Protein AF-0000000067823977 (afdb_homodimer)

Solvent-accessible surface area (backbone atoms only — not comparable to full-atom values): 58104 Å² total; per-residue (Å²): 131,86,83,73,78,83,74,84,74,82,76,80,78,78,82,76,78,82,78,83,83,75,82,80,75,73,74,72,75,69,72,67,70,70,71,77,67,74,50,29,44,55,32,56,70,69,72,44,92,57,57,87,51,89,63,20,63,68,28,59,75,68,70,44,77,54,40,73,72,69,72,74,70,63,76,56,87,61,59,71,43,66,59,50,39,41,38,42,47,35,57,74,48,42,62,67,69,59,66,79,36,41,65,58,30,48,50,54,70,66,39,81,62,43,66,58,50,32,56,55,41,29,65,45,45,32,59,72,60,36,75,35,52,67,58,51,38,50,47,32,57,48,33,70,71,59,70,54,84,43,67,47,48,35,21,43,51,27,22,55,46,21,44,51,46,30,50,50,41,52,39,32,72,73,72,53,65,63,66,86,60,50,66,59,52,46,48,52,48,32,34,49,46,46,24,50,43,54,30,49,58,69,66,42,81,67,71,73,69,54,26,66,26,25,49,24,40,16,48,20,24,30,15,54,27,44,35,48,58,52,37,82,50,88,55,56,72,67,37,53,57,23,46,52,46,13,50,49,28,49,51,53,20,77,75,26,89,60,59,84,49,89,57,52,43,45,44,50,53,23,51,46,42,43,54,54,45,36,38,70,42,45,68,56,70,74,46,24,52,65,71,70,70,76,84,56,84,80,39,88,54,77,54,89,63,81,82,73,50,65,69,58,49,51,47,42,55,45,51,49,54,38,50,76,70,46,49,64,82,45,31,75,65,48,68,50,76,83,62,66,74,90,54,76,48,87,70,75,82,59,59,58,64,52,49,54,54,52,43,50,50,53,51,56,66,54,57,76,72,81,60,50,71,51,56,47,25,47,53,51,40,52,50,45,52,53,50,48,55,47,37,68,62,49,38,25,52,44,54,58,65,58,45,32,52,51,44,49,49,46,47,50,53,39,39,56,27,47,68,67,21,67,81,34,79,54,43,59,51,44,39,41,75,58,43,40,62,67,50,54,52,31,52,56,45,47,36,34,57,48,47,73,68,53,75,54,77,86,49,46,66,55,52,50,54,34,49,53,58,47,52,65,65,31,58,97,43,63,56,50,58,52,40,59,70,33,71,69,45,29,55,50,41,56,72,74,28,47,80,64,44,58,62,60,62,72,70,56,75,82,76,76,77,78,133,141,73,95,72,88,88,79,89,69,86,73,77,81,70,82,69,79,82,71,87,79,76,82,89,72,76,72,74,76,70,78,68,71,73,72,76,67,74,50,30,44,56,31,55,72,69,74,45,92,56,54,89,50,90,62,20,63,67,26,58,76,68,72,44,77,53,39,71,73,64,70,74,71,60,75,57,88,57,61,69,44,66,62,49,40,40,36,43,46,34,55,74,49,40,59,66,68,57,65,79,37,42,66,56,31,50,50,54,72,67,39,81,61,43,67,57,52,32,56,52,42,29,65,46,44,33,59,74,60,33,74,35,54,68,59,51,39,51,47,33,56,47,34,68,71,56,70,52,83,42,67,46,48,36,22,43,51,26,22,55,47,22,44,51,46,29,50,51,39,52,39,33,71,73,72,51,66,65,66,87,59,51,65,60,51,47,49,52,47,32,35,49,46,45,23,51,44,53,32,49,57,70,67,42,78,68,61,77,66,52,26,66,26,24,49,24,40,15,48,20,24,31,14,53,27,45,35,46,60,52,38,82,49,92,60,54,68,66,37,53,57,25,45,52,45,14,51,49,28,48,50,52,19,76,74,27,92,59,60,85,50,88,58,53,40,44,44,49,53,23,50,48,41,43,51,54,45,35,38,71,43,46,70,56,70,73,48,22,50,66,70,70,71,76,83,54,84,79,38,89,54,77,54,90,61,83,80,76,49,66,69,59,52,51,49,43,54,44,51,48,54,39,50,75,70,43,49,66,82,46,32,75,66,50,68,50,75,84,62,66,72,91,58,76,48,86,71,73,83,59,57,57,63,51,48,54,53,53,43,50,50,53,50,54,65,53,56,76,70,79,56,52,72,50,56,46,24,46,52,50,38,50,48,44,52,53,49,48,56,46,38,68,64,49,41,26,52,44,53,58,67,58,46,32,51,51,43,51,48,45,46,50,52,39,39,55,27,48,66,66,21,68,81,33,79,52,42,61,51,43,39,42,74,58,42,39,62,68,50,55,53,31,51,55,43,46,34,34,56,47,47,73,69,52,76,55,77,85,49,46,64,55,51,51,54,34,49,55,56,48,52,66,64,30,57,96,43,68,57,50,59,52,40,58,70,34,73,70,44,31,54,50,41,57,72,74,28,49,80,64,44,57,62,60,61,72,70,54,76,83,76,76,75,78,133

Organism: Candidozyma auris (NCBI:txid498019)

pLDDT: mean 75.91, std 22.55, range [13.71, 98.38]

InterPro domains:
  IPR001138 Zn(2)Cys(6) fungal-type DNA-binding domain [PF00172] (38-74)
  IPR001138 Zn(2)Cys(6) fungal-type DNA-binding domain [PS00463] (39-66)
  IPR001138 Zn(2)Cys(6) fungal-type DNA-binding domain [PS50048] (39-68)
  IPR001138 Zn(2)Cys(6) fungal-type DNA-binding domain [SM00066] (34-77)
  IPR001138 Zn(2)Cys(6) fungal-type DNA-binding domain [cd00067] (35-67)
  IPR036864 Zn(2)-C6 fungal-type DNA-binding domain superfamily [G3DSA:4.10.240.10] (37-111)
  IPR036864 Zn(2)-C6 fungal-type DNA-binding domain superfamily [SSF57701] (30-77)
  IPR050987 ABC-transporter-regulating transcription factor-like [PTHR46910] (29-218)

Structure (mmCIF, N/CA/C/O backbone):
data_AF-0000000067823977-model_v1
#
loop_
_entity.id
_entity.type
_entity.pdbx_description
1 polymer 'Zn(2)-C6 fungal-type domain-containing protein'
#
loop_
_atom_site.group_PDB
_atom_site.id
_atom_site.type_symbol
_atom_site.label_atom_id
_atom_site.label_alt_id
_atom_site.label_comp_id
_atom_site.label_asym_id
_atom_site.label_entity_id
_atom_site.label_seq_id
_atom_site.pdbx_PDB_ins_code
_atom_site.Cartn_x
_atom_site.Cartn_y
_atom_site.Cartn_z
_atom_site.occupancy
_atom_site.B_iso_or_equiv
_atom_site.auth_seq_id
_atom_site.auth_comp_id
_atom_site.auth_asym_id
_atom_site.auth_atom_id
_atom_site.pdbx_PDB_model_num
ATOM 1 N N . MET A 1 1 ? -1.57 49.156 31.938 1 17.53 1 MET A N 1
ATOM 2 C CA . MET A 1 1 ? -0.456 49.969 32.438 1 17.53 1 MET A CA 1
ATOM 3 C C . MET A 1 1 ? 0.875 49.281 32.188 1 17.53 1 MET A C 1
ATOM 5 O O . MET A 1 1 ? 0.902 48.094 31.781 1 17.53 1 MET A O 1
ATOM 9 N N . SER A 1 2 ? 1.788 49.281 33.188 1 18.98 2 SER A N 1
ATOM 10 C CA . SER A 1 2 ? 3.223 49.5 33.312 1 18.98 2 SER A CA 1
ATOM 11 C C . SER A 1 2 ? 4.004 48.188 33.219 1 18.98 2 SER A C 1
ATOM 13 O O . SER A 1 2 ? 3.996 47.375 34.125 1 18.98 2 SER A O 1
ATOM 15 N N . ALA A 1 3 ? 3.92 47.5 32.062 1 20.34 3 ALA A N 1
ATOM 16 C CA . ALA A 1 3 ? 4.219 46.219 31.484 1 20.34 3 ALA A CA 1
ATOM 17 C C . ALA A 1 3 ? 5.723 45.938 31.484 1 20.34 3 ALA A C 1
ATOM 19 O O . ALA A 1 3 ? 6.414 46.25 30.516 1 20.34 3 ALA A O 1
ATOM 20 N N . ASN A 1 4 ? 6.324 46.312 32.75 1 18.69 4 ASN A N 1
ATOM 21 C CA . ASN A 1 4 ? 7.688 46.719 33.094 1 18.69 4 ASN A CA 1
ATOM 22 C C . ASN A 1 4 ? 8.656 45.531 32.969 1 18.69 4 ASN A C 1
ATOM 24 O O . ASN A 1 4 ? 8.555 44.562 33.75 1 18.69 4 ASN A O 1
ATOM 28 N N . LEU A 1 5 ? 9.164 45.188 31.828 1 19.73 5 LEU A N 1
ATOM 29 C CA . LEU A 1 5 ? 9.992 44.062 31.344 1 19.73 5 LEU A CA 1
ATOM 30 C C . LEU A 1 5 ? 11.391 44.156 31.953 1 19.73 5 LEU A C 1
ATOM 32 O O . LEU A 1 5 ? 12.133 45.094 31.703 1 19.73 5 LEU A O 1
ATOM 36 N N . TYR A 1 6 ? 11.539 43.75 33.281 1 18.38 6 TYR A N 1
ATOM 37 C CA . TYR A 1 6 ? 12.656 44 34.188 1 18.38 6 TYR A CA 1
ATOM 38 C C . TYR A 1 6 ? 13.953 43.438 33.625 1 18.38 6 TYR A C 1
ATOM 40 O O . TYR A 1 6 ? 14.039 42.219 33.344 1 18.38 6 TYR A O 1
ATOM 48 N N . PHE A 1 7 ? 14.836 44.219 32.844 1 20.09 7 PHE A N 1
ATOM 49 C CA . PHE A 1 7 ? 16.062 44.156 32.062 1 20.09 7 PHE A CA 1
ATOM 50 C C . PHE A 1 7 ? 17.266 43.844 32.938 1 20.09 7 PHE A C 1
ATOM 52 O O . PHE A 1 7 ? 17.906 44.719 33.469 1 20.09 7 PHE A O 1
ATOM 59 N N . ALA A 1 8 ? 17.281 42.75 33.844 1 18.91 8 ALA A N 1
ATOM 60 C CA . ALA A 1 8 ? 18.234 42.812 34.938 1 18.91 8 ALA A CA 1
ATOM 61 C C . ALA A 1 8 ? 19.672 42.812 34.406 1 18.91 8 ALA A C 1
ATOM 63 O O . ALA A 1 8 ? 20.031 41.938 33.625 1 18.91 8 ALA A O 1
ATOM 64 N N . TYR A 1 9 ? 20.438 43.969 34.344 1 19.2 9 TYR A N 1
ATOM 65 C CA . TYR A 1 9 ? 21.734 44.469 33.906 1 19.2 9 TYR A CA 1
ATOM 66 C C . TYR A 1 9 ? 22.875 43.875 34.688 1 19.2 9 TYR A C 1
ATOM 68 O O . TYR A 1 9 ? 23.156 44.312 35.812 1 19.2 9 TYR A O 1
ATOM 76 N N . SER A 1 10 ? 22.953 42.5 35.062 1 19.61 10 SER A N 1
ATOM 77 C CA . SER A 1 10 ? 23.938 42.219 36.125 1 19.61 10 SER A CA 1
ATOM 78 C C . SER A 1 10 ? 25.328 42.688 35.688 1 19.61 10 SER A C 1
ATOM 80 O O . SER A 1 10 ? 25.781 42.406 34.594 1 19.61 10 SER A O 1
ATOM 82 N N . ILE A 1 11 ? 25.906 43.719 36.344 1 20.39 11 ILE A N 1
ATOM 83 C CA . ILE A 1 11 ? 27.062 44.594 36.312 1 20.39 11 ILE A CA 1
ATOM 84 C C . ILE A 1 11 ? 28.328 43.812 36.625 1 20.39 11 ILE A C 1
ATOM 86 O O . ILE A 1 11 ? 28.5 43.344 37.75 1 20.39 11 ILE A O 1
ATOM 90 N N . LYS A 1 12 ? 28.703 42.781 35.781 1 21.67 12 LYS A N 1
ATOM 91 C CA . LYS A 1 12 ? 29.953 42.094 36.094 1 21.67 12 LYS A CA 1
ATOM 92 C C . LYS A 1 12 ? 31.078 43.094 36.375 1 21.67 12 LYS A C 1
ATOM 94 O O . LYS A 1 12 ? 31.344 43.969 35.562 1 21.67 12 LYS A O 1
ATOM 99 N N . LYS A 1 13 ? 31.453 43.281 37.594 1 21.27 13 LYS A N 1
ATOM 100 C CA . LYS A 1 13 ? 32.438 44.156 38.25 1 21.27 13 LYS A CA 1
ATOM 101 C C . LYS A 1 13 ? 33.812 43.969 37.594 1 21.27 13 LYS A C 1
ATOM 103 O O . LYS A 1 13 ? 34.219 42.844 37.281 1 21.27 13 LYS A O 1
ATOM 108 N N . GLU A 1 14 ? 34.438 45.062 37.094 1 20.98 14 GLU A N 1
ATOM 109 C CA . GLU A 1 14 ? 35.625 45.531 36.375 1 20.98 14 GLU A CA 1
ATOM 110 C C . GLU A 1 14 ? 36.906 45.219 37.188 1 20.98 14 GLU A C 1
ATOM 112 O O . GLU A 1 14 ? 37.156 45.844 38.219 1 20.98 14 GLU A O 1
ATOM 117 N N . TYR A 1 15 ? 37.219 43.906 37.594 1 21.16 15 TYR A N 1
ATOM 118 C CA . TYR A 1 15 ? 38.375 43.781 38.469 1 21.16 15 TYR A CA 1
ATOM 119 C C . TYR A 1 15 ? 39.625 44.375 37.781 1 21.16 15 TYR A C 1
ATOM 121 O O . TYR A 1 15 ? 39.969 44 36.688 1 21.16 15 TYR A O 1
ATOM 129 N N . SER A 1 16 ? 40.062 45.625 38.188 1 20.98 16 SER A N 1
ATOM 130 C CA . SER A 1 16 ? 41.031 46.656 37.719 1 20.98 16 SER A CA 1
ATOM 131 C C . SER A 1 16 ? 42.469 46.188 37.969 1 20.98 16 SER A C 1
ATOM 133 O O . SER A 1 16 ? 43.094 46.594 38.938 1 20.98 16 SER A O 1
ATOM 135 N N . SER A 1 17 ? 42.781 44.844 37.969 1 23.3 17 SER A N 1
ATOM 136 C CA . SER A 1 17 ? 44.094 44.688 38.594 1 23.3 17 SER A CA 1
ATOM 137 C C . SER A 1 17 ? 45.156 45.5 37.906 1 23.3 17 SER A C 1
ATOM 139 O O . SER A 1 17 ? 45.125 45.625 36.656 1 23.3 17 SER A O 1
ATOM 141 N N . PRO A 1 18 ? 46.094 46.219 38.625 1 23 18 PRO A N 1
ATOM 142 C CA . PRO A 1 18 ? 47.094 47.25 38.375 1 23 18 PRO A CA 1
ATOM 143 C C . PRO A 1 18 ? 48.219 46.812 37.438 1 23 18 PRO A C 1
ATOM 145 O O . PRO A 1 18 ? 48.594 45.625 37.469 1 23 18 PRO A O 1
ATOM 148 N N . VAL A 1 19 ? 48.469 47.5 36.281 1 24.81 19 VAL A N 1
ATOM 149 C CA . VAL A 1 19 ? 49.25 47.5 35.062 1 24.81 19 VAL A CA 1
ATOM 150 C C . VAL A 1 19 ? 50.719 47.719 35.375 1 24.81 19 VAL A C 1
ATOM 152 O O . VAL A 1 19 ? 51.156 48.844 35.719 1 24.81 19 VAL A O 1
ATOM 155 N N . THR A 1 20 ? 51.375 46.906 36.281 1 23.89 20 THR A N 1
ATOM 156 C CA . THR A 1 20 ? 52.719 47.406 36.625 1 23.89 20 THR A CA 1
ATOM 157 C C . THR A 1 20 ? 53.562 47.594 35.344 1 23.89 20 THR A C 1
ATOM 159 O O . THR A 1 20 ? 53.5 46.781 34.438 1 23.89 20 THR A O 1
ATOM 162 N N . PRO A 1 21 ? 54.344 48.75 35.094 1 23.7 21 PRO A N 1
ATOM 163 C CA . PRO A 1 21 ? 54.875 49.562 34 1 23.7 21 PRO A CA 1
ATOM 164 C C . PRO A 1 21 ? 56.031 48.875 33.25 1 23.7 21 PRO A C 1
ATOM 166 O O . PRO A 1 21 ? 56.219 49.094 32.062 1 23.7 21 PRO A O 1
ATOM 169 N N . ASN A 1 22 ? 57 48.219 34 1 21.36 22 ASN A N 1
ATOM 170 C CA . ASN A 1 22 ? 58.375 48.594 33.781 1 21.36 22 ASN A CA 1
ATOM 171 C C . ASN A 1 22 ? 58.906 48 32.469 1 21.36 22 ASN A C 1
ATOM 173 O O . ASN A 1 22 ? 59.719 48.656 31.781 1 21.36 22 ASN A O 1
ATOM 177 N N . GLY A 1 23 ? 59.156 46.656 32.469 1 23.05 23 GLY A N 1
ATOM 178 C CA . GLY A 1 23 ? 60.406 46.156 31.922 1 23.05 23 GLY A CA 1
ATOM 179 C C . GLY A 1 23 ? 60.531 46.375 30.438 1 23.05 23 GLY A C 1
ATOM 180 O O . GLY A 1 23 ? 59.562 46.656 29.75 1 23.05 23 GLY A O 1
ATOM 181 N N . ASP A 1 24 ? 61.844 46.375 29.828 1 24.89 24 ASP A N 1
ATOM 182 C CA . ASP A 1 24 ? 62.688 46.781 28.719 1 24.89 24 ASP A CA 1
ATOM 183 C C . ASP A 1 24 ? 62.312 46.062 27.438 1 24.89 24 ASP A C 1
ATOM 185 O O . ASP A 1 24 ? 63.094 46 26.484 1 24.89 24 ASP A O 1
ATOM 189 N N . ALA A 1 25 ? 61.281 45.344 27.469 1 24.45 25 ALA A N 1
ATOM 190 C CA . ALA A 1 25 ? 61.094 44.281 26.484 1 24.45 25 ALA A CA 1
ATOM 191 C C . ALA A 1 25 ? 61.156 44.844 25.062 1 24.45 25 ALA A C 1
ATOM 193 O O . ALA A 1 25 ? 60.312 45.656 24.672 1 24.45 25 ALA A O 1
ATOM 194 N N . ALA A 1 26 ? 62.406 44.875 24.531 1 26.03 26 ALA A N 1
ATOM 195 C CA . ALA A 1 26 ? 62.781 45.344 23.203 1 26.03 26 ALA A CA 1
ATOM 196 C C . ALA A 1 26 ? 61.75 44.969 22.156 1 26.03 26 ALA A C 1
ATOM 198 O O . ALA A 1 26 ? 61.25 43.844 22.156 1 26.03 26 ALA A O 1
ATOM 199 N N . ASP A 1 27 ? 61 45.875 21.625 1 25.14 27 ASP A N 1
ATOM 200 C CA . ASP A 1 27 ? 59.938 46.031 20.625 1 25.14 27 ASP A CA 1
ATOM 201 C C . ASP A 1 27 ? 60.312 45.281 19.344 1 25.14 27 ASP A C 1
ATOM 203 O O . ASP A 1 27 ? 61.031 45.812 18.5 1 25.14 27 ASP A O 1
ATOM 207 N N . GLU A 1 28 ? 61.062 44.156 19.484 1 26.28 28 GLU A N 1
ATOM 208 C CA . GLU A 1 28 ? 61.5 43.656 18.188 1 26.28 28 GLU A CA 1
ATOM 209 C C . GLU A 1 28 ? 60.406 43.875 17.125 1 26.28 28 GLU A C 1
ATOM 211 O O . GLU A 1 28 ? 59.25 43.5 17.344 1 26.28 28 GLU A O 1
ATOM 216 N N . ALA A 1 29 ? 60.656 44.844 16.234 1 27.02 29 ALA A N 1
ATOM 217 C CA . ALA A 1 29 ? 59.906 45.406 15.109 1 27.02 29 ALA A CA 1
ATOM 218 C C . ALA A 1 29 ? 59.25 44.281 14.281 1 27.02 29 ALA A C 1
ATOM 220 O O . ALA A 1 29 ? 59.938 43.438 13.711 1 27.02 29 ALA A O 1
ATOM 221 N N . ARG A 1 30 ? 58.219 43.719 14.727 1 28.11 30 ARG A N 1
ATOM 222 C CA . ARG A 1 30 ? 57.438 42.75 13.977 1 28.11 30 ARG A CA 1
ATOM 223 C C . ARG A 1 30 ? 57.344 43.125 12.5 1 28.11 30 ARG A C 1
ATOM 225 O O . ARG A 1 30 ? 56.781 44.188 12.164 1 28.11 30 ARG A O 1
ATOM 232 N N . LYS A 1 31 ? 58.406 42.844 11.75 1 31.42 31 LYS A N 1
ATOM 233 C CA . LYS A 1 31 ? 58.469 43.094 10.312 1 31.42 31 LYS A CA 1
ATOM 234 C C . LYS A 1 31 ? 57.062 43.125 9.711 1 31.42 31 LYS A C 1
ATOM 236 O O . LYS A 1 31 ? 56.312 42.125 9.844 1 31.42 31 LYS A O 1
ATOM 241 N N . GLU A 1 32 ? 56.438 44.312 9.75 1 31.3 32 GLU A N 1
ATOM 242 C CA . GLU A 1 32 ? 55.156 44.5 9.102 1 31.3 32 GLU A CA 1
ATOM 243 C C . GLU A 1 32 ? 55 43.656 7.855 1 31.3 32 GLU A C 1
ATOM 245 O O . GLU A 1 32 ? 55.844 43.688 6.969 1 31.3 32 GLU A O 1
ATOM 250 N N . ARG A 1 33 ? 54.719 42.531 8.016 1 35.09 33 ARG A N 1
ATOM 251 C CA . ARG A 1 33 ? 54.531 41.719 6.82 1 35.09 33 ARG A CA 1
ATOM 252 C C . ARG A 1 33 ? 54.094 42.562 5.641 1 35.09 33 ARG A C 1
ATOM 254 O O . ARG A 1 33 ? 53.156 43.375 5.766 1 35.09 33 ARG A O 1
ATOM 261 N N . LYS A 1 34 ? 55.031 43.062 4.809 1 36.47 34 LYS A N 1
ATOM 262 C CA . LYS A 1 34 ? 54.781 43.844 3.609 1 36.47 34 LYS A CA 1
ATOM 263 C C . LYS A 1 34 ? 53.406 43.531 3.033 1 36.47 34 LYS A C 1
ATOM 265 O O . LYS A 1 34 ? 53.031 42.375 2.889 1 36.47 34 LYS A O 1
ATOM 270 N N . LYS A 1 35 ? 52.5 44.344 3.264 1 39.84 35 LYS A N 1
ATOM 271 C CA . LYS A 1 35 ? 51.188 44.281 2.629 1 39.84 35 LYS A CA 1
ATOM 272 C C . LYS A 1 35 ? 51.281 43.75 1.206 1 39.84 35 LYS A C 1
ATOM 274 O O . LYS A 1 35 ? 52.031 44.25 0.389 1 39.84 35 LYS A O 1
ATOM 279 N N . PHE A 1 36 ? 51.406 42.531 1.059 1 45 36 PHE A N 1
ATOM 280 C CA . PHE A 1 36 ? 51.406 41.969 -0.29 1 45 36 PHE A CA 1
ATOM 281 C C . PHE A 1 36 ? 50.531 42.812 -1.223 1 45 36 PHE A C 1
ATOM 283 O O . PHE A 1 36 ? 49.344 43.062 -0.95 1 45 36 PHE A O 1
ATOM 290 N N . ILE A 1 37 ? 50.969 43.875 -1.735 1 55.38 37 ILE A N 1
ATOM 291 C CA . ILE A 1 37 ? 50.281 44.75 -2.697 1 55.38 37 ILE A CA 1
ATOM 292 C C . ILE A 1 37 ? 49.656 43.906 -3.803 1 55.38 37 ILE A C 1
ATOM 294 O O . ILE A 1 37 ? 50.344 43.062 -4.406 1 55.38 37 ILE A O 1
ATOM 298 N N . ARG A 1 38 ? 48.531 43.875 -3.912 1 63.91 38 ARG A N 1
ATOM 299 C CA . ARG A 1 38 ? 47.719 43.219 -4.938 1 63.91 38 ARG A CA 1
ATOM 300 C C . ARG A 1 38 ? 48.188 43.594 -6.336 1 63.91 38 ARG A C 1
ATOM 302 O O . ARG A 1 38 ? 48.438 44.781 -6.602 1 63.91 38 ARG A O 1
ATOM 309 N N . ALA A 1 39 ? 48.562 42.719 -7.027 1 73.62 39 ALA A N 1
ATOM 310 C CA . ALA A 1 39 ? 48.906 43 -8.422 1 73.62 39 ALA A CA 1
ATOM 311 C C . ALA A 1 39 ? 47.781 43.75 -9.125 1 73.62 39 ALA A C 1
ATOM 313 O O . ALA A 1 39 ? 46.625 43.562 -8.797 1 73.62 39 ALA A O 1
ATOM 314 N N . CYS A 1 40 ? 47.969 44.625 -9.836 1 74.06 40 CYS A N 1
ATOM 315 C CA . CYS A 1 40 ? 46.969 45.281 -10.641 1 74.06 40 CYS A CA 1
ATOM 316 C C . CYS A 1 40 ? 46.25 44.312 -11.57 1 74.06 40 CYS A C 1
ATOM 318 O O . CYS A 1 40 ? 46.781 43.219 -11.812 1 74.06 40 CYS A O 1
ATOM 320 N N . ASP A 1 41 ? 45.156 44.469 -12.117 1 74.25 41 ASP A N 1
ATOM 321 C CA . ASP A 1 41 ? 44.375 43.594 -12.961 1 74.25 41 ASP A CA 1
ATOM 322 C C . ASP A 1 41 ? 45.156 43.156 -14.195 1 74.25 41 ASP A C 1
ATOM 324 O O . ASP A 1 41 ? 45.156 41.969 -14.57 1 74.25 41 ASP A O 1
ATOM 328 N N . ALA A 1 42 ? 45.906 44.062 -14.75 1 75.56 42 ALA A N 1
ATOM 329 C CA . ALA A 1 42 ? 46.656 43.781 -15.969 1 75.56 42 ALA A CA 1
ATOM 330 C C . ALA A 1 42 ? 47.844 42.844 -15.68 1 75.56 42 ALA A C 1
ATOM 332 O O . ALA A 1 42 ? 48.062 41.875 -16.406 1 75.56 42 ALA A O 1
ATOM 333 N N . CYS A 1 43 ? 48.469 43.094 -14.688 1 76 43 CYS A N 1
ATOM 334 C CA . CYS A 1 43 ? 49.625 42.25 -14.352 1 76 43 CYS A CA 1
ATOM 335 C C . CYS A 1 43 ? 49.188 40.875 -13.852 1 76 43 CYS A C 1
ATOM 337 O O . CYS A 1 43 ? 49.844 39.875 -14.148 1 76 43 CYS A O 1
ATOM 339 N N . SER A 1 44 ? 48.094 40.906 -13.133 1 74.19 44 SER A N 1
ATOM 340 C CA . SER A 1 44 ? 47.5 39.656 -12.656 1 74.19 44 SER A CA 1
ATOM 341 C C . SER A 1 44 ? 47.062 38.75 -13.82 1 74.19 44 SER A C 1
ATOM 343 O O . SER A 1 44 ? 47.312 37.562 -13.797 1 74.19 44 SER A O 1
ATOM 345 N N . ILE A 1 45 ? 46.625 39.344 -14.875 1 73.5 45 ILE A N 1
ATOM 346 C CA . ILE A 1 45 ? 46.188 38.594 -16.047 1 73.5 45 ILE A CA 1
ATOM 347 C C . ILE A 1 45 ? 47.375 38.094 -16.844 1 73.5 45 ILE A C 1
ATOM 349 O O . ILE A 1 45 ? 47.406 36.969 -17.312 1 73.5 45 ILE A O 1
ATOM 353 N N . ARG A 1 46 ? 48.344 38.781 -16.875 1 70.19 46 ARG A N 1
ATOM 354 C CA . ARG A 1 46 ? 49.531 38.469 -17.672 1 70.19 46 ARG A CA 1
ATOM 355 C C . ARG A 1 46 ? 50.531 37.625 -16.891 1 70.19 46 ARG A C 1
ATOM 357 O O . ARG A 1 46 ? 51.5 37.125 -17.453 1 70.19 46 ARG A O 1
ATOM 364 N N . LYS A 1 47 ? 50.25 37.406 -15.555 1 71.06 47 LYS A N 1
ATOM 365 C CA . LYS A 1 47 ? 51.094 36.625 -14.641 1 71.06 47 LYS A CA 1
ATOM 366 C C . LYS A 1 47 ? 52.531 37.125 -14.641 1 71.06 47 LYS A C 1
ATOM 368 O O . LYS A 1 47 ? 53.469 36.344 -14.617 1 71.06 47 LYS A O 1
ATOM 373 N N . THR A 1 48 ? 52.594 38.469 -14.672 1 74.88 48 THR A N 1
ATOM 374 C CA . THR A 1 48 ? 53.906 39.094 -14.57 1 74.88 48 THR A CA 1
ATOM 375 C C . THR A 1 48 ? 54.094 39.719 -13.195 1 74.88 48 THR A C 1
ATOM 377 O O . THR A 1 48 ? 53.125 40.094 -12.539 1 74.88 48 THR A O 1
ATOM 380 N N . LYS A 1 49 ? 55.219 39.719 -12.758 1 77.81 49 LYS A N 1
ATOM 381 C CA . LYS A 1 49 ? 55.531 40.312 -11.461 1 77.81 49 LYS A CA 1
ATOM 382 C C . LYS A 1 49 ? 55.156 41.812 -11.453 1 77.81 49 LYS A C 1
ATOM 384 O O . LYS A 1 49 ? 55.719 42.594 -12.227 1 77.81 49 LYS A O 1
ATOM 389 N N . CYS A 1 50 ? 54.094 42.125 -10.648 1 74.38 50 CYS A N 1
ATOM 390 C CA . CYS A 1 50 ? 53.625 43.5 -10.555 1 74.38 50 CYS A CA 1
ATOM 391 C C . CYS A 1 50 ? 54.406 44.281 -9.539 1 74.38 50 CYS A C 1
ATOM 393 O O . CYS A 1 50 ? 54.781 43.75 -8.484 1 74.38 50 CYS A O 1
ATOM 395 N N . ASP A 1 51 ? 54.781 45.406 -9.727 1 76.81 51 ASP A N 1
ATOM 396 C CA . ASP A 1 51 ? 55.531 46.25 -8.781 1 76.81 51 ASP A CA 1
ATOM 397 C C . ASP A 1 51 ? 54.594 47.094 -7.93 1 76.81 51 ASP A C 1
ATOM 399 O O . ASP A 1 51 ? 53.406 47.188 -8.227 1 76.81 51 ASP A O 1
ATOM 403 N N . GLU A 1 52 ? 54.844 47.594 -6.875 1 73.06 52 GLU A N 1
ATOM 404 C CA . GLU A 1 52 ? 54.062 48.281 -5.852 1 73.06 52 GLU A CA 1
ATOM 405 C C . GLU A 1 52 ? 53.656 49.688 -6.32 1 73.06 52 GLU A C 1
ATOM 407 O O . GLU A 1 52 ? 52.719 50.281 -5.754 1 73.06 52 GLU A O 1
ATOM 412 N N . SER A 1 53 ? 54.125 50.188 -7.363 1 76.44 53 SER A N 1
ATOM 413 C CA . SER A 1 53 ? 53.781 51.531 -7.836 1 76.44 53 SER A CA 1
ATOM 414 C C . SER A 1 53 ? 52.469 51.531 -8.625 1 76.44 53 SER A C 1
ATOM 416 O O . SER A 1 53 ? 52.156 50.531 -9.281 1 76.44 53 SER A O 1
ATOM 418 N N . ARG A 1 54 ? 51.438 52.406 -8.414 1 74.75 54 ARG A N 1
ATOM 419 C CA . ARG A 1 54 ? 50.219 52.562 -9.18 1 74.75 54 ARG A CA 1
ATOM 420 C C . ARG A 1 54 ? 50.188 53.906 -9.898 1 74.75 54 ARG A C 1
ATOM 422 O O . ARG A 1 54 ? 50.219 54.969 -9.266 1 74.75 54 ARG A O 1
ATOM 429 N N . PRO A 1 55 ? 50.281 53.75 -11.258 1 75.88 55 PRO A N 1
ATOM 430 C CA . PRO A 1 55 ? 50.281 52.594 -12.141 1 75.88 55 PRO A CA 1
ATOM 431 C C . PRO A 1 55 ? 51.594 51.812 -12.07 1 75.88 55 PRO A C 1
ATOM 433 O O . PRO A 1 55 ? 52.656 52.375 -11.883 1 75.88 55 PRO A O 1
ATOM 436 N N . CYS A 1 56 ? 51.406 50.469 -12.156 1 77.12 56 CYS A N 1
ATOM 437 C CA . CYS A 1 56 ? 52.625 49.656 -12 1 77.12 56 CYS A CA 1
ATOM 438 C C . CYS A 1 56 ? 53.531 49.812 -13.211 1 77.12 56 CYS A C 1
ATOM 440 O O . CYS A 1 56 ? 53.094 50.188 -14.289 1 77.12 56 CYS A O 1
ATOM 442 N N . ARG A 1 57 ? 54.75 49.656 -13.086 1 81.44 57 ARG A N 1
ATOM 443 C CA . ARG A 1 57 ? 55.75 49.844 -14.133 1 81.44 57 ARG A CA 1
ATOM 444 C C . ARG A 1 57 ? 55.406 49.062 -15.391 1 81.44 57 ARG A C 1
ATOM 446 O O . ARG A 1 57 ? 55.562 49.562 -16.516 1 81.44 57 ARG A O 1
ATOM 453 N N . ASN A 1 58 ? 54.969 47.844 -15.258 1 77.62 58 ASN A N 1
ATOM 454 C CA . ASN A 1 58 ? 54.594 47 -16.391 1 77.62 58 ASN A CA 1
ATOM 455 C C . ASN A 1 58 ? 53.438 47.594 -17.188 1 77.62 58 ASN A C 1
ATOM 457 O O . ASN A 1 58 ? 53.469 47.594 -18.422 1 77.62 58 ASN A O 1
ATOM 461 N N . CYS A 1 59 ? 52.438 48 -16.531 1 76.5 59 CYS A N 1
ATOM 462 C CA . CYS A 1 59 ? 51.312 48.625 -17.188 1 76.5 59 CYS A CA 1
ATOM 463 C C . CYS A 1 59 ? 51.719 49.938 -17.859 1 76.5 59 CYS A C 1
ATOM 465 O O . CYS A 1 59 ? 51.281 50.219 -19 1 76.5 59 CYS A O 1
ATOM 467 N N . TYR A 1 60 ? 52.5 50.719 -17.234 1 81.25 60 TYR A N 1
ATOM 468 C CA . TYR A 1 60 ? 52.969 51.969 -17.781 1 81.25 60 TYR A CA 1
ATOM 469 C C . TYR A 1 60 ? 53.75 51.75 -19.062 1 81.25 60 TYR A C 1
ATOM 471 O O . TYR A 1 60 ? 53.531 52.406 -20.062 1 81.25 60 TYR A O 1
ATOM 479 N N . ASN A 1 61 ? 54.688 50.75 -18.953 1 78.5 61 ASN A N 1
ATOM 480 C CA . ASN A 1 61 ? 55.562 50.531 -20.094 1 78.5 61 ASN A CA 1
ATOM 481 C C . ASN A 1 61 ? 54.812 49.969 -21.281 1 78.5 61 ASN A C 1
ATOM 483 O O . ASN A 1 61 ? 55.188 50.219 -22.438 1 78.5 61 ASN A O 1
ATOM 487 N N . ASN A 1 62 ? 53.781 49.281 -21.047 1 75.81 62 ASN A N 1
ATOM 488 C CA . ASN A 1 62 ? 53.031 48.625 -22.125 1 75.81 62 ASN A CA 1
ATOM 489 C C . ASN A 1 62 ? 51.781 49.406 -22.5 1 75.81 62 ASN A C 1
ATOM 491 O O . ASN A 1 62 ? 50.969 48.938 -23.297 1 75.81 62 ASN A O 1
ATOM 495 N N . GLY A 1 63 ? 51.562 50.5 -21.844 1 75.75 63 GLY A N 1
ATOM 496 C CA . GLY A 1 63 ? 50.438 51.375 -22.141 1 75.75 63 GLY A CA 1
ATOM 497 C C . GLY A 1 63 ? 49.094 50.812 -21.703 1 75.75 63 GLY A C 1
ATOM 498 O O . GLY A 1 63 ? 48.062 51.031 -22.359 1 75.75 63 GLY A O 1
ATOM 499 N N . LEU A 1 64 ? 49.156 49.969 -20.766 1 74.5 64 LEU A N 1
ATOM 500 C CA . LEU A 1 64 ? 47.938 49.375 -20.266 1 74.5 64 LEU A CA 1
ATOM 501 C C . LEU A 1 64 ? 47.375 50.156 -19.094 1 74.5 64 LEU A C 1
ATOM 503 O O . LEU A 1 64 ? 48.125 50.844 -18.375 1 74.5 64 LEU A O 1
ATOM 507 N N . GLU A 1 65 ? 46.062 50.156 -18.875 1 78.06 65 GLU A N 1
ATOM 508 C CA . GLU A 1 65 ? 45.469 50.781 -17.703 1 78.06 65 GLU A CA 1
ATOM 509 C C . GLU A 1 65 ? 45.719 49.938 -16.438 1 78.06 65 GLU A C 1
ATOM 511 O O . GLU A 1 65 ? 45.344 48.781 -16.391 1 78.06 65 GLU A O 1
ATOM 516 N N . CYS A 1 66 ? 46.375 50.406 -15.5 1 73.25 66 CYS A N 1
ATOM 517 C CA . CYS A 1 66 ? 46.719 49.719 -14.25 1 73.25 66 CYS A CA 1
ATOM 518 C C . CYS A 1 66 ? 45.562 49.812 -13.242 1 73.25 66 CYS A C 1
ATOM 520 O O . CYS A 1 66 ? 45.375 50.844 -12.602 1 73.25 66 CYS A O 1
ATOM 522 N N . THR A 1 67 ? 44.594 48.969 -13.359 1 77.25 67 THR A N 1
ATOM 523 C CA . THR A 1 67 ? 43.438 48.969 -12.477 1 77.25 67 THR A CA 1
ATOM 524 C C . THR A 1 67 ? 43.5 47.812 -11.477 1 77.25 67 THR A C 1
ATOM 526 O O . THR A 1 67 ? 44.25 46.844 -11.695 1 77.25 67 THR A O 1
ATOM 529 N N . GLU A 1 68 ? 43.031 47.906 -10.328 1 65.44 68 GLU A N 1
ATOM 530 C CA . GLU A 1 68 ? 42.906 46.906 -9.289 1 65.44 68 GLU A CA 1
ATOM 531 C C . GLU A 1 68 ? 41.438 46.625 -8.969 1 65.44 68 GLU A C 1
ATOM 533 O O . GLU A 1 68 ? 41 46.781 -7.82 1 65.44 68 GLU A O 1
ATOM 538 N N . LEU A 1 69 ? 40.656 46.594 -9.906 1 67.44 69 LEU A N 1
ATOM 539 C CA . LEU A 1 69 ? 39.219 46.469 -9.758 1 67.44 69 LEU A CA 1
ATOM 540 C C . LEU A 1 69 ? 38.781 45.031 -9.609 1 67.44 69 LEU A C 1
ATOM 542 O O . LEU A 1 69 ? 37.656 44.75 -9.203 1 67.44 69 LEU A O 1
ATOM 546 N N . ARG A 1 70 ? 39.562 44.156 -10.109 1 56.28 70 ARG A N 1
ATOM 547 C CA . ARG A 1 70 ? 39.188 42.75 -10.055 1 56.28 70 ARG A CA 1
ATOM 548 C C . ARG A 1 70 ? 38.969 42.281 -8.617 1 56.28 70 ARG A C 1
ATOM 550 O O . ARG A 1 70 ? 39.75 42.594 -7.727 1 56.28 70 ARG A O 1
ATOM 557 N N . GLU A 1 71 ? 37.75 42 -8.203 1 52.78 71 GLU A N 1
ATOM 558 C CA . GLU A 1 71 ? 37.406 41.469 -6.879 1 52.78 71 GLU A CA 1
ATOM 559 C C . GLU A 1 71 ? 38.281 40.281 -6.508 1 52.78 71 GLU A C 1
ATOM 561 O O . GLU A 1 71 ? 38.594 39.438 -7.359 1 52.78 71 GLU A O 1
ATOM 566 N N . ARG A 1 72 ? 38.906 40.406 -5.523 1 45.5 72 ARG A N 1
ATOM 567 C CA . ARG A 1 72 ? 39.688 39.281 -5.012 1 45.5 72 ARG A CA 1
ATOM 568 C C . ARG A 1 72 ? 38.875 38 -4.965 1 45.5 72 ARG A C 1
ATOM 570 O O . ARG A 1 72 ? 37.75 38 -4.422 1 45.5 72 ARG A O 1
ATOM 577 N N . LYS A 1 73 ? 39.125 37.125 -5.883 1 39.19 73 LYS A N 1
ATOM 578 C CA . LYS A 1 73 ? 38.531 35.812 -5.602 1 39.19 73 LYS A CA 1
ATOM 579 C C . LYS A 1 73 ? 38.969 35.281 -4.23 1 39.19 73 LYS A C 1
ATOM 581 O O . LYS A 1 73 ? 40.156 35.344 -3.896 1 39.19 73 LYS A O 1
ATOM 586 N N . LYS A 1 74 ? 38.188 35.5 -3.146 1 38.16 74 LYS A N 1
ATOM 587 C CA . LYS A 1 74 ? 38.5 34.844 -1.881 1 38.16 74 LYS A CA 1
ATOM 588 C C . LYS A 1 74 ? 39.281 33.562 -2.109 1 38.16 74 LYS A C 1
ATOM 590 O O . LYS A 1 74 ? 38.906 32.75 -2.984 1 38.16 74 LYS A O 1
ATOM 595 N N . MET A 1 75 ? 40.438 33.594 -1.924 1 31.94 75 MET A N 1
ATOM 596 C CA . MET A 1 75 ? 41.312 32.438 -2.191 1 31.94 75 MET A CA 1
ATOM 597 C C . MET A 1 75 ? 40.719 31.172 -1.603 1 31.94 75 MET A C 1
ATOM 599 O O . MET A 1 75 ? 41.125 30.062 -1.943 1 31.94 75 MET A O 1
ATOM 603 N N . GLY A 1 76 ? 40.406 31.281 -0.275 1 32.31 76 GLY A N 1
ATOM 604 C CA . GLY A 1 76 ? 40.031 29.984 0.286 1 32.31 76 GLY A CA 1
ATOM 605 C C . GLY A 1 76 ? 38.844 29.375 -0.414 1 32.31 76 GLY A C 1
ATOM 606 O O . GLY A 1 76 ? 38.156 30.031 -1.193 1 32.31 76 GLY A O 1
ATOM 607 N N . PRO A 1 77 ? 38.719 27.891 -0.521 1 31.69 77 PRO A N 1
ATOM 608 C CA . PRO A 1 77 ? 37.594 27.609 -1.409 1 31.69 77 PRO A CA 1
ATOM 609 C C . PRO A 1 77 ? 36.375 28.469 -1.102 1 31.69 77 PRO A C 1
ATOM 611 O O . PRO A 1 77 ? 35.844 28.422 0.01 1 31.69 77 PRO A O 1
ATOM 614 N N . LYS A 1 78 ? 36.375 29.75 -1.282 1 32.59 78 LYS A N 1
ATOM 615 C CA . LYS A 1 78 ? 35.312 30.656 -0.825 1 32.59 78 LYS A CA 1
ATOM 616 C C . LYS A 1 78 ? 33.938 29.969 -0.859 1 32.59 78 LYS A C 1
ATOM 618 O O . LYS A 1 78 ? 33.219 30 0.13 1 32.59 78 LYS A O 1
ATOM 623 N N . LYS A 1 79 ? 33.219 30.5 -1.94 1 32.91 79 LYS A N 1
ATOM 624 C CA . LYS A 1 79 ? 31.953 29.875 -2.283 1 32.91 79 LYS A CA 1
ATOM 625 C C . LYS A 1 79 ? 32.156 28.469 -2.824 1 32.91 79 LYS A C 1
ATOM 627 O O . LYS A 1 79 ? 33.156 28.188 -3.479 1 32.91 79 LYS A O 1
ATOM 632 N N . LEU A 1 80 ? 31.625 27.438 -2.246 1 31.97 80 LEU A N 1
ATOM 633 C CA . LEU A 1 80 ? 31.891 26.188 -2.959 1 31.97 80 LEU A CA 1
ATOM 634 C C . LEU A 1 80 ? 32.031 26.438 -4.457 1 31.97 80 LEU A C 1
ATOM 636 O O . LEU A 1 80 ? 31.156 27.062 -5.066 1 31.97 80 LEU A O 1
ATOM 640 N N . ARG A 1 81 ? 33.125 26.672 -4.969 1 34.5 81 ARG A N 1
ATOM 641 C CA . ARG A 1 81 ? 33.375 26.969 -6.375 1 34.5 81 ARG A CA 1
ATOM 642 C C . ARG A 1 81 ? 32.281 26.406 -7.262 1 34.5 81 ARG A C 1
ATOM 644 O O . ARG A 1 81 ? 31.828 25.281 -7.047 1 34.5 81 ARG A O 1
ATOM 651 N N . LYS A 1 82 ? 31.75 27.188 -8.18 1 37 82 LYS A N 1
ATOM 652 C CA . LYS A 1 82 ? 30.719 26.688 -9.094 1 37 82 LYS A CA 1
ATOM 653 C C . LYS A 1 82 ? 31.062 25.297 -9.609 1 37 82 LYS A C 1
ATOM 655 O O . LYS A 1 82 ? 30.188 24.438 -9.742 1 37 82 LYS A O 1
ATOM 660 N N . ARG A 1 83 ? 32.344 25.016 -9.789 1 34.06 83 ARG A N 1
ATOM 661 C CA . ARG A 1 83 ? 32.781 23.703 -10.227 1 34.06 83 ARG A CA 1
ATOM 662 C C . ARG A 1 83 ? 32.688 22.688 -9.102 1 34.06 83 ARG A C 1
ATOM 664 O O . ARG A 1 83 ? 32.281 21.531 -9.328 1 34.06 83 ARG A O 1
ATOM 671 N N . THR A 1 84 ? 33.062 23.078 -7.918 1 33.97 84 THR A N 1
ATOM 672 C CA . THR A 1 84 ? 32.844 22.156 -6.805 1 33.97 84 THR A CA 1
ATOM 673 C C . THR A 1 84 ? 31.344 22.094 -6.441 1 33.97 84 THR A C 1
ATOM 675 O O . THR A 1 84 ? 30.812 21.031 -6.164 1 33.97 84 THR A O 1
ATOM 678 N N . LEU A 1 85 ? 30.672 23.281 -6.367 1 35.34 85 LEU A N 1
ATOM 679 C CA . LEU A 1 85 ? 29.219 23.219 -6.309 1 35.34 85 LEU A CA 1
ATOM 680 C C . LEU A 1 85 ? 28.656 22.594 -7.57 1 35.34 85 LEU A C 1
ATOM 682 O O . LEU A 1 85 ? 27.719 21.781 -7.5 1 35.34 85 LEU A O 1
ATOM 686 N N . ASP A 1 86 ? 29.141 22.938 -8.781 1 38.31 86 ASP A N 1
ATOM 687 C CA . ASP A 1 86 ? 28.844 22.203 -10 1 38.31 86 ASP A CA 1
ATOM 688 C C . ASP A 1 86 ? 29.375 20.766 -9.922 1 38.31 86 ASP A C 1
ATOM 690 O O . ASP A 1 86 ? 28.719 19.828 -10.367 1 38.31 86 ASP A O 1
ATOM 694 N N . THR A 1 87 ? 30.547 20.531 -9.398 1 34.81 87 THR A N 1
ATOM 695 C CA . THR A 1 87 ? 31.062 19.188 -9.164 1 34.81 87 THR A CA 1
ATOM 696 C C . THR A 1 87 ? 30.312 18.516 -8.016 1 34.81 87 THR A C 1
ATOM 698 O O . THR A 1 87 ? 30.016 17.312 -8.078 1 34.81 87 THR A O 1
ATOM 701 N N . ILE A 1 88 ? 30.078 19.219 -6.926 1 33.81 88 ILE A N 1
ATOM 702 C CA . ILE A 1 88 ? 29.188 18.688 -5.902 1 33.81 88 ILE A CA 1
ATOM 703 C C . ILE A 1 88 ? 27.766 18.594 -6.453 1 33.81 88 ILE A C 1
ATOM 705 O O . ILE A 1 88 ? 27.078 17.594 -6.258 1 33.81 88 ILE A O 1
ATOM 709 N N . ASN A 1 89 ? 27.219 19.672 -6.992 1 37.31 89 ASN A N 1
ATOM 710 C CA . ASN A 1 89 ? 25.984 19.547 -7.777 1 37.31 89 ASN A CA 1
ATOM 711 C C . ASN A 1 89 ? 26.156 18.562 -8.93 1 37.31 89 ASN A C 1
ATOM 713 O O . ASN A 1 89 ? 25.219 17.844 -9.273 1 37.31 89 ASN A O 1
ATOM 717 N N . ALA A 1 90 ? 27.219 18.641 -9.695 1 35.22 90 ALA A N 1
ATOM 718 C CA . ALA A 1 90 ? 27.594 17.641 -10.695 1 35.22 90 ALA A CA 1
ATOM 719 C C . ALA A 1 90 ? 27.922 16.312 -10.031 1 35.22 90 ALA A C 1
ATOM 721 O O . ALA A 1 90 ? 27.609 15.242 -10.578 1 35.22 90 ALA A O 1
ATOM 722 N N . LEU A 1 91 ? 28.719 16.188 -9.055 1 33.97 91 LEU A N 1
ATOM 723 C CA . LEU A 1 91 ? 28.922 14.969 -8.289 1 33.97 91 LEU A CA 1
ATOM 724 C C . LEU A 1 91 ? 27.625 14.562 -7.586 1 33.97 91 LEU A C 1
ATOM 726 O O . LEU A 1 91 ? 27.328 13.367 -7.469 1 33.97 91 LEU A O 1
ATOM 730 N N . GLY A 1 92 ? 26.859 15.406 -6.797 1 35.38 92 GLY A N 1
ATOM 731 C CA . GLY A 1 92 ? 25.531 15.148 -6.289 1 35.38 92 GLY A CA 1
ATOM 732 C C . GLY A 1 92 ? 24.5 14.914 -7.387 1 35.38 92 GLY A C 1
ATOM 733 O O . GLY A 1 92 ? 23.484 14.258 -7.164 1 35.38 92 GLY A O 1
ATOM 734 N N . LYS A 1 93 ? 24.484 15.836 -8.391 1 36.25 93 LYS A N 1
ATOM 735 C CA . LYS A 1 93 ? 23.953 15.531 -9.711 1 36.25 93 LYS A CA 1
ATOM 736 C C . LYS A 1 93 ? 24.844 14.523 -10.438 1 36.25 93 LYS A C 1
ATOM 738 O O . LYS A 1 93 ? 24.797 14.414 -11.664 1 36.25 93 LYS A O 1
ATOM 743 N N . THR A 1 94 ? 26.047 14.32 -10.289 1 36.03 94 THR A N 1
ATOM 744 C CA . THR A 1 94 ? 26.609 13.227 -11.07 1 36.03 94 THR A CA 1
ATOM 745 C C . THR A 1 94 ? 25.547 12.188 -11.406 1 36.03 94 THR A C 1
ATOM 747 O O . THR A 1 94 ? 25.172 11.383 -10.555 1 36.03 94 THR A O 1
ATOM 750 N N . ARG A 1 95 ? 24.719 12.695 -12.031 1 37.09 95 ARG A N 1
ATOM 751 C CA . ARG A 1 95 ? 23.922 11.75 -12.812 1 37.09 95 ARG A CA 1
ATOM 752 C C . ARG A 1 95 ? 24.75 10.516 -13.18 1 37.09 95 ARG A C 1
ATOM 754 O O . ARG A 1 95 ? 25.719 10.617 -13.922 1 37.09 95 ARG A O 1
ATOM 761 N N . ARG A 1 96 ? 25.078 9.781 -12.273 1 40.84 96 ARG A N 1
ATOM 762 C CA . ARG A 1 96 ? 25.641 8.523 -12.742 1 40.84 96 ARG A CA 1
ATOM 763 C C . ARG A 1 96 ? 25.281 8.273 -14.203 1 40.84 96 ARG A C 1
ATOM 765 O O . ARG A 1 96 ? 24.109 8.32 -14.586 1 40.84 96 ARG A O 1
ATOM 772 N N . LEU A 1 97 ? 26.047 8.617 -15.148 1 46.28 97 LEU A N 1
ATOM 773 C CA . LEU A 1 97 ? 25.844 8.156 -16.516 1 46.28 97 LEU A CA 1
ATOM 774 C C . LEU A 1 97 ? 25.078 6.836 -16.531 1 46.28 97 LEU A C 1
ATOM 776 O O . LEU A 1 97 ? 25.422 5.91 -15.781 1 46.28 97 LEU A O 1
ATOM 780 N N . ALA A 1 98 ? 23.891 6.977 -16.938 1 59.12 98 ALA A N 1
ATOM 781 C CA . ALA A 1 98 ? 23.156 5.734 -17.156 1 59.12 98 ALA A CA 1
ATOM 782 C C . ALA A 1 98 ? 24.078 4.629 -17.641 1 59.12 98 ALA A C 1
ATOM 784 O O . ALA A 1 98 ? 24.922 4.855 -18.516 1 59.12 98 ALA A O 1
ATOM 785 N N . PRO A 1 99 ? 24.297 3.641 -16.781 1 65.38 99 PRO A N 1
ATOM 786 C CA . PRO A 1 99 ? 25.125 2.533 -17.25 1 65.38 99 PRO A CA 1
ATOM 787 C C . PRO A 1 99 ? 24.812 2.102 -18.672 1 65.38 99 PRO A C 1
ATOM 789 O O . PRO A 1 99 ? 23.672 2.293 -19.141 1 65.38 99 PRO A O 1
ATOM 792 N N . ASP A 1 100 ? 25.781 1.853 -19.422 1 76.06 100 ASP A N 1
ATOM 793 C CA . ASP A 1 100 ? 25.609 1.253 -20.734 1 76.06 100 ASP A CA 1
ATOM 794 C C . ASP A 1 100 ? 24.906 -0.099 -20.641 1 76.06 100 ASP A C 1
ATOM 796 O O . ASP A 1 100 ? 25.469 -1.064 -20.125 1 76.06 100 ASP A O 1
ATOM 800 N N . LEU A 1 101 ? 23.688 -0.049 -21.031 1 86.06 101 LEU A N 1
ATOM 801 C CA . LEU A 1 101 ? 22.891 -1.275 -20.953 1 86.06 101 LEU A CA 1
ATOM 802 C C . LEU A 1 101 ? 22.922 -2.033 -22.281 1 86.06 101 LEU A C 1
ATOM 804 O O . LEU A 1 101 ? 22.172 -2.992 -22.469 1 86.06 101 LEU A O 1
ATOM 808 N N . THR A 1 102 ? 23.875 -1.677 -23.203 1 85.75 102 THR A N 1
ATOM 809 C CA . THR A 1 102 ? 24.016 -2.342 -24.484 1 85.75 102 THR A CA 1
ATOM 810 C C . THR A 1 102 ? 24.344 -3.818 -24.312 1 85.75 102 THR A C 1
ATOM 812 O O . THR A 1 102 ? 23.797 -4.676 -25 1 85.75 102 THR A O 1
ATOM 815 N N . PRO A 1 103 ? 25.219 -4.125 -23.344 1 85.38 103 PRO A N 1
ATOM 816 C CA . PRO A 1 103 ? 25.5 -5.547 -23.141 1 85.38 103 PRO A CA 1
ATOM 817 C C . PRO A 1 103 ? 24.266 -6.348 -22.734 1 85.38 103 PRO A C 1
ATOM 819 O O . PRO A 1 103 ? 24.125 -7.508 -23.125 1 85.38 103 PRO A O 1
ATOM 822 N N . VAL A 1 104 ? 23.438 -5.781 -21.969 1 89.69 104 VAL A N 1
ATOM 823 C CA . VAL A 1 104 ? 22.203 -6.434 -21.547 1 89.69 104 VAL A CA 1
ATOM 824 C C . VAL A 1 104 ? 21.312 -6.68 -22.766 1 89.69 104 VAL A C 1
ATOM 826 O O . VAL A 1 104 ? 20.75 -7.77 -22.938 1 89.69 104 VAL A O 1
ATOM 829 N N . ALA A 1 105 ? 21.219 -5.668 -23.625 1 89.69 105 ALA A N 1
ATOM 830 C CA . ALA A 1 105 ? 20.438 -5.789 -24.844 1 89.69 105 ALA A CA 1
ATOM 831 C C . ALA A 1 105 ? 20.984 -6.883 -25.75 1 89.69 105 ALA A C 1
ATOM 833 O O . ALA A 1 105 ? 20.234 -7.629 -26.375 1 89.69 105 ALA A O 1
ATOM 834 N N . ASP A 1 106 ? 22.234 -7.012 -25.797 1 87.81 106 ASP A N 1
ATOM 835 C CA . ASP A 1 106 ? 22.891 -8.008 -26.625 1 87.81 106 ASP A CA 1
ATOM 836 C C . ASP A 1 106 ? 22.625 -9.422 -26.109 1 87.81 106 ASP A C 1
ATOM 838 O O . ASP A 1 106 ? 22.359 -10.336 -26.891 1 87.81 106 ASP A O 1
ATOM 842 N N . VAL A 1 107 ? 22.734 -9.5 -24.859 1 88.12 107 VAL A N 1
ATOM 843 C CA . VAL A 1 107 ? 22.469 -10.805 -24.25 1 88.12 107 VAL A CA 1
ATOM 844 C C . VAL A 1 107 ? 21.031 -11.227 -24.531 1 88.12 107 VAL A C 1
ATOM 846 O O . VAL A 1 107 ? 20.781 -12.367 -24.922 1 88.12 107 VAL A O 1
ATOM 849 N N . LEU A 1 108 ? 20.094 -10.367 -24.391 1 90.62 108 LEU A N 1
ATOM 850 C CA . LEU A 1 108 ? 18.688 -10.664 -24.578 1 90.62 108 LEU A CA 1
ATOM 851 C C . LEU A 1 108 ? 18.391 -10.953 -26.047 1 90.62 108 LEU A C 1
ATOM 853 O O . LEU A 1 108 ? 17.562 -11.82 -26.359 1 90.62 108 LEU A O 1
ATOM 857 N N . SER A 1 109 ? 19.125 -10.281 -26.938 1 87.88 109 SER A N 1
ATOM 858 C CA . SER A 1 109 ? 18.906 -10.461 -28.375 1 87.88 109 SER A CA 1
ATOM 859 C C . SER A 1 109 ? 19.469 -11.781 -28.859 1 87.88 109 SER A C 1
ATOM 861 O O . SER A 1 109 ? 18.969 -12.367 -29.828 1 87.88 109 SER A O 1
ATOM 863 N N . THR A 1 110 ? 20.469 -12.281 -28.188 1 86.25 110 THR A N 1
ATOM 864 C CA . THR A 1 110 ? 21.172 -13.469 -28.672 1 86.25 110 THR A CA 1
ATOM 865 C C . THR A 1 110 ? 20.672 -14.719 -27.953 1 86.25 110 THR A C 1
ATOM 867 O O . THR A 1 110 ? 20.969 -15.844 -28.375 1 86.25 110 THR A O 1
ATOM 870 N N . THR A 1 111 ? 20.078 -14.445 -26.875 1 84.81 111 THR A N 1
ATOM 871 C CA . THR A 1 111 ? 19.578 -15.602 -26.141 1 84.81 111 THR A CA 1
ATOM 872 C C . THR A 1 111 ? 18.406 -16.25 -26.844 1 84.81 111 THR A C 1
ATOM 874 O O . THR A 1 111 ? 17.406 -15.594 -27.141 1 84.81 111 THR A O 1
ATOM 877 N N . PRO A 1 112 ? 18.656 -17.531 -27.078 1 81 112 PRO A N 1
ATOM 878 C CA . PRO A 1 112 ? 17.531 -18.234 -27.688 1 81 112 PRO A CA 1
ATOM 879 C C . PRO A 1 112 ? 16.297 -18.266 -26.797 1 81 112 PRO A C 1
ATOM 881 O O . PRO A 1 112 ? 16.406 -18.25 -25.578 1 81 112 PRO A O 1
ATOM 884 N N . PHE A 1 113 ? 15.133 -18.203 -27.312 1 80.06 113 PHE A N 1
ATOM 885 C CA . PHE A 1 113 ? 13.844 -18.375 -26.656 1 80.06 113 PHE A CA 1
ATOM 886 C C . PHE A 1 113 ? 13.484 -17.156 -25.828 1 80.06 113 PHE A C 1
ATOM 888 O O . PHE A 1 113 ? 12.586 -17.203 -24.984 1 80.06 113 PHE A O 1
ATOM 895 N N . CYS A 1 114 ? 14.234 -16.062 -25.938 1 87.38 114 CYS A N 1
ATOM 896 C CA . CYS A 1 114 ? 13.93 -14.859 -25.188 1 87.38 114 CYS A CA 1
ATOM 897 C C . CYS A 1 114 ? 12.5 -14.406 -25.438 1 87.38 114 CYS A C 1
ATOM 899 O O . CYS A 1 114 ? 11.805 -14.008 -24.5 1 87.38 114 CYS A O 1
ATOM 901 N N . GLU A 1 115 ? 12.062 -14.484 -26.609 1 83.88 115 GLU A N 1
ATOM 902 C CA . GLU A 1 115 ? 10.703 -14.086 -26.953 1 83.88 115 GLU A CA 1
ATOM 903 C C . GLU A 1 115 ? 9.672 -14.992 -26.281 1 83.88 115 GLU A C 1
ATOM 905 O O . GLU A 1 115 ? 8.625 -14.523 -25.844 1 83.88 115 GLU A O 1
ATOM 910 N N . THR A 1 116 ? 10.039 -16.234 -26.266 1 81.19 116 THR A N 1
ATOM 911 C CA . THR A 1 116 ? 9.148 -17.203 -25.641 1 81.19 116 THR A CA 1
ATOM 912 C C . THR A 1 116 ? 9.047 -16.953 -24.141 1 81.19 116 THR A C 1
ATOM 914 O O . THR A 1 116 ? 7.957 -17.016 -23.562 1 81.19 116 THR A O 1
ATOM 917 N N . VAL A 1 117 ? 10.156 -16.625 -23.562 1 87.94 117 VAL A N 1
ATOM 918 C CA . VAL A 1 117 ? 10.18 -16.328 -22.125 1 87.94 117 VAL A CA 1
ATOM 919 C C . VAL A 1 117 ? 9.406 -15.047 -21.859 1 87.94 117 VAL A C 1
ATOM 921 O O . VAL A 1 117 ? 8.664 -14.961 -20.875 1 87.94 117 VAL A O 1
ATOM 924 N N . ALA A 1 118 ? 9.555 -14.102 -22.703 1 89.31 118 ALA A N 1
ATOM 925 C CA . ALA A 1 118 ? 8.836 -12.836 -22.562 1 89.31 118 ALA A CA 1
ATOM 926 C C . ALA A 1 118 ? 7.328 -13.062 -22.562 1 89.31 118 ALA A C 1
ATOM 928 O O . ALA A 1 118 ? 6.598 -12.445 -21.781 1 89.31 118 ALA A O 1
ATOM 929 N N . ARG A 1 119 ? 6.867 -13.938 -23.344 1 83.38 119 ARG A N 1
ATOM 930 C CA . ARG A 1 119 ? 5.445 -14.234 -23.438 1 83.38 119 ARG A CA 1
ATOM 931 C C . ARG A 1 119 ? 4.949 -14.945 -22.188 1 83.38 119 ARG A C 1
ATOM 933 O O . ARG A 1 119 ? 3.824 -14.711 -21.734 1 83.38 119 ARG A O 1
ATOM 940 N N . ALA A 1 120 ? 5.816 -15.781 -21.656 1 86.56 120 ALA A N 1
ATOM 941 C CA . ALA A 1 120 ? 5.445 -16.547 -20.469 1 86.56 120 ALA A CA 1
ATOM 942 C C . ALA A 1 120 ? 5.383 -15.633 -19.234 1 86.56 120 ALA A C 1
ATOM 944 O O . ALA A 1 120 ? 4.734 -15.969 -18.25 1 86.56 120 ALA A O 1
ATOM 945 N N . LEU A 1 121 ? 6.012 -14.453 -19.328 1 91.12 121 LEU A N 1
ATOM 946 C CA . LEU A 1 121 ? 6.109 -13.562 -18.172 1 91.12 121 LEU A CA 1
ATOM 947 C C . LEU A 1 121 ? 4.992 -12.523 -18.203 1 91.12 121 LEU A C 1
ATOM 949 O O . LEU A 1 121 ? 4.961 -11.617 -17.359 1 91.12 121 LEU A O 1
ATOM 953 N N . VAL A 1 122 ? 4.016 -12.656 -19 1 88.38 122 VAL A N 1
ATOM 954 C CA . VAL A 1 122 ? 2.951 -11.672 -19.203 1 88.38 122 VAL A CA 1
ATOM 955 C C . VAL A 1 122 ? 2.209 -11.445 -17.891 1 88.38 122 VAL A C 1
ATOM 957 O O . VAL A 1 122 ? 1.794 -10.32 -17.594 1 88.38 122 VAL A O 1
ATOM 960 N N . PRO A 1 123 ? 2.078 -12.445 -17.016 1 89 123 PRO A N 1
ATOM 961 C CA . PRO A 1 123 ? 1.391 -12.18 -15.75 1 89 123 PRO A CA 1
ATOM 962 C C . PRO A 1 123 ? 2.189 -11.266 -14.82 1 89 123 PRO A C 1
ATOM 964 O O . PRO A 1 123 ? 1.693 -10.867 -13.766 1 89 123 PRO A O 1
ATOM 967 N N . LEU A 1 124 ? 3.445 -10.945 -15.18 1 93.69 124 LEU A N 1
ATOM 968 C CA . LEU A 1 124 ? 4.293 -10.086 -14.359 1 93.69 124 LEU A CA 1
ATOM 969 C C . LEU A 1 124 ? 4.645 -8.805 -15.109 1 93.69 124 LEU A C 1
ATOM 971 O O . LEU A 1 124 ? 5.562 -8.078 -14.711 1 93.69 124 LEU A O 1
ATOM 975 N N . THR A 1 125 ? 4.031 -8.578 -16.188 1 93.94 125 THR A N 1
ATOM 976 C CA . THR A 1 125 ? 4.145 -7.367 -17 1 93.94 125 THR A CA 1
ATOM 977 C C . THR A 1 125 ? 2.867 -7.133 -17.812 1 93.94 125 THR A C 1
ATOM 979 O O . THR A 1 125 ? 1.802 -7.645 -17.453 1 93.94 125 THR A O 1
ATOM 982 N N . VAL A 1 126 ? 2.869 -6.305 -18.797 1 90 126 VAL A N 1
ATOM 983 C CA . VAL A 1 126 ? 1.711 -6.09 -19.656 1 90 126 VAL A CA 1
ATOM 984 C C . VAL A 1 126 ? 1.965 -6.707 -21.031 1 90 126 VAL A C 1
ATOM 986 O O . VAL A 1 126 ? 3.098 -6.711 -21.516 1 90 126 VAL A O 1
ATOM 989 N N . PRO A 1 127 ? 0.938 -7.25 -21.609 1 85.38 127 PRO A N 1
ATOM 990 C CA . PRO A 1 127 ? 1.079 -7.914 -22.922 1 85.38 127 PRO A CA 1
ATOM 991 C C . PRO A 1 127 ? 1.749 -7.027 -23.953 1 85.38 127 PRO A C 1
ATOM 993 O O . PRO A 1 127 ? 2.568 -7.504 -24.75 1 85.38 127 PRO A O 1
ATOM 996 N N . SER A 1 128 ? 1.478 -5.77 -23.953 1 83.94 128 SER A N 1
ATOM 997 C CA . SER A 1 128 ? 2.043 -4.871 -24.953 1 83.94 128 SER A CA 1
ATOM 998 C C . SER A 1 128 ? 3.561 -4.789 -24.828 1 83.94 128 SER A C 1
ATOM 1000 O O . SER A 1 128 ? 4.27 -4.691 -25.828 1 83.94 128 SER A O 1
ATOM 1002 N N . LEU A 1 129 ? 4.043 -4.816 -23.641 1 86.31 129 LEU A N 1
ATOM 1003 C CA . LEU A 1 129 ? 5.484 -4.77 -23.422 1 86.31 129 LEU A CA 1
ATOM 1004 C C . LEU A 1 129 ? 6.125 -6.121 -23.719 1 86.31 129 LEU A C 1
ATOM 1006 O O . LEU A 1 129 ? 7.238 -6.184 -24.25 1 86.31 129 LEU A O 1
ATOM 1010 N N . SER A 1 130 ? 5.48 -7.148 -23.312 1 84.88 130 SER A N 1
ATOM 1011 C CA . SER A 1 130 ? 5.992 -8.5 -23.531 1 84.88 130 SER A CA 1
ATOM 1012 C C . SER A 1 130 ? 6.098 -8.82 -25.016 1 84.88 130 SER A C 1
ATOM 1014 O O . SER A 1 130 ? 7.02 -9.523 -25.438 1 84.88 130 SER A O 1
ATOM 1016 N N . LEU A 1 131 ? 5.184 -8.305 -25.812 1 78.69 131 LEU A N 1
ATOM 1017 C CA . LEU A 1 131 ? 5.109 -8.641 -27.219 1 78.69 131 LEU A CA 1
ATOM 1018 C C . LEU A 1 131 ? 5.988 -7.711 -28.047 1 78.69 131 LEU A C 1
ATOM 1020 O O . LEU A 1 131 ? 6.242 -7.973 -29.234 1 78.69 131 LEU A O 1
ATOM 1024 N N . CYS A 1 132 ? 6.496 -6.672 -27.344 1 81.62 132 CYS A N 1
ATOM 1025 C CA . CYS A 1 132 ? 7.324 -5.727 -28.094 1 81.62 132 CYS A CA 1
ATOM 1026 C C . CYS A 1 132 ? 8.766 -5.766 -27.594 1 81.62 132 CYS A C 1
ATOM 1028 O O . CYS A 1 132 ? 9.336 -4.727 -27.266 1 81.62 132 CYS A O 1
ATOM 1030 N N . LEU A 1 133 ? 9.375 -6.879 -27.75 1 85.38 133 LEU A N 1
ATOM 1031 C CA . LEU A 1 133 ? 10.742 -7.066 -27.266 1 85.38 133 LEU A CA 1
ATOM 1032 C C . LEU A 1 133 ? 11.727 -6.211 -28.047 1 85.38 133 LEU A C 1
ATOM 1034 O O . LEU A 1 133 ? 12.617 -5.594 -27.469 1 85.38 133 LEU A O 1
ATOM 1038 N N . PRO A 1 134 ? 11.469 -5.988 -29.375 1 84.75 134 PRO A N 1
ATOM 1039 C CA . PRO A 1 134 ? 12.422 -5.168 -30.125 1 84.75 134 PRO A CA 1
ATOM 1040 C C . PRO A 1 134 ? 12.469 -3.721 -29.656 1 84.75 134 PRO A C 1
ATOM 1042 O O . PRO A 1 134 ? 13.539 -3.111 -29.625 1 84.75 134 PRO A O 1
ATOM 1045 N N . GLU A 1 135 ? 11.398 -3.275 -29.234 1 83.5 135 GLU A N 1
ATOM 1046 C CA . GLU A 1 135 ? 11.352 -1.9 -28.75 1 83.5 135 GLU A CA 1
ATOM 1047 C C . GLU A 1 135 ? 12.133 -1.751 -27.453 1 83.5 135 GLU A C 1
ATOM 1049 O O . GLU A 1 135 ? 12.812 -0.747 -27.234 1 83.5 135 GLU A O 1
ATOM 1054 N N . ILE A 1 136 ? 12.016 -2.689 -26.672 1 84.75 136 ILE A N 1
ATOM 1055 C CA . ILE A 1 136 ? 12.742 -2.684 -25.406 1 84.75 136 ILE A CA 1
ATOM 1056 C C . ILE A 1 136 ? 14.242 -2.744 -25.672 1 84.75 136 ILE A C 1
ATOM 1058 O O . ILE A 1 136 ? 15.016 -2.016 -25.047 1 84.75 136 ILE A O 1
ATOM 1062 N N . LEU A 1 137 ? 14.602 -3.623 -26.609 1 88.69 137 LEU A N 1
ATOM 1063 C CA . LEU A 1 137 ? 16.016 -3.793 -26.938 1 88.69 137 LEU A CA 1
ATOM 1064 C C . LEU A 1 137 ? 16.578 -2.516 -27.547 1 88.69 137 LEU A C 1
ATOM 1066 O O . LEU A 1 137 ? 17.688 -2.107 -27.203 1 88.69 137 LEU A O 1
ATOM 1070 N N . ASN A 1 138 ? 15.75 -1.926 -28.312 1 88.12 138 ASN A N 1
ATOM 1071 C CA . ASN A 1 138 ? 16.172 -0.656 -28.891 1 88.12 138 ASN A CA 1
ATOM 1072 C C . ASN A 1 138 ? 16.328 0.427 -27.828 1 88.12 138 ASN A C 1
ATOM 1074 O O . ASN A 1 138 ? 17.266 1.219 -27.875 1 88.12 138 ASN A O 1
ATOM 1078 N N . TYR A 1 139 ? 15.438 0.401 -26.922 1 87.5 139 TYR A N 1
ATOM 1079 C CA . TYR A 1 139 ? 15.484 1.382 -25.844 1 87.5 139 TYR A CA 1
ATOM 1080 C C . TYR A 1 139 ? 16.734 1.2 -25 1 87.5 139 TYR A C 1
ATOM 1082 O O . TYR A 1 139 ? 17.406 2.176 -24.656 1 87.5 139 TYR A O 1
ATOM 1090 N N . LEU A 1 140 ? 17.062 -0.02 -24.688 1 87.06 140 LEU A N 1
ATOM 1091 C CA . LEU A 1 140 ? 18.219 -0.324 -23.844 1 87.06 140 LEU A CA 1
ATOM 1092 C C . LEU A 1 140 ? 19.516 0.006 -24.562 1 87.06 140 LEU A C 1
ATOM 1094 O O . LEU A 1 140 ? 20.484 0.445 -23.938 1 87.06 140 LEU A O 1
ATOM 1098 N N . LYS A 1 141 ? 19.484 -0.138 -25.812 1 86.44 141 LYS A N 1
ATOM 1099 C CA . LYS A 1 141 ? 20.688 0.158 -26.609 1 86.44 141 LYS A CA 1
ATOM 1100 C C . LYS A 1 141 ? 20.938 1.66 -26.672 1 86.44 141 LYS A C 1
ATOM 1102 O O . LYS A 1 141 ? 22.094 2.09 -26.781 1 86.44 141 LYS A O 1
ATOM 1107 N N . ASN A 1 142 ? 19.844 2.445 -26.516 1 80.88 142 ASN A N 1
ATOM 1108 C CA . ASN A 1 142 ? 19.969 3.895 -26.594 1 80.88 142 ASN A CA 1
ATOM 1109 C C . ASN A 1 142 ? 19.891 4.547 -25.219 1 80.88 142 ASN A C 1
ATOM 1111 O O . ASN A 1 142 ? 19.469 5.703 -25.094 1 80.88 142 ASN A O 1
ATOM 1115 N N . SER A 1 143 ? 20.141 3.852 -24.203 1 71.06 143 SER A N 1
ATOM 1116 C CA . SER A 1 143 ? 19.969 4.305 -22.828 1 71.06 143 SER A CA 1
ATOM 1117 C C . SER A 1 143 ? 20.844 5.512 -22.531 1 71.06 143 SER A C 1
ATOM 1119 O O . SER A 1 143 ? 20.469 6.387 -21.75 1 71.06 143 SER A O 1
ATOM 1121 N N . ASN A 1 144 ? 21.984 5.465 -23.078 1 61.81 144 ASN A N 1
ATOM 1122 C CA . ASN A 1 144 ? 22.922 6.547 -22.828 1 61.81 144 ASN A CA 1
ATOM 1123 C C . ASN A 1 144 ? 22.359 7.895 -23.281 1 61.81 144 ASN A C 1
ATOM 1125 O O . ASN A 1 144 ? 22.78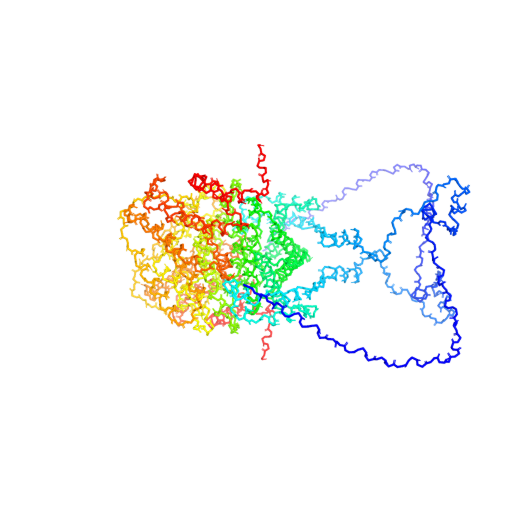1 8.938 -22.781 1 61.81 144 ASN A O 1
ATOM 1129 N N . SER A 1 145 ? 21.484 7.82 -24.156 1 58.41 145 SER A N 1
ATOM 1130 C CA . SER A 1 145 ? 20.938 9.047 -24.719 1 58.41 145 SER A CA 1
ATOM 1131 C C . SER A 1 145 ? 19.734 9.539 -23.922 1 58.41 145 SER A C 1
ATOM 1133 O O . SER A 1 145 ? 19.281 10.664 -24.109 1 58.41 145 SER A O 1
ATOM 1135 N N . HIS A 1 146 ? 19.266 8.68 -23 1 61.53 146 HIS A N 1
ATOM 1136 C CA . HIS A 1 146 ? 18.062 9.062 -22.297 1 61.53 146 HIS A CA 1
ATOM 1137 C C . HIS A 1 146 ? 18.375 10 -21.125 1 61.53 146 HIS A C 1
ATOM 1139 O O . HIS A 1 146 ? 19.156 9.641 -20.234 1 61.53 146 HIS A O 1
ATOM 1145 N N . ASN A 1 147 ? 18.766 11.219 -21.328 1 55.53 147 ASN A N 1
ATOM 1146 C CA . ASN A 1 147 ? 18.875 12.188 -20.25 1 55.53 147 ASN A CA 1
ATOM 1147 C C . ASN A 1 147 ? 17.547 12.352 -19.5 1 55.53 147 ASN A C 1
ATOM 1149 O O . ASN A 1 147 ? 16.656 13.078 -19.969 1 55.53 147 ASN A O 1
ATOM 1153 N N . ALA A 1 148 ? 17.234 11.477 -18.672 1 61.06 148 ALA A N 1
ATOM 1154 C CA . ALA A 1 148 ? 15.906 11.57 -18.047 1 61.06 148 ALA A CA 1
ATOM 1155 C C . ALA A 1 148 ? 15.766 12.859 -17.234 1 61.06 148 ALA A C 1
ATOM 1157 O O . ALA A 1 148 ? 16.109 12.898 -16.062 1 61.06 148 ALA A O 1
ATOM 1158 N N . ASN A 1 149 ? 15.508 13.953 -17.938 1 68 149 ASN A N 1
ATOM 1159 C CA . ASN A 1 149 ? 15.406 15.289 -17.344 1 68 149 ASN A CA 1
ATOM 1160 C C . ASN A 1 149 ? 14.086 15.477 -16.609 1 68 149 ASN A C 1
ATOM 1162 O O . ASN A 1 149 ? 13.891 16.484 -15.93 1 68 149 ASN A O 1
ATOM 1166 N N . ASN A 1 150 ? 13.273 14.531 -16.781 1 84.06 150 ASN A N 1
ATOM 1167 C CA . ASN A 1 150 ? 12.008 14.688 -16.078 1 84.06 150 ASN A CA 1
ATOM 1168 C C . ASN A 1 150 ? 11.562 13.375 -15.43 1 84.06 150 ASN A C 1
ATOM 1170 O O . ASN A 1 150 ? 12.172 12.328 -15.664 1 84.06 150 ASN A O 1
ATOM 1174 N N . LEU A 1 151 ? 10.648 13.438 -14.625 1 87.56 151 LEU A N 1
ATOM 1175 C CA . LEU A 1 151 ? 10.195 12.297 -13.852 1 87.56 151 LEU A CA 1
ATOM 1176 C C . LEU A 1 151 ? 9.648 11.203 -14.758 1 87.56 151 LEU A C 1
ATOM 1178 O O . LEU A 1 151 ? 9.836 10.008 -14.492 1 87.56 151 LEU A O 1
ATOM 1182 N N . GLU A 1 152 ? 8.984 11.586 -15.844 1 89.31 152 GLU A N 1
ATOM 1183 C CA . GLU A 1 152 ? 8.422 10.609 -16.766 1 89.31 152 GLU A CA 1
ATOM 1184 C C . GLU A 1 152 ? 9.523 9.797 -17.453 1 89.31 152 GLU A C 1
ATOM 1186 O O . GLU A 1 152 ? 9.43 8.57 -17.547 1 89.31 152 GLU A O 1
ATOM 1191 N N . GLY A 1 153 ? 10.477 10.523 -17.922 1 88.81 153 GLY A N 1
ATOM 1192 C CA . GLY A 1 153 ? 11.617 9.852 -18.531 1 88.81 153 GLY A CA 1
ATOM 1193 C C . GLY A 1 153 ? 12.344 8.93 -17.562 1 88.81 153 GLY A C 1
ATOM 1194 O O . GLY A 1 153 ? 12.734 7.82 -17.938 1 88.81 153 GLY A O 1
ATOM 1195 N N . MET A 1 154 ? 12.562 9.328 -16.328 1 91.31 154 MET A N 1
ATOM 1196 C CA . MET A 1 154 ? 13.188 8.5 -15.305 1 91.31 154 MET A CA 1
ATOM 1197 C C . MET A 1 154 ? 12.367 7.242 -15.039 1 91.31 154 MET A C 1
ATOM 1199 O O . MET A 1 154 ? 12.922 6.145 -14.945 1 91.31 154 MET A O 1
ATOM 1203 N N . ALA A 1 155 ? 11.047 7.492 -14.938 1 93.94 155 ALA A N 1
ATOM 1204 C CA . ALA A 1 155 ? 10.148 6.367 -14.695 1 93.94 155 ALA A CA 1
ATOM 1205 C C . ALA A 1 155 ? 10.227 5.352 -15.828 1 93.94 155 ALA A C 1
ATOM 1207 O O . ALA A 1 155 ? 10.25 4.141 -15.586 1 93.94 155 ALA A O 1
ATOM 1208 N N . LYS A 1 156 ? 10.227 5.809 -17.047 1 92.62 156 LYS A N 1
ATOM 1209 C CA . LYS A 1 156 ? 10.32 4.934 -18.203 1 92.62 156 LYS A CA 1
ATOM 1210 C C . LYS A 1 156 ? 11.625 4.137 -18.188 1 92.62 156 LYS A C 1
ATOM 1212 O O . LYS A 1 156 ? 11.633 2.943 -18.5 1 92.62 156 LYS A O 1
ATOM 1217 N N . ASP A 1 157 ? 12.695 4.75 -17.828 1 92.12 157 ASP A N 1
ATOM 1218 C CA . ASP A 1 157 ? 13.992 4.082 -17.734 1 92.12 157 ASP A CA 1
ATOM 1219 C C . ASP A 1 157 ? 13.938 2.934 -16.719 1 92.12 157 ASP A C 1
ATOM 1221 O O . ASP A 1 157 ? 14.414 1.832 -17 1 92.12 157 ASP A O 1
ATOM 1225 N N . VAL A 1 158 ? 13.383 3.242 -15.57 1 95.31 158 VAL A N 1
ATOM 1226 C CA . VAL A 1 158 ? 13.297 2.213 -14.539 1 95.31 158 VAL A CA 1
ATOM 1227 C C . VAL A 1 158 ? 12.422 1.059 -15.031 1 95.31 158 VAL A C 1
ATOM 1229 O O . VAL A 1 1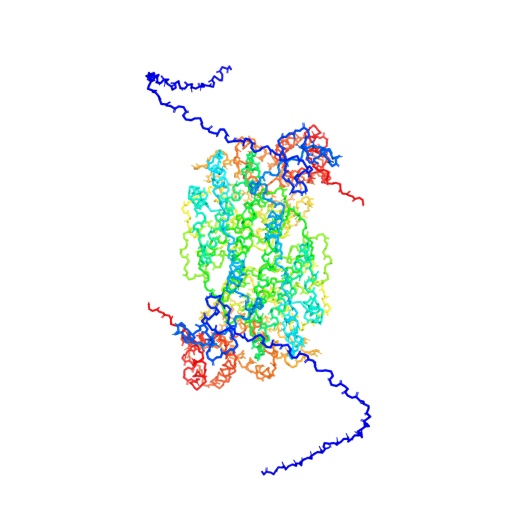58 ? 12.758 -0.11 -14.828 1 95.31 158 VAL A O 1
ATOM 1232 N N . ALA A 1 159 ? 11.32 1.359 -15.703 1 95.62 159 ALA A N 1
ATOM 1233 C CA . ALA A 1 159 ? 10.383 0.343 -16.172 1 95.62 159 ALA A CA 1
ATOM 1234 C C . ALA A 1 159 ? 11.039 -0.57 -17.203 1 95.62 159 ALA A C 1
ATOM 1236 O O . ALA A 1 159 ? 10.938 -1.795 -17.109 1 95.62 159 ALA A O 1
ATOM 1237 N N . MET A 1 160 ? 11.766 0.021 -18.141 1 94 160 MET A N 1
ATOM 1238 C CA . MET A 1 160 ? 12.398 -0.764 -19.203 1 94 160 MET A CA 1
ATOM 1239 C C . MET A 1 160 ? 13.555 -1.592 -18.641 1 94 160 MET A C 1
ATOM 1241 O O . MET A 1 160 ? 13.719 -2.76 -19 1 94 160 MET A O 1
ATOM 1245 N N . ALA A 1 161 ? 14.32 -1.022 -17.781 1 93.88 161 ALA A N 1
ATOM 1246 C CA . ALA A 1 161 ? 15.453 -1.737 -17.188 1 93.88 161 ALA A CA 1
ATOM 1247 C C . ALA A 1 161 ? 14.969 -2.875 -16.297 1 93.88 161 ALA A C 1
ATOM 1249 O O . ALA A 1 161 ? 15.555 -3.959 -16.281 1 93.88 161 ALA A O 1
ATOM 1250 N N . SER A 1 162 ? 13.961 -2.582 -15.484 1 96.25 162 SER A N 1
ATOM 1251 C CA . SER A 1 162 ? 13.445 -3.625 -14.602 1 96.25 162 SER A CA 1
ATOM 1252 C C . SER A 1 162 ? 12.828 -4.766 -15.406 1 96.25 162 SER A C 1
ATOM 1254 O O . SER A 1 162 ? 12.883 -5.926 -14.992 1 96.25 162 SER A O 1
ATOM 1256 N N . TRP A 1 163 ? 12.227 -4.453 -16.547 1 95.81 163 TRP A N 1
ATOM 1257 C CA . TRP A 1 163 ? 11.727 -5.504 -17.438 1 95.81 163 TRP A CA 1
ATOM 1258 C C . TRP A 1 163 ? 12.867 -6.387 -17.938 1 95.81 163 TRP A C 1
ATOM 1260 O O . TRP A 1 163 ? 12.758 -7.613 -17.922 1 95.81 163 TRP A O 1
ATOM 1270 N N . ALA A 1 164 ? 13.883 -5.789 -18.359 1 94 164 ALA A N 1
ATOM 1271 C CA . ALA A 1 164 ? 15.062 -6.531 -18.797 1 94 164 ALA A CA 1
ATOM 1272 C C . ALA A 1 164 ? 15.609 -7.398 -17.672 1 94 164 ALA A C 1
ATOM 1274 O O . ALA A 1 164 ? 16.016 -8.539 -17.891 1 94 164 ALA A O 1
ATOM 1275 N N . LEU A 1 165 ? 15.656 -6.828 -16.484 1 94.25 165 LEU A N 1
ATOM 1276 C CA . LEU A 1 165 ? 16.141 -7.566 -15.328 1 94.25 165 LEU A CA 1
ATOM 1277 C C . LEU A 1 165 ? 15.289 -8.805 -15.078 1 94.25 165 LEU A C 1
ATOM 1279 O O . LEU A 1 165 ? 15.828 -9.898 -14.852 1 94.25 165 LEU A O 1
ATOM 1283 N N . LEU A 1 166 ? 13.984 -8.695 -15.117 1 94.38 166 LEU A N 1
ATOM 1284 C CA . LEU A 1 166 ? 13.062 -9.805 -14.922 1 94.38 166 LEU A CA 1
ATOM 1285 C C . LEU A 1 166 ? 13.273 -10.875 -15.992 1 94.38 166 LEU A C 1
ATOM 1287 O O . LEU A 1 166 ? 13.312 -12.07 -15.688 1 94.38 166 LEU A O 1
ATOM 1291 N N . LEU A 1 167 ? 13.469 -10.445 -17.234 1 92.81 167 LEU A N 1
ATOM 1292 C CA . LEU A 1 167 ? 13.719 -11.367 -18.344 1 92.81 167 LEU A CA 1
ATOM 1293 C C . LEU A 1 167 ? 14.992 -12.164 -18.109 1 92.81 167 LEU A C 1
ATOM 1295 O O . LEU A 1 167 ? 15 -13.391 -18.266 1 92.81 167 LEU A O 1
ATOM 1299 N N . LEU A 1 168 ? 16 -11.484 -17.75 1 91.44 168 LEU A N 1
ATOM 1300 C CA . LEU A 1 168 ? 17.281 -12.141 -17.516 1 91.44 168 LEU A CA 1
ATOM 1301 C C . LEU A 1 168 ? 17.172 -13.141 -16.359 1 91.44 168 LEU A C 1
ATOM 1303 O O . LEU A 1 168 ? 17.75 -14.234 -16.422 1 91.44 168 LEU A O 1
ATOM 1307 N N . ALA A 1 169 ? 16.5 -12.711 -15.32 1 90 169 ALA A N 1
ATOM 1308 C CA . ALA A 1 169 ? 16.312 -13.602 -14.18 1 90 169 ALA A CA 1
ATOM 1309 C C . ALA A 1 169 ? 15.555 -14.867 -14.586 1 90 169 ALA A C 1
ATOM 1311 O O . ALA A 1 169 ? 15.93 -15.977 -14.188 1 90 169 ALA A O 1
ATOM 1312 N N . ALA A 1 170 ? 14.531 -14.742 -15.391 1 89.19 170 ALA A N 1
ATOM 1313 C CA . ALA A 1 170 ? 13.734 -15.875 -15.844 1 89.19 170 ALA A CA 1
ATOM 1314 C C . ALA A 1 170 ? 14.547 -16.781 -16.766 1 89.19 170 ALA A C 1
ATOM 1316 O O . ALA A 1 170 ? 14.445 -18 -16.688 1 89.19 170 ALA A O 1
ATOM 1317 N N . LEU A 1 171 ? 15.367 -16.172 -17.641 1 88.12 171 LEU A N 1
ATOM 1318 C CA . LEU A 1 171 ? 16.219 -16.938 -18.562 1 88.12 171 LEU A CA 1
ATOM 1319 C C . LEU A 1 171 ? 17.281 -17.719 -17.797 1 88.12 171 LEU A C 1
ATOM 1321 O O . LEU A 1 171 ? 17.578 -18.859 -18.156 1 88.12 171 LEU A O 1
ATOM 1325 N N . SER A 1 172 ? 17.781 -17.109 -16.781 1 83.06 172 SER A N 1
ATOM 1326 C CA . SER A 1 172 ? 18.766 -17.781 -15.945 1 83.06 172 SER A CA 1
ATOM 1327 C C . SER A 1 172 ? 18.172 -19 -15.242 1 83.06 172 SER A C 1
ATOM 1329 O O . SER A 1 172 ? 18.828 -20.031 -15.117 1 83.06 172 SER A O 1
ATOM 1331 N N . ALA A 1 173 ? 17 -18.906 -14.836 1 75.19 173 ALA A N 1
ATOM 1332 C CA . ALA A 1 173 ? 16.312 -19.984 -14.125 1 75.19 173 ALA A CA 1
ATOM 1333 C C . ALA A 1 173 ? 16.031 -21.156 -15.055 1 75.19 173 ALA A C 1
ATOM 1335 O O . ALA A 1 173 ? 15.883 -22.297 -14.602 1 75.19 173 ALA A O 1
ATOM 1336 N N . LYS A 1 174 ? 16 -20.891 -16.328 1 70.62 174 LYS A N 1
ATOM 1337 C CA . LYS A 1 174 ? 15.703 -21.922 -17.312 1 70.62 174 LYS A CA 1
ATOM 1338 C C . LYS A 1 174 ? 16.969 -22.672 -17.734 1 70.62 174 LYS A C 1
ATOM 1340 O O . LYS A 1 174 ? 16.906 -23.656 -18.469 1 70.62 174 LYS A O 1
ATOM 1345 N N . GLY A 1 175 ? 18.078 -22.203 -17.172 1 68.44 175 GLY A N 1
ATOM 1346 C CA . GLY A 1 175 ? 19.297 -22.938 -17.453 1 68.44 175 GLY A CA 1
ATOM 1347 C C . GLY A 1 175 ? 20.172 -22.25 -18.5 1 68.44 175 GLY A C 1
ATOM 1348 O O . GLY A 1 175 ? 21.062 -22.875 -19.078 1 68.44 175 GLY A O 1
ATOM 1349 N N . ASN A 1 176 ? 19.734 -20.969 -18.891 1 66.81 176 ASN A N 1
ATOM 1350 C CA . ASN A 1 176 ? 20.578 -20.172 -19.781 1 66.81 176 ASN A CA 1
ATOM 1351 C C . ASN A 1 176 ? 21.188 -18.984 -19.047 1 66.81 176 ASN A C 1
ATOM 1353 O O . ASN A 1 176 ? 20.766 -17.844 -19.234 1 66.81 176 ASN A O 1
ATOM 1357 N N . PRO A 1 177 ? 22.203 -19.312 -18.312 1 73.25 177 PRO A N 1
ATOM 1358 C CA . PRO A 1 177 ? 22.719 -18.219 -17.484 1 73.25 177 PRO A CA 1
ATOM 1359 C C . PRO A 1 177 ? 23.453 -17.156 -18.312 1 73.25 177 PRO A C 1
ATOM 1361 O O . PRO A 1 177 ? 24.25 -17.484 -19.188 1 73.25 177 PRO A O 1
ATOM 1364 N N . PRO A 1 178 ? 22.922 -15.938 -18.109 1 74.62 178 PRO A N 1
ATOM 1365 C CA . PRO A 1 178 ? 23.672 -14.852 -18.75 1 74.62 178 PRO A CA 1
ATOM 1366 C C . PRO A 1 178 ? 25.125 -14.766 -18.281 1 74.62 178 PRO A C 1
ATOM 1368 O O . PRO A 1 178 ? 25.5 -15.461 -17.328 1 74.62 178 PRO A O 1
ATOM 1371 N N . PRO A 1 179 ? 25.844 -13.969 -19.141 1 74.06 179 PRO A N 1
ATOM 1372 C CA . PRO A 1 179 ? 27.219 -13.789 -18.672 1 74.06 179 PRO A CA 1
ATOM 1373 C C . PRO A 1 179 ? 27.297 -13.398 -17.203 1 74.06 179 PRO A C 1
ATOM 1375 O O . PRO A 1 179 ? 26.359 -12.82 -16.656 1 74.06 179 PRO A O 1
ATOM 1378 N N . LYS A 1 180 ? 28.406 -13.633 -16.719 1 72.81 180 LYS A N 1
ATOM 1379 C CA . LYS A 1 180 ? 28.609 -13.477 -15.273 1 72.81 180 LYS A CA 1
ATOM 1380 C C . LYS A 1 180 ? 28.359 -12.031 -14.836 1 72.81 180 LYS A C 1
ATOM 1382 O O . LYS A 1 180 ? 28.797 -11.094 -15.5 1 72.81 180 LYS A O 1
ATOM 1387 N N . ASN A 1 181 ? 27.609 -11.773 -13.891 1 81.94 181 ASN A N 1
ATOM 1388 C CA . ASN A 1 181 ? 27.391 -10.539 -13.141 1 81.94 181 ASN A CA 1
ATOM 1389 C C . ASN A 1 181 ? 26.406 -9.617 -13.852 1 81.94 181 ASN A C 1
ATOM 1391 O O . ASN A 1 181 ? 26.172 -8.492 -13.406 1 81.94 181 ASN A O 1
ATOM 1395 N N . THR A 1 182 ? 25.953 -10.086 -15.086 1 86.62 182 THR A N 1
ATOM 1396 C CA . THR A 1 182 ? 25.031 -9.242 -15.836 1 86.62 182 THR A CA 1
ATOM 1397 C C . THR A 1 182 ? 23.781 -8.945 -15.016 1 86.62 182 THR A C 1
ATOM 1399 O O . THR A 1 182 ? 23.328 -7.801 -14.953 1 86.62 182 THR A O 1
ATOM 1402 N N . ILE A 1 183 ? 23.297 -9.961 -14.383 1 89.62 183 ILE A N 1
ATOM 1403 C CA . ILE A 1 183 ? 22.078 -9.805 -13.594 1 89.62 183 ILE A CA 1
ATOM 1404 C C . ILE A 1 183 ? 22.359 -8.898 -12.391 1 89.62 183 ILE A C 1
ATOM 1406 O O . ILE A 1 183 ? 21.578 -7.992 -12.094 1 89.62 183 ILE A O 1
ATOM 1410 N N . THR A 1 184 ? 23.469 -9.086 -11.711 1 87.12 184 THR A N 1
ATOM 1411 C CA . THR A 1 184 ? 23.797 -8.305 -10.523 1 87.12 184 THR A CA 1
ATOM 1412 C C . THR A 1 184 ? 24.016 -6.84 -10.891 1 87.12 184 THR A C 1
ATOM 1414 O O . THR A 1 184 ? 23.547 -5.945 -10.18 1 87.12 184 THR A O 1
ATOM 1417 N N . GLU A 1 185 ? 24.688 -6.656 -11.961 1 88.12 185 GLU A N 1
ATOM 1418 C CA . GLU A 1 185 ? 24.953 -5.289 -12.406 1 88.12 185 GLU A CA 1
ATOM 1419 C C . GLU A 1 185 ? 23.656 -4.582 -12.797 1 88.12 185 GLU A C 1
ATOM 1421 O O . GLU A 1 185 ? 23.453 -3.412 -12.461 1 88.12 185 GLU A O 1
ATOM 1426 N N . LEU A 1 186 ? 22.844 -5.262 -13.539 1 92.88 186 LEU A N 1
ATOM 1427 C CA . LEU A 1 186 ? 21.578 -4.66 -13.945 1 92.88 186 LEU A CA 1
ATOM 1428 C C . LEU A 1 186 ? 20.672 -4.422 -12.742 1 92.88 186 LEU A C 1
ATOM 1430 O O . LEU A 1 186 ? 19.953 -3.426 -12.688 1 92.88 186 LEU A O 1
ATOM 1434 N N . ALA A 1 187 ? 20.688 -5.344 -11.773 1 92.94 187 ALA A N 1
ATOM 1435 C CA . ALA A 1 187 ? 19.922 -5.148 -10.547 1 92.94 187 ALA A CA 1
ATOM 1436 C C . ALA A 1 187 ? 20.391 -3.896 -9.805 1 92.94 187 ALA A C 1
ATOM 1438 O O . ALA A 1 187 ? 19.562 -3.125 -9.305 1 92.94 187 ALA A O 1
ATOM 1439 N N . GLU A 1 188 ? 21.656 -3.686 -9.719 1 91.12 188 GLU A N 1
ATOM 1440 C CA . GLU A 1 188 ? 22.203 -2.49 -9.094 1 91.12 188 GLU A CA 1
ATOM 1441 C C . GLU A 1 188 ? 21.75 -1.227 -9.82 1 91.12 188 GLU A C 1
ATOM 1443 O O . GLU A 1 188 ? 21.375 -0.238 -9.18 1 91.12 188 GLU A O 1
ATOM 1448 N N . TYR A 1 189 ? 21.75 -1.323 -11.086 1 91.19 189 TYR A N 1
ATOM 1449 C CA . TYR A 1 189 ? 21.312 -0.173 -11.867 1 91.19 189 TYR A CA 1
ATOM 1450 C C . TYR A 1 189 ? 19.828 0.118 -11.617 1 91.19 189 TYR A C 1
ATOM 1452 O O . TYR A 1 189 ? 19.453 1.271 -11.398 1 91.19 189 TYR A O 1
ATOM 1460 N N . VAL A 1 190 ? 19 -0.889 -11.734 1 95.31 190 VAL A N 1
ATOM 1461 C CA . VAL A 1 190 ? 17.547 -0.726 -11.578 1 95.31 190 VAL A CA 1
ATOM 1462 C C . VAL A 1 190 ? 17.25 -0.11 -10.211 1 95.31 190 VAL A C 1
ATOM 1464 O O . VAL A 1 190 ? 16.469 0.83 -10.109 1 95.31 190 VAL A O 1
ATOM 1467 N N . THR A 1 191 ? 17.891 -0.59 -9.156 1 94.12 191 THR A N 1
ATOM 1468 C CA . THR A 1 191 ? 17.641 -0.099 -7.809 1 94.12 191 THR A CA 1
ATOM 1469 C C . THR A 1 191 ? 18.109 1.346 -7.66 1 94.12 191 THR A C 1
ATOM 1471 O O . THR A 1 191 ? 17.453 2.148 -6.988 1 94.12 191 THR A O 1
ATOM 1474 N N . GLN A 1 192 ? 19.172 1.656 -8.266 1 90.62 192 GLN A N 1
ATOM 1475 C CA . GLN A 1 192 ? 19.672 3.025 -8.203 1 90.62 192 GLN A CA 1
ATOM 1476 C C . GLN A 1 192 ? 18.75 3.98 -8.961 1 90.62 192 GLN A C 1
ATOM 1478 O O . GLN A 1 192 ? 18.469 5.082 -8.492 1 90.62 192 GLN A O 1
ATOM 1483 N N . ALA A 1 193 ? 18.375 3.562 -10.133 1 92.31 193 ALA A N 1
ATOM 1484 C CA . ALA A 1 193 ? 17.469 4.387 -10.922 1 92.31 193 ALA A CA 1
ATOM 1485 C C . ALA A 1 193 ? 16.141 4.586 -10.195 1 92.31 193 ALA A C 1
ATOM 1487 O O . ALA A 1 193 ? 15.57 5.68 -10.219 1 92.31 193 ALA A O 1
ATOM 1488 N N . HIS A 1 194 ? 15.656 3.525 -9.617 1 95.19 194 HIS A N 1
ATOM 1489 C CA . HIS A 1 194 ? 14.438 3.598 -8.82 1 95.19 194 HIS A CA 1
ATOM 1490 C C . HIS A 1 194 ? 14.594 4.566 -7.652 1 95.19 194 HIS A C 1
ATOM 1492 O O . HIS A 1 194 ? 13.695 5.355 -7.371 1 95.19 194 HIS A O 1
ATOM 1498 N N . ALA A 1 195 ? 15.742 4.477 -7.012 1 91.62 195 ALA A N 1
ATOM 1499 C CA . ALA A 1 195 ? 16.047 5.355 -5.887 1 91.62 195 ALA A CA 1
ATOM 1500 C C . ALA A 1 195 ? 16.109 6.812 -6.332 1 91.62 195 ALA A C 1
ATOM 1502 O O . ALA A 1 195 ? 15.594 7.699 -5.648 1 91.62 195 ALA A O 1
ATOM 1503 N N . ASP A 1 196 ? 16.688 7.031 -7.414 1 89.31 196 ASP A N 1
ATOM 1504 C CA . ASP A 1 196 ? 16.797 8.383 -7.945 1 89.31 196 ASP A CA 1
ATOM 1505 C C . ASP A 1 196 ? 15.422 8.961 -8.266 1 89.31 196 ASP A C 1
ATOM 1507 O O . ASP A 1 196 ? 15.148 10.125 -7.977 1 89.31 196 ASP A O 1
ATOM 1511 N N . PHE A 1 197 ? 14.641 8.188 -8.883 1 92.38 197 PHE A N 1
ATOM 1512 C CA . PHE A 1 197 ? 13.281 8.625 -9.172 1 92.38 197 PHE A CA 1
ATOM 1513 C C . PHE A 1 197 ? 12.539 8.984 -7.895 1 92.38 197 PHE A C 1
ATOM 1515 O O . PHE A 1 197 ? 11.883 10.023 -7.824 1 92.38 197 PHE A O 1
ATOM 1522 N N . SER A 1 198 ? 12.578 8.086 -6.887 1 90.69 198 SER A N 1
ATOM 1523 C CA . SER A 1 198 ? 11.867 8.297 -5.625 1 90.69 198 SER A CA 1
ATOM 1524 C C . SER A 1 198 ? 12.328 9.586 -4.945 1 90.69 198 SER A C 1
ATOM 1526 O O . SER A 1 198 ? 11.508 10.336 -4.414 1 90.69 198 SER A O 1
ATOM 1528 N N . SER A 1 199 ? 13.609 9.797 -5.004 1 89.31 199 SER A N 1
ATOM 1529 C CA . SER A 1 199 ? 14.164 11 -4.395 1 89.31 199 SER A CA 1
ATOM 1530 C C . SER A 1 199 ? 13.672 12.258 -5.102 1 89.31 199 SER A C 1
ATOM 1532 O O . SER A 1 199 ? 13.188 13.188 -4.461 1 89.31 199 SER A O 1
ATOM 1534 N N . GLN A 1 200 ? 13.711 12.234 -6.402 1 88.25 200 GLN A N 1
ATOM 1535 C CA . GLN A 1 200 ? 13.281 13.398 -7.172 1 88.25 200 GLN A CA 1
ATOM 1536 C C . GLN A 1 200 ? 11.781 13.625 -7.039 1 88.25 200 GLN A C 1
ATOM 1538 O O . GLN A 1 200 ? 11.328 14.773 -6.98 1 88.25 200 GLN A O 1
ATOM 1543 N N . SER A 1 201 ? 11.078 12.57 -7.062 1 88.5 201 SER A N 1
ATOM 1544 C CA . SER A 1 201 ? 9.625 12.672 -6.914 1 88.5 201 SER A CA 1
ATOM 1545 C C . SER A 1 201 ? 9.25 13.273 -5.562 1 88.5 201 SER A C 1
ATOM 1547 O O . SER A 1 201 ? 8.305 14.055 -5.469 1 88.5 201 SER A O 1
ATOM 1549 N N . PHE A 1 202 ? 9.961 12.961 -4.469 1 89.12 202 PHE A N 1
ATOM 1550 C CA . PHE A 1 202 ? 9.688 13.453 -3.125 1 89.12 202 PHE A CA 1
ATOM 1551 C C . PHE A 1 202 ? 10.008 14.945 -3.023 1 89.12 202 PHE A C 1
ATOM 1553 O O . PHE A 1 202 ? 9.289 15.695 -2.361 1 89.12 202 PHE A O 1
ATOM 1560 N N . LEU A 1 203 ? 11.07 15.273 -3.744 1 85.94 203 LEU A N 1
ATOM 1561 C CA . LEU A 1 203 ? 11.555 16.641 -3.629 1 85.94 203 LEU A CA 1
ATOM 1562 C C . LEU A 1 203 ? 10.797 17.578 -4.57 1 85.94 203 LEU A C 1
ATOM 1564 O O . LEU A 1 203 ? 10.773 18.781 -4.371 1 85.94 203 LEU A O 1
ATOM 1568 N N . SER A 1 204 ? 10.281 16.844 -5.578 1 77.88 204 SER A N 1
ATOM 1569 C CA . SER A 1 204 ? 9.617 17.672 -6.586 1 77.88 204 SER A CA 1
ATOM 1570 C C . SER A 1 204 ? 8.359 18.328 -6.023 1 77.88 204 SER A C 1
ATOM 1572 O O . SER A 1 204 ? 7.594 17.688 -5.293 1 77.88 204 SER A O 1
ATOM 1574 N N . LEU A 1 205 ? 8.406 19.578 -5.969 1 60.16 205 LEU A N 1
ATOM 1575 C CA . LEU A 1 205 ? 7.336 20.391 -5.414 1 60.16 205 LEU A CA 1
ATOM 1576 C C . LEU A 1 205 ? 6.172 20.5 -6.395 1 60.16 205 LEU A C 1
ATOM 1578 O O . LEU A 1 205 ? 5.152 21.125 -6.086 1 60.16 205 LEU A O 1
ATOM 1582 N N . LYS A 1 206 ? 6.496 19.719 -7.648 1 58.94 206 LYS A N 1
ATOM 1583 C CA . LYS A 1 206 ? 5.359 19.859 -8.555 1 58.94 206 LYS A CA 1
ATOM 1584 C C . LYS A 1 206 ? 4.23 18.906 -8.164 1 58.94 206 LYS A C 1
ATOM 1586 O O . LYS A 1 206 ? 4.48 17.766 -7.785 1 58.94 206 LYS A O 1
ATOM 1591 N N . GLU A 1 207 ? 3.043 19.531 -7.996 1 57.22 207 GLU A N 1
ATOM 1592 C CA . GLU A 1 207 ? 1.806 18.875 -7.562 1 57.22 207 GLU A CA 1
ATOM 1593 C C . GLU A 1 207 ? 1.426 17.734 -8.484 1 57.22 207 GLU A C 1
ATOM 1595 O O . GLU A 1 207 ? 0.844 16.734 -8.047 1 57.22 207 GLU A O 1
ATOM 1600 N N . THR A 1 208 ? 1.814 17.891 -9.805 1 63.47 208 THR A N 1
ATOM 1601 C CA . THR A 1 208 ? 1.106 16.938 -10.641 1 63.47 208 THR A CA 1
ATOM 1602 C C . THR A 1 208 ? 2.09 16 -11.352 1 63.47 208 THR A C 1
ATOM 1604 O O . THR A 1 208 ? 3.074 16.469 -11.938 1 63.47 208 THR A O 1
ATOM 1607 N N . THR A 1 209 ? 2.193 14.914 -10.961 1 79 209 THR A N 1
ATOM 1608 C CA . THR A 1 209 ? 2.867 13.844 -11.68 1 79 209 THR A CA 1
ATOM 1609 C C . THR A 1 209 ? 1.969 13.281 -12.781 1 79 209 THR A C 1
ATOM 1611 O O . THR A 1 209 ? 0.778 13.055 -12.562 1 79 209 THR A O 1
ATOM 1614 N N . THR A 1 210 ? 2.5 13.172 -13.969 1 82.75 210 THR A N 1
ATOM 1615 C CA . THR A 1 210 ? 1.716 12.719 -15.117 1 82.75 210 THR A CA 1
ATOM 1616 C C . THR A 1 210 ? 1.247 11.281 -14.914 1 82.75 210 THR A C 1
ATOM 1618 O O . THR A 1 210 ? 1.871 10.516 -14.18 1 82.75 210 THR A O 1
ATOM 1621 N N . SER A 1 211 ? 0.168 10.969 -15.609 1 87.31 211 SER A N 1
ATOM 1622 C CA . SER A 1 211 ? -0.34 9.602 -15.594 1 87.31 211 SER A CA 1
ATOM 1623 C C . SER A 1 211 ? 0.678 8.633 -16.188 1 87.31 211 SER A C 1
ATOM 1625 O O . SER A 1 211 ? 0.789 7.488 -15.727 1 87.31 211 SER A O 1
ATOM 1627 N N . ALA A 1 212 ? 1.422 9.109 -17.172 1 89.5 212 ALA A N 1
ATOM 1628 C CA . ALA A 1 212 ? 2.447 8.273 -17.781 1 89.5 212 ALA A CA 1
ATOM 1629 C C . ALA A 1 212 ? 3.531 7.902 -16.781 1 89.5 212 ALA A C 1
ATOM 1631 O O . ALA A 1 212 ? 4.035 6.777 -16.781 1 89.5 212 ALA A O 1
ATOM 1632 N N . THR A 1 213 ? 3.932 8.852 -15.953 1 90.94 213 THR A N 1
ATOM 1633 C CA . THR A 1 213 ? 4.926 8.594 -14.914 1 90.94 213 THR A CA 1
ATOM 1634 C C . THR A 1 213 ? 4.457 7.48 -13.984 1 90.94 213 THR A C 1
ATOM 1636 O O . THR A 1 213 ? 5.207 6.539 -13.711 1 90.94 213 THR A O 1
ATOM 1639 N N . HIS A 1 214 ? 3.199 7.605 -13.562 1 92.31 214 HIS A N 1
ATOM 1640 C CA . HIS A 1 214 ? 2.652 6.59 -12.672 1 92.31 214 HIS A CA 1
ATOM 1641 C C . HIS A 1 214 ? 2.514 5.25 -13.383 1 92.31 214 HIS A C 1
ATOM 1643 O O . HIS A 1 214 ? 2.709 4.195 -12.766 1 92.31 214 HIS A O 1
ATOM 1649 N N . TYR A 1 215 ? 2.188 5.242 -14.641 1 93.19 215 TYR A N 1
ATOM 1650 C CA . TYR A 1 215 ? 2.078 4.016 -15.422 1 93.19 215 TYR A CA 1
ATOM 1651 C C . TYR A 1 215 ? 3.406 3.268 -15.453 1 93.19 215 TYR A C 1
ATOM 1653 O O . TYR A 1 215 ? 3.465 2.076 -15.141 1 93.19 215 TYR A O 1
ATOM 1661 N N . TYR A 1 216 ? 4.453 3.973 -15.773 1 94.5 216 TYR A N 1
ATOM 1662 C CA . TYR A 1 216 ? 5.77 3.354 -15.891 1 94.5 216 TYR A CA 1
ATOM 1663 C C . TYR A 1 216 ? 6.277 2.887 -14.531 1 94.5 216 TYR A C 1
ATOM 1665 O O . TYR A 1 216 ? 6.906 1.831 -14.422 1 94.5 216 TYR A O 1
ATOM 1673 N N . MET A 1 217 ? 6.008 3.662 -13.516 1 96.38 217 MET A N 1
ATOM 1674 C CA . MET A 1 217 ? 6.465 3.242 -12.195 1 96.38 217 MET A CA 1
ATOM 1675 C C . MET A 1 217 ? 5.68 2.031 -11.703 1 96.38 217 MET A C 1
ATOM 1677 O O . MET A 1 217 ? 6.223 1.171 -11.008 1 96.38 217 MET A O 1
ATOM 1681 N N . SER A 1 218 ? 4.383 1.98 -12.055 1 96.5 218 SER A N 1
ATOM 1682 C CA . SER A 1 218 ? 3.609 0.785 -11.734 1 96.5 218 SER A CA 1
ATOM 1683 C C . SER A 1 218 ? 4.223 -0.455 -12.383 1 96.5 218 SER A C 1
ATOM 1685 O O . SER A 1 218 ? 4.383 -1.485 -11.719 1 96.5 218 SER A O 1
ATOM 1687 N N . LEU A 1 219 ? 4.621 -0.302 -13.586 1 96.75 219 LEU A N 1
ATOM 1688 C CA . LEU A 1 219 ? 5.262 -1.4 -14.297 1 96.75 219 LEU A CA 1
ATOM 1689 C C . LEU A 1 219 ? 6.594 -1.766 -13.648 1 96.75 219 LEU A C 1
ATOM 1691 O O . LEU A 1 219 ? 6.887 -2.945 -13.445 1 96.75 219 LEU A O 1
ATOM 1695 N N . ALA A 1 220 ? 7.355 -0.762 -13.352 1 97.69 220 ALA A N 1
ATOM 1696 C CA . ALA A 1 220 ? 8.656 -0.997 -12.742 1 97.69 220 ALA A CA 1
ATOM 1697 C C . ALA A 1 220 ? 8.516 -1.778 -11.438 1 97.69 220 ALA A C 1
ATOM 1699 O O . ALA A 1 220 ? 9.219 -2.768 -11.219 1 97.69 220 ALA A O 1
ATOM 1700 N N . GLU A 1 221 ? 7.594 -1.309 -10.578 1 97.69 221 GLU A N 1
ATOM 1701 C CA . GLU A 1 221 ? 7.344 -1.986 -9.312 1 97.69 221 GLU A CA 1
ATOM 1702 C C . GLU A 1 221 ? 6.891 -3.426 -9.531 1 97.69 221 GLU A C 1
ATOM 1704 O O . GLU A 1 221 ? 7.32 -4.336 -8.812 1 97.69 221 GLU A O 1
ATOM 1709 N N . LEU A 1 222 ? 6.074 -3.645 -10.477 1 97.44 222 LEU A N 1
ATOM 1710 C CA . LEU A 1 222 ? 5.578 -4.977 -10.797 1 97.44 222 LEU A CA 1
ATOM 1711 C C . LEU A 1 222 ? 6.715 -5.883 -11.258 1 97.44 222 LEU A C 1
ATOM 1713 O O . LEU A 1 222 ? 6.793 -7.047 -10.859 1 97.44 222 LEU A O 1
ATOM 1717 N N . HIS A 1 223 ? 7.57 -5.34 -12.148 1 97.06 223 HIS A N 1
ATOM 1718 C CA . HIS A 1 223 ? 8.727 -6.102 -12.609 1 97.06 223 HIS A CA 1
ATOM 1719 C C . HIS A 1 223 ? 9.648 -6.469 -11.453 1 97.06 223 HIS A C 1
ATOM 1721 O O . HIS A 1 223 ? 10.148 -7.594 -11.391 1 97.06 223 HIS A O 1
ATOM 1727 N N . MET A 1 224 ? 9.844 -5.531 -10.562 1 95.06 224 MET A N 1
ATOM 1728 C CA . MET A 1 224 ? 10.695 -5.789 -9.406 1 95.06 224 MET A CA 1
ATOM 1729 C C . MET A 1 224 ? 10.055 -6.824 -8.484 1 95.06 224 MET A C 1
ATOM 1731 O O . MET A 1 224 ? 10.75 -7.664 -7.906 1 95.06 224 MET A O 1
ATOM 1735 N N . TYR A 1 225 ? 8.742 -6.773 -8.359 1 95.19 225 TYR A N 1
ATOM 1736 C CA . TYR A 1 225 ? 8.008 -7.828 -7.668 1 95.19 225 TYR A CA 1
ATOM 1737 C C . TYR A 1 225 ? 8.281 -9.188 -8.297 1 95.19 225 TYR A C 1
ATOM 1739 O O . TYR A 1 225 ? 8.578 -10.156 -7.594 1 95.19 225 TYR A O 1
ATOM 1747 N N . GLY A 1 226 ? 8.219 -9.266 -9.656 1 93.44 226 GLY A N 1
ATOM 1748 C CA . GLY A 1 226 ? 8.414 -10.508 -10.383 1 93.44 226 GLY A CA 1
ATOM 1749 C C . GLY A 1 226 ? 9.836 -11.031 -10.305 1 93.44 226 GLY A C 1
ATOM 1750 O O . GLY A 1 226 ? 10.062 -12.242 -10.344 1 93.44 226 GLY A O 1
ATOM 1751 N N . TYR A 1 227 ? 10.758 -10.102 -10.258 1 92.75 227 TYR A N 1
ATOM 1752 C CA . TYR A 1 227 ? 12.164 -10.477 -10.156 1 92.75 227 TYR A CA 1
ATOM 1753 C C . TYR A 1 227 ? 12.398 -11.398 -8.969 1 92.75 227 TYR A C 1
ATOM 1755 O O . TYR A 1 227 ? 13.164 -12.359 -9.07 1 92.75 227 TYR A O 1
ATOM 1763 N N . PHE A 1 228 ? 11.719 -11.18 -7.824 1 87.44 228 PHE A N 1
ATOM 1764 C CA . PHE A 1 228 ? 11.922 -11.961 -6.605 1 87.44 228 PHE A CA 1
ATOM 1765 C C . PHE A 1 228 ? 11.367 -13.367 -6.766 1 87.44 228 PHE A C 1
ATOM 1767 O O . PHE A 1 228 ? 11.742 -14.281 -6.023 1 87.44 228 PHE A O 1
ATOM 1774 N N . ALA A 1 229 ? 10.461 -13.508 -7.676 1 82.81 229 ALA A N 1
ATOM 1775 C CA . ALA A 1 229 ? 9.914 -14.844 -7.93 1 82.81 229 ALA A CA 1
ATOM 1776 C C . ALA A 1 229 ? 10.969 -15.766 -8.516 1 82.81 229 ALA A C 1
ATOM 1778 O O . ALA A 1 229 ? 10.867 -16.984 -8.406 1 82.81 229 ALA A O 1
ATOM 1779 N N . PHE A 1 230 ? 11.906 -15.18 -9.117 1 84.75 230 PHE A N 1
ATOM 1780 C CA . PHE A 1 230 ? 12.906 -15.992 -9.797 1 84.75 230 PHE A CA 1
ATOM 1781 C C . PHE A 1 230 ? 14.227 -15.977 -9.031 1 84.75 230 PHE A C 1
ATOM 1783 O O . PHE A 1 230 ? 15.156 -16.703 -9.375 1 84.75 230 PHE A O 1
ATOM 1790 N N . LYS A 1 231 ? 14.188 -15.086 -8.125 1 76.19 231 LYS A N 1
ATOM 1791 C CA . LYS A 1 231 ? 15.391 -15.102 -7.297 1 76.19 231 LYS A CA 1
ATOM 1792 C C . LYS A 1 231 ? 15.281 -16.141 -6.188 1 76.19 231 LYS A C 1
ATOM 1794 O O . LYS A 1 231 ? 14.18 -16.469 -5.746 1 76.19 231 LYS A O 1
ATOM 1799 N N . SER A 1 232 ? 16.172 -16.953 -6.086 1 58.06 232 SER A N 1
ATOM 1800 C CA . SER A 1 232 ? 16.328 -18.219 -5.383 1 58.06 232 SER A CA 1
ATOM 1801 C C . SER A 1 232 ? 15.766 -18.141 -3.969 1 58.06 232 SER A C 1
ATOM 1803 O O . SER A 1 232 ? 15.875 -19.109 -3.199 1 58.06 232 SER A O 1
ATOM 1805 N N . HIS A 1 233 ? 15.164 -16.953 -3.582 1 56.34 233 HIS A N 1
ATOM 1806 C CA . HIS A 1 233 ? 14.734 -17.078 -2.193 1 56.34 233 HIS A CA 1
ATOM 1807 C C . HIS A 1 233 ? 13.219 -17.234 -2.1 1 56.34 233 HIS A C 1
ATOM 1809 O O . HIS A 1 233 ? 12.469 -16.578 -2.822 1 56.34 233 HIS A O 1
ATOM 1815 N N . ALA A 1 234 ? 12.812 -18.484 -1.688 1 53.81 234 ALA A N 1
ATOM 1816 C CA . ALA A 1 234 ? 11.43 -18.922 -1.571 1 53.81 234 ALA A CA 1
ATOM 1817 C C . ALA A 1 234 ? 10.578 -17.875 -0.848 1 53.81 234 ALA A C 1
ATOM 1819 O O . ALA A 1 234 ? 9.359 -17.828 -1.036 1 53.81 234 ALA A O 1
ATOM 1820 N N . PHE A 1 235 ? 11.312 -16.906 -0.076 1 61.78 235 PHE A N 1
ATOM 1821 C CA . PHE A 1 235 ? 10.508 -16.188 0.909 1 61.78 235 PHE A CA 1
ATOM 1822 C C . PHE A 1 235 ? 10.859 -14.711 0.918 1 61.78 235 PHE A C 1
ATOM 1824 O O . PHE A 1 235 ? 11.758 -14.281 1.641 1 61.78 235 PHE A O 1
ATOM 1831 N N . CYS A 1 236 ? 10.531 -14.141 -0.137 1 66.88 236 CYS A N 1
ATOM 1832 C CA . CYS A 1 236 ? 10.859 -12.727 0.004 1 66.88 236 CYS A CA 1
ATOM 1833 C C . CYS A 1 236 ? 9.617 -11.898 0.291 1 66.88 236 CYS A C 1
ATOM 1835 O O . CYS A 1 236 ? 8.898 -11.508 -0.632 1 66.88 236 CYS A O 1
ATOM 1837 N N . ILE A 1 237 ? 9.445 -11.617 1.647 1 74.5 237 ILE A N 1
ATOM 1838 C CA . ILE A 1 237 ? 8.234 -10.93 2.09 1 74.5 237 ILE A CA 1
ATOM 1839 C C . ILE A 1 237 ? 8.266 -9.477 1.625 1 74.5 237 ILE A C 1
ATOM 1841 O O . ILE A 1 237 ? 7.227 -8.828 1.515 1 74.5 237 ILE A O 1
ATOM 1845 N N . ARG A 1 238 ? 9.453 -9.008 1.256 1 79.44 238 ARG A N 1
ATOM 1846 C CA . ARG A 1 238 ? 9.578 -7.609 0.875 1 79.44 238 ARG A CA 1
ATOM 1847 C C . ARG A 1 238 ? 8.984 -7.363 -0.508 1 79.44 238 ARG A C 1
ATOM 1849 O O . ARG A 1 238 ? 8.75 -6.215 -0.895 1 79.44 238 ARG A O 1
ATOM 1856 N N . GLN A 1 239 ? 8.75 -8.531 -1.201 1 88.38 239 GLN A N 1
ATOM 1857 C CA . GLN A 1 239 ? 8.125 -8.367 -2.508 1 88.38 239 GLN A CA 1
ATOM 1858 C C . GLN A 1 239 ? 6.754 -7.711 -2.383 1 88.38 239 GLN A C 1
ATOM 1860 O O . GLN A 1 239 ? 6.254 -7.121 -3.342 1 88.38 239 GLN A O 1
ATOM 1865 N N . LEU A 1 240 ? 6.156 -7.809 -1.144 1 91.38 240 LEU A N 1
ATOM 1866 C CA . LEU A 1 240 ? 4.867 -7.18 -0.894 1 91.38 240 LEU A CA 1
ATOM 1867 C C . LEU A 1 240 ? 4.945 -5.672 -1.104 1 91.38 240 LEU A C 1
ATOM 1869 O O . LEU A 1 240 ? 3.994 -5.055 -1.589 1 91.38 240 LEU A O 1
ATOM 1873 N N . LEU A 1 241 ? 6.137 -5.059 -0.754 1 92.88 241 LEU A N 1
ATOM 1874 C CA . LEU A 1 241 ? 6.332 -3.625 -0.922 1 92.88 241 LEU A CA 1
ATOM 1875 C C . LEU A 1 241 ? 6.211 -3.229 -2.391 1 92.88 241 LEU A C 1
ATOM 1877 O O . LEU A 1 241 ? 5.59 -2.213 -2.715 1 92.88 241 LEU A O 1
ATOM 1881 N N . HIS A 1 242 ? 6.715 -4.07 -3.248 1 95 242 HIS A N 1
ATOM 1882 C CA . HIS A 1 242 ? 6.699 -3.768 -4.676 1 95 242 HIS A CA 1
ATOM 1883 C C . HIS A 1 242 ? 5.316 -4 -5.273 1 95 242 HIS A C 1
ATOM 1885 O O . HIS A 1 242 ? 4.859 -3.223 -6.113 1 95 242 HIS A O 1
ATOM 1891 N N . LEU A 1 243 ? 4.699 -5.062 -4.867 1 95.31 243 LEU A N 1
ATOM 1892 C CA . LEU A 1 243 ? 3.352 -5.316 -5.371 1 95.31 243 LEU A CA 1
ATOM 1893 C C . LEU A 1 243 ? 2.406 -4.184 -4.984 1 95.31 243 LEU A C 1
ATOM 1895 O O . LEU A 1 243 ? 1.682 -3.658 -5.836 1 95.31 243 LEU A O 1
ATOM 1899 N N . ARG A 1 244 ? 2.389 -3.771 -3.752 1 94.75 244 ARG A N 1
ATOM 1900 C CA . ARG A 1 244 ? 1.522 -2.691 -3.293 1 94.75 244 ARG A CA 1
ATOM 1901 C C . ARG A 1 244 ? 1.933 -1.359 -3.912 1 94.75 244 ARG A C 1
ATOM 1903 O O . ARG A 1 244 ? 1.083 -0.51 -4.188 1 94.75 244 ARG A O 1
ATOM 1910 N N . GLY A 1 245 ? 3.285 -1.206 -4.082 1 95.81 245 GLY A N 1
ATOM 1911 C CA . GLY A 1 245 ? 3.738 -0.033 -4.812 1 95.81 245 GLY A CA 1
ATOM 1912 C C . GLY A 1 245 ? 3.178 0.048 -6.219 1 95.81 245 GLY A C 1
ATOM 1913 O O . GLY A 1 245 ? 2.734 1.111 -6.656 1 95.81 245 GLY A O 1
ATOM 1914 N N . ALA A 1 246 ? 3.176 -1.07 -6.926 1 96.38 246 ALA A N 1
ATOM 1915 C CA . ALA A 1 246 ? 2.639 -1.123 -8.281 1 96.38 246 ALA A CA 1
ATOM 1916 C C . ALA A 1 246 ? 1.159 -0.748 -8.305 1 96.38 246 ALA A C 1
ATOM 1918 O O . ALA A 1 246 ? 0.729 0.062 -9.125 1 96.38 246 ALA A O 1
ATOM 1919 N N . ILE A 1 247 ? 0.442 -1.275 -7.398 1 93.88 247 ILE A N 1
ATOM 1920 C CA . ILE A 1 247 ? -0.995 -1.036 -7.32 1 93.88 247 ILE A CA 1
ATOM 1921 C C . ILE A 1 247 ? -1.258 0.426 -6.973 1 93.88 247 ILE A C 1
ATOM 1923 O O . ILE A 1 247 ? -2.154 1.056 -7.539 1 93.88 247 ILE A O 1
ATOM 1927 N N . THR A 1 248 ? -0.495 0.974 -6.02 1 93.44 248 THR A N 1
ATOM 1928 C CA . THR A 1 248 ? -0.68 2.361 -5.609 1 93.44 248 THR A CA 1
ATOM 1929 C C . THR A 1 248 ? -0.446 3.309 -6.781 1 93.44 248 THR A C 1
ATOM 1931 O O . THR A 1 248 ? -1.243 4.219 -7.023 1 93.44 248 THR A O 1
ATOM 1934 N N . HIS A 1 249 ? 0.664 3.129 -7.535 1 93.38 249 HIS A N 1
ATOM 1935 C CA . HIS A 1 249 ? 0.913 3.969 -8.703 1 93.38 249 HIS A CA 1
ATOM 1936 C C . HIS A 1 249 ? -0.226 3.865 -9.711 1 93.38 249 HIS A C 1
ATOM 1938 O O . HIS A 1 249 ? -0.614 4.863 -10.32 1 93.38 249 HIS A O 1
ATOM 1944 N N . TYR A 1 250 ? -0.751 2.676 -9.93 1 91.94 250 TYR A N 1
ATOM 1945 C CA . TYR A 1 250 ? -1.884 2.486 -10.828 1 91.94 250 TYR A CA 1
ATOM 1946 C C . TYR A 1 250 ? -3.086 3.307 -10.367 1 91.94 250 TYR A C 1
ATOM 1948 O O . TYR A 1 250 ? -3.734 3.973 -11.18 1 91.94 250 TYR A O 1
ATOM 1956 N N . GLN A 1 251 ? -3.357 3.24 -9.102 1 87.62 251 GLN A N 1
ATOM 1957 C CA . GLN A 1 251 ? -4.516 3.947 -8.57 1 87.62 251 GLN A CA 1
ATOM 1958 C C . GLN A 1 251 ? -4.32 5.457 -8.641 1 87.62 251 GLN A C 1
ATOM 1960 O O . GLN A 1 251 ? -5.293 6.215 -8.695 1 87.62 251 GLN A O 1
ATOM 1965 N N . LEU A 1 252 ? -3.1 5.879 -8.648 1 87.12 252 LEU A N 1
ATOM 1966 C CA . LEU A 1 252 ? -2.799 7.305 -8.719 1 87.12 252 LEU A CA 1
ATOM 1967 C C . LEU A 1 252 ? -2.998 7.832 -10.133 1 87.12 252 LEU A C 1
ATOM 1969 O O . LEU A 1 252 ? -3.064 9.047 -10.344 1 87.12 252 LEU A O 1
ATOM 1973 N N . ILE A 1 253 ? -3.078 6.902 -11.148 1 84.94 253 ILE A N 1
ATOM 1974 C CA . ILE A 1 253 ? -3.35 7.328 -12.516 1 84.94 253 ILE A CA 1
ATOM 1975 C C . ILE A 1 253 ? -4.754 7.922 -12.602 1 84.94 253 ILE A C 1
ATOM 1977 O O . ILE A 1 253 ? -4.965 8.93 -13.281 1 84.94 253 ILE A O 1
ATOM 1981 N N . SER A 1 254 ? -5.816 7.227 -12.062 1 65.62 254 SER A N 1
ATOM 1982 C CA . SER A 1 254 ? -7.227 7.598 -12.148 1 65.62 254 SER A CA 1
ATOM 1983 C C . SER A 1 254 ? -7.469 8.984 -11.57 1 65.62 254 SER A C 1
ATOM 1985 O O . SER A 1 254 ? -8.438 9.656 -11.938 1 65.62 254 SER A O 1
ATOM 1987 N N . ALA A 1 255 ? -6.535 9.32 -10.742 1 61.22 255 ALA A N 1
ATOM 1988 C CA . ALA A 1 255 ? -6.715 10.617 -10.102 1 61.22 255 ALA A CA 1
ATOM 1989 C C . ALA A 1 255 ? -6.137 11.742 -10.961 1 61.22 255 ALA A C 1
ATOM 1991 O O . ALA A 1 255 ? -6.352 12.922 -10.688 1 61.22 255 ALA A O 1
ATOM 1992 N N . SER A 1 256 ? -5.41 11.164 -12.078 1 57.88 256 SER A N 1
ATOM 1993 C CA . SER A 1 256 ? -4.742 12.164 -12.906 1 57.88 256 SER A CA 1
ATOM 1994 C C . SER A 1 256 ? -5.633 12.609 -14.055 1 57.88 256 SER A C 1
ATOM 1996 O O . SER A 1 256 ? -6.543 11.891 -14.461 1 57.88 256 SER A O 1
ATOM 1998 N N . SER A 1 257 ? -5.656 13.789 -14.359 1 55 257 SER A N 1
ATOM 1999 C CA . SER A 1 257 ? -6.48 14.438 -15.367 1 55 257 SER A CA 1
ATOM 2000 C C . SER A 1 257 ? -6.223 13.844 -16.75 1 55 257 SER A C 1
ATOM 2002 O O . SER A 1 257 ? -7.078 13.938 -17.641 1 55 257 SER A O 1
ATOM 2004 N N . ASP A 1 258 ? -5.012 13.234 -17 1 58.44 258 ASP A N 1
ATOM 2005 C CA . ASP A 1 258 ? -4.652 12.789 -18.344 1 58.44 258 ASP A CA 1
ATOM 2006 C C . ASP A 1 258 ? -4.785 11.273 -18.484 1 58.44 258 ASP A C 1
ATOM 2008 O O . ASP A 1 258 ? -3.789 10.57 -18.688 1 58.44 258 ASP A O 1
ATOM 2012 N N . SER A 1 259 ? -5.949 10.773 -18.172 1 59.47 259 SER A N 1
ATOM 2013 C CA . SER A 1 259 ? -6.051 9.336 -17.922 1 59.47 259 SER A CA 1
ATOM 2014 C C . SER A 1 259 ? -6.008 8.555 -19.234 1 59.47 259 SER A C 1
ATOM 2016 O O . SER A 1 259 ? -6.051 7.32 -19.219 1 59.47 259 SER A O 1
ATOM 2018 N N . ASP A 1 260 ? -5.77 9.195 -20.312 1 60 260 ASP A N 1
ATOM 2019 C CA . ASP A 1 260 ? -5.84 8.344 -21.5 1 60 260 ASP A CA 1
ATOM 2020 C C . ASP A 1 260 ? -4.496 7.672 -21.766 1 60 260 ASP A C 1
ATOM 2022 O O . ASP A 1 260 ? -3.664 8.211 -22.5 1 60 260 ASP A O 1
ATOM 2026 N N . ILE A 1 261 ? -4.145 6.773 -20.984 1 68.75 261 ILE A N 1
ATOM 2027 C CA . ILE A 1 261 ? -2.912 6.016 -21.172 1 68.75 261 ILE A CA 1
ATOM 2028 C C . ILE A 1 261 ? -3.225 4.684 -21.844 1 68.75 261 ILE A C 1
ATOM 2030 O O . ILE A 1 261 ? -4.074 3.926 -21.375 1 68.75 261 ILE A O 1
ATOM 2034 N N . THR A 1 262 ? -2.607 4.602 -22.922 1 72.69 262 THR A N 1
ATOM 2035 C CA . THR A 1 262 ? -2.695 3.32 -23.609 1 72.69 262 THR A CA 1
ATOM 2036 C C . THR A 1 262 ? -2.148 2.195 -22.734 1 72.69 262 THR A C 1
ATOM 2038 O O . THR A 1 262 ? -1.123 2.361 -22.062 1 72.69 262 THR A O 1
ATOM 2041 N N . GLY A 1 263 ? -2.881 1.155 -22.453 1 79.44 263 GLY A N 1
ATOM 2042 C CA . GLY A 1 263 ? -2.395 -0.009 -21.734 1 79.44 263 GLY A CA 1
ATOM 2043 C C . GLY A 1 263 ? -2.91 -0.086 -20.297 1 79.44 263 GLY A C 1
ATOM 2044 O O . GLY A 1 263 ? -2.58 -1.018 -19.562 1 79.44 263 GLY A O 1
ATOM 2045 N N . LEU A 1 264 ? -3.686 0.909 -19.938 1 84.25 264 LEU A N 1
ATOM 2046 C CA . LEU A 1 264 ? -4.188 0.946 -18.562 1 84.25 264 LEU A CA 1
ATOM 2047 C C . LEU A 1 264 ? -5.023 -0.292 -18.266 1 84.25 264 LEU A C 1
ATOM 2049 O O . LEU A 1 264 ? -4.934 -0.851 -17.172 1 84.25 264 LEU A O 1
ATOM 2053 N N . SER A 1 265 ? -5.754 -0.685 -19.234 1 82.56 265 SER A N 1
ATOM 2054 C CA . SER A 1 265 ? -6.586 -1.869 -19.031 1 82.56 265 SER A CA 1
ATOM 2055 C C . SER A 1 265 ? -5.73 -3.121 -18.859 1 82.56 265 SER A C 1
ATOM 2057 O O . SER A 1 265 ? -6.055 -3.988 -18.047 1 82.56 265 SER A O 1
ATOM 2059 N N . GLU A 1 266 ? -4.641 -3.203 -19.625 1 86.38 266 GLU A N 1
ATOM 2060 C CA . GLU A 1 266 ? -3.717 -4.324 -19.484 1 86.38 266 GLU A CA 1
ATOM 2061 C C . GLU A 1 266 ? -3.074 -4.336 -18.094 1 86.38 266 GLU A C 1
ATOM 2063 O O . GLU A 1 266 ? -2.949 -5.395 -17.469 1 86.38 266 GLU A O 1
ATOM 2068 N N . LEU A 1 267 ? -2.723 -3.166 -17.766 1 90.44 267 LEU A N 1
ATOM 2069 C CA . LEU A 1 267 ? -2.066 -3.049 -16.469 1 90.44 267 LEU A CA 1
ATOM 2070 C C . LEU A 1 267 ? -3.014 -3.445 -15.336 1 90.44 267 LEU A C 1
ATOM 2072 O O . LEU A 1 267 ? -2.617 -4.145 -14.406 1 90.44 267 LEU A O 1
ATOM 2076 N N . ARG A 1 268 ? -4.262 -3.018 -15.391 1 87.81 268 ARG A N 1
ATOM 2077 C CA . ARG A 1 268 ? -5.246 -3.381 -14.383 1 87.81 268 ARG A CA 1
ATOM 2078 C C . ARG A 1 268 ? -5.422 -4.895 -14.305 1 87.81 268 ARG A C 1
ATOM 2080 O O . ARG A 1 268 ? -5.453 -5.469 -13.211 1 87.81 268 ARG A O 1
ATOM 2087 N N . LEU A 1 269 ? -5.516 -5.465 -15.469 1 88.88 269 LEU A N 1
ATOM 2088 C CA . LEU A 1 269 ? -5.703 -6.91 -15.539 1 88.88 269 LEU A CA 1
ATOM 2089 C C . LEU A 1 269 ? -4.539 -7.645 -14.883 1 88.88 269 LEU A C 1
ATOM 2091 O O . LEU A 1 269 ? -4.75 -8.578 -14.102 1 88.88 269 LEU A O 1
ATOM 2095 N N . THR A 1 270 ? -3.391 -7.242 -15.211 1 92.44 270 THR A N 1
ATOM 2096 C CA . THR A 1 270 ? -2.193 -7.891 -14.688 1 92.44 270 THR A CA 1
ATOM 2097 C C . THR A 1 270 ? -2.09 -7.691 -13.18 1 92.44 270 THR A C 1
ATOM 2099 O O . THR A 1 270 ? -1.814 -8.641 -12.438 1 92.44 270 THR A O 1
ATOM 2102 N N . LEU A 1 271 ? -2.312 -6.457 -12.727 1 93.38 271 LEU A N 1
ATOM 2103 C CA . LEU A 1 271 ? -2.197 -6.164 -11.297 1 93.38 271 LEU A CA 1
ATOM 2104 C C . LEU A 1 271 ? -3.273 -6.898 -10.508 1 93.38 271 LEU A C 1
ATOM 2106 O O . LEU A 1 271 ? -3.01 -7.398 -9.406 1 93.38 271 LEU A O 1
ATOM 2110 N N . TYR A 1 272 ? -4.441 -6.934 -11.055 1 92 272 TYR A N 1
ATOM 2111 C CA . TYR A 1 272 ? -5.523 -7.684 -10.422 1 92 272 TYR A CA 1
ATOM 2112 C C . TYR A 1 272 ? -5.141 -9.148 -10.25 1 92 272 TYR A C 1
ATOM 2114 O O . TYR A 1 272 ? -5.301 -9.711 -9.164 1 92 272 TYR A O 1
ATOM 2122 N N . THR A 1 273 ? -4.648 -9.711 -11.266 1 92.25 273 THR A N 1
ATOM 2123 C CA . THR A 1 273 ? -4.277 -11.117 -11.258 1 92.25 273 THR A CA 1
ATOM 2124 C C . THR A 1 273 ? -3.107 -11.367 -10.305 1 92.25 273 THR A C 1
ATOM 2126 O O . THR A 1 273 ? -3.098 -12.352 -9.57 1 92.25 273 THR A O 1
ATOM 2129 N N . ALA A 1 274 ? -2.154 -10.508 -10.328 1 93.5 274 ALA A N 1
ATOM 2130 C CA . ALA A 1 274 ? -0.989 -10.648 -9.453 1 93.5 274 ALA A CA 1
ATOM 2131 C C . ALA A 1 274 ? -1.39 -10.578 -7.984 1 93.5 274 ALA A C 1
ATOM 2133 O O . ALA A 1 274 ? -0.95 -11.398 -7.176 1 93.5 274 ALA A O 1
ATOM 2134 N N . GLU A 1 275 ? -2.232 -9.617 -7.66 1 94.19 275 GLU A N 1
ATOM 2135 C CA . GLU A 1 275 ? -2.646 -9.43 -6.273 1 94.19 275 GLU A CA 1
ATOM 2136 C C . GLU A 1 275 ? -3.461 -10.625 -5.777 1 94.19 275 GLU A C 1
ATOM 2138 O O . GLU A 1 275 ? -3.232 -11.125 -4.672 1 94.19 275 GLU A O 1
ATOM 2143 N N . ARG A 1 276 ? -4.426 -11.078 -6.602 1 94.06 276 ARG A N 1
ATOM 2144 C CA . ARG A 1 276 ? -5.27 -12.195 -6.191 1 94.06 276 ARG A CA 1
ATOM 2145 C C . ARG A 1 276 ? -4.465 -13.492 -6.102 1 94.06 276 ARG A C 1
ATOM 2147 O O . ARG A 1 276 ? -4.688 -14.305 -5.203 1 94.06 276 ARG A O 1
ATOM 2154 N N . SER A 1 277 ? -3.572 -13.641 -7.055 1 94.06 277 SER A N 1
ATOM 2155 C CA . SER A 1 277 ? -2.699 -14.812 -7.016 1 94.06 277 SER A CA 1
ATOM 2156 C C . SER A 1 277 ? -1.842 -14.82 -5.754 1 94.06 277 SER A C 1
ATOM 2158 O O . SER A 1 277 ? -1.707 -15.852 -5.098 1 94.06 277 SER A O 1
ATOM 2160 N N . ALA A 1 278 ? -1.263 -13.734 -5.418 1 92.69 278 ALA A N 1
ATOM 2161 C CA . ALA A 1 278 ? -0.448 -13.633 -4.207 1 92.69 278 ALA A CA 1
ATOM 2162 C C . ALA A 1 278 ? -1.277 -13.93 -2.961 1 92.69 278 ALA A C 1
ATOM 2164 O O . ALA A 1 278 ? -0.802 -14.594 -2.035 1 92.69 278 ALA A O 1
ATOM 2165 N N . CYS A 1 279 ? -2.467 -13.438 -2.93 1 92.75 279 CYS A N 1
ATOM 2166 C CA . CYS A 1 279 ? -3.361 -13.664 -1.801 1 92.75 279 CYS A CA 1
ATOM 2167 C C . CYS A 1 279 ? -3.633 -15.156 -1.612 1 92.75 279 CYS A C 1
ATOM 2169 O O . CYS A 1 279 ? -3.668 -15.648 -0.483 1 92.75 279 CYS A O 1
ATOM 2171 N N . LEU A 1 280 ? -3.709 -15.875 -2.693 1 94 280 LEU A N 1
ATOM 2172 C CA . LEU A 1 280 ? -4.082 -17.281 -2.635 1 94 280 LEU A CA 1
ATOM 2173 C C . LEU A 1 280 ? -2.854 -18.156 -2.422 1 94 280 LEU A C 1
ATOM 2175 O O . LEU A 1 280 ? -2.92 -19.156 -1.705 1 94 280 LEU A O 1
ATOM 2179 N N . PHE A 1 281 ? -1.749 -17.75 -3.061 1 93.06 281 PHE A N 1
ATOM 2180 C CA . PHE A 1 281 ? -0.7 -18.75 -3.219 1 93.06 281 PHE A CA 1
ATOM 2181 C C . PHE A 1 281 ? 0.562 -18.344 -2.473 1 93.06 281 PHE A C 1
ATOM 2183 O O . PHE A 1 281 ? 1.477 -19.141 -2.291 1 93.06 281 PHE A O 1
ATOM 2190 N N . ALA A 1 282 ? 0.665 -17.109 -2.059 1 88.31 282 ALA A N 1
ATOM 2191 C CA . ALA A 1 282 ? 1.867 -16.734 -1.324 1 88.31 282 ALA A CA 1
ATOM 2192 C C . ALA A 1 282 ? 2.027 -17.562 -0.055 1 88.31 282 ALA A C 1
ATOM 2194 O O . ALA A 1 282 ? 1.037 -17.953 0.569 1 88.31 282 ALA A O 1
ATOM 2195 N N . ILE A 1 283 ? 3.195 -17.766 0.308 1 83.94 283 ILE A N 1
ATOM 2196 C CA . ILE A 1 283 ? 3.506 -18.578 1.474 1 83.94 283 ILE A CA 1
ATOM 2197 C C . ILE A 1 283 ? 3.256 -17.781 2.75 1 83.94 283 ILE A C 1
ATOM 2199 O O . ILE A 1 283 ? 2.678 -18.297 3.709 1 83.94 283 ILE A O 1
ATOM 2203 N N . ASP A 1 284 ? 3.596 -16.594 2.686 1 81.75 284 ASP A N 1
ATOM 2204 C CA . ASP A 1 284 ? 3.514 -15.766 3.879 1 81.75 284 ASP A CA 1
ATOM 2205 C C . ASP A 1 284 ? 2.111 -15.18 4.047 1 81.75 284 ASP A C 1
ATOM 2207 O O . ASP A 1 284 ? 1.506 -14.719 3.078 1 81.75 284 ASP A O 1
ATOM 2211 N N . GLU A 1 285 ? 1.645 -15.086 5.219 1 83.12 285 GLU A N 1
ATOM 2212 C CA . GLU A 1 285 ? 0.286 -14.664 5.543 1 83.12 285 GLU A CA 1
ATOM 2213 C C . GLU A 1 285 ? 0.103 -13.164 5.305 1 83.12 285 GLU A C 1
ATOM 2215 O O . GLU A 1 285 ? -1.026 -12.688 5.191 1 83.12 285 GLU A O 1
ATOM 2220 N N . VAL A 1 286 ? 1.185 -12.492 5.23 1 83.69 286 VAL A N 1
ATOM 2221 C CA . VAL A 1 286 ? 1.105 -11.039 5.098 1 83.69 286 VAL A CA 1
ATOM 2222 C C . VAL A 1 286 ? 0.441 -10.68 3.771 1 83.69 286 VAL A C 1
ATOM 2224 O O . VAL A 1 286 ? -0.115 -9.586 3.625 1 83.69 286 VAL A O 1
ATOM 2227 N N . PHE A 1 287 ? 0.427 -11.633 2.771 1 88.25 287 PHE A N 1
ATOM 2228 C CA . PHE A 1 287 ? -0.179 -11.383 1.468 1 88.25 287 PHE A CA 1
ATOM 2229 C C . PHE A 1 287 ? -1.688 -11.594 1.524 1 88.25 287 PHE A C 1
ATOM 2231 O O . PHE A 1 287 ? -2.4 -11.258 0.575 1 88.25 287 PHE A O 1
ATOM 2238 N N . ARG A 1 288 ? -2.24 -12.164 2.568 1 84.81 288 ARG A N 1
ATOM 2239 C CA . ARG A 1 288 ? -3.662 -12.477 2.693 1 84.81 288 ARG A CA 1
ATOM 2240 C C . ARG A 1 288 ? -4.441 -11.273 3.213 1 84.81 288 ARG A C 1
ATOM 2242 O O . ARG A 1 288 ? -5.605 -11.398 3.598 1 84.81 288 ARG A O 1
ATOM 2249 N N . GLY A 1 289 ? -3.945 -10.109 3.018 1 72.94 289 GLY A N 1
ATOM 2250 C CA . GLY A 1 289 ? -4.625 -8.898 3.447 1 72.94 289 GLY A CA 1
ATOM 2251 C C . GLY A 1 289 ? -5.691 -8.438 2.473 1 72.94 289 GLY A C 1
ATOM 2252 O O . GLY A 1 289 ? -6.051 -9.164 1.546 1 72.94 289 GLY A O 1
ATOM 2253 N N . ASN A 1 290 ? -6.324 -7.336 2.742 1 75.62 290 ASN A N 1
ATOM 2254 C CA . ASN A 1 290 ? -7.363 -6.754 1.897 1 75.62 290 ASN A CA 1
ATOM 2255 C C . ASN A 1 290 ? -6.82 -6.391 0.517 1 75.62 290 ASN A C 1
ATOM 2257 O O . ASN A 1 290 ? -5.707 -5.871 0.398 1 75.62 290 ASN A O 1
ATOM 2261 N N . CYS A 1 291 ? -7.566 -6.863 -0.444 1 82 291 CYS A N 1
ATOM 2262 C CA . CYS A 1 291 ? -7.207 -6.562 -1.825 1 82 291 CYS A CA 1
ATOM 2263 C C . CYS A 1 291 ? -7.492 -5.102 -2.158 1 82 291 CYS A C 1
ATOM 2265 O O . CYS A 1 291 ? -8.539 -4.57 -1.786 1 82 291 CYS A O 1
ATOM 2267 N N . LEU A 1 292 ? -6.543 -4.516 -2.773 1 85.69 292 LEU A N 1
ATOM 2268 C CA . LEU A 1 292 ? -6.605 -3.076 -3.004 1 85.69 292 LEU A CA 1
ATOM 2269 C C . LEU A 1 292 ? -7.27 -2.77 -4.344 1 85.69 292 LEU A C 1
ATOM 2271 O O . LEU A 1 292 ? -7.887 -1.713 -4.508 1 85.69 292 LEU A O 1
ATOM 2275 N N . ILE A 1 293 ? -7.148 -3.717 -5.34 1 84 293 ILE A N 1
ATOM 2276 C CA . ILE A 1 293 ? -7.734 -3.461 -6.648 1 84 293 ILE A CA 1
ATOM 2277 C C . ILE A 1 293 ? -9.195 -3.896 -6.652 1 84 293 ILE A C 1
ATOM 2279 O O . ILE A 1 293 ? -9.516 -5.035 -6.309 1 84 293 ILE A O 1
ATOM 2283 N N . PHE A 1 294 ? -10.047 -3 -6.953 1 70.81 294 PHE A N 1
ATOM 2284 C CA . PHE A 1 294 ? -11.477 -3.281 -6.949 1 70.81 294 PHE A CA 1
ATOM 2285 C C . PHE A 1 294 ? -11.883 -4.035 -8.211 1 70.81 294 PHE A C 1
ATOM 2287 O O . PHE A 1 294 ? -11.305 -3.826 -9.273 1 70.81 294 PHE A O 1
ATOM 2294 N N . SER A 1 295 ? -12.695 -5.152 -8.211 1 59.84 295 SER A N 1
ATOM 2295 C CA . SER A 1 295 ? -13.156 -5.934 -9.344 1 59.84 295 SER A CA 1
ATOM 2296 C C . SER A 1 295 ? -14.43 -5.344 -9.945 1 59.84 295 SER A C 1
ATOM 2298 O O . SER A 1 295 ? -14.82 -5.691 -11.062 1 59.84 295 SER A O 1
ATOM 2300 N N . GLY A 1 296 ? -15.133 -4.352 -9.266 1 52.75 296 GLY A N 1
ATOM 2301 C CA . GLY A 1 296 ? -16.484 -4.055 -9.695 1 52.75 296 GLY A CA 1
ATOM 2302 C C . GLY A 1 296 ? -16.547 -3.195 -10.945 1 52.75 296 GLY A C 1
ATOM 2303 O O . GLY A 1 296 ? -15.516 -2.727 -11.43 1 52.75 296 GLY A O 1
ATOM 2304 N N . PRO A 1 297 ? -17.594 -3.453 -11.773 1 45.47 297 PRO A N 1
ATOM 2305 C CA . PRO A 1 297 ? -17.875 -2.707 -13 1 45.47 297 PRO A CA 1
ATOM 2306 C C . PRO A 1 297 ? -17.438 -1.246 -12.914 1 45.47 297 PRO A C 1
ATOM 2308 O O . PRO A 1 297 ? -17.25 -0.596 -13.945 1 45.47 297 PRO A O 1
ATOM 2311 N N . SER A 1 298 ? -17.578 -0.793 -11.836 1 44.34 298 SER A N 1
ATOM 2312 C CA . SER A 1 298 ? -17.359 0.641 -11.672 1 44.34 298 SER A CA 1
ATOM 2313 C C . SER A 1 298 ? -15.898 1.004 -11.859 1 44.34 298 SER A C 1
ATOM 2315 O O . SER A 1 298 ? -15.508 2.162 -11.68 1 44.34 298 SER A O 1
ATOM 2317 N N . SER A 1 299 ? -15.172 -0.096 -12.031 1 49.62 299 SER A N 1
ATOM 2318 C CA . SER A 1 299 ? -13.805 0.38 -12.242 1 49.62 299 SER A CA 1
ATOM 2319 C C . SER A 1 299 ? -13.648 1.009 -13.617 1 49.62 299 SER A C 1
ATOM 2321 O O . SER A 1 299 ? -14.078 0.438 -14.625 1 49.62 299 SER A O 1
ATOM 2323 N N . SER A 1 300 ? -13.625 2.186 -13.672 1 48.41 300 SER A N 1
ATOM 2324 C CA . SER A 1 300 ? -13.5 2.943 -14.914 1 48.41 300 SER A CA 1
ATOM 2325 C C . SER A 1 300 ? -12.625 2.209 -15.922 1 48.41 300 SER A C 1
ATOM 2327 O O . SER A 1 300 ? -12.609 2.559 -17.109 1 48.41 300 SER A O 1
ATOM 2329 N N . PHE A 1 301 ? -11.961 1.221 -15.5 1 50.28 301 PHE A N 1
ATOM 2330 C CA . PHE A 1 301 ? -10.945 0.767 -16.453 1 50.28 301 PHE A CA 1
ATOM 2331 C C . PHE A 1 301 ? -11.32 -0.594 -17.031 1 50.28 301 PHE A C 1
ATOM 2333 O O . PHE A 1 301 ? -10.461 -1.295 -17.578 1 50.28 301 PHE A O 1
ATOM 2340 N N . TYR A 1 302 ? -12.547 -1.11 -16.844 1 48.44 302 TYR A N 1
ATOM 2341 C CA . TYR A 1 302 ? -12.875 -2.441 -17.344 1 48.44 302 TYR A CA 1
ATOM 2342 C C . TYR A 1 302 ? -13.164 -2.406 -18.844 1 48.44 302 TYR A C 1
ATOM 2344 O O . TYR A 1 302 ? -14.266 -2.061 -19.25 1 48.44 302 TYR A O 1
ATOM 2352 N N . ALA A 1 303 ? -12.219 -1.907 -19.578 1 46.81 303 ALA A N 1
ATOM 2353 C CA . ALA A 1 303 ? -12.508 -2.035 -21 1 46.81 303 ALA A CA 1
ATOM 2354 C C . ALA A 1 303 ? -12.031 -3.383 -21.531 1 46.81 303 ALA A C 1
ATOM 2356 O O . ALA A 1 303 ? -11.094 -3.975 -21 1 46.81 303 ALA A O 1
ATOM 2357 N N . ASP A 1 304 ? -12.898 -4.039 -22.312 1 47.31 304 ASP A N 1
ATOM 2358 C CA . ASP A 1 304 ? -12.617 -5.219 -23.125 1 47.31 304 ASP A CA 1
ATOM 2359 C C . ASP A 1 304 ? -11.273 -5.09 -23.828 1 47.31 304 ASP A C 1
ATOM 2361 O O . ASP A 1 304 ? -11.055 -4.145 -24.594 1 47.31 304 ASP A O 1
ATOM 2365 N N . PHE A 1 305 ? -10.25 -5.555 -23.266 1 50.47 305 PHE A N 1
ATOM 2366 C CA . PHE A 1 305 ? -8.906 -5.488 -23.828 1 50.47 305 PHE A CA 1
ATOM 2367 C C . PHE A 1 305 ? -8.797 -6.355 -25.078 1 50.47 305 PHE A C 1
ATOM 2369 O O . PHE A 1 305 ? -9.281 -7.488 -25.094 1 50.47 305 PHE A O 1
ATOM 2376 N N . PRO A 1 306 ? -8.352 -5.781 -26.062 1 50.59 306 PRO A N 1
ATOM 2377 C CA . PRO A 1 306 ? -8.148 -6.594 -27.266 1 50.59 306 PRO A CA 1
ATOM 2378 C C . PRO A 1 306 ? -7.156 -7.73 -27.047 1 50.59 306 PRO A C 1
ATOM 2380 O O . PRO A 1 306 ? -7.281 -8.789 -27.672 1 50.59 306 PRO A O 1
ATOM 2383 N N . VAL A 1 307 ? -5.996 -7.418 -26.5 1 52.97 307 VAL A N 1
ATOM 2384 C CA . VAL A 1 307 ? -4.977 -8.461 -26.484 1 52.97 307 VAL A CA 1
ATOM 2385 C C . VAL A 1 307 ? -5.27 -9.461 -25.375 1 52.97 307 VAL A C 1
ATOM 2387 O O . VAL A 1 307 ? -5.23 -9.109 -24.188 1 52.97 307 VAL A O 1
ATOM 2390 N N . LYS A 1 308 ? -5.906 -10.523 -25.703 1 61.38 308 LYS A N 1
ATOM 2391 C CA . LYS A 1 308 ? -6.301 -11.57 -24.766 1 61.38 308 LYS A CA 1
ATOM 2392 C C . LYS A 1 308 ? -5.176 -12.586 -24.562 1 61.38 308 LYS A C 1
ATOM 2394 O O . LYS A 1 308 ? -4.613 -13.094 -25.531 1 61.38 308 LYS A O 1
ATOM 2399 N N . THR A 1 309 ? -4.352 -12.352 -23.5 1 70.25 309 THR A N 1
ATOM 2400 C CA . THR A 1 309 ? -3.533 -13.477 -23.047 1 70.25 309 THR A CA 1
ATOM 2401 C C . THR A 1 309 ? -4.379 -14.484 -22.281 1 70.25 309 THR A C 1
ATOM 2403 O O . THR A 1 309 ? -4.902 -14.188 -21.203 1 70.25 309 THR A O 1
ATOM 2406 N N . LEU A 1 310 ? -4.469 -15.57 -22.859 1 75.5 310 LEU A N 1
ATOM 2407 C CA . LEU A 1 310 ? -5.445 -16.562 -22.438 1 75.5 310 LEU A CA 1
ATOM 2408 C C . LEU A 1 310 ? -5.246 -16.922 -20.969 1 75.5 310 LEU A C 1
ATOM 2410 O O . LEU A 1 310 ? -6.223 -17.062 -20.219 1 75.5 310 LEU A O 1
ATOM 2414 N N . ILE A 1 311 ? -3.961 -16.953 -20.547 1 82.88 311 ILE A N 1
ATOM 2415 C CA . ILE A 1 311 ? -3.713 -17.344 -19.156 1 82.88 311 ILE A CA 1
ATOM 2416 C C . ILE A 1 311 ? -4.215 -16.25 -18.219 1 82.88 311 ILE A C 1
ATOM 2418 O O . ILE A 1 311 ? -4.902 -16.531 -17.234 1 82.88 311 ILE A O 1
ATOM 2422 N N . LEU A 1 312 ? -3.941 -15.008 -18.578 1 84.69 312 LEU A N 1
ATOM 2423 C CA . LEU A 1 312 ? -4.355 -13.883 -17.75 1 84.69 312 LEU A CA 1
ATOM 2424 C C . LEU A 1 312 ? -5.875 -13.75 -17.734 1 84.69 312 LEU A C 1
ATOM 2426 O O . LEU A 1 312 ? -6.465 -13.461 -16.688 1 84.69 312 LEU A O 1
ATOM 2430 N N . ASP A 1 313 ? -6.418 -13.992 -18.859 1 84.06 313 ASP A N 1
ATOM 2431 C CA . ASP A 1 313 ? -7.871 -13.883 -18.969 1 84.06 313 ASP A CA 1
ATOM 2432 C C . ASP A 1 313 ? -8.57 -14.969 -18.156 1 84.06 313 ASP A C 1
ATOM 2434 O O . ASP A 1 313 ? -9.57 -14.711 -17.484 1 84.06 313 ASP A O 1
ATOM 2438 N N . CYS A 1 314 ? -8.039 -16.141 -18.266 1 87.19 314 CYS A N 1
ATOM 2439 C CA . CYS A 1 314 ? -8.609 -17.25 -17.516 1 87.19 314 CYS A CA 1
ATOM 2440 C C . CYS A 1 314 ? -8.5 -16.984 -16.016 1 87.19 314 CYS A C 1
ATOM 2442 O O . CYS A 1 314 ? -9.469 -17.172 -15.273 1 87.19 314 CYS A O 1
ATOM 2444 N N . CYS A 1 315 ? -7.359 -16.5 -15.609 1 89.5 315 CYS A N 1
ATOM 2445 C CA . CYS A 1 315 ? -7.145 -16.188 -14.203 1 89.5 315 CYS A CA 1
ATOM 2446 C C . CYS A 1 315 ? -8.102 -15.102 -13.727 1 89.5 315 CYS A C 1
ATOM 2448 O O . CYS A 1 315 ? -8.727 -15.242 -12.672 1 89.5 315 CYS A O 1
ATOM 2450 N N . HIS A 1 316 ? -8.172 -14.133 -14.531 1 88.81 316 HIS A N 1
ATOM 2451 C CA . HIS A 1 316 ? -9.047 -13.016 -14.188 1 88.81 316 HIS A CA 1
ATOM 2452 C C . HIS A 1 316 ? -10.477 -13.484 -13.969 1 88.81 316 HIS A C 1
ATOM 2454 O O . HIS A 1 316 ? -11.109 -13.133 -12.969 1 88.81 316 HIS A O 1
ATOM 2460 N N . ASP A 1 317 ? -10.953 -14.273 -14.875 1 89.62 317 ASP A N 1
ATOM 2461 C CA . ASP A 1 317 ? -12.344 -14.711 -14.805 1 89.62 317 ASP A CA 1
ATOM 2462 C C . ASP A 1 317 ? -12.57 -15.641 -13.617 1 89.62 317 ASP A C 1
ATOM 2464 O O . ASP A 1 317 ? -13.602 -15.562 -12.945 1 89.62 317 ASP A O 1
ATOM 2468 N N . ILE A 1 318 ? -11.625 -16.516 -13.398 1 93.31 318 ILE A N 1
ATOM 2469 C CA . ILE A 1 318 ? -11.734 -17.422 -12.258 1 93.31 318 ILE A CA 1
ATOM 2470 C C . ILE A 1 318 ? -11.727 -16.609 -10.961 1 93.31 318 ILE A C 1
ATOM 2472 O O . ILE A 1 318 ? -12.547 -16.859 -10.07 1 93.31 318 ILE A O 1
ATOM 2476 N N . PHE A 1 319 ? -10.852 -15.633 -10.852 1 93.31 319 PHE A N 1
ATOM 2477 C CA . PHE A 1 319 ? -10.742 -14.836 -9.641 1 93.31 319 PHE A CA 1
ATOM 2478 C C . PHE A 1 319 ? -11.984 -13.969 -9.445 1 93.31 319 PHE A C 1
ATOM 2480 O O . PHE A 1 319 ? -12.391 -13.719 -8.312 1 93.31 319 PHE A O 1
ATOM 2487 N N . ASN A 1 320 ? -12.578 -13.586 -10.516 1 90.75 320 ASN A N 1
ATOM 2488 C CA . ASN A 1 320 ? -13.828 -12.852 -10.414 1 90.75 320 ASN A CA 1
ATOM 2489 C C . ASN A 1 320 ? -14.93 -13.695 -9.781 1 90.75 320 ASN A C 1
ATOM 2491 O O . ASN A 1 320 ? -15.758 -13.188 -9.023 1 90.75 320 ASN A O 1
ATOM 2495 N N . VAL A 1 321 ? -14.969 -14.945 -10.133 1 93.94 321 VAL A N 1
ATOM 2496 C CA . VAL A 1 321 ? -15.93 -15.875 -9.547 1 93.94 321 VAL A CA 1
ATOM 2497 C C . VAL A 1 321 ? -15.672 -16 -8.047 1 93.94 321 VAL A C 1
ATOM 2499 O O . VAL A 1 321 ? -16.609 -16 -7.25 1 93.94 321 VAL A O 1
ATOM 2502 N N . LEU A 1 322 ? -14.414 -16.109 -7.672 1 95.06 322 LEU A N 1
ATOM 2503 C CA . LEU A 1 322 ? -14.062 -16.188 -6.262 1 95.06 322 LEU A CA 1
ATOM 2504 C C . LEU A 1 322 ? -14.492 -14.93 -5.52 1 95.06 322 LEU A C 1
ATOM 2506 O O . LEU A 1 322 ? -14.984 -15 -4.391 1 95.06 322 LEU A O 1
ATOM 2510 N N . GLU A 1 323 ? -14.258 -13.844 -6.145 1 90.88 323 GLU A N 1
ATOM 2511 C CA . GLU A 1 323 ? -14.633 -12.562 -5.547 1 90.88 323 GLU A CA 1
ATOM 2512 C C . GLU A 1 323 ? -16.141 -12.469 -5.328 1 90.88 323 GLU A C 1
ATOM 2514 O O . GLU A 1 323 ? -16.594 -12.055 -4.258 1 90.88 323 GLU A O 1
ATOM 2519 N N . ALA A 1 324 ? -16.875 -12.82 -6.32 1 89.88 324 ALA A N 1
ATOM 2520 C CA . ALA A 1 324 ? -18.328 -12.781 -6.25 1 89.88 324 ALA A CA 1
ATOM 2521 C C . ALA A 1 324 ? -18.844 -13.719 -5.16 1 89.88 324 ALA A C 1
ATOM 2523 O O . ALA A 1 324 ? -19.891 -13.453 -4.551 1 89.88 324 ALA A O 1
ATOM 2524 N N . SER A 1 325 ? -18.109 -14.758 -4.922 1 93.25 325 SER A N 1
ATOM 2525 C CA . SER A 1 325 ? -18.516 -15.75 -3.932 1 93.25 325 SER A CA 1
ATOM 2526 C C . SER A 1 325 ? -18.031 -15.375 -2.537 1 93.25 325 SER A C 1
ATOM 2528 O O . SER A 1 325 ? -18.297 -16.094 -1.568 1 93.25 325 SER A O 1
ATOM 2530 N N . GLY A 1 326 ? -17.203 -14.305 -2.389 1 88.88 326 GLY A N 1
ATOM 2531 C CA . GLY A 1 326 ? -16.75 -13.805 -1.1 1 88.88 326 GLY A CA 1
ATOM 2532 C C . GLY A 1 326 ? -15.508 -14.492 -0.579 1 88.88 326 GLY A C 1
ATOM 2533 O O . GLY A 1 326 ? -15.172 -14.375 0.601 1 88.88 326 GLY A O 1
ATOM 2534 N N . VAL A 1 327 ? -14.828 -15.188 -1.392 1 92.19 327 VAL A N 1
ATOM 2535 C CA . VAL A 1 327 ? -13.656 -15.945 -0.965 1 92.19 327 VAL A CA 1
ATOM 2536 C C . VAL A 1 327 ? -12.57 -14.992 -0.471 1 92.19 327 VAL A C 1
ATOM 2538 O O . VAL A 1 327 ? -11.945 -15.234 0.563 1 92.19 327 VAL A O 1
ATOM 2541 N N . PHE A 1 328 ? -12.391 -13.875 -1.173 1 89.88 328 PHE A N 1
ATOM 2542 C CA . PHE A 1 328 ? -11.312 -12.961 -0.829 1 89.88 328 PHE A CA 1
ATOM 2543 C C . PHE A 1 328 ? -11.656 -12.156 0.417 1 89.88 328 PHE A C 1
ATOM 2545 O O . PHE A 1 328 ? -10.773 -11.617 1.08 1 89.88 328 PHE A O 1
ATOM 2552 N N . MET A 1 329 ? -12.883 -12.062 0.787 1 83.25 329 MET A N 1
ATOM 2553 C CA . MET A 1 329 ? -13.273 -11.445 2.049 1 83.25 329 MET A CA 1
ATOM 2554 C C . MET A 1 329 ? -12.898 -12.328 3.232 1 83.25 329 MET A C 1
ATOM 2556 O O . MET A 1 329 ? -12.812 -11.852 4.367 1 83.25 329 MET A O 1
ATOM 2560 N N . ARG A 1 330 ? -12.625 -13.609 2.949 1 86.19 330 ARG A N 1
ATOM 2561 C CA . ARG A 1 330 ? -12.25 -14.562 3.986 1 86.19 330 ARG A CA 1
ATOM 2562 C C . ARG A 1 330 ? -10.797 -14.992 3.83 1 86.19 330 ARG A C 1
ATOM 2564 O O . ARG A 1 330 ? -10.398 -16.047 4.328 1 86.19 330 ARG A O 1
ATOM 2571 N N . SER A 1 331 ? -10.055 -14.219 3.146 1 85.56 331 SER A N 1
ATOM 2572 C CA . SER A 1 331 ? -8.68 -14.586 2.82 1 85.56 331 SER A CA 1
ATOM 2573 C C . SER A 1 331 ? -7.844 -14.781 4.082 1 85.56 331 SER A C 1
ATOM 2575 O O . SER A 1 331 ? -6.906 -15.578 4.098 1 85.56 331 SER A O 1
ATOM 2577 N N . SER A 1 332 ? -8.156 -14.102 5.18 1 80.94 332 SER A N 1
ATOM 2578 C CA . SER A 1 332 ? -7.41 -14.211 6.426 1 80.94 332 SER A CA 1
ATOM 2579 C C . SER A 1 332 ? -7.59 -15.594 7.051 1 80.94 332 SER A C 1
ATOM 2581 O O . SER A 1 332 ? -6.77 -16.016 7.871 1 80.94 332 SER A O 1
ATOM 2583 N N . SER A 1 333 ? -8.586 -16.281 6.609 1 86.12 333 SER A N 1
ATOM 2584 C CA . SER A 1 333 ? -8.867 -17.594 7.156 1 86.12 333 SER A CA 1
ATOM 2585 C C . SER A 1 333 ? -8.219 -18.703 6.328 1 86.12 333 SER A C 1
ATOM 2587 O O . SER A 1 333 ? -8.266 -19.875 6.691 1 86.12 333 SER A O 1
ATOM 2589 N N . LEU A 1 334 ? -7.59 -18.312 5.246 1 89.62 334 LEU A N 1
ATOM 2590 C CA . LEU A 1 334 ? -6.855 -19.297 4.461 1 89.62 334 LEU A CA 1
ATOM 2591 C C . LEU A 1 334 ? -5.672 -19.844 5.246 1 89.62 334 LEU A C 1
ATOM 2593 O O . LEU A 1 334 ? -4.852 -19.078 5.762 1 89.62 334 LEU A O 1
ATOM 2597 N N . PRO A 1 335 ? -5.621 -21.094 5.328 1 88.94 335 PRO A N 1
ATOM 2598 C CA . PRO A 1 335 ? -4.508 -21.656 6.098 1 88.94 335 PRO A CA 1
ATOM 2599 C C . PRO A 1 335 ? -3.152 -21.422 5.438 1 88.94 335 PRO A C 1
ATOM 2601 O O . PRO A 1 335 ? -3.047 -21.453 4.211 1 88.94 335 PRO A O 1
ATOM 2604 N N . SER A 1 336 ? -2.178 -21.25 6.27 1 85.88 336 SER A N 1
ATOM 2605 C CA . SER A 1 336 ? -0.804 -21.203 5.781 1 85.88 336 SER A CA 1
ATOM 2606 C C . SER A 1 336 ? -0.346 -22.578 5.305 1 85.88 336 SER A C 1
ATOM 2608 O O . SER A 1 336 ? -0.974 -23.594 5.617 1 85.88 336 SER A O 1
ATOM 2610 N N . ILE A 1 337 ? 0.685 -22.516 4.574 1 88.44 337 ILE A N 1
ATOM 2611 C CA . ILE A 1 337 ? 1.186 -23.766 4.02 1 88.44 337 ILE A CA 1
ATOM 2612 C C . ILE A 1 337 ? 1.659 -24.672 5.148 1 88.44 337 ILE A C 1
ATOM 2614 O O . ILE A 1 337 ? 2.266 -24.203 6.117 1 88.44 337 ILE A O 1
ATOM 2618 N N . PHE A 1 338 ? 1.222 -25.906 5.086 1 90.44 338 PHE A N 1
ATOM 2619 C CA . PHE A 1 338 ? 1.672 -27.016 5.922 1 90.44 338 PHE A CA 1
ATOM 2620 C C . PHE A 1 338 ? 1.083 -26.922 7.324 1 90.44 338 PHE A C 1
ATOM 2622 O O . PHE A 1 338 ? 1.646 -27.453 8.281 1 90.44 338 PHE A O 1
ATOM 2629 N N . VAL A 1 339 ? 0.003 -26.125 7.512 1 89.88 339 VAL A N 1
ATOM 2630 C CA . VAL A 1 339 ? -0.559 -25.969 8.852 1 89.88 339 VAL A CA 1
ATOM 2631 C C . VAL A 1 339 ? -2.02 -26.406 8.852 1 89.88 339 VAL A C 1
ATOM 2633 O O . VAL A 1 339 ? -2.631 -26.547 9.914 1 89.88 339 VAL A O 1
ATOM 2636 N N . TRP A 1 340 ? -2.523 -26.734 7.754 1 92.75 340 TRP A N 1
ATOM 2637 C CA . TRP A 1 340 ? -3.945 -27.047 7.656 1 92.75 340 TRP A CA 1
ATOM 2638 C C . TRP A 1 340 ? -4.27 -28.344 8.383 1 92.75 340 TRP A C 1
ATOM 2640 O O . TRP A 1 340 ? -3.518 -29.312 8.297 1 92.75 340 TRP A O 1
ATOM 2650 N N . ARG A 1 341 ? -5.402 -28.25 9.141 1 92 341 ARG A N 1
ATOM 2651 C CA . ARG A 1 341 ? -5.98 -29.422 9.805 1 92 341 ARG A CA 1
ATOM 2652 C C . ARG A 1 341 ? -7.48 -29.516 9.531 1 92 341 ARG A C 1
ATOM 2654 O O . ARG A 1 341 ? -8.18 -28.5 9.547 1 92 341 ARG A O 1
ATOM 2661 N N . TYR A 1 342 ? -7.902 -30.688 9.266 1 92.44 342 TYR A N 1
ATOM 2662 C CA . TYR A 1 342 ? -9.32 -30.859 8.992 1 92.44 342 TYR A CA 1
ATOM 2663 C C . TYR A 1 342 ? -10.156 -30.688 10.25 1 92.44 342 TYR A C 1
ATOM 2665 O O . TYR A 1 342 ? -9.812 -31.219 11.312 1 92.44 342 TYR A O 1
ATOM 2673 N N . SER A 1 343 ? -11.117 -29.844 10.133 1 89.25 343 SER A N 1
ATOM 2674 C CA . SER A 1 343 ? -12.109 -29.672 11.188 1 89.25 343 SER A CA 1
ATOM 2675 C C . SER A 1 343 ? -13.5 -29.438 10.609 1 89.25 343 SER A C 1
ATOM 2677 O O . SER A 1 343 ? -13.688 -28.562 9.766 1 89.25 343 SER A O 1
ATOM 2679 N N . ALA A 1 344 ? -14.438 -30.281 11.031 1 87.69 344 ALA A N 1
ATOM 2680 C CA . ALA A 1 344 ? -15.797 -30.156 10.523 1 87.69 344 ALA A CA 1
ATOM 2681 C C . ALA A 1 344 ? -16.547 -29.031 11.219 1 87.69 344 ALA A C 1
ATOM 2683 O O . ALA A 1 344 ? -16.328 -28.766 12.406 1 87.69 344 ALA A O 1
ATOM 2684 N N . PHE A 1 345 ? -17.25 -28.297 10.32 1 82.19 345 PHE A N 1
ATOM 2685 C CA . PHE A 1 345 ? -18.125 -27.328 10.969 1 82.19 345 PHE A CA 1
ATOM 2686 C C . PHE A 1 345 ? -19.531 -27.406 10.375 1 82.19 345 PHE A C 1
ATOM 2688 O O . PHE A 1 345 ? -19.75 -28.047 9.352 1 82.19 345 PHE A O 1
ATOM 2695 N N . GLU A 1 346 ? -20.531 -26.812 11.078 1 73.69 346 GLU A N 1
ATOM 2696 C CA . GLU A 1 346 ? -21.953 -27.062 10.898 1 73.69 346 GLU A CA 1
ATOM 2697 C C . GLU A 1 346 ? -22.5 -26.328 9.68 1 73.69 346 GLU A C 1
ATOM 2699 O O . GLU A 1 346 ? -23.344 -26.844 8.953 1 73.69 346 GLU A O 1
ATOM 2704 N N . THR A 1 347 ? -22.016 -25.234 9.375 1 80.75 347 THR A N 1
ATOM 2705 C CA . THR A 1 347 ? -22.609 -24.391 8.344 1 80.75 347 THR A CA 1
ATOM 2706 C C . THR A 1 347 ? -22.203 -24.859 6.953 1 80.75 347 THR A C 1
ATOM 2708 O O . THR A 1 347 ? -21.016 -25.062 6.688 1 80.75 347 THR A O 1
ATOM 2711 N N . ARG A 1 348 ? -23.328 -25.203 6.133 1 85.31 348 ARG A N 1
ATOM 2712 C CA . ARG A 1 348 ? -23.094 -25.578 4.742 1 85.31 348 ARG A CA 1
ATOM 2713 C C . ARG A 1 348 ? -23.5 -24.453 3.797 1 85.31 348 ARG A C 1
ATOM 2715 O O . ARG A 1 348 ? -24.688 -24.109 3.701 1 85.31 348 ARG A O 1
ATOM 2722 N N . THR A 1 349 ? -22.547 -23.812 3.129 1 88.5 349 THR A N 1
ATOM 2723 C CA . THR A 1 349 ? -22.812 -22.719 2.199 1 88.5 349 THR A CA 1
ATOM 2724 C C . THR A 1 349 ? -22.875 -23.234 0.764 1 88.5 349 THR A C 1
ATOM 2726 O O . THR A 1 349 ? -23.594 -22.672 -0.07 1 88.5 349 THR A O 1
ATOM 2729 N N . GLY A 1 350 ? -22.141 -24.344 0.481 1 93.19 350 GLY A N 1
ATOM 2730 C CA . GLY A 1 350 ? -22.078 -24.891 -0.868 1 93.19 350 GLY A CA 1
ATOM 2731 C C . GLY A 1 350 ? -21.203 -24.062 -1.798 1 93.19 350 GLY A C 1
ATOM 2732 O O . GLY A 1 350 ? -21.219 -24.25 -3.016 1 93.19 350 GLY A O 1
ATOM 2733 N N . ILE A 1 351 ? -20.484 -23.203 -1.275 1 95.44 351 ILE A N 1
ATOM 2734 C CA . ILE A 1 351 ? -19.688 -22.234 -2.045 1 95.44 351 ILE A CA 1
ATOM 2735 C C . ILE A 1 351 ? -18.625 -22.984 -2.852 1 95.44 351 ILE A C 1
ATOM 2737 O O . ILE A 1 351 ? -18.422 -22.688 -4.031 1 95.44 351 ILE A O 1
ATOM 2741 N N . TYR A 1 352 ? -17.953 -23.984 -2.281 1 96.56 352 TYR A N 1
ATOM 2742 C CA . TYR A 1 352 ? -16.922 -24.734 -2.988 1 96.56 352 TYR A CA 1
ATOM 2743 C C . TYR A 1 352 ? -17.484 -25.406 -4.227 1 96.56 352 TYR A C 1
ATOM 2745 O O . TYR A 1 352 ? -16.922 -25.312 -5.316 1 96.56 352 TYR A O 1
ATOM 2753 N N . GLY A 1 353 ? -18.625 -26.109 -4.055 1 96.44 353 GLY A N 1
ATOM 2754 C CA . GLY A 1 353 ? -19.266 -26.766 -5.184 1 96.44 353 GLY A CA 1
ATOM 2755 C C . GLY A 1 353 ? -19.625 -25.828 -6.309 1 96.44 353 GLY A C 1
ATOM 2756 O O . GLY A 1 353 ? -19.422 -26.125 -7.48 1 96.44 353 GLY A O 1
ATOM 2757 N N . SER A 1 354 ? -20.156 -24.703 -5.941 1 97.31 354 SER A N 1
ATOM 2758 C CA . SER A 1 354 ? -20.547 -23.703 -6.926 1 97.31 354 SER A CA 1
ATOM 2759 C C . SER A 1 354 ? -19.328 -23.172 -7.684 1 97.31 354 SER A C 1
ATOM 2761 O O . SER A 1 354 ? -19.359 -23.047 -8.906 1 97.31 354 SER A O 1
ATOM 2763 N N . ILE A 1 355 ? -18.297 -22.844 -6.961 1 97.62 355 ILE A N 1
ATOM 2764 C CA . ILE A 1 355 ? -17.078 -22.328 -7.574 1 97.62 355 ILE A CA 1
ATOM 2765 C C . ILE A 1 355 ? -16.469 -23.375 -8.492 1 97.62 355 ILE A C 1
ATOM 2767 O O . ILE A 1 355 ? -16.016 -23.062 -9.594 1 97.62 355 ILE A O 1
ATOM 2771 N N . LYS A 1 356 ? -16.438 -24.625 -8.078 1 97.44 356 LYS A N 1
ATOM 2772 C CA . LYS A 1 356 ? -15.883 -25.719 -8.867 1 97.44 356 LYS A CA 1
ATOM 2773 C C . LYS A 1 356 ? -16.578 -25.828 -10.219 1 97.44 356 LYS A C 1
ATOM 2775 O O . LYS A 1 356 ? -15.914 -25.906 -11.258 1 97.44 356 LYS A O 1
ATOM 2780 N N . VAL A 1 357 ? -17.875 -25.734 -10.227 1 97.56 357 VAL A N 1
ATOM 2781 C CA . VAL A 1 357 ? -18.641 -25.844 -11.461 1 97.56 357 VAL A CA 1
ATOM 2782 C C . VAL A 1 357 ? -18.375 -24.641 -12.352 1 97.56 357 VAL A C 1
ATOM 2784 O O . VAL A 1 357 ? -18.047 -24.781 -13.531 1 97.56 357 VAL A O 1
ATOM 2787 N N . LYS A 1 358 ? -18.484 -23.469 -11.805 1 97 358 LYS A N 1
ATOM 2788 C CA . LYS A 1 358 ? -18.328 -22.234 -12.578 1 97 358 LYS A CA 1
ATOM 2789 C C . LYS A 1 358 ? -16.922 -22.109 -13.141 1 97 358 LYS A C 1
ATOM 2791 O O . LYS A 1 358 ? -16.734 -21.672 -14.273 1 97 358 LYS A O 1
ATOM 2796 N N . ALA A 1 359 ? -15.906 -22.453 -12.32 1 95.88 359 ALA A N 1
ATOM 2797 C CA . ALA A 1 359 ? -14.516 -22.359 -12.766 1 95.88 359 ALA A CA 1
ATOM 2798 C C . ALA A 1 359 ? -14.242 -23.312 -13.914 1 95.88 359 ALA A C 1
ATOM 2800 O O . ALA A 1 359 ? -13.539 -22.969 -14.867 1 95.88 359 ALA A O 1
ATOM 2801 N N . HIS A 1 360 ? -14.789 -24.516 -13.859 1 94.56 360 HIS A N 1
ATOM 2802 C CA . HIS A 1 360 ? -14.625 -25.469 -14.945 1 94.56 360 HIS A CA 1
ATOM 2803 C C . HIS A 1 360 ? -15.312 -24.984 -16.219 1 94.56 360 HIS A C 1
ATOM 2805 O O . HIS A 1 360 ? -14.82 -25.219 -17.312 1 94.56 360 HIS A O 1
ATOM 2811 N N . GLU A 1 361 ? -16.406 -24.359 -16.047 1 94 361 GLU A N 1
ATOM 2812 C CA . GLU A 1 361 ? -17.109 -23.812 -17.203 1 94 361 GLU 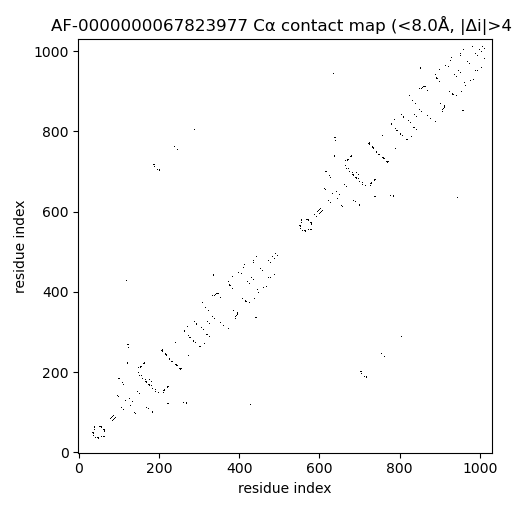A CA 1
ATOM 2813 C C . GLU A 1 361 ? -16.297 -22.734 -17.891 1 94 361 GLU A C 1
ATOM 2815 O O . GLU A 1 361 ? -16.234 -22.672 -19.125 1 94 361 GLU A O 1
ATOM 2820 N N . ILE A 1 362 ? -15.672 -21.906 -17.109 1 90.75 362 ILE A N 1
ATOM 2821 C CA . ILE A 1 362 ? -14.836 -20.828 -17.641 1 90.75 362 ILE A CA 1
ATOM 2822 C C . ILE A 1 362 ? -13.688 -21.422 -18.453 1 90.75 362 ILE A C 1
ATOM 2824 O O . ILE A 1 362 ? -13.422 -20.984 -19.578 1 90.75 362 ILE A O 1
ATOM 2828 N N . VAL A 1 363 ? -12.992 -22.406 -17.891 1 89.06 363 VAL A N 1
ATOM 2829 C CA . VAL A 1 363 ? -11.828 -23 -18.516 1 89.06 363 VAL A CA 1
ATOM 2830 C C . VAL A 1 363 ? -12.25 -23.75 -19.781 1 89.06 363 VAL A C 1
ATOM 2832 O O . VAL A 1 363 ? -11.578 -23.656 -20.812 1 89.06 363 VAL A O 1
ATOM 2835 N N . SER A 1 364 ? -13.391 -24.438 -19.703 1 87.88 364 SER A N 1
ATOM 2836 C CA . SER A 1 364 ? -13.883 -25.172 -20.859 1 87.88 364 SER A CA 1
ATOM 2837 C C . SER A 1 364 ? -14.266 -24.234 -22 1 87.88 364 SER A C 1
ATOM 2839 O O . SER A 1 364 ? -14.023 -24.547 -23.172 1 87.88 364 SER A O 1
ATOM 2841 N N . ALA A 1 365 ? -14.789 -23.172 -21.703 1 83.62 365 ALA A N 1
ATOM 2842 C CA . ALA A 1 365 ? -15.203 -22.203 -22.719 1 83.62 365 ALA A CA 1
ATOM 2843 C C . ALA A 1 365 ? -14 -21.562 -23.391 1 83.62 365 ALA A C 1
ATOM 2845 O O . ALA A 1 365 ? -14.039 -21.266 -24.594 1 83.62 365 ALA A O 1
ATOM 2846 N N . LYS A 1 366 ? -12.969 -21.422 -22.641 1 78.44 366 LYS A N 1
ATOM 2847 C CA . LYS A 1 366 ? -11.797 -20.719 -23.172 1 78.44 366 LYS A CA 1
ATOM 2848 C C . LYS A 1 366 ? -10.875 -21.688 -23.906 1 78.44 366 LYS A C 1
ATOM 2850 O O . LYS A 1 366 ? -10.164 -21.312 -24.844 1 78.44 366 LYS A O 1
ATOM 2855 N N . LEU A 1 367 ? -10.664 -22.953 -23.531 1 74.06 367 LEU A N 1
ATOM 2856 C CA . LEU A 1 367 ? -9.789 -23.969 -24.109 1 74.06 367 LEU A CA 1
ATOM 2857 C C . LEU A 1 367 ? -10.203 -24.281 -25.547 1 74.06 367 LEU A C 1
ATOM 2859 O O . LEU A 1 367 ? -9.367 -24.656 -26.375 1 74.06 367 LEU A O 1
ATOM 2863 N N . ASN A 1 368 ? -11.406 -24.297 -25.906 1 62.72 368 ASN A N 1
ATOM 2864 C CA . ASN A 1 368 ? -11.875 -24.672 -27.234 1 62.72 368 ASN A CA 1
ATOM 2865 C C . ASN A 1 368 ? -11.383 -23.703 -28.312 1 62.72 368 ASN A C 1
ATOM 2867 O O . ASN A 1 368 ? -11.438 -24.016 -29.5 1 62.72 368 ASN A O 1
ATOM 2871 N N . ASN A 1 369 ? -10.742 -22.688 -28.047 1 60.22 369 ASN A N 1
ATOM 2872 C CA . ASN A 1 369 ? -10.586 -21.781 -29.188 1 60.22 369 ASN A CA 1
ATOM 2873 C C . ASN A 1 369 ? -9.117 -21.625 -29.562 1 60.22 369 ASN A C 1
ATOM 2875 O O . ASN A 1 369 ? -8.766 -21.656 -30.75 1 60.22 369 ASN A O 1
ATOM 2879 N N . THR A 1 370 ? -8.062 -21.109 -28.766 1 62.88 370 THR A N 1
ATOM 2880 C CA . THR A 1 370 ? -6.801 -20.609 -29.312 1 62.88 370 THR A CA 1
ATOM 2881 C C . THR A 1 370 ? -5.633 -21 -28.406 1 62.88 370 THR A C 1
ATOM 2883 O O . THR A 1 370 ? -4.488 -20.609 -28.672 1 62.88 370 THR A O 1
ATOM 2886 N N . MET A 1 371 ? -5.742 -22.047 -27.547 1 72.56 371 MET A N 1
ATOM 2887 C CA . MET A 1 371 ? -4.629 -22.234 -26.625 1 72.56 371 MET A CA 1
ATOM 2888 C C . MET A 1 371 ? -3.752 -23.406 -27.078 1 72.56 371 MET A C 1
ATOM 2890 O O . MET A 1 371 ? -4.25 -24.391 -27.625 1 72.56 371 MET A O 1
ATOM 2894 N N . THR A 1 372 ? -2.443 -23.188 -26.953 1 73.38 372 THR A N 1
ATOM 2895 C CA . THR A 1 372 ? -1.519 -24.297 -27.125 1 73.38 372 THR A CA 1
ATOM 2896 C C . THR A 1 372 ? -1.74 -25.359 -26.047 1 73.38 372 THR A C 1
ATOM 2898 O O . THR A 1 372 ? -2.373 -25.094 -25.016 1 73.38 372 THR A O 1
ATOM 2901 N N . ALA A 1 373 ? -1.318 -26.547 -26.375 1 73.06 373 ALA A N 1
ATOM 2902 C CA . ALA A 1 373 ? -1.447 -27.656 -25.422 1 73.06 373 ALA A CA 1
ATOM 2903 C C . ALA A 1 373 ? -0.79 -27.297 -24.094 1 73.06 373 ALA A C 1
ATOM 2905 O O . ALA A 1 373 ? -1.313 -27.641 -23.031 1 73.06 373 ALA A O 1
ATOM 2906 N N . SER A 1 374 ? 0.287 -26.578 -24.188 1 72.88 374 SER A N 1
ATOM 2907 C CA . SER A 1 374 ? 1.017 -26.188 -22.984 1 72.88 374 SER A CA 1
ATOM 2908 C C . SER A 1 374 ? 0.229 -25.188 -22.156 1 72.88 374 SER A C 1
ATOM 2910 O O . SER A 1 374 ? 0.161 -25.297 -20.938 1 72.88 374 SER A O 1
ATOM 2912 N N . GLU A 1 375 ? -0.324 -24.281 -22.859 1 77.56 375 GLU A N 1
ATOM 2913 C CA . GLU A 1 375 ? -1.123 -23.281 -22.172 1 77.56 375 GLU A CA 1
ATOM 2914 C C . GLU A 1 375 ? -2.367 -23.906 -21.531 1 77.56 375 GLU A C 1
ATOM 2916 O O . GLU A 1 375 ? -2.746 -23.531 -20.422 1 77.56 375 GLU A O 1
ATOM 2921 N N . ARG A 1 376 ? -2.877 -24.844 -22.234 1 82.5 376 ARG A N 1
ATOM 2922 C CA . ARG A 1 376 ? -4.062 -25.531 -21.719 1 82.5 376 ARG A CA 1
ATOM 2923 C C . ARG A 1 376 ? -3.732 -26.344 -20.469 1 82.5 376 ARG A C 1
ATOM 2925 O O . ARG A 1 376 ? -4.496 -26.344 -19.5 1 82.5 376 ARG A O 1
ATOM 2932 N N . SER A 1 377 ? -2.613 -27.016 -20.594 1 85.31 377 SER A N 1
ATOM 2933 C CA . SER A 1 377 ? -2.209 -27.828 -19.453 1 85.31 377 SER A CA 1
ATOM 2934 C C . SER A 1 377 ? -1.949 -26.953 -18.219 1 85.31 377 SER A C 1
ATOM 2936 O O . SER A 1 377 ? -2.307 -27.344 -17.109 1 85.31 377 SER A O 1
ATOM 2938 N N . PHE A 1 378 ? -1.389 -25.812 -18.438 1 89.12 378 PHE A N 1
ATOM 2939 C CA . PHE A 1 378 ? -1.085 -24.953 -17.281 1 89.12 378 PHE A CA 1
ATOM 2940 C C . PHE A 1 378 ? -2.363 -24.406 -16.672 1 89.12 378 PHE A C 1
ATOM 2942 O O . PHE A 1 378 ? -2.484 -24.312 -15.445 1 89.12 378 PHE A O 1
ATOM 2949 N N . VAL A 1 379 ? -3.264 -23.953 -17.5 1 89.25 379 VAL A N 1
ATOM 2950 C CA . VAL A 1 379 ? -4.523 -23.406 -17 1 89.25 379 VAL A CA 1
ATOM 2951 C C . VAL A 1 379 ? -5.246 -24.469 -16.156 1 89.25 379 VAL A C 1
ATOM 2953 O O . VAL A 1 379 ? -5.891 -24.141 -15.164 1 89.25 379 VAL A O 1
ATOM 2956 N N . GLN A 1 380 ? -5.07 -25.703 -16.594 1 90.81 380 GLN A N 1
ATOM 2957 C CA . GLN A 1 380 ? -5.664 -26.797 -15.828 1 90.81 380 GLN A CA 1
ATOM 2958 C C . GLN A 1 380 ? -4.996 -26.938 -14.461 1 90.81 380 GLN A C 1
ATOM 2960 O O . GLN A 1 380 ? -5.668 -27.156 -13.461 1 90.81 380 GLN A O 1
ATOM 2965 N N . VAL A 1 381 ? -3.693 -26.812 -14.484 1 94 381 VAL A N 1
ATOM 2966 C CA . VAL A 1 381 ? -2.973 -26.875 -13.219 1 94 381 VAL A CA 1
ATOM 2967 C C . VAL A 1 381 ? -3.406 -25.719 -12.32 1 94 381 VAL A C 1
ATOM 2969 O O . VAL A 1 381 ? -3.693 -25.922 -11.133 1 94 381 VAL A O 1
ATOM 2972 N N . LEU A 1 382 ? -3.441 -24.578 -12.875 1 94.06 382 LEU A N 1
ATOM 2973 C CA . LEU A 1 382 ? -3.826 -23.406 -12.117 1 94.06 382 LEU A CA 1
ATOM 2974 C C . LEU A 1 382 ? -5.223 -23.562 -11.523 1 94.06 382 LEU A C 1
ATOM 2976 O O . LEU A 1 382 ? -5.445 -23.234 -10.359 1 94.06 382 LEU A O 1
ATOM 2980 N N . LEU A 1 383 ? -6.121 -24.047 -12.312 1 95.88 383 LEU A N 1
ATOM 2981 C CA . LEU A 1 383 ? -7.484 -24.266 -11.844 1 95.88 383 LEU A CA 1
ATOM 2982 C C . LEU A 1 383 ? -7.496 -25.219 -10.648 1 95.88 383 LEU A C 1
ATOM 2984 O O . LEU A 1 383 ? -8.195 -24.984 -9.664 1 95.88 383 LEU A O 1
ATOM 2988 N N . LYS A 1 384 ? -6.77 -26.266 -10.719 1 97.25 384 LYS A N 1
ATOM 2989 C CA . LYS A 1 384 ? -6.754 -27.25 -9.641 1 97.25 384 LYS A CA 1
ATOM 2990 C C . LYS A 1 384 ? -6.246 -26.625 -8.344 1 97.25 384 LYS A C 1
ATOM 2992 O O . LYS A 1 384 ? -6.754 -26.938 -7.262 1 97.25 384 LYS A O 1
ATOM 2997 N N . PHE A 1 385 ? -5.332 -25.75 -8.445 1 97.38 385 PHE A N 1
ATOM 2998 C CA . PHE A 1 385 ? -4.762 -25.203 -7.223 1 97.38 385 PHE A CA 1
ATOM 2999 C C . PHE A 1 385 ? -5.625 -24.062 -6.688 1 97.38 385 PHE A C 1
ATOM 3001 O O . PHE A 1 385 ? -5.652 -23.812 -5.484 1 97.38 385 PHE A O 1
ATOM 3008 N N . VAL A 1 386 ? -6.324 -23.375 -7.562 1 97.44 386 VAL A N 1
ATOM 3009 C CA . VAL A 1 386 ? -7.352 -22.469 -7.074 1 97.44 386 VAL A CA 1
ATOM 3010 C C . VAL A 1 386 ? -8.406 -23.25 -6.297 1 97.44 386 VAL A C 1
ATOM 3012 O O . VAL A 1 386 ? -8.766 -22.859 -5.18 1 97.44 386 VAL A O 1
ATOM 3015 N N . LEU A 1 387 ? -8.82 -24.359 -6.867 1 98.06 387 LEU A N 1
ATOM 3016 C CA . LEU A 1 387 ? -9.828 -25.188 -6.215 1 98.06 387 LEU A CA 1
ATOM 3017 C C . LEU A 1 387 ? -9.289 -25.766 -4.914 1 98.06 387 LEU A C 1
ATOM 3019 O O . LEU A 1 387 ? -10.023 -25.891 -3.932 1 98.06 387 LEU A O 1
ATOM 3023 N N . PHE A 1 388 ? -8.055 -26.109 -4.953 1 98.31 388 PHE A N 1
ATOM 3024 C CA . PHE A 1 388 ? -7.418 -26.625 -3.75 1 98.31 388 PHE A CA 1
ATOM 3025 C C . PHE A 1 388 ? -7.504 -25.609 -2.613 1 98.31 388 PHE A C 1
ATOM 3027 O O . PHE A 1 388 ? -7.945 -25.938 -1.512 1 98.31 388 PHE A O 1
ATOM 3034 N N . ARG A 1 389 ? -7.133 -24.391 -2.822 1 96.94 389 ARG A N 1
ATOM 3035 C CA . ARG A 1 389 ? -7.152 -23.359 -1.794 1 96.94 389 ARG A CA 1
ATOM 3036 C C . ARG A 1 389 ? -8.57 -23.078 -1.313 1 96.94 389 ARG A C 1
ATOM 3038 O O . ARG A 1 389 ? -8.805 -22.906 -0.115 1 96.94 389 ARG A O 1
ATOM 3045 N N . VAL A 1 390 ? -9.516 -23.062 -2.234 1 97.12 390 VAL A N 1
ATOM 3046 C CA . VAL A 1 390 ? -10.914 -22.828 -1.881 1 97.12 390 VAL A CA 1
ATOM 3047 C C . VAL A 1 390 ? -11.445 -24 -1.057 1 97.12 390 VAL A C 1
ATOM 3049 O O . VAL A 1 390 ? -12.195 -23.797 -0.101 1 97.12 390 VAL A O 1
ATOM 3052 N N . LEU A 1 391 ? -11.039 -25.188 -1.468 1 97.44 391 LEU A N 1
ATOM 3053 C CA . LEU A 1 391 ? -11.461 -26.375 -0.726 1 97.44 391 LEU A CA 1
ATOM 3054 C C . LEU A 1 391 ? -11 -26.297 0.726 1 97.44 391 LEU A C 1
ATOM 3056 O O . LEU A 1 391 ? -11.758 -26.625 1.641 1 97.44 391 LEU A O 1
ATOM 3060 N N . LEU A 1 392 ? -9.766 -25.891 0.941 1 96.31 392 LEU A N 1
ATOM 3061 C CA . LEU A 1 392 ? -9.242 -25.812 2.301 1 96.31 392 LEU A CA 1
ATOM 3062 C C . LEU A 1 392 ? -10.062 -24.828 3.137 1 96.31 392 LEU A C 1
ATOM 3064 O O . LEU A 1 392 ? -10.234 -25.031 4.344 1 96.31 392 LEU A O 1
ATOM 3068 N N . LEU A 1 393 ? -10.531 -23.797 2.529 1 93.38 393 LEU A N 1
ATOM 3069 C CA . LEU A 1 393 ? -11.32 -22.766 3.221 1 93.38 393 LEU A CA 1
ATOM 3070 C C . LEU A 1 393 ? -12.68 -23.312 3.629 1 93.38 393 LEU A C 1
ATOM 3072 O O . LEU A 1 393 ? -13.227 -22.938 4.668 1 93.38 393 LEU A O 1
ATOM 3076 N N . TYR A 1 394 ? -13.211 -24.266 2.842 1 94.56 394 TYR A N 1
ATOM 3077 C CA . TYR A 1 394 ? -14.578 -24.719 3.064 1 94.56 394 TYR A CA 1
ATOM 3078 C C . TYR A 1 394 ? -14.625 -26.203 3.391 1 94.56 394 TYR A C 1
ATOM 3080 O O . TYR A 1 394 ? -15.695 -26.812 3.406 1 94.56 394 TYR A O 1
ATOM 3088 N N . ALA A 1 395 ? -13.508 -26.797 3.602 1 95.44 395 ALA A N 1
ATOM 3089 C CA . ALA A 1 395 ? -13.391 -28.234 3.818 1 95.44 395 ALA A CA 1
ATOM 3090 C C . ALA A 1 395 ? -14.281 -28.688 4.969 1 95.44 395 ALA A C 1
ATOM 3092 O O . ALA A 1 395 ? -14.812 -29.797 4.949 1 95.44 395 ALA A O 1
ATOM 3093 N N . GLY A 1 396 ? -14.453 -27.812 5.914 1 94.06 396 GLY A N 1
ATOM 3094 C CA . GLY A 1 396 ? -15.219 -28.172 7.098 1 94.06 396 GLY A CA 1
ATOM 3095 C C . GLY A 1 396 ? -16.688 -28.391 6.809 1 94.06 396 GLY A C 1
ATOM 3096 O O . GLY A 1 396 ? -17.406 -28.953 7.637 1 94.06 396 GLY A O 1
ATOM 3097 N N . GLU A 1 397 ? -17.125 -28.047 5.691 1 95.25 397 GLU A N 1
ATOM 3098 C CA . GLU A 1 397 ? -18.516 -28.219 5.312 1 95.25 397 GLU A CA 1
ATOM 3099 C C . GLU A 1 397 ? -18.781 -29.641 4.836 1 95.25 397 GLU A C 1
ATOM 3101 O O . GLU A 1 397 ? -19.938 -30.047 4.703 1 95.25 397 GLU A O 1
ATOM 3106 N N . TYR A 1 398 ? -17.766 -30.406 4.605 1 94.88 398 TYR A N 1
ATOM 3107 C CA . TYR A 1 398 ? -17.875 -31.734 4.02 1 94.88 398 TYR A CA 1
ATOM 3108 C C . TYR A 1 398 ? -17.281 -32.781 4.945 1 94.88 398 TYR A C 1
ATOM 3110 O O . TYR A 1 398 ? -16.562 -32.469 5.895 1 94.88 398 TYR A O 1
ATOM 3118 N N . SER A 1 399 ? -17.703 -34 4.613 1 94.38 399 SER A N 1
ATOM 3119 C CA . SER A 1 399 ? -17.141 -35.094 5.398 1 94.38 399 SER A CA 1
ATOM 3120 C C . SER A 1 399 ? -15.648 -35.25 5.098 1 94.38 399 SER A C 1
ATOM 3122 O O . SER A 1 399 ? -15.18 -34.906 4.02 1 94.38 399 SER A O 1
ATOM 3124 N N . GLN A 1 400 ? -14.977 -35.781 6.023 1 94.94 400 GLN A N 1
ATOM 3125 C CA . GLN A 1 400 ? -13.547 -36.031 5.875 1 94.94 400 GLN A CA 1
ATOM 3126 C C . GLN A 1 400 ? -13.266 -36.906 4.645 1 94.94 400 GLN A C 1
ATOM 3128 O O . GLN A 1 400 ? -12.305 -36.656 3.912 1 94.94 400 GLN A O 1
ATOM 3133 N N . ASP A 1 401 ? -14.07 -37.875 4.441 1 94.75 401 ASP A N 1
ATOM 3134 C CA . ASP A 1 401 ? -13.898 -38.75 3.293 1 94.75 401 ASP A CA 1
ATOM 3135 C C . ASP A 1 401 ? -14.094 -38 1.983 1 94.75 401 ASP A C 1
ATOM 3137 O O . ASP A 1 401 ? -13.352 -38.219 1.02 1 94.75 401 ASP A O 1
ATOM 3141 N N . THR A 1 402 ? -15.062 -37.156 2 1 95.75 402 THR A N 1
ATOM 3142 C CA . THR A 1 402 ? -15.32 -36.375 0.805 1 95.75 402 THR A CA 1
ATOM 3143 C C . THR A 1 402 ? -14.141 -35.438 0.491 1 95.75 402 THR A C 1
ATOM 3145 O O . THR A 1 402 ? -13.742 -35.312 -0.667 1 95.75 402 THR A O 1
ATOM 3148 N N . VAL A 1 403 ? -13.609 -34.844 1.541 1 97.38 403 VAL A N 1
ATOM 3149 C CA . VAL A 1 403 ? -12.477 -33.938 1.373 1 97.38 403 VAL A CA 1
ATOM 3150 C C . VAL A 1 403 ? -11.258 -34.719 0.888 1 97.38 403 VAL A C 1
ATOM 3152 O O . VAL A 1 403 ? -10.562 -34.281 -0.036 1 97.38 403 VAL A O 1
ATOM 3155 N N . SER A 1 404 ? -10.969 -35.906 1.467 1 97.44 404 SER A N 1
ATOM 3156 C CA . SER A 1 404 ? -9.82 -36.719 1.072 1 97.44 404 SER A CA 1
ATOM 3157 C C . SER A 1 404 ? -9.938 -37.156 -0.378 1 97.44 404 SER A C 1
ATOM 3159 O O . SER A 1 404 ? -8.945 -37.188 -1.111 1 97.44 404 SER A O 1
ATOM 3161 N N . ASN A 1 405 ? -11.125 -37.5 -0.769 1 97.38 405 ASN A N 1
ATOM 3162 C CA . ASN A 1 405 ? -11.344 -37.938 -2.148 1 97.38 405 ASN A CA 1
ATOM 3163 C C . ASN A 1 405 ? -11.141 -36.781 -3.127 1 97.38 405 ASN A C 1
ATOM 3165 O O . ASN A 1 405 ? -10.586 -36.969 -4.211 1 97.38 405 ASN A O 1
ATOM 3169 N N . GLU A 1 406 ? -11.664 -35.594 -2.709 1 98 406 GLU A N 1
ATOM 3170 C CA . GLU A 1 406 ? -11.469 -34.406 -3.543 1 98 406 GLU A CA 1
ATOM 3171 C C . GLU A 1 406 ? -9.992 -34.062 -3.686 1 98 406 GLU A C 1
ATOM 3173 O O . GLU A 1 406 ? -9.539 -33.719 -4.77 1 98 406 GLU A O 1
ATOM 3178 N N . LEU A 1 407 ? -9.258 -34.156 -2.605 1 98.38 407 LEU A N 1
ATOM 3179 C CA . LEU A 1 407 ? -7.824 -33.875 -2.631 1 98.38 407 LEU A CA 1
ATOM 3180 C C . LEU A 1 407 ? -7.094 -34.875 -3.523 1 98.38 407 LEU A C 1
ATOM 3182 O O . LEU A 1 407 ? -6.211 -34.5 -4.293 1 98.38 407 LEU A O 1
ATOM 3186 N N . LEU A 1 408 ? -7.445 -36.125 -3.418 1 98.25 408 LEU A N 1
ATOM 3187 C CA . LEU A 1 408 ? -6.828 -37.156 -4.242 1 98.25 408 LEU A CA 1
ATOM 3188 C C . LEU A 1 408 ? -7.141 -36.938 -5.719 1 98.25 408 LEU A C 1
ATOM 3190 O O . LEU A 1 408 ? -6.293 -37.188 -6.582 1 98.25 408 LEU A O 1
ATOM 3194 N N . GLU A 1 409 ? -8.359 -36.531 -5.957 1 98.06 409 GLU A N 1
ATOM 3195 C CA . GLU A 1 409 ? -8.727 -36.219 -7.332 1 98.06 409 GLU A CA 1
ATOM 3196 C C . GLU A 1 409 ? -7.898 -35.062 -7.871 1 98.06 409 GLU A C 1
ATOM 3198 O O . GLU A 1 409 ? -7.461 -35.062 -9.023 1 98.06 409 GLU A O 1
ATOM 3203 N N . LEU A 1 410 ? -7.727 -34 -7.066 1 98.25 410 LEU A N 1
ATOM 3204 C CA . LEU A 1 410 ? -6.887 -32.875 -7.457 1 98.25 410 LEU A CA 1
ATOM 3205 C C . LEU A 1 410 ? -5.461 -33.344 -7.742 1 98.25 410 LEU A C 1
ATOM 3207 O O . LEU A 1 410 ? -4.836 -32.875 -8.703 1 98.25 410 LEU A O 1
ATOM 3211 N N . ILE A 1 411 ? -4.938 -34.25 -6.945 1 98.19 411 ILE A N 1
ATOM 3212 C CA . ILE A 1 411 ? -3.598 -34.812 -7.129 1 98.19 411 ILE A CA 1
ATOM 3213 C C . ILE A 1 411 ? -3.518 -35.562 -8.461 1 98.19 411 ILE A C 1
ATOM 3215 O O . ILE A 1 411 ? -2.588 -35.344 -9.242 1 98.19 411 ILE A O 1
ATOM 3219 N N . THR A 1 412 ? -4.5 -36.344 -8.734 1 97.69 412 THR A N 1
ATOM 3220 C CA . THR A 1 412 ? -4.527 -37.156 -9.945 1 97.69 412 THR A CA 1
ATOM 3221 C C . THR A 1 412 ? -4.582 -36.281 -11.188 1 97.69 412 THR A C 1
ATOM 3223 O O . THR A 1 412 ? -3.824 -36.469 -12.141 1 97.69 412 THR A O 1
ATOM 3226 N N . GLN A 1 413 ? -5.441 -35.312 -11.133 1 96.44 413 GLN A N 1
ATOM 3227 C CA . GLN A 1 413 ? -5.605 -34.438 -12.281 1 96.44 413 GLN A CA 1
ATOM 3228 C C . GLN A 1 413 ? -4.371 -33.562 -12.477 1 96.44 413 GLN A C 1
ATOM 3230 O O . GLN A 1 413 ? -3.986 -33.25 -13.609 1 96.44 413 GLN A O 1
ATOM 3235 N N . THR A 1 414 ? -3.809 -33.062 -11.367 1 96.56 414 THR A N 1
ATOM 3236 C CA . THR A 1 414 ? -2.588 -32.281 -11.461 1 96.56 414 THR A CA 1
ATOM 3237 C C . THR A 1 414 ? -1.452 -33.094 -12.062 1 96.56 414 THR A C 1
ATOM 3239 O O . THR A 1 414 ? -0.685 -32.594 -12.883 1 96.56 414 THR A O 1
ATOM 3242 N N . THR A 1 415 ? -1.354 -34.375 -11.656 1 95.81 415 THR A N 1
ATOM 3243 C CA . THR A 1 415 ? -0.32 -35.25 -12.18 1 95.81 415 THR A CA 1
ATOM 3244 C C . THR A 1 415 ? -0.458 -35.406 -13.688 1 95.81 415 THR A C 1
ATOM 3246 O O . THR A 1 415 ? 0.534 -35.344 -14.422 1 95.81 415 THR A O 1
ATOM 3249 N N . ALA A 1 416 ? -1.657 -35.594 -14.117 1 93.44 416 ALA A N 1
ATOM 3250 C CA . ALA A 1 416 ? -1.917 -35.719 -15.547 1 93.44 416 ALA A CA 1
ATOM 3251 C C . ALA A 1 416 ? -1.524 -34.438 -16.297 1 93.44 416 ALA A C 1
ATOM 3253 O O . ALA A 1 416 ? -0.928 -34.531 -17.375 1 93.44 416 ALA A O 1
ATOM 3254 N N . ALA A 1 417 ? -1.878 -33.312 -15.734 1 91.31 417 ALA A N 1
ATOM 3255 C CA . ALA A 1 417 ? -1.554 -32.031 -16.375 1 91.31 417 ALA A CA 1
ATOM 3256 C C . ALA A 1 417 ? -0.046 -31.812 -16.406 1 91.31 417 ALA A C 1
ATOM 3258 O O . ALA A 1 417 ? 0.491 -31.281 -17.375 1 91.31 417 ALA A O 1
ATOM 3259 N N . LEU A 1 418 ? 0.638 -32.156 -15.32 1 91 418 LEU A N 1
ATOM 3260 C CA . LEU A 1 418 ? 2.088 -32.031 -15.242 1 91 418 LEU A CA 1
ATOM 3261 C C . LEU A 1 418 ? 2.783 -32.906 -16.266 1 91 418 LEU A C 1
ATOM 3263 O O . LEU A 1 418 ? 3.809 -32.5 -16.828 1 91 418 LEU A O 1
ATOM 3267 N N . ALA A 1 419 ? 2.242 -34.062 -16.5 1 89.69 419 ALA A N 1
ATOM 3268 C CA . ALA A 1 419 ? 2.812 -35 -17.469 1 89.69 419 ALA A CA 1
ATOM 3269 C C . ALA A 1 419 ? 2.768 -34.406 -18.891 1 89.69 419 ALA A C 1
ATOM 3271 O O . ALA A 1 419 ? 3.682 -34.625 -19.688 1 89.69 419 ALA A O 1
ATOM 3272 N N . ILE A 1 420 ? 1.76 -33.625 -19.141 1 85.56 420 ILE A N 1
ATOM 3273 C CA . ILE A 1 420 ? 1.604 -33.031 -20.453 1 85.56 420 ILE A CA 1
ATOM 3274 C C . ILE A 1 420 ? 2.527 -31.812 -20.578 1 85.56 420 ILE A C 1
ATOM 3276 O O . ILE A 1 420 ? 3.115 -31.578 -21.641 1 85.56 420 ILE A O 1
ATOM 3280 N N . GLY A 1 421 ? 2.641 -31.094 -19.484 1 83.56 421 GLY A N 1
ATOM 3281 C CA . GLY A 1 421 ? 3.391 -29.844 -19.516 1 83.56 421 GLY A CA 1
ATOM 3282 C C . GLY A 1 421 ? 4.883 -30.047 -19.344 1 83.56 421 GLY A C 1
ATOM 3283 O O . GLY A 1 421 ? 5.672 -29.141 -19.594 1 83.56 421 GLY A O 1
ATOM 3284 N N . LYS A 1 422 ? 5.34 -31.203 -18.969 1 77.44 422 LYS A N 1
ATOM 3285 C CA . LYS A 1 422 ? 6.719 -31.484 -18.594 1 77.44 422 LYS A CA 1
ATOM 3286 C C . LYS A 1 422 ? 7.688 -31.109 -19.703 1 77.44 422 LYS A C 1
ATOM 3288 O O . LYS A 1 422 ? 8.805 -30.656 -19.453 1 77.44 422 LYS A O 1
ATOM 3293 N N . ASP A 1 423 ? 7.25 -31.172 -20.891 1 74.81 423 ASP A N 1
ATOM 3294 C CA . ASP A 1 423 ? 8.164 -30.953 -22 1 74.81 423 ASP A CA 1
ATOM 3295 C C . ASP A 1 423 ? 8.117 -29.5 -22.469 1 74.81 423 ASP A C 1
ATOM 3297 O O . ASP A 1 423 ? 8.898 -29.109 -23.344 1 74.81 423 ASP A O 1
ATOM 3301 N N . ASP A 1 424 ? 7.195 -28.766 -21.875 1 75.31 424 ASP A N 1
ATOM 3302 C CA . ASP A 1 424 ? 7.066 -27.359 -22.266 1 75.31 424 ASP A CA 1
ATOM 3303 C C . ASP A 1 424 ? 7.941 -26.469 -21.391 1 75.31 424 ASP A C 1
ATOM 3305 O O . ASP A 1 424 ? 7.793 -26.453 -20.156 1 75.31 424 ASP A O 1
ATOM 3309 N N . PRO A 1 425 ? 8.805 -25.797 -22.156 1 71.94 425 PRO A N 1
ATOM 3310 C CA . PRO A 1 425 ? 9.688 -24.938 -21.359 1 71.94 425 PRO A CA 1
ATOM 3311 C C . PRO A 1 425 ? 8.938 -23.797 -20.672 1 71.94 425 PRO A C 1
ATOM 3313 O O . PRO A 1 425 ? 9.406 -23.281 -19.656 1 71.94 425 PRO A O 1
ATOM 3316 N N . PHE A 1 426 ? 7.77 -23.484 -21.125 1 78.38 426 PHE A N 1
ATOM 3317 C CA . PHE A 1 426 ? 6.977 -22.391 -20.562 1 78.38 426 PHE A CA 1
ATOM 3318 C C . PHE A 1 426 ? 6.289 -22.844 -19.266 1 78.38 426 PHE A C 1
ATOM 3320 O O . PHE A 1 426 ? 5.957 -22.016 -18.422 1 78.38 426 PHE A O 1
ATOM 3327 N N . PHE A 1 427 ? 6.227 -24.078 -19.234 1 84.06 427 PHE A N 1
ATOM 3328 C CA . PHE A 1 427 ? 5.43 -24.641 -18.141 1 84.06 427 PHE A CA 1
ATOM 3329 C C . PHE A 1 427 ? 6.09 -24.359 -16.797 1 84.06 427 PHE A C 1
ATOM 3331 O O . PHE A 1 427 ? 5.434 -23.906 -15.852 1 84.06 427 PHE A O 1
ATOM 3338 N N . LYS A 1 428 ? 7.398 -24.484 -16.766 1 82.81 428 LYS A N 1
ATOM 3339 C CA . LYS A 1 428 ? 8.141 -24.266 -15.516 1 82.81 428 LYS A CA 1
ATOM 3340 C C . LYS A 1 428 ? 8.141 -22.797 -15.133 1 82.81 428 LYS A C 1
ATOM 3342 O O . LYS A 1 428 ? 8.102 -22.469 -13.945 1 82.81 428 LYS A O 1
ATOM 3347 N N . ILE A 1 429 ? 8.141 -21.953 -16.109 1 86.88 429 ILE A N 1
ATOM 3348 C CA . ILE A 1 429 ? 8.117 -20.516 -15.859 1 86.88 429 ILE A CA 1
ATOM 3349 C C . ILE A 1 429 ? 6.762 -20.109 -15.273 1 86.88 429 ILE A C 1
ATOM 3351 O O . ILE A 1 429 ? 6.699 -19.359 -14.297 1 86.88 429 ILE A O 1
ATOM 3355 N N . HIS A 1 430 ? 5.727 -20.672 -15.852 1 88.69 430 HIS A N 1
ATOM 3356 C CA . HIS A 1 430 ? 4.387 -20.359 -15.367 1 88.69 430 HIS A CA 1
ATOM 3357 C C . HIS A 1 430 ? 4.191 -20.828 -13.93 1 88.69 430 HIS A C 1
ATOM 3359 O O . HIS A 1 430 ? 3.578 -20.141 -13.117 1 88.69 430 HIS A O 1
ATOM 3365 N N . ILE A 1 431 ? 4.738 -21.969 -13.641 1 89.44 431 ILE A N 1
ATOM 3366 C CA . ILE A 1 431 ? 4.629 -22.531 -12.297 1 89.44 431 ILE A CA 1
ATOM 3367 C C . ILE A 1 431 ? 5.312 -21.594 -11.297 1 89.44 431 ILE A C 1
ATOM 3369 O O . ILE A 1 431 ? 4.812 -21.391 -10.188 1 89.44 431 ILE A O 1
ATOM 3373 N N . ARG A 1 432 ? 6.398 -21.016 -11.727 1 86.44 432 ARG A N 1
ATOM 3374 C CA . ARG A 1 432 ? 7.148 -20.109 -10.852 1 86.44 432 ARG A CA 1
ATOM 3375 C C . ARG A 1 432 ? 6.453 -18.766 -10.727 1 86.44 432 ARG A C 1
ATOM 3377 O O . ARG A 1 432 ? 6.418 -18.172 -9.641 1 86.44 432 ARG A O 1
ATOM 3384 N N . VAL A 1 433 ? 5.926 -18.297 -11.789 1 89.5 433 VAL A N 1
ATOM 3385 C CA . VAL A 1 433 ? 5.262 -17 -11.828 1 89.5 433 VAL A CA 1
ATOM 3386 C C . VAL A 1 433 ? 4.098 -17 -10.836 1 89.5 433 VAL A C 1
ATOM 3388 O O . VAL A 1 433 ? 3.867 -15.992 -10.156 1 89.5 433 VAL A O 1
ATOM 3391 N N . PHE A 1 434 ? 3.408 -18.125 -10.688 1 91.25 434 PHE A N 1
ATOM 3392 C CA . PHE A 1 434 ? 2.232 -18.188 -9.82 1 91.25 434 PHE A CA 1
ATOM 3393 C C . PHE A 1 434 ? 2.568 -18.859 -8.5 1 91.25 434 PHE A C 1
ATOM 3395 O O . PHE A 1 434 ? 1.674 -19.141 -7.695 1 91.25 434 PHE A O 1
ATOM 3402 N N . SER A 1 435 ? 3.85 -19.125 -8.242 1 89 435 SER A N 1
ATOM 3403 C CA . SER A 1 435 ? 4.328 -19.703 -6.988 1 89 435 SER A CA 1
ATOM 3404 C C . SER A 1 435 ? 3.545 -20.953 -6.621 1 89 435 SER A C 1
ATOM 3406 O O . SER A 1 435 ? 3.045 -21.078 -5.5 1 89 435 SER A O 1
ATOM 3408 N N . LEU A 1 436 ? 3.537 -21.938 -7.508 1 92.5 436 LEU A N 1
ATOM 3409 C CA . LEU A 1 436 ? 2.652 -23.094 -7.305 1 92.5 436 LEU A CA 1
ATOM 3410 C C . LEU A 1 436 ? 3.404 -24.25 -6.664 1 92.5 436 LEU A C 1
ATOM 3412 O O . LEU A 1 436 ? 2.789 -25.188 -6.152 1 92.5 436 LEU A O 1
ATOM 3416 N N . ILE A 1 437 ? 4.684 -24.25 -6.633 1 90.31 437 ILE A N 1
ATOM 3417 C CA . ILE A 1 437 ? 5.449 -25.391 -6.137 1 90.31 437 ILE A CA 1
ATOM 3418 C C . ILE A 1 437 ? 5.141 -25.609 -4.656 1 90.31 437 ILE A C 1
ATOM 3420 O O . ILE A 1 437 ? 4.801 -26.719 -4.25 1 90.31 437 ILE A O 1
ATOM 3424 N N . PRO A 1 438 ? 5.18 -24.562 -3.848 1 91.31 438 PRO A N 1
ATOM 3425 C CA . PRO A 1 438 ? 4.82 -24.812 -2.447 1 91.31 438 PRO A CA 1
ATOM 3426 C C . PRO A 1 438 ? 3.387 -25.297 -2.279 1 91.31 438 PRO A C 1
ATOM 3428 O O . PRO A 1 438 ? 3.1 -26.078 -1.365 1 91.31 438 PRO A O 1
ATOM 3431 N N . GLN A 1 439 ? 2.586 -24.891 -3.156 1 94.31 439 GLN A N 1
ATOM 3432 C CA . GLN A 1 439 ? 1.195 -25.328 -3.107 1 94.31 439 GLN A CA 1
ATOM 3433 C C . GLN A 1 439 ? 1.075 -26.812 -3.457 1 94.31 439 GLN A C 1
ATOM 3435 O O . GLN A 1 439 ? 0.221 -27.516 -2.914 1 94.31 439 GLN A O 1
ATOM 3440 N N . MET A 1 440 ? 1.863 -27.219 -4.359 1 95.5 440 MET A N 1
ATOM 3441 C CA . MET A 1 440 ? 1.86 -28.625 -4.734 1 95.5 440 MET A CA 1
ATOM 3442 C C . MET A 1 440 ? 2.312 -29.5 -3.566 1 95.5 440 MET A C 1
ATOM 3444 O O . MET A 1 440 ? 1.748 -30.578 -3.33 1 95.5 440 MET A O 1
ATOM 3448 N N . LEU A 1 441 ? 3.273 -29.016 -2.896 1 93.88 441 LEU A N 1
ATOM 3449 C CA . LEU A 1 441 ? 3.713 -29.734 -1.699 1 93.88 441 LEU A CA 1
ATOM 3450 C C . LEU A 1 441 ? 2.617 -29.734 -0.64 1 93.88 441 LEU A C 1
ATOM 3452 O O . LEU A 1 441 ? 2.379 -30.766 0.006 1 93.88 441 LEU A O 1
ATOM 3456 N N . ASP A 1 442 ? 2 -28.625 -0.514 1 95.75 442 ASP A N 1
ATOM 3457 C CA . ASP A 1 442 ? 0.958 -28.5 0.5 1 95.75 442 ASP A CA 1
ATOM 3458 C C . ASP A 1 442 ? -0.243 -29.375 0.173 1 95.75 442 ASP A C 1
ATOM 3460 O O . ASP A 1 442 ? -0.917 -29.875 1.077 1 95.75 442 ASP A O 1
ATOM 3464 N N . LEU A 1 443 ? -0.537 -29.5 -1.107 1 97.75 443 LEU A N 1
ATOM 3465 C CA . LEU A 1 443 ? -1.612 -30.391 -1.531 1 97.75 443 LEU A CA 1
ATOM 3466 C C . LEU A 1 443 ? -1.34 -31.828 -1.086 1 97.75 443 LEU A C 1
ATOM 3468 O O . LEU A 1 443 ? -2.227 -32.5 -0.55 1 97.75 443 LEU A O 1
ATOM 3472 N N . LEU A 1 444 ? -0.151 -32.25 -1.317 1 96.25 444 LEU A N 1
ATOM 3473 C CA . LEU A 1 444 ? 0.243 -33.594 -0.884 1 96.25 444 LEU A CA 1
ATOM 3474 C C . LEU A 1 444 ? 0.139 -33.719 0.632 1 96.25 444 LEU A C 1
ATOM 3476 O O . LEU A 1 444 ? -0.413 -34.719 1.137 1 96.25 444 LEU A O 1
ATOM 3480 N N . ARG A 1 445 ? 0.636 -32.75 1.314 1 96 445 ARG A N 1
ATOM 3481 C CA . ARG A 1 445 ? 0.616 -32.75 2.773 1 96 445 ARG A CA 1
ATOM 3482 C C . ARG A 1 445 ? -0.814 -32.781 3.303 1 96 445 ARG A C 1
ATOM 3484 O O . ARG A 1 445 ? -1.127 -33.5 4.246 1 96 445 ARG A O 1
ATOM 3491 N N . SER A 1 446 ? -1.653 -31.953 2.73 1 97.19 446 SER A N 1
ATOM 3492 C CA . SER A 1 446 ? -3.045 -31.859 3.158 1 97.19 446 SER A CA 1
ATOM 3493 C C . SER A 1 446 ? -3.793 -33.156 2.93 1 97.19 446 SER A C 1
ATOM 3495 O O . SER A 1 446 ? -4.684 -33.531 3.703 1 97.19 446 SER A O 1
ATOM 3497 N N . TYR A 1 447 ? -3.49 -33.844 1.831 1 97.81 447 TYR A N 1
ATOM 3498 C CA . TYR A 1 447 ? -4.098 -35.156 1.613 1 97.81 447 TYR A CA 1
ATOM 3499 C C . TYR A 1 447 ? -3.742 -36.125 2.742 1 97.81 447 TYR A C 1
ATOM 3501 O O . TYR A 1 447 ? -4.617 -36.781 3.297 1 97.81 447 TYR A O 1
ATOM 3509 N N . PHE A 1 448 ? -2.477 -36.188 3.09 1 96.06 448 PHE A N 1
ATOM 3510 C CA . PHE A 1 448 ? -2.045 -37.094 4.16 1 96.06 448 PHE A CA 1
ATOM 3511 C C . PHE A 1 448 ? -2.719 -36.719 5.477 1 96.06 448 PHE A C 1
ATOM 3513 O O . PHE A 1 448 ? -3.109 -37.594 6.25 1 96.06 448 PHE A O 1
ATOM 3520 N N . GLU A 1 449 ? -2.828 -35.375 5.691 1 95 449 GLU A N 1
ATOM 3521 C CA . GLU A 1 449 ? -3.521 -34.938 6.891 1 95 449 GLU A CA 1
ATOM 3522 C C . GLU A 1 449 ? -4.98 -35.375 6.895 1 95 449 GLU A C 1
ATOM 3524 O O . GLU A 1 449 ? -5.52 -35.75 7.941 1 95 449 GLU A O 1
ATOM 3529 N N . SER A 1 450 ? -5.605 -35.375 5.746 1 95.69 450 SER A N 1
ATOM 3530 C CA . SER A 1 450 ? -7.023 -35.719 5.637 1 95.69 450 SER A CA 1
ATOM 3531 C C . SER A 1 450 ? -7.27 -37.188 5.875 1 95.69 450 SER A C 1
ATOM 3533 O O . SER A 1 450 ? -8.383 -37.594 6.211 1 95.69 450 SER A O 1
ATOM 3535 N N . VAL A 1 451 ? -6.262 -38.094 5.742 1 95.5 451 VAL A N 1
ATOM 3536 C CA . VAL A 1 451 ? -6.438 -39.531 5.906 1 95.5 451 VAL A CA 1
ATOM 3537 C C . VAL A 1 451 ? -5.695 -40 7.152 1 95.5 451 VAL A C 1
ATOM 3539 O O . VAL A 1 451 ? -5.383 -41.188 7.281 1 95.5 451 VAL A O 1
ATOM 3542 N N . GLY A 1 452 ? -5.293 -39.094 8.016 1 91.38 452 GLY A N 1
ATOM 3543 C CA . GLY A 1 452 ? -4.621 -39.438 9.258 1 91.38 452 GLY A CA 1
ATOM 3544 C C . GLY A 1 452 ? -3.227 -40 9.047 1 91.38 452 GLY A C 1
ATOM 3545 O O . GLY A 1 452 ? -2.818 -40.938 9.734 1 91.38 452 GLY A O 1
ATOM 3546 N N . ASN A 1 453 ? -2.58 -39.5 7.934 1 87.75 453 ASN A N 1
ATOM 3547 C CA . ASN A 1 453 ? -1.21 -39.844 7.574 1 87.75 453 ASN A CA 1
ATOM 3548 C C . ASN A 1 453 ? -1.098 -41.312 7.168 1 87.75 453 ASN A C 1
ATOM 3550 O O . ASN A 1 453 ? -0.005 -41.875 7.176 1 87.75 453 ASN A O 1
ATOM 3554 N N . ASN A 1 454 ? -2.199 -41.938 6.961 1 87.75 454 ASN A N 1
ATOM 3555 C CA . ASN A 1 454 ? -2.252 -43.312 6.484 1 87.75 454 ASN A CA 1
ATOM 3556 C C . ASN A 1 454 ? -3.064 -43.438 5.199 1 87.75 454 ASN A C 1
ATOM 3558 O O . ASN A 1 454 ? -4.254 -43.75 5.234 1 87.75 454 ASN A O 1
ATOM 3562 N N . ALA A 1 455 ? -2.371 -43.312 4.125 1 91 455 ALA A N 1
ATOM 3563 C CA . ALA A 1 455 ? -3.039 -43.375 2.828 1 91 455 ALA A CA 1
ATOM 3564 C C . ALA A 1 455 ? -3.455 -44.781 2.473 1 91 455 ALA A C 1
ATOM 3566 O O . ALA A 1 455 ? -2.67 -45.75 2.629 1 91 455 ALA A O 1
ATOM 3567 N N . PRO A 1 456 ? -4.625 -44.969 2.031 1 92.88 456 PRO A N 1
ATOM 3568 C CA . PRO A 1 456 ? -5.059 -46.281 1.58 1 92.88 456 PRO A CA 1
ATOM 3569 C C . PRO A 1 456 ? -4.207 -46.812 0.436 1 92.88 456 PRO A C 1
ATOM 3571 O O . PRO A 1 456 ? -3.633 -46.062 -0.334 1 92.88 456 PRO A O 1
ATOM 3574 N N . ALA A 1 457 ? -4.168 -48.125 0.267 1 91.56 457 ALA A N 1
ATOM 3575 C CA . ALA A 1 457 ? -3.318 -48.781 -0.706 1 91.56 457 ALA A CA 1
ATOM 3576 C C . ALA A 1 457 ? -3.674 -48.375 -2.131 1 91.56 457 ALA A C 1
ATOM 3578 O O . ALA A 1 457 ? -2.797 -48.281 -2.99 1 91.56 457 ALA A O 1
ATOM 3579 N N . GLU A 1 458 ? -4.91 -48.094 -2.363 1 91.56 458 GLU A N 1
ATOM 3580 C CA . GLU A 1 458 ? -5.379 -47.75 -3.701 1 91.56 458 GLU A CA 1
ATOM 3581 C C . GLU A 1 458 ? -4.852 -46.375 -4.137 1 91.56 458 GLU A C 1
ATOM 3583 O O . GLU A 1 458 ? -4.746 -46.094 -5.336 1 91.56 458 GLU A O 1
ATOM 3588 N N . ALA A 1 459 ? -4.488 -45.562 -3.184 1 94.81 459 ALA A N 1
ATOM 3589 C CA . ALA A 1 459 ? -4.035 -44.219 -3.48 1 94.81 459 ALA A CA 1
ATOM 3590 C C . ALA A 1 459 ? -2.52 -44.156 -3.66 1 94.81 459 ALA A C 1
ATOM 3592 O O . ALA A 1 459 ? -1.981 -43.188 -4.211 1 94.81 459 ALA A O 1
ATOM 3593 N N . HIS A 1 460 ? -1.804 -45.219 -3.314 1 91.81 460 HIS A N 1
ATOM 3594 C CA . HIS A 1 460 ? -0.347 -45.188 -3.258 1 91.81 460 HIS A CA 1
ATOM 3595 C C . HIS A 1 460 ? 0.258 -44.969 -4.637 1 91.81 460 HIS A C 1
ATOM 3597 O O . HIS A 1 460 ? 1.21 -44.188 -4.781 1 91.81 460 HIS A O 1
ATOM 3603 N N . GLY A 1 461 ? -0.315 -45.656 -5.625 1 92 461 GLY A N 1
ATOM 3604 C CA . GLY A 1 461 ? 0.191 -45.469 -6.977 1 92 461 GLY A CA 1
ATOM 3605 C C . GLY A 1 461 ? 0.1 -44.031 -7.453 1 92 461 GLY A C 1
ATOM 3606 O O . GLY A 1 461 ? 1.05 -43.5 -8.039 1 92 461 GLY A O 1
ATOM 3607 N N . ARG A 1 462 ? -0.973 -43.438 -7.184 1 95.38 462 ARG A N 1
ATOM 3608 C CA . ARG A 1 462 ? -1.216 -42.062 -7.598 1 95.38 462 ARG A CA 1
ATOM 3609 C C . ARG A 1 462 ? -0.312 -41.094 -6.84 1 95.38 462 ARG A C 1
ATOM 3611 O O . ARG A 1 462 ? 0.219 -40.156 -7.426 1 95.38 462 ARG A O 1
ATOM 3618 N N . LEU A 1 463 ? -0.146 -41.344 -5.559 1 95.06 463 LEU A N 1
ATOM 3619 C CA . LEU A 1 463 ? 0.69 -40.469 -4.727 1 95.06 463 LEU A CA 1
ATOM 3620 C C . LEU A 1 463 ? 2.154 -40.594 -5.145 1 95.06 463 LEU A C 1
ATOM 3622 O O . LEU A 1 463 ? 2.875 -39.594 -5.137 1 95.06 463 LEU A O 1
ATOM 3626 N N . LYS A 1 464 ? 2.557 -41.75 -5.523 1 91.56 464 LYS A N 1
ATOM 3627 C CA . LYS A 1 464 ? 3.93 -41.938 -5.977 1 91.56 464 LYS A CA 1
ATOM 3628 C C . LYS A 1 464 ? 4.191 -41.219 -7.281 1 91.56 464 LYS A C 1
ATOM 3630 O O . LYS A 1 464 ? 5.234 -40.562 -7.434 1 91.56 464 LYS A O 1
ATOM 3635 N N . GLU A 1 465 ? 3.236 -41.344 -8.188 1 92.62 465 GLU A N 1
ATOM 3636 C CA . GLU A 1 465 ? 3.375 -40.625 -9.453 1 92.62 465 GLU A CA 1
ATOM 3637 C C . GLU A 1 465 ? 3.443 -39.125 -9.242 1 92.62 465 GLU A C 1
ATOM 3639 O O . GLU A 1 465 ? 4.254 -38.438 -9.867 1 92.62 465 GLU A O 1
ATOM 3644 N N . TYR A 1 466 ? 2.596 -38.625 -8.406 1 94.81 466 TYR A N 1
ATOM 3645 C CA . TYR A 1 466 ? 2.574 -37.219 -8.086 1 94.81 466 TYR A CA 1
ATOM 3646 C C . TYR A 1 466 ? 3.893 -36.781 -7.461 1 94.81 466 TYR A C 1
ATOM 3648 O O . TYR A 1 466 ? 4.441 -35.719 -7.824 1 94.81 466 TYR A O 1
ATOM 3656 N N . THR A 1 467 ? 4.363 -37.531 -6.551 1 91.06 467 THR A N 1
ATOM 3657 C CA . THR A 1 467 ? 5.605 -37.219 -5.855 1 91.06 467 THR A CA 1
ATOM 3658 C C . THR A 1 467 ? 6.773 -37.156 -6.836 1 91.06 467 THR A C 1
ATOM 3660 O O . THR A 1 467 ? 7.633 -36.281 -6.73 1 91.06 467 THR A O 1
ATOM 3663 N N . HIS A 1 468 ? 6.773 -38.031 -7.809 1 88 468 HIS A N 1
ATOM 3664 C CA . HIS A 1 468 ? 7.836 -38.031 -8.805 1 88 468 HIS A CA 1
ATOM 3665 C C . HIS A 1 468 ? 7.797 -36.75 -9.656 1 88 468 HIS A C 1
ATOM 3667 O O . HIS A 1 468 ? 8.836 -36.156 -9.945 1 88 468 HIS A O 1
ATOM 3673 N N . ALA A 1 469 ? 6.602 -36.406 -10.031 1 89.75 469 ALA A N 1
ATOM 3674 C CA . ALA A 1 469 ? 6.441 -35.188 -10.805 1 89.75 469 ALA A CA 1
ATOM 3675 C C . ALA A 1 469 ? 6.863 -33.969 -9.992 1 89.75 469 ALA A C 1
ATOM 3677 O O . ALA A 1 469 ? 7.473 -33.031 -10.523 1 89.75 469 ALA A O 1
ATOM 3678 N N . LEU A 1 470 ? 6.539 -33.969 -8.727 1 89.25 470 LEU A N 1
ATOM 3679 C CA . LEU A 1 470 ? 6.836 -32.844 -7.824 1 89.25 470 LEU A CA 1
ATOM 3680 C C . LEU A 1 470 ? 8.336 -32.719 -7.605 1 89.25 470 LEU A C 1
ATOM 3682 O O . LEU A 1 470 ? 8.867 -31.609 -7.566 1 89.25 470 LEU A O 1
ATOM 3686 N N . LEU A 1 471 ? 8.992 -33.781 -7.465 1 83 471 LEU A N 1
ATOM 3687 C CA . LEU A 1 471 ? 10.43 -33.781 -7.215 1 83 471 LEU A CA 1
ATOM 3688 C C . LEU A 1 471 ? 11.188 -33.188 -8.406 1 83 471 LEU A C 1
ATOM 3690 O O . LEU A 1 471 ? 12.188 -32.469 -8.234 1 83 471 LEU A O 1
ATOM 3694 N N . ALA A 1 472 ? 10.625 -33.469 -9.531 1 81.62 472 ALA A N 1
ATOM 3695 C CA . ALA A 1 472 ? 11.242 -32.938 -10.734 1 81.62 472 ALA A CA 1
ATOM 3696 C C . ALA A 1 472 ? 11.125 -31.406 -10.773 1 81.62 472 ALA A C 1
ATOM 3698 O O . ALA A 1 472 ? 12.016 -30.719 -11.281 1 81.62 472 ALA A O 1
ATOM 3699 N N . LEU A 1 473 ? 10.102 -30.922 -10.148 1 83.62 473 LEU A N 1
ATOM 3700 C CA . LEU A 1 473 ? 9.859 -29.484 -10.141 1 83.62 473 LEU A CA 1
ATOM 3701 C C . LEU A 1 473 ? 10.648 -28.812 -9.023 1 83.62 473 LEU A C 1
ATOM 3703 O O . LEU A 1 473 ? 11.008 -27.641 -9.133 1 83.62 473 LEU A O 1
ATOM 3707 N N . CYS A 1 474 ? 10.844 -29.516 -7.938 1 79.12 474 CYS A N 1
ATOM 3708 C CA . CYS A 1 474 ? 11.523 -28.969 -6.77 1 79.12 474 CYS A CA 1
ATOM 3709 C C . CYS A 1 474 ? 13.031 -28.938 -6.98 1 79.12 474 CYS A C 1
ATOM 3711 O O . CYS A 1 474 ? 13.758 -28.281 -6.23 1 79.12 474 CYS A O 1
ATOM 3713 N N . GLU A 1 475 ? 13.406 -29.531 -8.016 1 71.06 475 GLU A N 1
ATOM 3714 C CA . GLU A 1 475 ? 14.844 -29.578 -8.258 1 71.06 475 GLU A CA 1
ATOM 3715 C C . GLU A 1 475 ? 15.438 -28.188 -8.398 1 71.06 475 GLU A C 1
ATOM 3717 O O . GLU A 1 475 ? 14.898 -27.344 -9.125 1 71.06 475 GLU A O 1
ATOM 3722 N N . HIS A 1 476 ? 16.391 -27.797 -7.684 1 63.91 476 HIS A N 1
ATOM 3723 C CA . HIS A 1 476 ? 17.125 -26.531 -7.695 1 63.91 476 HIS A CA 1
ATOM 3724 C C . HIS A 1 476 ? 16.281 -25.391 -7.145 1 63.91 476 HIS A C 1
ATOM 3726 O O . HIS A 1 476 ? 16.406 -24.25 -7.594 1 63.91 476 HIS A O 1
ATOM 3732 N N . THR A 1 477 ? 15.266 -25.828 -6.426 1 72 477 THR A N 1
ATOM 3733 C CA . THR A 1 477 ? 14.461 -24.828 -5.723 1 72 477 THR A CA 1
ATOM 3734 C C . THR A 1 477 ? 14.586 -25.016 -4.211 1 72 477 THR A C 1
ATOM 3736 O O . THR A 1 477 ? 14.977 -26.078 -3.736 1 72 477 THR A O 1
ATOM 3739 N N . PRO A 1 478 ? 14.383 -23.984 -3.508 1 70.5 478 PRO A N 1
ATOM 3740 C CA . PRO A 1 478 ? 14.484 -24.094 -2.053 1 70.5 478 PRO A CA 1
ATOM 3741 C C . PRO A 1 478 ? 13.32 -24.859 -1.439 1 70.5 478 PRO A C 1
ATOM 3743 O O . PRO A 1 478 ? 13.281 -25.078 -0.225 1 70.5 478 PRO A O 1
ATOM 3746 N N . PHE A 1 479 ? 12.445 -25.406 -2.215 1 76.88 479 PHE A N 1
ATOM 3747 C CA . PHE A 1 479 ? 11.203 -25.953 -1.674 1 76.88 479 PHE A CA 1
ATOM 3748 C C . PHE A 1 479 ? 11.391 -27.406 -1.272 1 76.88 479 PHE A C 1
ATOM 3750 O O . PHE A 1 479 ? 10.594 -27.953 -0.505 1 76.88 479 PHE A O 1
ATOM 3757 N N . GLY A 1 480 ? 12.453 -27.969 -1.816 1 73 480 GLY A N 1
ATOM 3758 C CA . GLY A 1 480 ? 12.789 -29.297 -1.328 1 73 480 GLY A CA 1
ATOM 3759 C C . GLY A 1 480 ? 13.094 -29.328 0.158 1 73 480 GLY A C 1
ATOM 3760 O O . GLY A 1 480 ? 12.656 -30.234 0.87 1 73 480 GLY A O 1
ATOM 3761 N N . ALA A 1 481 ? 13.648 -28.312 0.596 1 74.56 481 ALA A N 1
ATOM 3762 C CA . ALA A 1 481 ? 14 -28.203 2.008 1 74.56 481 ALA A CA 1
ATOM 3763 C C . ALA A 1 481 ? 12.766 -28.016 2.875 1 74.56 481 ALA A C 1
ATOM 3765 O O . ALA A 1 481 ? 12.703 -28.5 4.004 1 74.56 481 ALA A O 1
ATOM 3766 N N . MET A 1 482 ? 11.828 -27.422 2.326 1 78.25 482 MET A N 1
ATOM 3767 C CA . MET A 1 482 ? 10.578 -27.219 3.051 1 78.25 482 MET A CA 1
ATOM 3768 C C . MET A 1 482 ? 9.883 -28.562 3.312 1 78.25 482 MET A C 1
ATOM 3770 O O . MET A 1 482 ? 9.328 -28.766 4.391 1 78.25 482 MET A O 1
ATOM 3774 N N . ALA A 1 483 ? 9.945 -29.344 2.307 1 79.56 483 ALA A N 1
ATOM 3775 C CA . ALA A 1 483 ? 9.328 -30.656 2.432 1 79.56 483 ALA A CA 1
ATOM 3776 C C . ALA A 1 483 ? 10.055 -31.516 3.469 1 79.56 483 ALA A C 1
ATOM 3778 O O . ALA A 1 483 ? 9.422 -32.281 4.195 1 79.56 483 ALA A O 1
ATOM 3779 N N . GLU A 1 484 ? 11.289 -31.266 3.631 1 78.25 484 GLU A N 1
ATOM 3780 C CA . GLU A 1 484 ? 12.094 -32.031 4.586 1 78.25 484 GLU A CA 1
ATOM 3781 C C . GLU A 1 484 ? 11.82 -31.562 6.016 1 78.25 484 GLU A C 1
ATOM 3783 O O . GLU A 1 484 ? 11.961 -32.344 6.957 1 78.25 484 GLU A O 1
ATOM 3788 N N . MET A 1 485 ? 11.438 -30.453 6.109 1 82.38 485 MET A N 1
ATOM 3789 C CA . MET A 1 485 ? 11.219 -29.891 7.441 1 82.38 485 MET A CA 1
ATOM 3790 C C . MET A 1 485 ? 9.844 -30.266 7.973 1 82.38 485 MET A C 1
ATOM 3792 O O . MET A 1 485 ? 9.609 -30.234 9.188 1 82.38 485 MET A O 1
ATOM 3796 N N . ASP A 1 486 ? 9 -30.578 7.043 1 87.62 486 ASP A N 1
ATOM 3797 C CA . ASP A 1 486 ? 7.66 -30.969 7.473 1 87.62 486 ASP A CA 1
ATOM 3798 C C . ASP A 1 486 ? 7.602 -32.438 7.859 1 87.62 486 ASP A C 1
ATOM 3800 O O . ASP A 1 486 ? 8.055 -33.312 7.105 1 87.62 486 ASP A O 1
ATOM 3804 N N . GLU A 1 487 ? 7.047 -32.75 8.992 1 88.69 487 GLU A N 1
ATOM 3805 C CA . GLU A 1 487 ? 7.059 -34.094 9.555 1 88.69 487 GLU A CA 1
ATOM 3806 C C . GLU A 1 487 ? 6.316 -35.062 8.648 1 88.69 487 GLU A C 1
ATOM 3808 O O . GLU A 1 487 ? 6.762 -36.219 8.445 1 88.69 487 GLU A O 1
ATOM 3813 N N . ILE A 1 488 ? 5.258 -34.688 8.078 1 90.69 488 ILE A N 1
ATOM 3814 C CA . ILE A 1 488 ? 4.41 -35.594 7.285 1 90.69 488 ILE A CA 1
ATOM 3815 C C . ILE A 1 488 ? 5.074 -35.844 5.938 1 90.69 488 ILE A C 1
ATOM 3817 O O . ILE A 1 488 ? 5.176 -37 5.516 1 90.69 488 ILE A O 1
ATOM 3821 N N . LEU A 1 489 ? 5.508 -34.844 5.32 1 90.12 489 LEU A N 1
ATOM 3822 C CA . LEU A 1 489 ? 6.133 -35 4.008 1 90.12 489 LEU A CA 1
ATOM 3823 C C . LEU A 1 489 ? 7.48 -35.688 4.121 1 90.12 489 LEU A C 1
ATOM 3825 O O . LEU A 1 489 ? 7.848 -36.5 3.252 1 90.12 489 LEU A O 1
ATOM 3829 N N . CYS A 1 490 ? 8.18 -35.375 5.172 1 86.5 490 CYS A N 1
ATOM 3830 C CA . CYS A 1 490 ? 9.469 -36.031 5.395 1 86.5 490 CYS A CA 1
ATOM 3831 C C . CYS A 1 490 ? 9.305 -37.531 5.5 1 86.5 490 CYS A C 1
ATOM 3833 O O . CYS A 1 490 ? 10.078 -38.281 4.906 1 86.5 490 CYS A O 1
ATOM 3835 N N . HIS A 1 491 ? 8.359 -37.969 6.238 1 87.5 491 HIS A N 1
ATOM 3836 C CA . HIS A 1 491 ? 8.094 -39.406 6.406 1 87.5 491 HIS A CA 1
ATOM 3837 C C . HIS A 1 491 ? 7.77 -40.062 5.074 1 87.5 491 HIS A C 1
ATOM 3839 O O . HIS A 1 491 ? 8.281 -41.125 4.773 1 87.5 491 HIS A O 1
ATOM 3845 N N . TRP A 1 492 ? 7.035 -39.438 4.273 1 89 492 TRP A N 1
ATOM 3846 C CA . TRP A 1 492 ? 6.625 -40 2.986 1 89 492 TRP A CA 1
ATOM 3847 C C . TRP A 1 492 ? 7.797 -40.031 2.01 1 89 492 TRP A C 1
ATOM 3849 O O . TRP A 1 492 ? 8.016 -41.031 1.318 1 89 492 TRP A O 1
ATOM 3859 N N . PHE A 1 493 ? 8.547 -39 1.966 1 83.94 493 PHE A N 1
ATOM 3860 C CA . PHE A 1 493 ? 9.648 -38.906 1.021 1 83.94 493 PHE A CA 1
ATOM 3861 C C . PHE A 1 493 ? 10.766 -39.875 1.391 1 83.94 493 PHE A C 1
ATOM 3863 O O . PHE A 1 493 ? 11.445 -40.406 0.513 1 83.94 493 PHE A O 1
ATOM 3870 N N . THR A 1 494 ? 10.977 -40.062 2.684 1 79.75 494 THR A N 1
ATOM 3871 C CA . THR A 1 494 ? 11.984 -41.031 3.139 1 79.75 494 THR A CA 1
ATOM 3872 C C . THR A 1 494 ? 11.578 -42.438 2.799 1 79.75 494 THR A C 1
ATOM 3874 O O . THR A 1 494 ? 12.422 -43.281 2.441 1 79.75 494 THR A O 1
ATOM 3877 N N . LYS A 1 495 ? 10.438 -42.781 2.994 1 77.81 495 LYS A N 1
ATOM 3878 C CA . LYS A 1 495 ? 9.938 -44.125 2.754 1 77.81 495 LYS A CA 1
ATOM 3879 C C . LYS A 1 495 ? 9.906 -44.438 1.262 1 77.81 495 LYS A C 1
ATOM 3881 O O . LYS A 1 495 ? 10.336 -45.531 0.841 1 77.81 495 LYS A O 1
ATOM 3886 N N . GLU A 1 496 ? 9.289 -43.656 0.585 1 69.25 496 GLU A N 1
ATOM 3887 C CA . GLU A 1 496 ? 8.992 -43.969 -0.806 1 69.25 496 GLU A CA 1
ATOM 3888 C C . GLU A 1 496 ? 10.031 -43.375 -1.749 1 69.25 496 GLU A C 1
ATOM 3890 O O . GLU A 1 496 ? 10.273 -43.906 -2.836 1 69.25 496 GLU A O 1
ATOM 3895 N N . ALA A 1 497 ? 10.633 -42.25 -1.293 1 61 497 ALA A N 1
ATOM 3896 C CA . ALA A 1 497 ? 11.391 -41.5 -2.295 1 61 497 ALA A CA 1
ATOM 3897 C C . ALA A 1 497 ? 12.891 -41.562 -2.004 1 61 497 ALA A C 1
ATOM 3899 O O . ALA A 1 497 ? 13.617 -40.594 -2.23 1 61 497 ALA A O 1
ATOM 3900 N N . ASN A 1 498 ? 13.352 -42.469 -1.24 1 56.78 498 ASN A N 1
ATOM 3901 C CA . ASN A 1 498 ? 14.75 -42.625 -0.843 1 56.78 498 ASN A CA 1
ATOM 3902 C C . ASN A 1 498 ? 15.695 -42.344 -2.006 1 56.78 498 ASN A C 1
ATOM 3904 O O . ASN A 1 498 ? 16.703 -41.656 -1.84 1 56.78 498 ASN A O 1
ATOM 3908 N N . ASP A 1 499 ? 15.539 -43.031 -3.049 1 51.19 499 ASP A N 1
ATOM 3909 C CA . ASP A 1 499 ? 16.422 -42.844 -4.199 1 51.19 499 ASP A CA 1
ATOM 3910 C C . ASP A 1 499 ? 16.281 -41.438 -4.777 1 51.19 499 ASP A C 1
ATOM 3912 O O . ASP A 1 499 ? 17.25 -40.875 -5.27 1 51.19 499 ASP A O 1
ATOM 3916 N N . LEU A 1 500 ? 15.203 -40.906 -4.762 1 51.75 500 LEU A N 1
ATOM 3917 C CA . LEU A 1 500 ? 14.891 -39.656 -5.43 1 51.75 500 LEU A CA 1
ATOM 3918 C C . LEU A 1 500 ? 15.32 -38.469 -4.582 1 51.75 500 LEU A C 1
ATOM 3920 O O . LEU A 1 500 ? 15.766 -37.438 -5.113 1 51.75 500 LEU A O 1
ATOM 3924 N N . TRP A 1 501 ? 15.281 -38.625 -3.244 1 54.41 501 TRP A N 1
ATOM 3925 C CA . TRP A 1 501 ? 15.602 -37.594 -2.27 1 54.41 501 TRP A CA 1
ATOM 3926 C C . TRP A 1 501 ? 17.109 -37.438 -2.113 1 54.41 501 TRP A C 1
ATOM 3928 O O . TRP A 1 501 ? 17.609 -36.312 -1.923 1 54.41 501 TRP A O 1
ATOM 3938 N N . THR A 1 502 ? 17.828 -38.438 -2.148 1 52.91 502 THR A N 1
ATOM 3939 C CA . THR A 1 502 ? 19.281 -38.312 -2.139 1 52.91 502 THR A CA 1
ATOM 3940 C C . THR A 1 502 ? 19.75 -37.344 -3.207 1 52.91 502 THR A C 1
ATOM 3942 O O . THR A 1 502 ? 20.734 -36.625 -3.006 1 52.91 502 THR A O 1
ATOM 3945 N N . ALA A 1 503 ? 19.016 -37.219 -4.129 1 49.38 503 ALA A N 1
ATOM 3946 C CA . ALA A 1 503 ? 19.422 -36.312 -5.203 1 49.38 503 ALA A CA 1
ATOM 3947 C C . ALA A 1 503 ? 19.141 -34.844 -4.828 1 49.38 503 ALA A C 1
ATOM 3949 O O . ALA A 1 503 ? 19.906 -33.969 -5.184 1 49.38 503 ALA A O 1
ATOM 3950 N N . LEU A 1 504 ? 18.125 -34.594 -4.074 1 52.19 504 LEU A N 1
ATOM 3951 C CA . LEU A 1 504 ? 17.766 -33.219 -3.699 1 52.19 504 LEU A CA 1
ATOM 3952 C C . LEU A 1 504 ? 18.688 -32.719 -2.602 1 52.19 504 LEU A C 1
ATOM 3954 O O . LEU A 1 504 ? 19.016 -31.516 -2.582 1 52.19 504 LEU A O 1
ATOM 3958 N N . SER A 1 505 ? 19.078 -33.5 -1.487 1 49.75 505 SER A N 1
ATOM 3959 C CA . SER A 1 505 ? 19.891 -33.125 -0.337 1 49.75 505 SER A CA 1
ATOM 3960 C C . SER A 1 505 ? 21.328 -32.812 -0.75 1 49.75 505 SER A C 1
ATOM 3962 O O . SER A 1 505 ? 22.062 -32.156 -0.021 1 49.75 505 SER A O 1
ATOM 3964 N N . SER A 1 506 ? 21.922 -33.438 -1.636 1 46.12 506 SER A N 1
ATOM 3965 C CA . SER A 1 506 ? 23.328 -33.219 -1.962 1 46.12 506 SER A CA 1
ATOM 3966 C C . SER A 1 506 ? 23.578 -31.797 -2.426 1 46.12 506 SER A C 1
ATOM 3968 O O . SER A 1 506 ? 24.703 -31.297 -2.312 1 46.12 506 SER A O 1
ATOM 3970 N N . GLU A 1 507 ? 22.594 -31.141 -2.98 1 41.25 507 GLU A N 1
ATOM 3971 C CA . GLU A 1 507 ? 22.922 -29.812 -3.475 1 41.25 507 GLU A CA 1
ATOM 3972 C C . GLU A 1 507 ? 22.484 -28.719 -2.49 1 41.25 507 GLU A C 1
ATOM 3974 O O . GLU A 1 507 ? 22.562 -27.531 -2.793 1 41.25 507 GLU A O 1
ATOM 3979 N N . SER A 1 508 ? 21.891 -29.078 -1.279 1 37.91 508 SER A N 1
ATOM 3980 C CA . SER A 1 508 ? 21.594 -27.969 -0.385 1 37.91 508 SER A CA 1
ATOM 3981 C C . SER A 1 508 ? 22.859 -27.406 0.253 1 37.91 508 SER A C 1
ATOM 3983 O O . SER A 1 508 ? 23.594 -28.141 0.911 1 37.91 508 SER A O 1
ATOM 3985 N N . PRO A 1 509 ? 23.375 -26.359 -0.095 1 35 509 PRO A N 1
ATOM 3986 C CA . PRO A 1 509 ? 24.469 -25.812 0.706 1 35 509 PRO A CA 1
ATOM 3987 C C . PRO A 1 509 ? 24.141 -25.734 2.193 1 35 509 PRO A C 1
ATOM 3989 O O . PRO A 1 509 ? 22.969 -25.656 2.564 1 35 509 PRO A O 1
ATOM 3992 N N . GLY A 1 510 ? 25 -26.234 3.172 1 30.08 510 GLY A N 1
ATOM 3993 C CA . GLY A 1 510 ? 25.094 -26.312 4.621 1 30.08 510 GLY A CA 1
ATOM 3994 C C . GLY A 1 510 ? 24.594 -25.062 5.309 1 30.08 510 GLY A C 1
ATOM 3995 O O . GLY A 1 510 ? 25.281 -24.031 5.332 1 30.08 510 GLY A O 1
ATOM 3996 N N . MET A 1 511 ? 23.344 -24.625 5.23 1 30.64 511 MET A N 1
ATOM 3997 C CA . MET A 1 511 ? 22.984 -23.656 6.262 1 30.64 511 MET A CA 1
ATOM 3998 C C . MET A 1 511 ? 23.141 -24.25 7.652 1 30.64 511 MET A C 1
ATOM 4000 O O . MET A 1 511 ? 22.422 -25.188 8.023 1 30.64 511 MET A O 1
ATOM 4004 N N . SER A 1 512 ? 24.422 -24.406 8.234 1 24.94 512 SER A N 1
ATOM 4005 C CA . SER A 1 512 ? 24.641 -24.594 9.664 1 24.94 512 SER A CA 1
ATOM 4006 C C . SER A 1 512 ? 23.75 -23.672 10.484 1 24.94 512 SER A C 1
ATOM 4008 O O . SER A 1 512 ? 23.859 -22.438 10.391 1 24.94 512 SER A O 1
ATOM 4010 N N . LEU A 1 513 ? 22.594 -24 10.805 1 24.56 513 LEU A N 1
ATOM 4011 C CA . LEU A 1 513 ? 21.891 -23.516 11.984 1 24.56 513 LEU A CA 1
ATOM 4012 C C . LEU A 1 513 ? 22.75 -23.672 13.234 1 24.56 513 LEU A C 1
ATOM 4014 O O . LEU A 1 513 ? 23.094 -24.781 13.617 1 24.56 513 LEU A O 1
ATOM 4018 N N . GLY A 1 514 ? 23.891 -22.906 13.445 1 19.45 514 GLY A N 1
ATOM 4019 C CA . GLY A 1 514 ? 24.562 -22.938 14.742 1 19.45 514 GLY A CA 1
ATOM 4020 C C . GLY A 1 514 ? 23.594 -23.031 15.906 1 19.45 514 GLY A C 1
ATOM 4021 O O . GLY A 1 514 ? 22.469 -22.547 15.828 1 19.45 514 GLY A O 1
ATOM 4022 N N . SER A 1 515 ? 23.922 -24.047 16.938 1 20.56 515 SER A N 1
ATOM 4023 C CA . SER A 1 515 ? 23.469 -24.172 18.312 1 20.56 515 SER A CA 1
ATOM 4024 C C . SER A 1 515 ? 23.484 -22.828 19.031 1 20.56 515 SER A C 1
ATOM 4026 O O . SER A 1 515 ? 24.438 -22.047 18.875 1 20.56 515 SER A O 1
ATOM 4028 N N . MET B 1 1 ? 20.688 -54.156 -34.594 1 15.34 1 MET B N 1
ATOM 4029 C CA . MET B 1 1 ? 21.719 -54.188 -35.625 1 15.34 1 MET B CA 1
ATOM 4030 C C . MET B 1 1 ? 22.109 -52.781 -36.062 1 15.34 1 MET B C 1
ATOM 4032 O O . MET B 1 1 ? 21.641 -51.812 -35.5 1 15.34 1 MET B O 1
ATOM 4036 N N . SER B 1 2 ? 21.875 -52.375 -37.406 1 13.71 2 SER B N 1
ATOM 4037 C CA . SER B 1 2 ? 22.781 -52.031 -38.5 1 13.71 2 SER B CA 1
ATOM 4038 C C . SER B 1 2 ? 22.875 -50.531 -38.688 1 13.71 2 SER B C 1
ATOM 4040 O O . SER B 1 2 ? 23.844 -50.031 -39.281 1 13.71 2 SER B O 1
ATOM 4042 N N . ALA B 1 3 ? 21.781 -49.688 -38.75 1 15.34 3 ALA B N 1
ATOM 4043 C CA . ALA B 1 3 ? 21.672 -49.031 -40.062 1 15.34 3 ALA B CA 1
ATOM 4044 C C . ALA B 1 3 ? 22.734 -47.938 -40.188 1 15.34 3 ALA B C 1
ATOM 4046 O O . ALA B 1 3 ? 22.859 -47.062 -39.312 1 15.34 3 ALA B O 1
ATOM 4047 N N . ASN B 1 4 ? 23.703 -47.906 -41.094 1 14.27 4 ASN B N 1
ATOM 4048 C CA . ASN B 1 4 ? 25.062 -47.656 -41.562 1 14.27 4 ASN B CA 1
ATOM 4049 C C . ASN B 1 4 ? 25.219 -46.188 -41.969 1 14.27 4 ASN B C 1
ATOM 4051 O O . ASN B 1 4 ? 26.344 -45.656 -42 1 14.27 4 ASN B O 1
ATOM 4055 N N . LEU B 1 5 ? 24.25 -45.438 -42.688 1 15.63 5 LEU B N 1
ATOM 4056 C CA . LEU B 1 5 ? 24.844 -45 -43.969 1 15.63 5 LEU B CA 1
ATOM 4057 C C . LEU B 1 5 ? 25.891 -43.938 -43.719 1 15.63 5 LEU B C 1
ATOM 4059 O O . LEU B 1 5 ? 25.891 -43.25 -42.688 1 15.63 5 LEU B O 1
ATOM 4063 N N . TYR B 1 6 ? 26.438 -43.062 -44.781 1 15.45 6 TYR B N 1
ATOM 4064 C CA . TYR B 1 6 ? 27.547 -42.844 -45.688 1 15.45 6 TYR B CA 1
ATOM 4065 C C . TYR B 1 6 ? 28.188 -41.5 -45.438 1 15.45 6 TYR B C 1
ATOM 4067 O O . TYR B 1 6 ? 27.562 -40.594 -44.906 1 15.45 6 TYR B O 1
ATOM 4075 N N . PHE B 1 7 ? 29.609 -41.219 -45.719 1 15.59 7 PHE B N 1
ATOM 4076 C CA . PHE B 1 7 ? 30.938 -40.656 -45.5 1 15.59 7 PHE B CA 1
ATOM 4077 C C . PHE B 1 7 ? 31.031 -39.281 -46.156 1 15.59 7 PHE B C 1
ATOM 4079 O O . PHE B 1 7 ? 32.062 -38.625 -46.062 1 15.59 7 PHE B O 1
ATOM 4086 N N . ALA B 1 8 ? 29.953 -38.625 -46.812 1 15.12 8 ALA B N 1
ATOM 4087 C CA . ALA B 1 8 ? 30.516 -38.031 -48.031 1 15.12 8 ALA B CA 1
ATOM 4088 C C . ALA B 1 8 ? 31.406 -36.812 -47.688 1 15.12 8 ALA B C 1
ATOM 4090 O O . ALA B 1 8 ? 31.031 -35.969 -46.875 1 15.12 8 ALA B O 1
ATOM 4091 N N . TYR B 1 9 ? 32.781 -36.781 -48 1 15 9 TYR B N 1
ATOM 4092 C CA . TYR B 1 9 ? 34.125 -36.188 -47.938 1 15 9 TYR B CA 1
ATOM 4093 C C . TYR B 1 9 ? 34.125 -34.812 -48.625 1 15 9 TYR B C 1
ATOM 4095 O O . TYR B 1 9 ? 35.156 -34.125 -48.594 1 15 9 TYR B O 1
ATOM 4103 N N . SER B 1 10 ? 32.969 -34.188 -49.094 1 15.99 10 SER B N 1
ATOM 4104 C CA . SER B 1 10 ? 33.438 -33.531 -50.312 1 15.99 10 SER B CA 1
ATOM 4105 C C . SER B 1 10 ? 34.469 -32.469 -50.031 1 15.99 10 SER B C 1
ATOM 4107 O O . SER B 1 10 ? 34.375 -31.781 -49.031 1 15.99 10 SER B O 1
ATOM 4109 N N . ILE B 1 11 ? 35.625 -32.469 -50.75 1 16.25 11 ILE B N 1
ATOM 4110 C CA . ILE B 1 11 ? 36.969 -31.969 -51 1 16.25 11 ILE B CA 1
ATOM 4111 C C . ILE B 1 11 ? 36.938 -30.469 -51.25 1 16.25 11 ILE B C 1
ATOM 4113 O O . ILE B 1 11 ? 36.062 -29.969 -51.969 1 16.25 11 ILE B O 1
ATOM 4117 N N . LYS B 1 12 ? 37.781 -29.828 -50.656 1 18.45 12 LYS B N 1
ATOM 4118 C CA . LYS B 1 12 ? 38.25 -28.453 -50.531 1 18.45 12 LYS B CA 1
ATOM 4119 C C . LYS B 1 12 ? 38.469 -27.828 -51.906 1 18.45 12 LYS B C 1
ATOM 4121 O O . LYS B 1 12 ? 39.219 -28.359 -52.719 1 18.45 12 LYS B O 1
ATOM 4126 N N . LYS B 1 13 ? 37.438 -27.453 -52.688 1 17.55 13 LYS B N 1
ATOM 4127 C CA . LYS B 1 13 ? 37.844 -26.953 -54 1 17.55 13 LYS B CA 1
ATOM 4128 C C . LYS B 1 13 ? 38.969 -25.922 -53.875 1 17.55 13 LYS B C 1
ATOM 4130 O O . LYS B 1 13 ? 38.812 -24.922 -53.156 1 17.55 13 LYS B O 1
ATOM 4135 N N . GLU B 1 14 ? 40.344 -26.234 -54.188 1 18.23 14 GLU B N 1
ATOM 4136 C CA . GLU B 1 14 ? 41.656 -25.641 -54.188 1 18.23 14 GLU B CA 1
ATOM 4137 C C . GLU B 1 14 ? 41.719 -24.375 -55.031 1 18.23 14 GLU B C 1
ATOM 4139 O O . GLU B 1 14 ? 42.781 -23.766 -55.188 1 18.23 14 GLU B O 1
ATOM 4144 N N . TYR B 1 15 ? 40.625 -23.531 -55.25 1 18.19 15 TYR B N 1
ATOM 4145 C CA . TYR B 1 15 ? 40.781 -22.766 -56.469 1 18.19 15 TYR B CA 1
ATOM 4146 C C . TYR B 1 15 ? 42.031 -21.891 -56.406 1 18.19 15 TYR B C 1
ATOM 4148 O O . TYR B 1 15 ? 42.188 -21.078 -55.469 1 18.19 15 TYR B O 1
ATOM 4156 N N . SER B 1 16 ? 43.188 -22.297 -57.125 1 18.91 16 SER B N 1
ATOM 4157 C CA . SER B 1 16 ? 44.594 -21.953 -57.219 1 18.91 16 SER B CA 1
ATOM 4158 C C . SER B 1 16 ? 44.781 -20.578 -57.844 1 18.91 16 SER B C 1
ATOM 4160 O O . SER B 1 16 ? 45.875 -20.234 -58.281 1 18.91 16 SER B O 1
ATOM 4162 N N . SER B 1 17 ? 43.688 -19.719 -58 1 19.7 17 SER B N 1
ATOM 4163 C CA . SER B 1 17 ? 44 -18.906 -59.188 1 19.7 17 SER B CA 1
ATOM 4164 C C . SER B 1 17 ? 45.344 -18.203 -59.031 1 19.7 17 SER B C 1
ATOM 4166 O O . SER B 1 17 ? 45.75 -17.875 -57.906 1 19.7 17 SER B O 1
ATOM 4168 N N . PRO B 1 18 ? 45.969 -17.984 -60.188 1 19.78 18 PRO B N 1
ATOM 4169 C CA . PRO B 1 18 ? 47.375 -17.672 -60.5 1 19.78 18 PRO B CA 1
ATOM 4170 C C . PRO B 1 18 ? 47.844 -16.375 -59.844 1 19.78 18 PRO B C 1
ATOM 4172 O O . PRO B 1 18 ? 47.031 -15.547 -59.438 1 19.78 18 PRO B O 1
ATOM 4175 N N . VAL B 1 19 ? 49.281 -16.219 -59.656 1 21.5 19 VAL B N 1
ATOM 4176 C CA . VAL B 1 19 ? 50.469 -15.57 -59.125 1 21.5 19 VAL B CA 1
ATOM 4177 C C . VAL B 1 19 ? 50.688 -14.242 -59.844 1 21.5 19 VAL B C 1
ATOM 4179 O O . VAL B 1 19 ? 51.812 -13.742 -59.906 1 21.5 19 VAL B O 1
ATOM 4182 N N . THR B 1 20 ? 49.594 -13.445 -60.312 1 21 20 THR B N 1
ATOM 4183 C CA . THR B 1 20 ? 50.344 -12.602 -61.219 1 21 20 THR B CA 1
ATOM 4184 C C . THR B 1 20 ? 51.438 -11.867 -60.5 1 21 20 THR B C 1
ATOM 4186 O O . THR B 1 20 ? 51.25 -11.398 -59.375 1 21 20 THR B O 1
ATOM 4189 N N . PRO B 1 21 ? 52.812 -11.82 -61.094 1 22.02 21 PRO B N 1
ATOM 4190 C CA . PRO B 1 21 ? 54.188 -11.703 -60.625 1 22.02 21 PRO B CA 1
ATOM 4191 C C . PRO B 1 21 ? 54.469 -10.359 -59.938 1 22.02 21 PRO B C 1
ATOM 4193 O O . PRO B 1 21 ? 55.375 -10.25 -59.125 1 22.02 21 PRO B O 1
ATOM 4196 N N . ASN B 1 22 ? 53.781 -9.258 -60.5 1 20.05 22 ASN B N 1
ATOM 4197 C CA . ASN B 1 22 ? 54.781 -8.297 -60.906 1 20.05 22 ASN B CA 1
ATOM 4198 C C . ASN B 1 22 ? 55.469 -7.652 -59.688 1 20.05 22 ASN B C 1
ATOM 4200 O O . ASN B 1 22 ? 56.688 -7.762 -59.531 1 20.05 22 ASN B O 1
ATOM 4204 N N . GLY B 1 23 ? 55.344 -6.207 -59.562 1 20.97 23 GLY B N 1
ATOM 4205 C CA . GLY B 1 23 ? 56.406 -5.246 -59.438 1 20.97 23 GLY B CA 1
ATOM 4206 C C . GLY B 1 23 ? 56.969 -5.113 -58.031 1 20.97 23 GLY B C 1
ATOM 4207 O O . GLY B 1 23 ? 56.344 -5.586 -57.094 1 20.97 23 GLY B O 1
ATOM 4208 N N . ASP B 1 24 ? 58.062 -4.199 -57.875 1 21.2 24 ASP B N 1
ATOM 4209 C CA . ASP B 1 24 ? 59.281 -4.027 -57.062 1 21.2 24 ASP B CA 1
ATOM 4210 C C . ASP B 1 24 ? 58.938 -3.654 -55.625 1 21.2 24 ASP B C 1
ATOM 4212 O O . ASP B 1 24 ? 58.312 -2.619 -55.375 1 21.2 24 ASP B O 1
ATOM 4216 N N . ALA B 1 25 ? 58.75 -4.539 -54.688 1 24.16 25 ALA B N 1
ATOM 4217 C CA . ALA B 1 25 ? 58.312 -4.746 -53.312 1 24.16 25 ALA B CA 1
ATOM 4218 C C . ALA B 1 25 ? 59.125 -3.885 -52.375 1 24.16 25 ALA B C 1
ATOM 4220 O O . ALA B 1 25 ? 60.188 -4.301 -51.906 1 24.16 25 ALA B O 1
ATOM 4221 N N . ALA B 1 26 ? 59.5 -2.65 -52.75 1 24.19 26 ALA B N 1
ATOM 4222 C CA . ALA B 1 26 ? 60.531 -1.99 -51.938 1 24.19 26 ALA B CA 1
ATOM 4223 C C . ALA B 1 26 ? 60.188 -2.07 -50.438 1 24.19 26 ALA B C 1
ATOM 4225 O O . ALA B 1 26 ? 59.125 -1.6 -50.031 1 24.19 26 ALA B O 1
ATOM 4226 N N . ASP B 1 27 ? 60.531 -3.082 -49.75 1 24.16 27 ASP B N 1
ATOM 4227 C CA . ASP B 1 27 ? 60.375 -3.512 -48.375 1 24.16 27 ASP B CA 1
ATOM 4228 C C . ASP B 1 27 ? 60.688 -2.369 -47.406 1 24.16 27 ASP B C 1
ATOM 4230 O O . ASP B 1 27 ? 61.844 -2.076 -47.125 1 24.16 27 ASP B O 1
ATOM 4234 N N . GLU B 1 28 ? 60.25 -1.15 -47.688 1 24.75 28 GLU B N 1
ATOM 4235 C CA . GLU B 1 28 ? 60.688 -0.099 -46.781 1 24.75 28 GLU B CA 1
ATOM 4236 C C . GLU B 1 28 ? 60.625 -0.578 -45.344 1 24.75 28 GLU B C 1
ATOM 4238 O O . GLU B 1 28 ? 59.594 -1.118 -44.906 1 24.75 28 GLU B O 1
ATOM 4243 N N . ALA B 1 29 ? 61.781 -0.772 -44.719 1 28.72 29 ALA B N 1
ATOM 4244 C CA . ALA B 1 29 ? 62.281 -1.271 -43.438 1 28.72 29 ALA B CA 1
ATOM 4245 C C . ALA B 1 29 ? 61.531 -0.639 -42.25 1 28.72 29 ALA B C 1
ATOM 4247 O O . ALA B 1 29 ? 61.688 0.551 -42 1 28.72 29 ALA B O 1
ATOM 4248 N N . ARG B 1 30 ? 60.312 -0.808 -42.125 1 28.12 30 ARG B N 1
ATOM 4249 C CA . ARG B 1 30 ? 59.531 -0.269 -41 1 28.12 30 ARG B CA 1
ATOM 4250 C C . ARG B 1 30 ? 60.312 -0.327 -39.688 1 28.12 30 ARG B C 1
ATOM 4252 O O . ARG B 1 30 ? 60.75 -1.404 -39.25 1 28.12 30 ARG B O 1
ATOM 4259 N N . LYS B 1 31 ? 61.094 0.725 -39.344 1 32.41 31 LYS B N 1
ATOM 4260 C CA . LYS B 1 31 ? 61.906 0.871 -38.156 1 32.41 31 LYS B CA 1
ATOM 4261 C C . LYS B 1 31 ? 61.219 0.209 -36.969 1 32.41 31 LYS B C 1
ATOM 4263 O O . LYS B 1 31 ? 60.094 0.565 -36.594 1 32.41 31 LYS B O 1
ATOM 4268 N N . GLU B 1 32 ? 61.406 -1.085 -36.781 1 28.45 32 GLU B N 1
ATOM 4269 C CA . GLU B 1 32 ? 60.906 -1.87 -35.656 1 28.45 32 GLU B CA 1
ATOM 4270 C C . GLU B 1 32 ? 60.906 -1.059 -34.344 1 28.45 32 GLU B C 1
ATOM 4272 O O . GLU B 1 32 ? 61.938 -0.499 -33.969 1 28.45 32 GLU B O 1
ATOM 4277 N N . ARG B 1 33 ? 59.906 -0.366 -34.062 1 35.25 33 ARG B N 1
ATOM 4278 C CA . ARG B 1 33 ? 59.844 0.38 -32.812 1 35.25 33 ARG B CA 1
ATOM 4279 C C . ARG B 1 33 ? 60.594 -0.344 -31.703 1 35.25 33 ARG B C 1
ATOM 4281 O O . ARG B 1 33 ? 60.406 -1.552 -31.516 1 35.25 33 ARG B O 1
ATOM 4288 N N . LYS B 1 34 ? 61.781 0.131 -31.453 1 38.94 34 LYS B N 1
ATOM 4289 C CA . LYS B 1 34 ? 62.594 -0.385 -30.375 1 38.94 34 LYS B CA 1
ATOM 4290 C C . LYS B 1 34 ? 61.75 -0.864 -29.203 1 38.94 34 LYS B C 1
ATOM 4292 O O . LYS B 1 34 ? 60.906 -0.128 -28.703 1 38.94 34 LYS B O 1
ATOM 4297 N N . LYS B 1 35 ? 61.469 -2.111 -29.094 1 38.94 35 LYS B N 1
ATOM 4298 C CA . LYS B 1 35 ? 60.812 -2.756 -27.953 1 38.94 35 LYS B CA 1
ATOM 4299 C C . LYS B 1 35 ? 61.25 -2.121 -26.641 1 38.94 35 LYS B C 1
ATOM 4301 O O . LYS B 1 35 ? 62.438 -2.035 -26.344 1 38.94 35 LYS B O 1
ATOM 4306 N N . PHE B 1 36 ? 60.656 -1.038 -26.281 1 44.69 36 PHE B N 1
ATOM 4307 C CA . PHE B 1 36 ? 60.969 -0.489 -24.984 1 44.69 36 PHE B CA 1
ATOM 4308 C C . PHE B 1 36 ? 61.25 -1.604 -23.969 1 44.69 36 PHE B C 1
ATOM 4310 O O . PHE B 1 36 ? 60.406 -2.508 -23.812 1 44.69 36 PHE B O 1
ATOM 4317 N N . ILE B 1 37 ? 62.375 -2.137 -23.922 1 54.53 37 ILE B N 1
ATOM 4318 C CA . ILE B 1 37 ? 62.812 -3.141 -22.953 1 54.53 37 ILE B CA 1
ATOM 4319 C C . ILE B 1 37 ? 62.344 -2.754 -21.547 1 54.53 37 ILE B C 1
ATOM 4321 O O . ILE B 1 37 ? 62.594 -1.635 -21.094 1 54.53 37 ILE B O 1
ATOM 4325 N N . ARG B 1 38 ? 61.5 -3.428 -21.016 1 63.69 38 ARG B N 1
ATOM 4326 C CA . ARG B 1 38 ? 61 -3.303 -19.672 1 63.69 38 ARG B CA 1
ATOM 4327 C C . ARG B 1 38 ? 62.125 -3.258 -18.641 1 63.69 38 ARG B C 1
ATOM 4329 O O . ARG B 1 38 ? 63.094 -4.023 -18.734 1 63.69 38 ARG B O 1
ATOM 4336 N N . ALA B 1 39 ? 62.156 -2.205 -17.984 1 72.88 39 ALA B N 1
ATOM 4337 C CA . ALA B 1 39 ? 63.125 -2.152 -16.891 1 72.88 39 ALA B CA 1
ATOM 4338 C C . ALA B 1 39 ? 63 -3.389 -16 1 72.88 39 ALA B C 1
ATOM 4340 O O . ALA B 1 39 ? 61.906 -3.955 -15.852 1 72.88 39 ALA B O 1
ATOM 4341 N N . CYS B 1 40 ? 63.969 -3.92 -15.641 1 74.19 40 CYS B N 1
ATOM 4342 C CA . CYS B 1 40 ? 63.969 -5.02 -14.68 1 74.19 40 CYS B CA 1
ATOM 4343 C C . CYS B 1 40 ? 63.25 -4.598 -13.391 1 74.19 40 CYS B C 1
ATOM 4345 O O . CYS B 1 40 ? 63.094 -3.406 -13.133 1 74.19 40 CYS B O 1
ATOM 4347 N N . ASP B 1 41 ? 62.75 -5.359 -12.5 1 73.81 41 ASP B N 1
ATOM 4348 C CA . ASP B 1 41 ? 62.031 -5.062 -11.273 1 73.81 41 ASP B CA 1
ATOM 4349 C C . ASP B 1 41 ? 62.844 -4.168 -10.352 1 73.81 41 ASP B C 1
ATOM 4351 O O . ASP B 1 41 ? 62.312 -3.217 -9.766 1 73.81 41 ASP B O 1
ATOM 4355 N N . ALA B 1 42 ? 64.125 -4.395 -10.32 1 74.94 42 ALA B N 1
ATOM 4356 C CA . ALA B 1 42 ? 65 -3.639 -9.43 1 74.94 42 ALA B CA 1
ATOM 4357 C C . ALA B 1 42 ? 65.188 -2.209 -9.93 1 74.94 42 ALA B C 1
ATOM 4359 O O . ALA B 1 42 ? 65.062 -1.256 -9.148 1 74.94 42 ALA B O 1
ATOM 4360 N N . CYS B 1 43 ? 65.312 -2.064 -11.117 1 75.56 43 CYS B N 1
ATOM 4361 C CA . CYS B 1 43 ? 65.562 -0.73 -11.672 1 75.56 43 CYS B CA 1
ATOM 4362 C C . CYS B 1 43 ? 64.25 0.049 -11.719 1 75.56 43 CYS B C 1
ATOM 4364 O O . CYS B 1 43 ? 64.25 1.257 -11.477 1 75.56 43 CYS B O 1
ATOM 4366 N N . SER B 1 44 ? 63.156 -0.679 -11.961 1 73.69 44 SER B N 1
ATOM 4367 C CA . SER B 1 44 ? 61.844 -0.076 -11.953 1 73.69 44 SER B CA 1
ATOM 4368 C C . SER B 1 44 ? 61.469 0.441 -10.562 1 73.69 44 SER B C 1
ATOM 4370 O O . SER B 1 44 ? 60.938 1.538 -10.422 1 73.69 44 SER B O 1
ATOM 4372 N N . ILE B 1 45 ? 61.875 -0.212 -9.547 1 72.81 45 ILE B N 1
ATOM 4373 C CA . ILE B 1 45 ? 61.594 0.176 -8.172 1 72.81 45 ILE B CA 1
ATOM 4374 C C . ILE B 1 45 ? 62.5 1.351 -7.773 1 72.81 45 ILE B C 1
ATOM 4376 O O . ILE B 1 45 ? 62.031 2.289 -7.113 1 72.81 45 ILE B O 1
ATOM 4380 N N . ARG B 1 46 ? 63.594 1.439 -8.227 1 68.81 46 ARG B N 1
ATOM 4381 C CA . ARG B 1 46 ? 64.562 2.443 -7.859 1 68.81 46 ARG B CA 1
ATOM 4382 C C . ARG B 1 46 ? 64.5 3.666 -8.766 1 68.81 46 ARG B C 1
ATOM 4384 O O . ARG B 1 46 ? 65.125 4.695 -8.5 1 68.81 46 ARG B O 1
ATOM 4391 N N . LYS B 1 47 ? 63.562 3.635 -9.836 1 70.38 47 LYS B N 1
ATOM 4392 C CA . LYS B 1 47 ? 63.344 4.699 -10.812 1 70.38 47 LYS B CA 1
ATOM 4393 C C . LYS B 1 47 ? 64.688 5.156 -11.422 1 70.38 47 LYS B C 1
ATOM 4395 O O . LYS B 1 47 ? 64.875 6.355 -11.625 1 70.38 47 LYS B O 1
ATOM 4400 N N . THR B 1 48 ? 65.562 4.137 -11.68 1 74.06 48 THR B N 1
ATOM 4401 C CA . THR B 1 48 ? 66.812 4.406 -12.375 1 74.06 48 THR B CA 1
ATOM 4402 C C . THR B 1 48 ? 66.75 3.9 -13.812 1 74.06 48 THR B C 1
ATOM 4404 O O . THR B 1 48 ? 66 2.969 -14.117 1 74.06 48 THR B O 1
ATOM 4407 N N . LYS B 1 49 ? 67.375 4.574 -14.625 1 77.69 49 LYS B N 1
ATOM 4408 C CA . LYS B 1 49 ? 67.438 4.176 -16.031 1 77.69 49 LYS B CA 1
ATOM 4409 C C . LYS B 1 49 ? 68.062 2.781 -16.172 1 77.69 49 LYS B C 1
ATOM 4411 O O . LYS B 1 49 ? 69.188 2.553 -15.773 1 77.69 49 LYS B O 1
ATOM 4416 N N . CYS B 1 50 ? 67.188 1.813 -16.594 1 75.38 50 CYS B N 1
ATOM 4417 C CA . CYS B 1 50 ? 67.562 0.427 -16.766 1 75.38 50 CYS B CA 1
ATOM 4418 C C . CYS B 1 50 ? 68.188 0.221 -18.156 1 75.38 50 CYS B C 1
ATOM 4420 O O . CYS B 1 50 ? 67.75 0.794 -19.141 1 75.38 50 CYS B O 1
ATOM 4422 N N . ASP B 1 51 ? 69.25 -0.443 -18.312 1 76.94 51 ASP B N 1
ATOM 4423 C CA . ASP B 1 51 ? 69.875 -0.737 -19.594 1 76.94 51 ASP B CA 1
ATOM 4424 C C . ASP B 1 51 ? 69.375 -2.041 -20.188 1 76.94 51 ASP B C 1
ATOM 4426 O O . ASP B 1 51 ? 68.688 -2.811 -19.5 1 76.94 51 ASP B O 1
ATOM 4430 N N . GLU B 1 52 ? 69.375 -2.322 -21.359 1 74 52 GLU B N 1
ATOM 4431 C CA . GLU B 1 52 ? 68.875 -3.416 -22.141 1 74 52 GLU B CA 1
ATOM 4432 C C . GLU B 1 52 ? 69.562 -4.738 -21.828 1 74 52 GLU B C 1
ATOM 4434 O O . GLU B 1 52 ? 69 -5.809 -22.125 1 74 52 GLU B O 1
ATOM 4439 N N . SER B 1 53 ? 70.562 -4.793 -21.094 1 76.94 53 SER B N 1
ATOM 4440 C CA . SER B 1 53 ? 71.25 -6.035 -20.797 1 76.94 53 SER B CA 1
ATOM 4441 C C . SER B 1 53 ? 70.625 -6.754 -19.609 1 76.94 53 SER B C 1
ATOM 4443 O O . SER B 1 53 ? 70.125 -6.113 -18.703 1 76.94 53 SER B O 1
ATOM 4445 N N . ARG B 1 54 ? 70.375 -8.078 -19.641 1 75.19 54 ARG B N 1
ATOM 4446 C CA . ARG B 1 54 ? 69.875 -8.898 -18.531 1 75.19 54 ARG B CA 1
ATOM 4447 C C . ARG B 1 54 ? 70.938 -9.922 -18.125 1 75.19 54 ARG B C 1
ATOM 4449 O O . ARG B 1 54 ? 71.375 -10.758 -18.922 1 75.19 54 ARG B O 1
ATOM 4456 N N . PRO B 1 55 ? 71.438 -9.68 -16.859 1 76.31 55 PRO B N 1
ATOM 4457 C CA . PRO B 1 55 ? 71.125 -8.695 -15.828 1 76.31 55 PRO B CA 1
ATOM 4458 C C . PRO B 1 55 ? 71.625 -7.281 -16.203 1 76.31 55 PRO B C 1
ATOM 4460 O O . PRO B 1 55 ? 72.625 -7.113 -16.875 1 76.31 55 PRO B O 1
ATOM 4463 N N . CYS B 1 56 ? 70.75 -6.273 -15.844 1 77.12 56 CYS B N 1
ATOM 4464 C CA . CYS B 1 56 ? 71.062 -4.914 -16.25 1 77.12 56 CYS B CA 1
ATOM 4465 C C . CYS B 1 56 ? 72.312 -4.41 -15.484 1 77.12 56 CYS B C 1
ATOM 4467 O O . CYS B 1 56 ? 72.625 -4.926 -14.414 1 77.12 56 CYS B O 1
ATOM 4469 N N . ARG B 1 57 ? 73 -3.521 -16.031 1 81.62 57 ARG B N 1
ATOM 4470 C CA . ARG B 1 57 ? 74.25 -3.023 -15.461 1 81.62 57 ARG B CA 1
ATOM 4471 C C . ARG B 1 57 ? 74.062 -2.529 -14.031 1 81.62 57 ARG B C 1
ATOM 4473 O O . ARG B 1 57 ? 74.875 -2.746 -13.164 1 81.62 57 ARG B O 1
ATOM 4480 N N . ASN B 1 58 ? 72.938 -1.875 -13.766 1 79.06 58 ASN B N 1
ATOM 4481 C CA . ASN B 1 58 ? 72.625 -1.358 -12.43 1 79.06 58 ASN B CA 1
ATOM 4482 C C . ASN B 1 58 ? 72.5 -2.486 -11.422 1 79.06 58 ASN B C 1
ATOM 4484 O O . ASN B 1 58 ? 73 -2.4 -10.297 1 79.06 58 ASN B O 1
ATOM 4488 N N . CYS B 1 59 ? 71.75 -3.477 -11.773 1 76.5 59 CYS B N 1
ATOM 4489 C CA . CYS B 1 59 ? 71.562 -4.617 -10.883 1 76.5 59 CYS B CA 1
ATOM 4490 C C . CYS B 1 59 ? 72.875 -5.359 -10.664 1 76.5 59 CYS B C 1
ATOM 4492 O O . CYS B 1 59 ? 73.188 -5.766 -9.539 1 76.5 59 CYS B O 1
ATOM 4494 N N . TYR B 1 60 ? 73.625 -5.527 -11.68 1 81.56 60 TYR B N 1
ATOM 4495 C CA . TYR B 1 60 ? 74.938 -6.199 -11.586 1 81.56 60 TYR B CA 1
ATOM 4496 C C . TYR B 1 60 ? 75.875 -5.449 -10.656 1 81.56 60 TYR B C 1
ATOM 4498 O O . TYR B 1 60 ? 76.5 -6.055 -9.781 1 81.56 60 TYR B O 1
ATOM 4506 N N . ASN B 1 61 ? 75.938 -4.109 -10.875 1 78.94 61 ASN B N 1
ATOM 4507 C CA . ASN B 1 61 ? 76.875 -3.326 -10.086 1 78.94 61 ASN B CA 1
ATOM 4508 C C . ASN B 1 61 ? 76.5 -3.279 -8.617 1 78.94 61 ASN B C 1
ATOM 4510 O O . ASN B 1 61 ? 77.312 -3.178 -7.734 1 78.94 61 ASN B O 1
ATOM 4514 N N . ASN B 1 62 ? 75.188 -3.377 -8.344 1 77.12 62 ASN B N 1
ATOM 4515 C CA . ASN B 1 62 ? 74.75 -3.252 -6.973 1 77.12 62 ASN B CA 1
ATOM 4516 C C . ASN B 1 62 ? 74.438 -4.613 -6.359 1 77.12 62 ASN B C 1
ATOM 4518 O O . ASN B 1 62 ? 73.875 -4.695 -5.25 1 77.12 62 ASN B O 1
ATOM 4522 N N . GLY B 1 63 ? 74.625 -5.688 -7.105 1 75.56 63 GLY B N 1
ATOM 4523 C CA . GLY B 1 63 ? 74.5 -7.039 -6.602 1 75.56 63 GLY B CA 1
ATOM 4524 C C . GLY B 1 63 ? 73 -7.426 -6.418 1 75.56 63 GLY B C 1
ATOM 4525 O O . GLY B 1 63 ? 72.688 -8.164 -5.492 1 75.56 63 GLY B O 1
ATOM 4526 N N . LEU B 1 64 ? 72.188 -6.746 -7.145 1 74.81 64 LEU B N 1
ATOM 4527 C CA . LEU B 1 64 ? 70.75 -7.047 -7.047 1 74.81 64 LEU B CA 1
ATOM 4528 C C . LEU B 1 64 ? 70.375 -8.078 -8.086 1 74.81 64 LEU B C 1
ATOM 4530 O O . LEU B 1 64 ? 71 -8.203 -9.133 1 74.81 64 LEU B O 1
ATOM 4534 N N . GLU B 1 65 ? 69.312 -8.922 -7.816 1 78.25 65 GLU B N 1
ATOM 4535 C CA . GLU B 1 65 ? 68.75 -9.859 -8.805 1 78.25 65 GLU B CA 1
ATOM 4536 C C . GLU B 1 65 ? 67.938 -9.133 -9.867 1 78.25 65 GLU B C 1
ATOM 4538 O O . GLU B 1 65 ? 67 -8.43 -9.547 1 78.25 65 GLU B O 1
ATOM 4543 N N . CYS B 1 66 ? 68.438 -9.094 -11.062 1 74 66 CYS B N 1
ATOM 4544 C CA . CYS B 1 66 ? 67.812 -8.438 -12.195 1 74 66 CYS B CA 1
ATOM 4545 C C . CYS B 1 66 ? 66.625 -9.258 -12.727 1 74 66 CYS B C 1
ATOM 4547 O O . CYS B 1 66 ? 66.812 -10.242 -13.445 1 74 66 CYS B O 1
ATOM 4549 N N . THR B 1 67 ? 65.5 -9.188 -12.078 1 76.75 67 THR B N 1
ATOM 4550 C CA . THR B 1 67 ? 64.312 -9.953 -12.477 1 76.75 67 THR B CA 1
ATOM 4551 C C . THR B 1 67 ? 63.312 -9.055 -13.195 1 76.75 67 THR B C 1
ATOM 4553 O O . THR B 1 67 ? 63.344 -7.832 -13.07 1 76.75 67 THR B O 1
ATOM 4556 N N . GLU B 1 68 ? 62.625 -9.492 -14.125 1 65.88 68 GLU B N 1
ATOM 4557 C CA . GLU B 1 68 ? 61.531 -8.828 -14.836 1 65.88 68 GLU B CA 1
ATOM 4558 C C . GLU B 1 68 ? 60.188 -9.508 -14.547 1 65.88 68 GLU B C 1
ATOM 4560 O O . GLU B 1 68 ? 59.5 -9.969 -15.469 1 65.88 68 GLU B O 1
ATOM 4565 N N . LEU B 1 69 ? 60.062 -9.922 -13.367 1 66.12 69 LEU B N 1
ATOM 4566 C CA . LEU B 1 69 ? 58.906 -10.719 -12.953 1 66.12 69 LEU B CA 1
ATOM 4567 C C . LEU B 1 69 ? 57.719 -9.82 -12.648 1 66.12 69 LEU B C 1
ATOM 4569 O O . LEU B 1 69 ? 56.594 -10.297 -12.539 1 66.12 69 LEU B O 1
ATOM 4573 N N . ARG B 1 70 ? 58 -8.617 -12.32 1 52.59 70 ARG B N 1
ATOM 4574 C CA . ARG B 1 70 ? 56.906 -7.703 -11.969 1 52.59 70 ARG B CA 1
ATOM 4575 C C . ARG B 1 70 ? 55.938 -7.559 -13.125 1 52.59 70 ARG B C 1
ATOM 4577 O O . ARG B 1 70 ? 56.344 -7.402 -14.281 1 52.59 70 ARG B O 1
ATOM 4584 N N . GLU B 1 71 ? 54.812 -8.141 -13.07 1 50.06 71 GLU B N 1
ATOM 4585 C CA . GLU B 1 71 ? 53.75 -7.973 -14.047 1 50.06 71 GLU B CA 1
ATOM 4586 C C . GLU B 1 71 ? 53.531 -6.504 -14.398 1 50.06 71 GLU B C 1
ATOM 4588 O O . GLU B 1 71 ? 53.625 -5.637 -13.523 1 50.06 71 GLU B O 1
ATOM 4593 N N . ARG B 1 72 ? 53.812 -6.18 -15.555 1 44.81 72 ARG B N 1
ATOM 4594 C CA . ARG B 1 72 ? 53.531 -4.832 -16.031 1 44.81 72 ARG B CA 1
ATOM 4595 C C . ARG B 1 72 ? 52.188 -4.328 -15.469 1 44.81 72 ARG B C 1
ATOM 4597 O O . ARG B 1 72 ? 51.188 -5.02 -15.539 1 44.81 72 ARG B O 1
ATOM 4604 N N . LYS B 1 73 ? 52.312 -3.395 -14.508 1 38.78 73 LYS B N 1
ATOM 4605 C CA . LYS B 1 73 ? 51.031 -2.709 -14.312 1 38.78 73 LYS B CA 1
ATOM 4606 C C . LYS B 1 73 ? 50.5 -2.156 -15.625 1 38.78 73 LYS B C 1
ATOM 4608 O O . LYS B 1 73 ? 51.25 -1.546 -16.406 1 38.78 73 LYS B O 1
ATOM 4613 N N . LYS B 1 74 ? 49.625 -2.914 -16.391 1 36.78 74 LYS B N 1
ATOM 4614 C CA . LYS B 1 74 ? 48.938 -2.273 -17.516 1 36.78 74 LYS B CA 1
ATOM 4615 C C . LYS B 1 74 ? 48.906 -0.758 -17.344 1 36.78 74 LYS B C 1
ATOM 4617 O O . LYS B 1 74 ? 48.562 -0.261 -16.266 1 36.78 74 LYS B O 1
ATOM 4622 N N . MET B 1 75 ? 49.844 -0.145 -17.969 1 31.72 75 MET B N 1
ATOM 4623 C CA . MET B 1 75 ? 49.844 1.31 -17.844 1 31.72 75 MET B CA 1
ATOM 4624 C C . MET B 1 75 ? 48.438 1.855 -17.875 1 31.72 75 MET B C 1
ATOM 4626 O O . MET B 1 75 ? 48.188 2.988 -17.453 1 31.72 75 MET B O 1
ATOM 4630 N N . GLY B 1 76 ? 47.812 1.483 -19.047 1 31.86 76 GLY B N 1
ATOM 4631 C CA . GLY B 1 76 ? 46.562 2.225 -19.156 1 31.86 76 GLY B CA 1
ATOM 4632 C C . GLY B 1 76 ? 45.656 2.061 -17.938 1 31.86 76 GLY B C 1
ATOM 4633 O O . GLY B 1 76 ? 45.906 1.184 -17.109 1 31.86 76 GLY B O 1
ATOM 4634 N N . PRO B 1 77 ? 44.812 3.123 -17.484 1 30.97 77 PRO B N 1
ATOM 4635 C CA . PRO B 1 77 ? 44.156 2.713 -16.234 1 30.97 77 PRO B CA 1
ATOM 4636 C C . PRO B 1 77 ? 43.75 1.245 -16.234 1 30.97 77 PRO B C 1
ATOM 4638 O O . PRO B 1 77 ? 42.938 0.836 -17.078 1 30.97 77 PRO B O 1
ATOM 4641 N N . LYS B 1 78 ? 44.594 0.255 -16.312 1 30.78 78 LYS B N 1
ATOM 4642 C CA . LYS B 1 78 ? 44.188 -1.131 -16.531 1 30.78 78 LYS B CA 1
ATOM 4643 C C . LYS B 1 78 ? 42.812 -1.407 -15.883 1 30.78 78 LYS B C 1
ATOM 4645 O O . LYS B 1 78 ? 41.906 -1.916 -16.531 1 30.78 78 LYS B O 1
ATOM 4650 N N . LYS B 1 79 ? 43.062 -2.285 -14.711 1 31.39 79 LYS B N 1
ATOM 4651 C CA . LYS B 1 79 ? 41.938 -2.586 -13.812 1 31.39 79 LYS B CA 1
ATOM 4652 C C . LYS B 1 79 ? 41.406 -1.317 -13.156 1 31.39 79 LYS B C 1
ATOM 4654 O O . LYS B 1 79 ? 42.188 -0.395 -12.859 1 31.39 79 LYS B O 1
ATOM 4659 N N . LEU B 1 80 ? 40.219 -0.91 -13.312 1 31.44 80 LEU B N 1
ATOM 4660 C CA . LEU B 1 80 ? 39.938 0.269 -12.508 1 31.44 80 LEU B CA 1
ATOM 4661 C C . LEU B 1 80 ? 40.75 0.259 -11.211 1 31.44 80 LEU B C 1
ATOM 4663 O O . LEU B 1 80 ? 40.781 -0.75 -10.508 1 31.44 80 LEU B O 1
ATOM 4667 N N . ARG B 1 81 ? 41.875 0.77 -11.117 1 34.09 81 ARG B N 1
ATOM 4668 C CA . ARG B 1 81 ? 42.75 0.816 -9.945 1 34.09 81 ARG B CA 1
ATOM 4669 C C . ARG B 1 81 ? 41.938 0.562 -8.664 1 34.09 81 ARG B C 1
ATOM 4671 O O . ARG B 1 81 ? 40.812 1.026 -8.531 1 34.09 81 ARG B O 1
ATOM 4678 N N . LYS B 1 82 ? 42.469 -0.302 -7.77 1 34.22 82 LYS B N 1
ATOM 4679 C CA . LYS B 1 82 ? 41.812 -0.538 -6.488 1 34.22 82 LYS B CA 1
ATOM 4680 C C . LYS B 1 82 ? 41.312 0.767 -5.887 1 34.22 82 LYS B C 1
ATOM 4682 O O . LYS B 1 82 ? 40.219 0.806 -5.32 1 34.22 82 LYS B O 1
ATOM 4687 N N . ARG B 1 83 ? 42.125 1.837 -6.02 1 32.06 83 ARG B N 1
ATOM 4688 C CA . ARG B 1 83 ? 41.688 3.146 -5.527 1 32.06 83 ARG B CA 1
ATOM 4689 C C . ARG B 1 83 ? 40.562 3.711 -6.379 1 32.06 83 ARG B C 1
ATOM 4691 O O . ARG B 1 83 ? 39.625 4.312 -5.848 1 32.06 8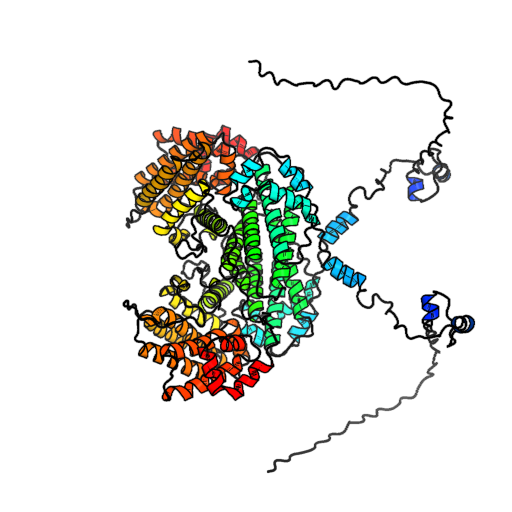3 ARG B O 1
ATOM 4698 N N . THR B 1 84 ? 40.625 3.512 -7.711 1 33.16 84 THR B N 1
ATOM 4699 C CA . THR B 1 84 ? 39.469 3.951 -8.508 1 33.16 84 THR B CA 1
ATOM 4700 C C . THR B 1 84 ? 38.312 2.971 -8.383 1 33.16 84 THR B C 1
ATOM 4702 O O . THR B 1 84 ? 37.156 3.383 -8.281 1 33.16 84 THR B O 1
ATOM 4705 N N . LEU B 1 85 ? 38.562 1.688 -8.43 1 34.62 85 LEU B N 1
ATOM 4706 C CA . LEU B 1 85 ? 37.531 0.741 -8.039 1 34.62 85 LEU B CA 1
ATOM 4707 C C . LEU B 1 85 ? 37.156 0.907 -6.566 1 34.62 85 LEU B C 1
ATOM 4709 O O . LEU B 1 85 ? 36 0.858 -6.207 1 34.62 85 LEU B O 1
ATOM 4713 N N . ASP B 1 86 ? 38.156 1.034 -5.66 1 36.69 86 ASP B N 1
ATOM 4714 C CA . ASP B 1 86 ? 37.906 1.489 -4.297 1 36.69 86 ASP B CA 1
ATOM 4715 C C . ASP B 1 86 ? 37.344 2.9 -4.285 1 36.69 86 ASP B C 1
ATOM 4717 O O . ASP B 1 86 ? 36.438 3.201 -3.498 1 36.69 86 ASP B O 1
ATOM 4721 N N . THR B 1 87 ? 37.812 3.836 -5.105 1 33.72 87 THR B N 1
ATOM 4722 C CA . THR B 1 87 ? 37.219 5.16 -5.27 1 33.72 87 THR B CA 1
ATOM 4723 C C . THR B 1 87 ? 35.875 5.066 -6.008 1 33.72 87 THR B C 1
ATOM 4725 O O . THR B 1 87 ? 34.938 5.758 -5.656 1 33.72 87 THR B O 1
ATOM 4728 N N . ILE B 1 88 ? 35.75 4.27 -7.066 1 33.34 88 ILE B N 1
ATOM 4729 C CA . ILE B 1 88 ? 34.438 3.994 -7.652 1 33.34 88 ILE B CA 1
ATOM 4730 C C . ILE B 1 88 ? 33.594 3.178 -6.676 1 33.34 88 ILE B C 1
ATOM 4732 O O . ILE B 1 88 ? 32.438 3.471 -6.469 1 33.34 88 ILE B O 1
ATOM 4736 N N . ASN B 1 89 ? 34.062 2.057 -6.215 1 36.62 89 ASN B N 1
ATOM 4737 C CA . ASN B 1 89 ? 33.438 1.397 -5.074 1 36.62 89 ASN B CA 1
ATOM 4738 C C . ASN B 1 89 ? 33.375 2.322 -3.865 1 36.62 89 ASN B C 1
ATOM 4740 O O . ASN B 1 89 ? 32.406 2.277 -3.104 1 36.62 89 ASN B O 1
ATOM 4744 N N . ALA B 1 90 ? 34.406 3.021 -3.516 1 34.34 90 ALA B N 1
ATOM 4745 C CA . ALA B 1 90 ? 34.438 4.105 -2.535 1 34.34 90 ALA B CA 1
ATOM 4746 C C . ALA B 1 90 ? 33.625 5.297 -3.02 1 34.34 90 ALA B C 1
ATOM 4748 O O . ALA B 1 90 ? 32.938 5.961 -2.227 1 34.34 90 ALA B O 1
ATOM 4749 N N . LEU B 1 91 ? 33.719 5.801 -4.191 1 33.53 91 LEU B N 1
ATOM 4750 C CA . LEU B 1 91 ? 32.844 6.793 -4.793 1 33.53 91 LEU B CA 1
ATOM 4751 C C . LEU B 1 91 ? 31.422 6.238 -4.957 1 33.53 91 LEU B C 1
ATOM 4753 O O . LEU B 1 91 ? 30.438 6.965 -4.781 1 33.53 91 LEU B O 1
ATOM 4757 N N . GLY B 1 92 ? 31.125 5 -5.539 1 35.72 92 GLY B N 1
ATOM 4758 C CA . GLY B 1 92 ? 29.844 4.324 -5.531 1 35.72 92 GLY B CA 1
ATOM 4759 C C . GLY B 1 92 ? 29.375 3.961 -4.133 1 35.72 92 GLY B C 1
ATOM 4760 O O . GLY B 1 92 ? 28.172 3.826 -3.896 1 35.72 92 GLY B O 1
ATOM 4761 N N . LYS B 1 93 ? 30.266 3.342 -3.355 1 36 93 LYS B N 1
ATOM 4762 C CA . LYS B 1 93 ? 30.203 3.361 -1.897 1 36 93 LYS B CA 1
ATOM 4763 C C . LYS B 1 93 ? 30.469 4.762 -1.353 1 36 93 LYS B C 1
ATOM 4765 O O . LYS B 1 93 ? 30.812 4.922 -0.176 1 36 93 LYS B O 1
ATOM 4770 N N . THR B 1 94 ? 31.125 5.656 -1.885 1 35.66 94 THR B N 1
ATOM 4771 C CA . THR B 1 94 ? 31.109 6.926 -1.167 1 35.66 94 THR B CA 1
ATOM 4772 C C . THR B 1 94 ? 29.828 7.066 -0.353 1 35.66 94 THR B C 1
ATOM 4774 O O . THR B 1 94 ? 28.766 7.332 -0.908 1 35.66 94 THR B O 1
ATOM 4777 N N . ARG B 1 95 ? 29.75 6.203 0.421 1 36.38 95 ARG B N 1
ATOM 4778 C CA . ARG B 1 95 ? 28.891 6.547 1.542 1 36.38 95 ARG B CA 1
ATOM 4779 C C . ARG B 1 95 ? 28.828 8.055 1.748 1 36.38 95 ARG B C 1
ATOM 4781 O O . ARG B 1 95 ? 29.828 8.68 2.102 1 36.38 95 ARG B O 1
ATOM 4788 N N . ARG B 1 96 ? 28.281 8.68 0.854 1 40.84 96 ARG B N 1
ATOM 4789 C CA . ARG B 1 96 ? 28.016 10.062 1.251 1 40.84 96 ARG B CA 1
ATOM 4790 C C . ARG B 1 96 ? 28.094 10.219 2.766 1 40.84 96 ARG B C 1
ATOM 4792 O O . ARG B 1 96 ? 27.422 9.492 3.504 1 40.84 96 ARG B O 1
ATOM 4799 N N . LEU B 1 97 ? 29.203 10.492 3.346 1 45.59 97 LEU B N 1
ATOM 4800 C CA . LEU B 1 97 ? 29.234 10.906 4.742 1 45.59 97 LEU B CA 1
ATOM 4801 C C . LEU B 1 97 ? 27.875 11.445 5.176 1 45.59 97 LEU B C 1
ATOM 4803 O O . LEU B 1 97 ? 27.266 12.25 4.465 1 45.59 97 LEU B O 1
ATOM 4807 N N . ALA B 1 98 ? 27.266 10.609 5.977 1 58.94 98 ALA B N 1
ATOM 4808 C CA . ALA B 1 98 ? 26.047 11.156 6.57 1 58.94 98 ALA B CA 1
ATOM 4809 C C . ALA B 1 98 ? 26.188 12.656 6.816 1 58.94 98 ALA B C 1
ATOM 4811 O O . ALA B 1 98 ? 27.219 13.125 7.285 1 58.94 98 ALA B O 1
ATOM 4812 N N . PRO B 1 99 ? 25.422 13.43 6.078 1 64.94 99 PRO B N 1
ATOM 4813 C CA . PRO B 1 99 ? 25.484 14.867 6.352 1 64.94 99 PRO B CA 1
ATOM 4814 C C . PRO B 1 99 ? 25.5 15.18 7.844 1 64.94 99 PRO B C 1
ATOM 4816 O O . PRO B 1 99 ? 24.984 14.391 8.648 1 64.94 99 PRO B O 1
ATOM 4819 N N . ASP B 1 100 ? 26.281 16.047 8.234 1 76.12 100 ASP B N 1
ATOM 4820 C CA . ASP B 1 100 ? 26.25 16.578 9.594 1 76.12 100 ASP B CA 1
ATOM 4821 C C . ASP B 1 100 ? 24.875 17.172 9.914 1 76.12 100 ASP B C 1
ATOM 4823 O O . ASP B 1 100 ? 24.516 18.203 9.359 1 76.12 100 ASP B O 1
ATOM 4827 N N . LEU B 1 101 ? 24.188 16.422 10.711 1 86 101 LEU B N 1
ATOM 4828 C CA . LEU B 1 101 ? 22.844 16.875 11.055 1 86 101 LEU B CA 1
ATOM 4829 C C . LEU B 1 101 ? 22.859 17.656 12.367 1 86 101 LEU B C 1
ATOM 4831 O O . LEU B 1 101 ? 21.812 17.969 12.922 1 86 101 LEU B O 1
ATOM 4835 N N . THR B 1 102 ? 24.047 18.094 12.852 1 85.88 102 THR B N 1
ATOM 4836 C CA . THR B 1 102 ? 24.188 18.859 14.086 1 85.88 102 THR B CA 1
ATOM 4837 C C . THR B 1 102 ? 23.438 20.188 13.977 1 85.88 102 THR B C 1
ATOM 4839 O O . THR B 1 102 ? 22.766 20.609 14.922 1 85.88 102 THR B O 1
ATOM 4842 N N . PRO B 1 103 ? 23.5 20.828 12.82 1 85.69 103 PRO B N 1
ATOM 4843 C CA . PRO B 1 103 ? 22.75 22.094 12.711 1 85.69 103 PRO B CA 1
ATOM 4844 C C . PRO B 1 103 ? 21.25 21.891 12.875 1 85.69 103 PRO B C 1
ATOM 4846 O O . PRO B 1 103 ? 20.578 22.766 13.43 1 85.69 103 PRO B O 1
ATOM 4849 N N . VAL B 1 104 ? 20.766 20.812 12.391 1 89.75 104 VAL B N 1
ATOM 4850 C CA . VAL B 1 104 ? 19.344 20.516 12.531 1 89.75 104 VAL B CA 1
ATOM 4851 C C . VAL B 1 104 ? 19 20.312 14 1 89.75 104 VAL B C 1
ATOM 4853 O O . VAL B 1 104 ? 18 20.828 14.484 1 89.75 104 VAL B O 1
ATOM 4856 N N . ALA B 1 105 ? 19.844 19.578 14.695 1 89.81 105 ALA B N 1
ATOM 4857 C CA . ALA B 1 105 ? 19.641 19.344 16.125 1 89.81 105 ALA B CA 1
ATOM 4858 C C . ALA B 1 105 ? 19.672 20.641 16.906 1 89.81 105 ALA B C 1
ATOM 4860 O O . ALA B 1 105 ? 18.906 20.844 17.844 1 89.81 105 ALA B O 1
ATOM 4861 N N . ASP B 1 106 ? 20.484 21.531 16.5 1 87.81 106 ASP B N 1
ATOM 4862 C CA . ASP B 1 106 ? 20.625 22.812 17.172 1 87.81 106 ASP B CA 1
ATOM 4863 C C . ASP B 1 106 ? 19.375 23.688 16.969 1 87.81 106 ASP B C 1
ATOM 4865 O O . ASP B 1 106 ? 18.891 24.328 17.906 1 87.81 106 ASP B O 1
ATOM 4869 N N . VAL B 1 107 ? 18.922 23.641 15.773 1 88.25 107 VAL B N 1
ATOM 4870 C CA . VAL B 1 107 ? 17.719 24.406 15.461 1 88.25 107 VAL B CA 1
ATOM 4871 C C . VAL B 1 107 ? 16.547 23.891 16.281 1 88.25 107 VAL B C 1
ATOM 4873 O O . VAL B 1 107 ? 15.797 24.672 16.875 1 88.25 107 VAL B O 1
ATOM 4876 N N . LEU B 1 108 ? 16.406 22.625 16.375 1 90.38 108 LEU B N 1
ATOM 4877 C CA . LEU B 1 108 ? 15.297 22.016 17.094 1 90.38 108 LEU B CA 1
ATOM 4878 C C . LEU B 1 108 ? 15.438 22.25 18.594 1 90.38 108 LEU B C 1
ATOM 4880 O O . LEU B 1 108 ? 14.438 22.469 19.297 1 90.38 108 LEU B O 1
ATOM 4884 N N . SER B 1 109 ? 16.672 22.281 19.094 1 88 109 SER B N 1
ATOM 4885 C CA . SER B 1 109 ? 16.906 22.469 20.516 1 88 109 SER B CA 1
ATOM 4886 C C . SER B 1 109 ? 16.672 23.906 20.938 1 88 109 SER B C 1
ATOM 4888 O O . SER B 1 109 ? 16.297 24.188 22.078 1 88 109 SER B O 1
ATOM 4890 N N . THR B 1 110 ? 16.812 24.828 20 1 86.06 110 THR B N 1
ATOM 4891 C CA . THR B 1 110 ? 16.734 26.234 20.344 1 86.06 110 THR B CA 1
ATOM 4892 C C . THR B 1 110 ? 15.367 26.812 20.016 1 86.06 110 THR B C 1
ATOM 4894 O O . THR B 1 110 ? 15.023 27.906 20.438 1 86.06 110 THR B O 1
ATOM 4897 N N . THR B 1 111 ? 14.672 26.078 19.219 1 84.75 111 THR B N 1
ATOM 4898 C CA . THR B 1 111 ? 13.352 26.562 18.844 1 84.75 111 THR B CA 1
ATOM 4899 C C . THR B 1 111 ? 12.375 26.438 20 1 84.75 111 THR B C 1
ATOM 4901 O O . THR B 1 111 ? 12.18 25.344 20.531 1 84.75 111 THR B O 1
ATOM 4904 N N . PRO B 1 112 ? 11.828 27.578 20.281 1 80.94 112 PRO B N 1
ATOM 4905 C CA . PRO B 1 112 ? 10.82 27.516 21.344 1 80.94 112 PRO B CA 1
ATOM 4906 C C . PRO B 1 112 ? 9.617 26.656 20.953 1 80.94 112 PRO B C 1
ATOM 4908 O O . PRO B 1 112 ? 9.289 26.547 19.766 1 80.94 112 PRO B O 1
ATOM 4911 N N . PHE B 1 113 ? 9.016 25.938 21.828 1 80.12 113 PHE B N 1
ATOM 4912 C CA . PHE B 1 113 ? 7.77 25.203 21.688 1 80.12 113 PHE B CA 1
ATOM 4913 C C . PHE B 1 113 ? 7.992 23.922 20.891 1 80.12 113 PHE B C 1
ATOM 4915 O O . PHE B 1 113 ? 7.035 23.281 20.453 1 80.12 113 PHE B O 1
ATOM 4922 N N . CYS B 1 114 ? 9.234 23.562 20.594 1 87.56 114 CYS B N 1
ATOM 4923 C CA . CYS B 1 114 ? 9.516 22.328 19.859 1 87.56 114 CYS B CA 1
ATOM 4924 C C . CYS B 1 114 ? 8.875 21.125 20.547 1 87.56 114 CYS B C 1
ATOM 4926 O O . CYS B 1 114 ? 8.305 20.266 19.875 1 87.56 114 CYS B O 1
ATOM 4928 N N . GLU B 1 115 ? 8.922 21.094 21.812 1 84.25 115 GLU B N 1
ATOM 4929 C CA . GLU B 1 115 ? 8.336 20 22.562 1 84.25 115 GLU B CA 1
ATOM 4930 C C . GLU B 1 115 ? 6.82 19.969 22.422 1 84.25 115 GLU B C 1
ATOM 4932 O O . GLU B 1 115 ? 6.223 18.891 22.312 1 84.25 115 GLU B O 1
ATOM 4937 N N . THR B 1 116 ? 6.289 21.156 22.406 1 81.69 116 THR B N 1
ATOM 4938 C CA . THR B 1 116 ? 4.844 21.281 22.25 1 81.69 116 THR B CA 1
ATOM 4939 C C . THR B 1 116 ? 4.414 20.797 20.859 1 81.69 116 THR B C 1
ATOM 4941 O O . THR B 1 116 ? 3.418 20.078 20.734 1 81.69 116 THR B O 1
ATOM 4944 N N . VAL B 1 117 ? 5.191 21.156 19.891 1 88.25 117 VAL B N 1
ATOM 4945 C CA . VAL B 1 117 ? 4.895 20.734 18.516 1 88.25 117 VAL B CA 1
ATOM 4946 C C . VAL B 1 117 ? 5.062 19.234 18.391 1 88.25 117 VAL B C 1
ATOM 4948 O O . VAL B 1 117 ? 4.254 18.562 17.734 1 88.25 117 VAL B O 1
ATOM 4951 N N . ALA B 1 118 ? 6.062 18.703 19 1 89.88 118 ALA B N 1
ATOM 4952 C CA . ALA B 1 118 ? 6.301 17.266 18.969 1 89.88 118 ALA B CA 1
ATOM 4953 C C . ALA B 1 118 ? 5.109 16.5 19.547 1 89.88 118 ALA B C 1
ATOM 4955 O O . ALA B 1 118 ? 4.707 15.477 19 1 89.88 118 ALA B O 1
ATOM 4956 N N . ARG B 1 119 ? 4.496 17.016 20.531 1 84 119 ARG B N 1
ATOM 4957 C CA . ARG B 1 119 ? 3.346 16.375 21.172 1 84 119 ARG B CA 1
ATOM 4958 C C . ARG B 1 119 ? 2.119 16.438 20.266 1 84 119 ARG B C 1
ATOM 4960 O O . ARG B 1 119 ? 1.325 15.508 20.219 1 84 119 ARG B O 1
ATOM 4967 N N . ALA B 1 120 ? 2.016 17.547 19.578 1 87.19 120 ALA B N 1
ATOM 4968 C CA . ALA B 1 120 ? 0.869 17.75 18.688 1 87.19 120 ALA B CA 1
ATOM 4969 C C . ALA B 1 120 ? 0.962 16.844 17.469 1 87.19 120 ALA B C 1
ATOM 4971 O O . ALA B 1 120 ? -0.048 16.547 16.812 1 87.19 120 ALA B O 1
ATOM 4972 N N . LEU B 1 121 ? 2.18 16.328 17.172 1 91.25 121 LEU B N 1
ATOM 4973 C CA . LEU B 1 121 ? 2.41 15.547 15.969 1 91.25 121 LEU B CA 1
ATOM 4974 C C . LEU B 1 121 ? 2.289 14.055 16.25 1 91.25 121 LEU B C 1
ATOM 4976 O O . LEU B 1 121 ? 2.547 13.227 15.375 1 91.25 121 LEU B O 1
ATOM 4980 N N . VAL B 1 122 ? 1.812 13.664 17.359 1 88.56 122 VAL B N 1
ATOM 4981 C CA . VAL B 1 122 ? 1.741 12.273 17.797 1 88.56 122 VAL B CA 1
ATOM 4982 C C . VAL B 1 122 ? 0.917 11.461 16.797 1 88.56 122 VAL B C 1
ATOM 4984 O O . VAL B 1 122 ? 1.235 10.297 16.531 1 88.56 122 VAL B O 1
ATOM 4987 N N . PRO B 1 123 ? -0.098 12.023 16.172 1 89.19 123 PRO B N 1
ATOM 4988 C CA . PRO B 1 123 ? -0.863 11.234 15.203 1 89.19 123 PRO B CA 1
ATOM 4989 C C . PRO B 1 123 ? -0.064 10.906 13.938 1 89.19 123 PRO B C 1
ATOM 4991 O O . PRO B 1 123 ? -0.534 10.156 13.086 1 89.19 123 PRO B O 1
ATOM 4994 N N . LEU B 1 124 ? 1.138 11.484 13.773 1 93.69 124 LEU B N 1
ATOM 4995 C CA . LEU B 1 124 ? 1.977 11.242 12.609 1 93.69 124 LEU B CA 1
ATOM 4996 C C . LEU B 1 124 ? 3.283 10.562 13.008 1 93.69 124 LEU B C 1
ATOM 4998 O O . LEU B 1 124 ? 4.234 10.531 12.227 1 93.69 124 LEU B O 1
ATOM 5002 N N . THR B 1 125 ? 3.371 10.141 14.195 1 94 125 THR B N 1
ATOM 5003 C CA . THR B 1 125 ? 4.488 9.375 14.742 1 94 125 THR B CA 1
ATOM 5004 C C . THR B 1 125 ? 4.023 8.484 15.898 1 94 125 THR B C 1
ATOM 5006 O O . THR B 1 125 ? 2.857 8.094 15.953 1 94 125 THR B O 1
ATOM 5009 N N . VAL B 1 126 ? 4.875 8.039 16.766 1 89.88 126 VAL B N 1
ATOM 5010 C CA . VAL B 1 126 ? 4.5 7.266 17.953 1 89.88 126 VAL B CA 1
ATOM 5011 C C . VAL B 1 126 ? 4.777 8.078 19.203 1 89.88 126 VAL B C 1
ATOM 5013 O O . VAL B 1 126 ? 5.734 8.852 19.266 1 89.88 126 VAL B O 1
ATOM 5016 N N . PRO B 1 127 ? 3.916 7.934 20.188 1 85.38 127 PRO B N 1
ATOM 5017 C CA . PRO B 1 127 ? 4.059 8.703 21.422 1 85.38 127 PRO B CA 1
ATOM 5018 C C . PRO B 1 127 ? 5.445 8.57 22.047 1 85.38 127 PRO B C 1
ATOM 5020 O O . PRO B 1 127 ? 6 9.547 22.547 1 85.38 127 PRO B O 1
ATOM 5023 N N . SER B 1 128 ? 6.031 7.434 21.969 1 84 128 SER B N 1
ATOM 5024 C CA . SER B 1 128 ? 7.34 7.219 22.578 1 84 128 SER B CA 1
ATOM 5025 C C . SER B 1 128 ? 8.414 8.078 21.922 1 84 128 SER B C 1
ATOM 5027 O O . SER B 1 128 ? 9.32 8.57 22.594 1 84 128 SER B O 1
ATOM 5029 N N . LEU B 1 129 ? 8.305 8.25 20.656 1 86.19 129 LEU B N 1
ATOM 5030 C CA . LEU B 1 129 ? 9.266 9.078 19.938 1 86.19 129 LEU B CA 1
ATOM 5031 C C . LEU B 1 129 ? 8.977 10.555 20.141 1 86.19 129 LEU B C 1
ATOM 5033 O O . LEU B 1 129 ? 9.906 11.367 20.25 1 86.19 129 LEU B O 1
ATOM 5037 N N . SER B 1 130 ? 7.746 10.914 20.156 1 84.62 130 SER B N 1
ATOM 5038 C CA . SER B 1 130 ? 7.34 12.305 20.328 1 84.62 130 SER B CA 1
ATOM 5039 C C . SER B 1 130 ? 7.73 12.812 21.719 1 84.62 130 SER B C 1
ATOM 5041 O O . SER B 1 130 ? 8.078 13.984 21.875 1 84.62 130 SER B O 1
ATOM 5043 N N . LEU B 1 131 ? 7.688 11.93 22.703 1 78.62 131 LEU B N 1
ATOM 5044 C CA . LEU B 1 131 ? 7.914 12.336 24.078 1 78.62 131 LEU B CA 1
ATOM 5045 C C . LEU B 1 131 ? 9.398 12.266 24.438 1 78.62 131 LEU B C 1
ATOM 5047 O O . LEU B 1 131 ? 9.82 12.773 25.469 1 78.62 131 LEU B O 1
ATOM 5051 N N . CYS B 1 132 ? 10.18 11.711 23.469 1 81.94 132 CYS B N 1
ATOM 5052 C CA . CYS B 1 132 ? 11.609 11.586 23.75 1 81.94 132 CYS B CA 1
ATOM 5053 C C . CYS B 1 132 ? 12.422 12.445 22.797 1 81.94 132 CYS B C 1
ATOM 5055 O O . CYS B 1 132 ? 13.344 11.953 22.141 1 81.94 132 CYS B O 1
ATOM 5057 N N . LEU B 1 133 ? 12.242 13.711 22.859 1 85.25 133 LEU B N 1
ATOM 5058 C CA . LEU B 1 133 ? 12.906 14.633 21.953 1 85.25 133 LEU B CA 1
ATOM 5059 C C . LEU B 1 133 ? 14.406 14.68 22.219 1 85.25 133 LEU B C 1
ATOM 5061 O O . LEU B 1 133 ? 15.211 14.68 21.281 1 85.25 133 LEU B O 1
ATOM 5065 N N . PRO B 1 134 ? 14.852 14.516 23.5 1 84.81 134 PRO B N 1
ATOM 5066 C CA . PRO B 1 134 ? 16.297 14.562 23.766 1 84.81 134 PRO B CA 1
ATOM 5067 C C . PRO B 1 134 ? 17.047 13.406 23.109 1 84.81 134 PRO B C 1
ATOM 5069 O O . PRO B 1 134 ? 18.172 13.594 22.625 1 84.81 134 PRO B O 1
ATOM 5072 N N . GLU B 1 135 ? 16.422 12.352 23.062 1 83.69 135 GLU B N 1
ATOM 5073 C CA . GLU B 1 135 ? 17.062 11.195 22.438 1 83.69 135 GLU B CA 1
ATOM 5074 C C . GLU B 1 135 ? 17.234 11.391 20.938 1 83.69 135 GLU B C 1
ATOM 5076 O O . GLU B 1 135 ? 18.266 11 20.375 1 83.69 135 GLU B O 1
ATOM 5081 N N . ILE B 1 136 ? 16.312 11.977 20.391 1 84.75 136 ILE B N 1
ATOM 5082 C CA . ILE B 1 136 ? 16.375 12.25 18.953 1 84.75 136 ILE B CA 1
ATOM 5083 C C . ILE B 1 136 ? 17.484 13.258 18.672 1 84.75 136 ILE B C 1
ATOM 5085 O O . ILE B 1 136 ? 18.266 13.086 17.734 1 84.75 136 ILE B O 1
ATOM 5089 N N . LEU B 1 137 ? 17.531 14.281 19.531 1 88.62 137 LEU B N 1
ATOM 5090 C CA . LEU B 1 137 ? 18.547 15.32 19.359 1 88.62 137 LEU B CA 1
ATOM 5091 C C . LEU B 1 137 ? 19.953 14.758 19.547 1 88.62 137 LEU B C 1
ATOM 5093 O O . LEU B 1 137 ? 20.859 15.086 18.797 1 88.62 137 LEU B O 1
ATOM 5097 N N . ASN B 1 138 ? 20 13.898 20.484 1 88.25 138 ASN B N 1
ATOM 5098 C CA . ASN B 1 138 ? 21.297 13.25 20.703 1 88.25 138 ASN B CA 1
ATOM 5099 C C . ASN B 1 138 ? 21.688 12.359 19.531 1 88.25 138 ASN B C 1
ATOM 5101 O O . ASN B 1 138 ? 22.844 12.32 19.141 1 88.25 138 ASN B O 1
ATOM 5105 N N . TYR B 1 139 ? 20.719 11.727 19 1 87.44 139 TYR B N 1
ATOM 5106 C CA . TYR B 1 139 ? 20.984 10.859 17.859 1 87.44 139 TYR B CA 1
ATOM 5107 C C . TYR B 1 139 ? 21.438 11.664 16.656 1 87.44 139 TYR B C 1
ATOM 5109 O O . TYR B 1 139 ? 22.391 11.273 15.977 1 87.44 139 TYR B O 1
ATOM 5117 N N . LEU B 1 140 ? 20.812 12.789 16.406 1 87.25 140 LEU B N 1
ATOM 5118 C CA . LEU B 1 140 ? 21.141 13.617 15.258 1 87.25 140 LEU B CA 1
ATOM 5119 C C . LEU B 1 140 ? 22.531 14.25 15.414 1 87.25 140 LEU B C 1
ATOM 5121 O O . LEU B 1 140 ? 23.25 14.406 14.43 1 87.25 140 LEU B O 1
ATOM 5125 N N . LYS B 1 141 ? 22.875 14.523 16.609 1 86.62 141 LYS B N 1
ATOM 5126 C CA . LYS B 1 141 ? 24.188 15.125 16.875 1 86.62 141 LYS B CA 1
ATOM 5127 C C . LYS B 1 141 ? 25.312 14.117 16.641 1 86.62 141 LYS B C 1
ATOM 5129 O O . LYS B 1 141 ? 26.422 14.5 16.266 1 86.62 141 LYS B O 1
ATOM 5134 N N . ASN B 1 142 ? 24.953 12.82 16.781 1 81.12 142 ASN B N 1
ATOM 5135 C CA . ASN B 1 142 ? 25.969 11.781 16.641 1 81.12 142 ASN B CA 1
ATOM 5136 C C . ASN B 1 142 ? 25.828 11.039 15.312 1 81.12 142 ASN B C 1
ATOM 5138 O O . ASN B 1 142 ? 26.203 9.875 15.203 1 81.12 142 ASN B O 1
ATOM 5142 N N . SER B 1 143 ? 25.203 11.617 14.367 1 71.62 143 SER B N 1
ATOM 5143 C CA . SER B 1 143 ? 24.875 10.969 13.102 1 71.62 143 SER B CA 1
ATOM 5144 C C . SER B 1 143 ? 26.141 10.539 12.359 1 71.62 143 SER B C 1
ATOM 5146 O O . SER B 1 143 ? 26.125 9.516 11.664 1 71.62 143 SER B O 1
ATOM 5148 N N . ASN B 1 144 ? 27.094 11.359 12.461 1 62.28 144 ASN B N 1
ATOM 5149 C CA . ASN B 1 144 ? 28.328 11.07 11.75 1 62.28 144 ASN B CA 1
ATOM 5150 C C . ASN B 1 144 ? 28.938 9.75 12.203 1 62.28 144 ASN B C 1
ATOM 5152 O O . ASN B 1 144 ? 29.703 9.125 11.461 1 62.28 144 ASN B O 1
ATOM 5156 N N . SER B 1 145 ? 28.609 9.391 13.367 1 57.97 145 SER B N 1
ATOM 5157 C CA . SER B 1 145 ? 29.188 8.18 13.93 1 57.97 145 SER B CA 1
ATOM 5158 C C . SER B 1 145 ? 28.375 6.949 13.547 1 57.97 145 SER B C 1
ATOM 5160 O O . SER B 1 145 ? 28.828 5.816 13.75 1 57.97 145 SER B O 1
ATOM 5162 N N . HIS B 1 146 ? 27.219 7.203 12.977 1 61.5 146 HIS B N 1
ATOM 5163 C CA . HIS B 1 146 ? 26.344 6.062 12.695 1 61.5 146 HIS B CA 1
ATOM 5164 C C . HIS B 1 146 ? 26.734 5.383 11.383 1 61.5 146 HIS B C 1
ATOM 5166 O O . HIS B 1 146 ? 26.734 6.02 10.328 1 61.5 146 HIS B O 1
ATOM 5172 N N . ASN B 1 147 ? 27.844 4.703 11.281 1 55.81 147 ASN B N 1
ATOM 5173 C CA . ASN B 1 147 ? 28.125 3.873 10.117 1 55.81 147 ASN B CA 1
ATOM 5174 C C . ASN B 1 147 ? 27.031 2.842 9.883 1 55.81 147 ASN B C 1
ATOM 5176 O O . ASN B 1 147 ? 27 1.789 10.523 1 55.81 147 ASN B O 1
ATOM 5180 N N . ALA B 1 148 ? 25.984 3.23 9.312 1 61.03 148 ALA B N 1
ATOM 5181 C CA . ALA B 1 148 ? 24.891 2.264 9.195 1 61.03 148 ALA B CA 1
ATOM 5182 C C . ALA B 1 148 ? 25.312 1.067 8.352 1 61.03 148 ALA B C 1
ATOM 5184 O O . ALA B 1 148 ? 25.172 1.089 7.121 1 61.03 148 ALA B O 1
ATOM 5185 N N . ASN B 1 149 ? 26.062 0.152 8.93 1 68.12 149 ASN B N 1
ATOM 5186 C CA . ASN B 1 149 ? 26.609 -1.017 8.258 1 68.12 149 ASN B CA 1
ATOM 5187 C C . ASN B 1 149 ? 25.547 -2.08 8.008 1 68.12 149 ASN B C 1
ATOM 5189 O O . ASN B 1 149 ? 25.797 -3.057 7.297 1 68.12 149 ASN B O 1
ATOM 5193 N N . ASN B 1 150 ? 24.453 -1.863 8.57 1 83.81 150 ASN B N 1
ATOM 5194 C CA . ASN B 1 150 ? 23.406 -2.855 8.336 1 83.81 150 ASN B CA 1
ATOM 5195 C C . ASN B 1 150 ? 22.062 -2.195 8.055 1 83.81 150 ASN B C 1
ATOM 5197 O O . ASN B 1 150 ? 21.922 -0.978 8.188 1 83.81 150 ASN B O 1
ATOM 5201 N N . LEU B 1 151 ? 21.188 -2.916 7.602 1 87.56 151 LEU B N 1
ATOM 5202 C CA . LEU B 1 151 ? 19.875 -2.412 7.184 1 87.56 151 LEU B CA 1
ATOM 5203 C C . LEU B 1 151 ? 19.141 -1.782 8.359 1 87.56 151 LEU B C 1
ATOM 5205 O O . LEU B 1 151 ? 18.438 -0.781 8.188 1 87.56 151 LEU B O 1
ATOM 5209 N N . GLU B 1 152 ? 19.281 -2.363 9.555 1 89.1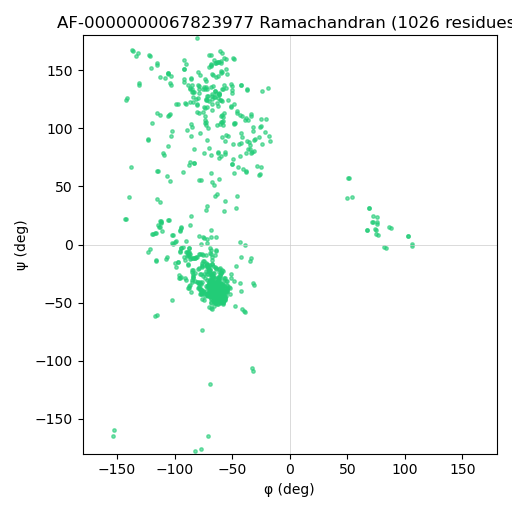9 152 GLU B N 1
ATOM 5210 C CA . GLU B 1 152 ? 18.609 -1.829 10.734 1 89.19 152 GLU B CA 1
ATOM 5211 C C . GLU B 1 152 ? 19.125 -0.431 11.07 1 89.19 152 GLU B C 1
ATOM 5213 O O . GLU B 1 152 ? 18.328 0.472 11.352 1 89.19 152 GLU B O 1
ATOM 5218 N N . GLY B 1 153 ? 20.422 -0.334 11.086 1 88.69 153 GLY B N 1
ATOM 5219 C CA . GLY B 1 153 ? 21 0.971 11.336 1 88.69 153 GLY B CA 1
ATOM 5220 C C . GLY B 1 153 ? 20.609 2.012 10.305 1 88.69 153 GLY B C 1
ATOM 5221 O O . GLY B 1 153 ? 20.328 3.16 10.648 1 88.69 153 GLY B O 1
ATOM 5222 N N . MET B 1 154 ? 20.562 1.657 9.039 1 91.06 154 MET B N 1
ATOM 5223 C CA . MET B 1 154 ? 20.125 2.555 7.969 1 91.06 154 MET B CA 1
ATOM 5224 C C . MET B 1 154 ? 18.672 2.994 8.18 1 91.06 154 MET B C 1
ATOM 5226 O O . MET B 1 154 ? 18.359 4.176 8.039 1 91.06 154 MET B O 1
ATOM 5230 N N . ALA B 1 155 ? 17.891 1.961 8.516 1 93.81 155 ALA B N 1
ATOM 5231 C CA . ALA B 1 155 ? 16.469 2.248 8.75 1 93.81 155 ALA B CA 1
ATOM 5232 C C . ALA B 1 155 ? 16.297 3.229 9.906 1 93.81 155 ALA B C 1
ATOM 5234 O O . ALA B 1 155 ? 15.484 4.152 9.828 1 93.81 155 ALA B O 1
ATOM 5235 N N . LYS B 1 156 ? 16.984 3.049 10.984 1 92.56 156 LYS B N 1
ATOM 5236 C CA . LYS B 1 156 ? 16.922 3.936 12.148 1 92.56 156 LYS B CA 1
ATOM 5237 C C . LYS B 1 156 ? 17.328 5.355 11.773 1 92.56 156 LYS B C 1
ATOM 5239 O O . LYS B 1 156 ? 16.703 6.324 12.203 1 92.56 156 LYS B O 1
ATOM 5244 N N . ASP B 1 157 ? 18.328 5.484 10.969 1 92.19 157 ASP B N 1
ATOM 5245 C CA . ASP B 1 157 ? 18.781 6.789 10.508 1 92.19 157 ASP B CA 1
ATOM 5246 C C . ASP B 1 157 ? 17.672 7.516 9.734 1 92.19 157 ASP B C 1
ATOM 5248 O O . ASP B 1 157 ? 17.422 8.703 9.969 1 92.19 157 ASP B O 1
ATOM 5252 N N . VAL B 1 158 ? 17.062 6.789 8.828 1 95.38 158 VAL B N 1
ATOM 5253 C CA . VAL B 1 158 ? 16.016 7.398 8.031 1 95.38 158 VAL B CA 1
ATOM 5254 C C . VAL B 1 158 ? 14.852 7.816 8.945 1 95.38 158 VAL B C 1
ATOM 5256 O O . VAL B 1 158 ? 14.289 8.898 8.781 1 95.38 158 VAL B O 1
ATOM 5259 N N . ALA B 1 159 ? 14.508 6.977 9.914 1 95.62 159 ALA B N 1
ATOM 5260 C CA . ALA B 1 159 ? 13.391 7.246 10.805 1 95.62 159 ALA B CA 1
ATOM 5261 C C . ALA B 1 159 ? 13.648 8.5 11.648 1 95.62 159 ALA B C 1
ATOM 5263 O O . ALA B 1 159 ? 12.781 9.367 11.758 1 95.62 159 ALA B O 1
ATOM 5264 N N . MET B 1 160 ? 14.844 8.609 12.195 1 94.06 160 MET B N 1
ATOM 5265 C CA . MET B 1 160 ? 15.164 9.75 13.047 1 94.06 160 MET B CA 1
ATOM 5266 C C . MET B 1 160 ? 15.266 11.031 12.234 1 94.06 160 MET B C 1
ATOM 5268 O O . MET B 1 160 ? 14.781 12.086 12.656 1 94.06 160 MET B O 1
ATOM 5272 N N . ALA B 1 161 ? 15.852 10.945 11.086 1 93.94 161 ALA B N 1
ATOM 5273 C CA . ALA B 1 161 ? 15.984 12.125 10.227 1 93.94 161 ALA B CA 1
ATOM 5274 C C . ALA B 1 161 ? 14.625 12.586 9.711 1 93.94 161 ALA B C 1
ATOM 5276 O O . ALA B 1 161 ? 14.359 13.789 9.633 1 93.94 161 ALA B O 1
ATOM 5277 N N . SER B 1 162 ? 13.812 11.641 9.281 1 96.25 162 SER B N 1
ATOM 5278 C CA . SER B 1 162 ? 12.5 12.008 8.781 1 96.25 162 SER B CA 1
ATOM 5279 C C . SER B 1 162 ? 11.633 12.609 9.891 1 96.25 162 SER B C 1
ATOM 5281 O O . SER B 1 162 ? 10.812 13.492 9.633 1 96.25 162 SER B O 1
ATOM 5283 N N . TRP B 1 163 ? 11.812 12.156 11.125 1 95.81 163 TRP B N 1
ATOM 5284 C CA . TRP B 1 163 ? 11.117 12.773 12.258 1 95.81 163 TRP B CA 1
ATOM 5285 C C . TRP B 1 163 ? 11.539 14.227 12.43 1 95.81 163 TRP B C 1
ATOM 5287 O O . TRP B 1 163 ? 10.695 15.102 12.609 1 95.81 163 TRP B O 1
ATOM 5297 N N . ALA B 1 164 ? 12.797 14.438 12.383 1 94.19 164 ALA B N 1
ATOM 5298 C CA . ALA B 1 164 ? 13.312 15.797 12.469 1 94.19 164 ALA B CA 1
ATOM 5299 C C . ALA B 1 164 ? 12.758 16.672 11.344 1 94.19 164 ALA B C 1
ATOM 5301 O O . ALA B 1 164 ? 12.422 17.828 11.562 1 94.19 164 ALA B O 1
ATOM 5302 N N . LEU B 1 165 ? 12.703 16.109 10.156 1 94.25 165 LEU B N 1
ATOM 5303 C CA . LEU B 1 165 ? 12.18 16.828 9 1 94.25 165 LEU B CA 1
ATOM 5304 C C . LEU B 1 165 ? 10.727 17.234 9.234 1 94.25 165 LEU B C 1
ATOM 5306 O O . LEU B 1 165 ? 10.344 18.375 8.961 1 94.25 165 LEU B O 1
ATOM 5310 N N . LEU B 1 166 ? 9.914 16.312 9.719 1 94.31 166 LEU B N 1
ATOM 5311 C CA . LEU B 1 166 ? 8.508 16.578 10.008 1 94.31 166 LEU B CA 1
ATOM 5312 C C . LEU B 1 166 ? 8.375 17.688 11.062 1 94.31 166 LEU B C 1
ATOM 5314 O O . LEU B 1 166 ? 7.555 18.594 10.914 1 94.31 166 LEU B O 1
ATOM 5318 N N . LEU B 1 167 ? 9.195 17.625 12.094 1 92.88 167 LEU B N 1
ATOM 5319 C CA . LEU B 1 167 ? 9.18 18.641 13.156 1 92.88 167 LEU B CA 1
ATOM 5320 C C . LEU B 1 167 ? 9.5 20.016 12.594 1 92.88 167 LEU B C 1
ATOM 5322 O O . LEU B 1 167 ? 8.797 20.984 12.891 1 92.88 167 LEU B O 1
ATOM 5326 N N . LEU B 1 168 ? 10.5 20.062 11.789 1 91.56 168 LEU B N 1
ATOM 5327 C CA . LEU B 1 168 ? 10.898 21.328 11.211 1 91.56 168 LEU B CA 1
ATOM 5328 C C . LEU B 1 168 ? 9.805 21.891 10.305 1 91.56 168 LEU B C 1
ATOM 5330 O O . LEU B 1 168 ? 9.547 23.094 10.312 1 91.56 168 LEU B O 1
ATOM 5334 N N . ALA B 1 169 ? 9.195 21 9.539 1 90 169 ALA B N 1
ATOM 5335 C CA . ALA B 1 169 ? 8.109 21.438 8.664 1 90 169 ALA B CA 1
ATOM 5336 C C . ALA B 1 169 ? 6.938 21.984 9.469 1 90 169 ALA B C 1
ATOM 5338 O O . ALA B 1 169 ? 6.367 23.016 9.109 1 90 169 ALA B O 1
ATOM 5339 N N . ALA B 1 170 ? 6.578 21.359 10.555 1 89.25 170 ALA B N 1
ATOM 5340 C CA . ALA B 1 170 ? 5.477 21.797 11.406 1 89.25 170 ALA B CA 1
ATOM 5341 C C . ALA B 1 170 ? 5.801 23.125 12.086 1 89.25 170 ALA B C 1
ATOM 5343 O O . ALA B 1 170 ? 4.938 24 12.203 1 89.25 170 ALA B O 1
ATOM 5344 N N . LEU B 1 171 ? 7.074 23.266 12.531 1 88.06 171 LEU B N 1
ATOM 5345 C CA . LEU B 1 171 ? 7.512 24.5 13.188 1 88.06 171 LEU B CA 1
ATOM 5346 C C . LEU B 1 171 ? 7.492 25.672 12.211 1 88.06 171 LEU B C 1
ATOM 5348 O O . LEU B 1 171 ? 7.121 26.797 12.578 1 88.06 171 LEU B O 1
ATOM 5352 N N . SER B 1 172 ? 7.855 25.391 11 1 83.31 172 SER B N 1
ATOM 5353 C CA . SER B 1 172 ? 7.836 26.422 9.969 1 83.31 172 SER B CA 1
ATOM 5354 C C . SER B 1 172 ? 6.414 26.891 9.68 1 83.31 172 SER B C 1
ATOM 5356 O O . SER B 1 172 ? 6.184 28.078 9.469 1 83.31 172 SER B O 1
ATOM 5358 N N . ALA B 1 173 ? 5.508 26.016 9.703 1 75.06 173 ALA B N 1
ATOM 5359 C CA . ALA B 1 173 ? 4.109 26.328 9.43 1 75.06 173 ALA B CA 1
ATOM 5360 C C . ALA B 1 173 ? 3.508 27.172 10.547 1 75.06 173 ALA B C 1
ATOM 5362 O O . ALA B 1 173 ? 2.539 27.906 10.328 1 75.06 173 ALA B O 1
ATOM 5363 N N . LYS B 1 174 ? 4.086 27.141 11.727 1 70.62 174 LYS B N 1
ATOM 5364 C CA . LYS B 1 174 ? 3.582 27.891 12.875 1 70.62 174 LYS B CA 1
ATOM 5365 C C . LYS B 1 174 ? 4.156 29.297 12.906 1 70.62 174 LYS B C 1
ATOM 5367 O O . LYS B 1 174 ? 3.764 30.109 13.742 1 70.62 174 LYS B O 1
ATOM 5372 N N . GLY B 1 175 ? 5.051 29.547 11.93 1 68.31 175 GLY B N 1
ATOM 5373 C CA . GLY B 1 175 ? 5.566 30.906 11.867 1 68.31 175 GLY B CA 1
ATOM 5374 C C . GLY B 1 175 ? 6.965 31.047 12.43 1 68.31 175 GLY B C 1
ATOM 5375 O O . GLY B 1 175 ? 7.414 32.156 12.727 1 68.31 175 GLY B O 1
ATOM 5376 N N . ASN B 1 176 ? 7.609 29.844 12.766 1 67.38 176 ASN B N 1
ATOM 5377 C CA . ASN B 1 176 ? 9 29.844 13.195 1 67.38 176 ASN B CA 1
ATOM 5378 C C . ASN B 1 176 ? 9.922 29.234 12.148 1 67.38 176 ASN B C 1
ATOM 5380 O O . ASN B 1 176 ? 10.398 28.109 12.32 1 67.38 176 ASN B O 1
ATOM 5384 N N . PRO B 1 177 ? 10.172 30.016 11.18 1 73.31 177 PRO B N 1
ATOM 5385 C CA . PRO B 1 177 ? 10.93 29.391 10.086 1 73.31 177 PRO B CA 1
ATOM 5386 C C . PRO B 1 177 ? 12.383 29.141 10.453 1 73.31 177 PRO B C 1
ATOM 5388 O O . PRO B 1 177 ? 13.047 30 11.031 1 73.31 177 PRO B O 1
ATOM 5391 N N . PRO B 1 178 ? 12.727 27.891 10.289 1 75.38 178 PRO B N 1
ATOM 5392 C CA . PRO B 1 178 ? 14.148 27.594 10.484 1 75.38 178 PRO B CA 1
ATOM 5393 C C . PRO B 1 178 ? 15.047 28.359 9.516 1 75.38 178 PRO B C 1
ATOM 5395 O O . PRO B 1 178 ? 14.555 29.016 8.594 1 75.38 178 PRO B O 1
ATOM 5398 N N . PRO B 1 179 ? 16.391 28.281 9.93 1 74.38 179 PRO B N 1
ATOM 5399 C CA . PRO B 1 179 ? 17.297 28.922 8.984 1 74.38 179 PRO B CA 1
ATOM 5400 C C . PRO B 1 179 ? 17.062 28.484 7.543 1 74.38 179 PRO B C 1
ATOM 5402 O O . PRO B 1 179 ? 16.562 27.391 7.301 1 74.38 179 PRO B O 1
ATOM 5405 N N . LYS B 1 180 ? 17.531 29.281 6.727 1 73.31 180 LYS B N 1
ATOM 5406 C CA . LYS B 1 180 ? 17.266 29.094 5.305 1 73.31 180 LYS B CA 1
ATOM 5407 C C . LYS B 1 180 ? 17.828 27.766 4.809 1 73.31 180 LYS B C 1
ATOM 5409 O O . LYS B 1 180 ? 18.953 27.391 5.145 1 73.31 180 LYS B O 1
ATOM 5414 N N . ASN B 1 181 ? 17.141 27 4.164 1 82.44 181 ASN B N 1
ATOM 5415 C CA . ASN B 1 181 ? 17.484 25.797 3.395 1 82.44 181 ASN B CA 1
ATOM 5416 C C . ASN B 1 181 ? 17.609 24.578 4.289 1 82.44 181 ASN B C 1
ATOM 5418 O O . ASN B 1 181 ? 17.969 23.484 3.82 1 82.44 181 ASN B O 1
ATOM 5422 N N . THR B 1 182 ? 17.438 24.812 5.656 1 86.69 182 THR B N 1
ATOM 5423 C CA . THR B 1 182 ? 17.578 23.688 6.57 1 86.69 182 THR B CA 1
ATOM 5424 C C . THR B 1 182 ? 16.594 22.578 6.207 1 86.69 182 THR B C 1
ATOM 5426 O O . THR B 1 182 ? 16.953 21.391 6.164 1 86.69 182 THR B O 1
ATOM 5429 N N . ILE B 1 183 ? 15.422 22.969 5.902 1 89.44 183 ILE B N 1
ATOM 5430 C CA . ILE B 1 183 ? 14.375 22 5.586 1 89.44 183 ILE B CA 1
ATOM 5431 C C . ILE B 1 183 ? 14.695 21.312 4.258 1 89.44 183 ILE B C 1
ATOM 5433 O O . ILE B 1 183 ? 14.602 20.094 4.152 1 89.44 183 ILE B O 1
ATOM 5437 N N . THR B 1 184 ? 15.109 22.078 3.279 1 87.06 184 THR B N 1
ATOM 5438 C CA . THR B 1 184 ? 15.406 21.516 1.962 1 87.06 184 THR B CA 1
ATOM 5439 C C . THR B 1 184 ? 16.594 20.562 2.037 1 87.06 184 THR B C 1
ATOM 5441 O O . THR B 1 184 ? 16.578 19.484 1.434 1 87.06 184 THR B O 1
ATOM 5444 N N . GLU B 1 185 ? 17.578 20.984 2.766 1 88.31 185 GLU B N 1
ATOM 5445 C CA . GLU B 1 185 ? 18.75 20.141 2.91 1 88.31 185 GLU B CA 1
ATOM 5446 C C . GLU B 1 185 ? 18.422 18.844 3.641 1 88.31 185 GLU B C 1
ATOM 5448 O O . GLU B 1 185 ? 18.891 17.766 3.25 1 88.31 185 GLU B O 1
ATOM 5453 N N . LEU B 1 186 ? 17.703 18.969 4.715 1 92.75 186 LEU B N 1
ATOM 5454 C CA . LEU B 1 186 ? 17.328 17.766 5.461 1 92.75 186 LEU B CA 1
ATOM 5455 C C . LEU B 1 186 ? 16.422 16.875 4.629 1 92.75 186 LEU B C 1
ATOM 5457 O O . LEU B 1 186 ? 16.516 15.641 4.707 1 92.75 186 LEU B O 1
ATOM 5461 N N . ALA B 1 187 ? 15.523 17.453 3.84 1 93 187 ALA B N 1
ATOM 5462 C CA . ALA B 1 187 ? 14.672 16.672 2.947 1 93 187 ALA B CA 1
ATOM 5463 C C . ALA B 1 187 ? 15.508 15.898 1.933 1 93 187 ALA B C 1
ATOM 5465 O O . ALA B 1 187 ? 15.227 14.734 1.653 1 93 187 ALA B O 1
ATOM 5466 N N . GLU B 1 188 ? 16.5 16.516 1.393 1 91.19 188 GLU B N 1
ATOM 5467 C CA . GLU B 1 188 ? 17.406 15.852 0.461 1 91.19 188 GLU B CA 1
ATOM 5468 C C . GLU B 1 188 ? 18.125 14.688 1.132 1 91.19 188 GLU B C 1
ATOM 5470 O O . GLU B 1 188 ? 18.25 13.609 0.545 1 91.19 188 GLU B O 1
ATOM 5475 N N . TYR B 1 189 ? 18.531 14.938 2.303 1 91 189 TYR B N 1
ATOM 5476 C CA . TYR B 1 189 ? 19.203 13.867 3.033 1 91 189 TYR B CA 1
ATOM 5477 C C . TYR B 1 189 ? 18.266 12.695 3.283 1 91 189 TYR B C 1
ATOM 5479 O O . TYR B 1 189 ? 18.625 11.539 3.072 1 91 189 TYR B O 1
ATOM 5487 N N . VAL B 1 190 ? 17.094 12.969 3.828 1 95.12 190 VAL B N 1
ATOM 5488 C CA . VAL B 1 190 ? 16.125 11.93 4.168 1 95.12 190 VAL B CA 1
ATOM 5489 C C . VAL B 1 190 ? 15.812 11.094 2.928 1 95.12 190 VAL B C 1
ATOM 5491 O O . VAL B 1 190 ? 15.805 9.859 2.992 1 95.12 190 VAL B O 1
ATOM 5494 N N . THR B 1 191 ? 15.594 11.727 1.778 1 94 191 THR B N 1
ATOM 5495 C CA . THR B 1 191 ? 15.25 11.008 0.556 1 94 191 THR B CA 1
ATOM 5496 C C . THR B 1 191 ? 16.422 10.164 0.069 1 94 191 THR B C 1
ATOM 5498 O O . THR B 1 191 ? 16.234 9.055 -0.43 1 94 191 THR B O 1
ATOM 5501 N N . GLN B 1 192 ? 17.578 10.672 0.212 1 90.69 192 GLN B N 1
ATOM 5502 C CA . GLN B 1 192 ? 18.766 9.914 -0.194 1 90.69 192 GLN B CA 1
ATOM 5503 C C . GLN B 1 192 ? 18.984 8.711 0.711 1 90.69 192 GLN B C 1
ATOM 5505 O O . GLN B 1 192 ? 19.297 7.617 0.234 1 90.69 192 GLN B O 1
ATOM 5510 N N . ALA B 1 193 ? 18.891 8.961 1.98 1 92.31 193 ALA B N 1
ATOM 5511 C CA . ALA B 1 193 ? 19.031 7.855 2.924 1 92.31 193 ALA B CA 1
ATOM 5512 C C . ALA B 1 193 ? 17.969 6.781 2.689 1 92.31 193 ALA B C 1
ATOM 5514 O O . ALA B 1 193 ? 18.266 5.586 2.766 1 92.31 193 ALA B O 1
ATOM 5515 N N . HIS B 1 194 ? 16.766 7.223 2.473 1 95.12 194 HIS B N 1
ATOM 5516 C CA . HIS B 1 194 ? 15.68 6.309 2.154 1 95.12 194 HIS B CA 1
ATOM 5517 C C . HIS B 1 194 ? 15.984 5.508 0.89 1 95.12 194 HIS B C 1
ATOM 5519 O O . HIS B 1 194 ? 15.742 4.301 0.842 1 95.12 194 HIS B O 1
ATOM 5525 N N . ALA B 1 195 ? 16.516 6.203 -0.085 1 91.62 195 ALA B N 1
ATOM 5526 C CA . ALA B 1 195 ? 16.875 5.57 -1.35 1 91.62 195 ALA B CA 1
ATOM 5527 C C . ALA B 1 195 ? 17.984 4.535 -1.144 1 91.62 195 ALA B C 1
ATOM 5529 O O . ALA B 1 195 ? 17.938 3.441 -1.709 1 91.62 195 ALA B O 1
ATOM 5530 N N . ASP B 1 196 ? 18.922 4.883 -0.399 1 89.19 196 ASP B N 1
ATOM 5531 C CA . ASP B 1 196 ? 20.031 3.969 -0.114 1 89.19 196 ASP B CA 1
ATOM 5532 C C . ASP B 1 196 ? 19.531 2.709 0.593 1 89.19 196 ASP B C 1
ATOM 5534 O O . ASP B 1 196 ? 19.969 1.601 0.272 1 89.19 196 ASP B O 1
ATOM 5538 N N . PHE B 1 197 ? 18.719 2.91 1.543 1 92.25 197 PHE B N 1
ATOM 5539 C CA . PHE B 1 197 ? 18.141 1.767 2.236 1 92.25 197 PHE B CA 1
ATOM 5540 C C . PHE B 1 197 ? 17.391 0.864 1.26 1 92.25 197 PHE B C 1
ATOM 5542 O O . PHE B 1 197 ? 17.547 -0.357 1.287 1 92.25 197 PHE B O 1
ATOM 5549 N N . SER B 1 198 ? 16.5 1.448 0.421 1 90.44 198 SER B N 1
ATOM 5550 C CA . SER B 1 198 ? 15.695 0.686 -0.526 1 90.44 198 SER B CA 1
ATOM 5551 C C . SER B 1 198 ? 16.578 -0.114 -1.482 1 90.44 198 SER B C 1
ATOM 5553 O O . SER B 1 198 ? 16.281 -1.271 -1.786 1 90.44 198 SER B O 1
ATOM 5555 N N . SER B 1 199 ? 17.609 0.519 -1.904 1 89.25 199 SER B N 1
ATOM 5556 C CA . SER B 1 199 ? 18.531 -0.149 -2.818 1 89.25 199 SER B CA 1
ATOM 5557 C C . SER B 1 199 ? 19.219 -1.334 -2.146 1 89.25 199 SER B C 1
ATOM 5559 O O . SER B 1 199 ? 19.234 -2.441 -2.691 1 89.25 199 SER B O 1
ATOM 5561 N N . GLN B 1 200 ? 19.719 -1.109 -0.98 1 88.06 200 GLN B N 1
ATOM 5562 C CA . GLN B 1 200 ? 20.406 -2.174 -0.264 1 88.06 200 GLN B CA 1
ATOM 5563 C C . GLN B 1 200 ? 19.453 -3.301 0.111 1 88.06 200 GLN B C 1
ATOM 5565 O O . GLN B 1 200 ? 19.812 -4.477 0.069 1 88.06 200 GLN B O 1
ATOM 5570 N N . SER B 1 201 ? 18.312 -2.932 0.528 1 88.44 201 SER B N 1
ATOM 5571 C CA . SER B 1 201 ? 17.312 -3.924 0.896 1 88.44 201 SER B CA 1
ATOM 5572 C C . SER B 1 201 ? 16.938 -4.801 -0.295 1 88.44 201 SER B C 1
ATOM 5574 O O . SER B 1 201 ? 16.734 -6.004 -0.145 1 88.44 201 SER B O 1
ATOM 5576 N N . PHE B 1 202 ? 16.859 -4.254 -1.525 1 89 202 PHE B N 1
ATOM 5577 C CA . PHE B 1 202 ? 16.5 -4.98 -2.736 1 89 202 PHE B CA 1
ATOM 5578 C C . PHE B 1 202 ? 17.609 -5.953 -3.129 1 89 202 PHE B C 1
ATOM 5580 O O . PHE B 1 202 ? 17.344 -7.066 -3.584 1 89 202 PHE B O 1
ATOM 5587 N N . LEU B 1 203 ? 18.812 -5.457 -2.887 1 86.12 203 LEU B N 1
ATOM 5588 C CA . LEU B 1 203 ? 19.969 -6.234 -3.332 1 86.12 203 LEU B CA 1
ATOM 5589 C C . LEU B 1 203 ? 20.328 -7.297 -2.301 1 86.12 203 LEU B C 1
ATOM 5591 O O . LEU B 1 203 ? 20.969 -8.297 -2.633 1 86.12 203 LEU B O 1
ATOM 5595 N N . SER B 1 204 ? 19.922 -6.879 -1.064 1 77.62 204 SER B N 1
ATOM 5596 C CA . SER B 1 204 ? 20.297 -7.801 0.002 1 77.62 204 SER B CA 1
ATOM 5597 C C . SER B 1 204 ? 19.484 -9.086 -0.069 1 77.62 204 SER B C 1
ATOM 5599 O O . SER B 1 204 ? 18.266 -9.047 -0.193 1 77.62 204 SER B O 1
ATOM 5601 N N . LEU B 1 205 ? 20.031 -10.07 -0.575 1 61.03 205 LEU B N 1
ATOM 5602 C CA . LEU B 1 205 ? 19.359 -11.344 -0.799 1 61.03 205 LEU B CA 1
ATOM 5603 C C . LEU B 1 205 ? 19.125 -12.07 0.519 1 61.03 205 LEU B C 1
ATOM 5605 O O . LEU B 1 205 ? 18.562 -13.172 0.533 1 61.03 205 LEU B O 1
ATOM 5609 N N . LYS B 1 206 ? 19.594 -11.305 1.693 1 58.53 206 LYS B N 1
ATOM 5610 C CA . LYS B 1 206 ? 19.25 -12.047 2.898 1 58.53 206 LYS B CA 1
ATOM 5611 C C . LYS B 1 206 ? 17.781 -11.859 3.256 1 58.53 206 LYS B C 1
ATOM 5613 O O . LYS B 1 206 ? 17.266 -10.734 3.219 1 58.53 206 LYS B O 1
ATOM 5618 N N . GLU B 1 207 ? 17.016 -12.922 3.158 1 57.59 207 GLU B N 1
ATOM 5619 C CA . GLU B 1 207 ? 15.57 -13.023 3.35 1 57.59 207 GLU B CA 1
ATOM 5620 C C . GLU B 1 207 ? 15.133 -12.336 4.637 1 57.59 207 GLU B C 1
ATOM 5622 O O . GLU B 1 207 ? 14.047 -11.758 4.703 1 57.59 207 GLU B O 1
ATOM 5627 N N . THR B 1 208 ? 15.953 -12.305 5.691 1 62.81 208 THR B N 1
ATOM 5628 C CA . THR B 1 208 ? 15.281 -12 6.949 1 62.81 208 THR B CA 1
ATOM 5629 C C . THR B 1 208 ? 15.578 -10.57 7.391 1 62.81 208 THR B C 1
ATOM 5631 O O . THR B 1 208 ? 16.719 -10.242 7.723 1 62.81 208 THR B O 1
ATOM 5634 N N . THR B 1 209 ? 14.914 -9.719 6.945 1 78.56 209 THR B N 1
ATOM 5635 C CA . THR B 1 209 ? 14.945 -8.375 7.527 1 78.56 209 THR B CA 1
ATOM 5636 C C . THR B 1 209 ? 14.336 -8.383 8.93 1 78.56 209 THR B C 1
ATOM 5638 O O . THR B 1 209 ? 13.289 -8.992 9.156 1 78.56 209 THR B O 1
ATOM 5641 N N . THR B 1 210 ? 15.047 -7.82 9.867 1 82.5 210 THR B N 1
ATOM 5642 C CA . THR B 1 210 ? 14.617 -7.836 11.258 1 82.5 210 THR B CA 1
ATOM 5643 C C . THR B 1 210 ? 13.328 -7.035 11.438 1 82.5 210 THR B C 1
ATOM 5645 O O . THR B 1 210 ? 13.023 -6.152 10.633 1 82.5 210 THR B O 1
ATOM 5648 N N . SER B 1 211 ? 12.641 -7.406 12.492 1 87 211 SER B N 1
ATOM 5649 C CA . SER B 1 211 ? 11.438 -6.664 12.844 1 87 211 SER B CA 1
ATOM 5650 C C . SER B 1 211 ? 11.758 -5.203 13.156 1 87 211 SER B C 1
ATOM 5652 O O . SER B 1 211 ? 10.969 -4.309 12.852 1 87 211 SER B O 1
ATOM 5654 N N . ALA B 1 212 ? 12.914 -4.98 13.766 1 89.25 212 ALA B N 1
ATOM 5655 C CA . ALA B 1 212 ? 13.328 -3.617 14.086 1 89.25 212 ALA B CA 1
ATOM 5656 C C . ALA B 1 212 ? 13.508 -2.785 12.82 1 89.25 212 ALA B C 1
ATOM 5658 O O . ALA B 1 212 ? 13.164 -1.603 12.789 1 89.25 212 ALA B O 1
ATOM 5659 N N . THR B 1 213 ? 14.086 -3.395 11.773 1 90.56 213 THR B N 1
ATOM 5660 C CA . THR B 1 213 ? 14.258 -2.711 10.492 1 90.56 213 THR B CA 1
ATOM 5661 C C . THR B 1 213 ? 12.906 -2.252 9.938 1 90.56 213 THR B C 1
ATOM 5663 O O . THR B 1 213 ? 12.758 -1.095 9.547 1 90.56 213 THR B O 1
ATOM 5666 N N . HIS B 1 214 ? 11.961 -3.186 9.977 1 92.06 214 HIS B N 1
ATOM 5667 C CA . HIS B 1 214 ? 10.633 -2.855 9.469 1 92.06 214 HIS B CA 1
ATOM 5668 C C . HIS B 1 214 ? 9.953 -1.812 10.352 1 92.06 214 HIS B C 1
ATOM 5670 O O . HIS B 1 214 ? 9.219 -0.959 9.852 1 92.06 214 HIS B O 1
ATOM 5676 N N . TYR B 1 215 ? 10.156 -1.839 11.641 1 93.06 215 TYR B N 1
ATOM 5677 C CA . TYR B 1 215 ? 9.594 -0.854 12.555 1 93.06 215 TYR B CA 1
ATOM 5678 C C . TYR B 1 215 ? 10.07 0.55 12.211 1 93.06 215 TYR B C 1
ATOM 5680 O O . TYR B 1 215 ? 9.266 1.469 12.047 1 93.06 215 TYR B O 1
ATOM 5688 N N . TYR B 1 216 ? 11.367 0.696 12.047 1 94.38 216 TYR B N 1
ATOM 5689 C CA . TYR B 1 216 ? 11.945 2.006 11.773 1 94.38 216 TYR B CA 1
ATOM 5690 C C . TYR B 1 216 ? 11.531 2.508 10.391 1 94.38 216 TYR B C 1
ATOM 5692 O O . TYR B 1 216 ? 11.281 3.699 10.211 1 94.38 216 TYR B O 1
ATOM 5700 N N . MET B 1 217 ? 11.453 1.598 9.453 1 96.19 217 MET B N 1
ATOM 5701 C CA . MET B 1 217 ? 11.047 2.033 8.117 1 96.19 217 MET B CA 1
ATOM 5702 C C . MET B 1 217 ? 9.57 2.42 8.094 1 96.19 217 MET B C 1
ATOM 5704 O O . MET B 1 217 ? 9.172 3.332 7.367 1 96.19 217 MET B O 1
ATOM 5708 N N . SER B 1 218 ? 8.758 1.695 8.883 1 96.38 218 SER B N 1
ATOM 5709 C CA . SER B 1 218 ? 7.363 2.102 9.016 1 96.38 218 SER B CA 1
ATOM 5710 C C . SER B 1 218 ? 7.25 3.523 9.555 1 96.38 218 SER B C 1
ATOM 5712 O O . SER B 1 218 ? 6.492 4.336 9.023 1 96.38 218 SER B O 1
ATOM 5714 N N . LEU B 1 219 ? 8.047 3.818 10.523 1 96.75 219 LEU B N 1
ATOM 5715 C CA . LEU B 1 219 ? 8.062 5.16 11.102 1 96.75 219 LEU B CA 1
ATOM 5716 C C . LEU B 1 219 ? 8.539 6.184 10.078 1 96.75 219 LEU B C 1
ATOM 5718 O O . LEU B 1 219 ? 7.941 7.254 9.938 1 96.75 219 LEU B O 1
ATOM 5722 N N . ALA B 1 220 ? 9.594 5.832 9.398 1 97.69 220 ALA B N 1
ATOM 5723 C CA . ALA B 1 220 ? 10.148 6.742 8.398 1 97.69 220 ALA B CA 1
ATOM 5724 C C . ALA B 1 220 ? 9.102 7.094 7.34 1 97.69 220 ALA B C 1
ATOM 5726 O O . ALA B 1 220 ? 8.914 8.266 7.016 1 97.69 220 ALA B O 1
ATOM 5727 N N . GLU B 1 221 ? 8.445 6.047 6.816 1 97.62 221 GLU B N 1
ATOM 5728 C CA . GLU B 1 221 ? 7.402 6.254 5.812 1 97.62 221 GLU B CA 1
ATOM 5729 C C . GLU B 1 221 ? 6.27 7.113 6.363 1 97.62 221 GLU B C 1
ATOM 5731 O O . GLU B 1 221 ? 5.746 7.988 5.664 1 97.62 221 GLU B O 1
ATOM 5736 N N . LEU B 1 222 ? 5.898 6.898 7.562 1 97.38 222 LEU B N 1
ATOM 5737 C CA . LEU B 1 222 ? 4.836 7.664 8.203 1 97.38 222 LEU B CA 1
ATOM 5738 C C . LEU B 1 222 ? 5.234 9.133 8.344 1 97.38 222 LEU B C 1
ATOM 5740 O O . LEU B 1 222 ? 4.422 10.023 8.094 1 97.38 222 LEU B O 1
ATOM 5744 N N . HIS B 1 223 ? 6.488 9.352 8.797 1 97 223 HIS B N 1
ATOM 5745 C CA . HIS B 1 223 ? 6.988 10.719 8.914 1 97 223 HIS B CA 1
ATOM 5746 C C . HIS B 1 223 ? 6.996 11.43 7.562 1 97 223 HIS B C 1
ATOM 5748 O O . HIS B 1 223 ? 6.629 12.602 7.469 1 97 223 HIS B O 1
ATOM 5754 N N . MET B 1 224 ? 7.387 10.703 6.535 1 95.06 224 MET B N 1
ATOM 5755 C CA . MET B 1 224 ? 7.41 11.281 5.195 1 95.06 224 MET B CA 1
ATOM 5756 C C . MET B 1 224 ? 5.996 11.57 4.703 1 95.06 224 MET B C 1
ATOM 5758 O O . MET B 1 224 ? 5.766 12.57 4.027 1 95.06 224 MET B O 1
ATOM 5762 N N . TYR B 1 225 ? 5.062 10.703 5.051 1 95.12 225 TYR B N 1
ATOM 5763 C CA . TYR B 1 225 ? 3.652 10.977 4.805 1 95.12 225 TYR B CA 1
ATOM 5764 C C . TYR B 1 225 ? 3.23 12.281 5.469 1 95.12 225 TYR B C 1
ATOM 5766 O O . TYR B 1 225 ? 2.594 13.133 4.836 1 95.12 225 TYR B O 1
ATOM 5774 N N . GLY B 1 226 ? 3.594 12.469 6.762 1 93.25 226 GLY B N 1
ATOM 5775 C CA . GLY B 1 226 ? 3.217 13.648 7.523 1 93.25 226 GLY B CA 1
ATOM 5776 C C . GLY B 1 226 ? 3.863 14.922 7.016 1 93.25 226 GLY B C 1
ATOM 5777 O O . GLY B 1 226 ? 3.283 16 7.121 1 93.25 226 GLY B O 1
ATOM 5778 N N . TYR B 1 227 ? 5.066 14.75 6.516 1 92.69 227 TYR B N 1
ATOM 5779 C CA . TYR B 1 227 ? 5.785 15.906 5.98 1 92.69 227 TYR B CA 1
ATOM 5780 C C . TYR B 1 227 ? 4.957 16.625 4.918 1 92.69 227 TYR B C 1
ATOM 5782 O O . TYR B 1 227 ? 4.922 17.844 4.871 1 92.69 227 TYR B O 1
ATOM 5790 N N . PHE B 1 228 ? 4.195 15.883 4.078 1 87.69 228 PHE B N 1
ATOM 5791 C CA . PHE B 1 228 ? 3.428 16.453 2.98 1 87.69 228 PHE B CA 1
ATOM 5792 C C . PHE B 1 228 ? 2.215 17.219 3.506 1 87.69 228 PHE B C 1
ATOM 5794 O O . PHE B 1 228 ? 1.647 18.047 2.803 1 87.69 228 PHE B O 1
ATOM 5801 N N . ALA B 1 229 ? 1.814 16.859 4.688 1 82.69 229 ALA B N 1
ATOM 5802 C CA . ALA B 1 229 ? 0.692 17.578 5.285 1 82.69 229 ALA B CA 1
ATOM 5803 C C . ALA B 1 229 ? 1.062 19.031 5.578 1 82.69 229 ALA B C 1
ATOM 5805 O O . ALA B 1 229 ? 0.185 19.891 5.676 1 82.69 229 ALA B O 1
ATOM 5806 N N . PHE B 1 230 ? 2.301 19.234 5.734 1 84.81 230 PHE B N 1
ATOM 5807 C CA . PHE B 1 230 ? 2.732 20.578 6.121 1 84.81 230 PHE B CA 1
ATOM 5808 C C . PHE B 1 230 ? 3.398 21.281 4.953 1 84.81 230 PHE B C 1
ATOM 5810 O O . PHE B 1 230 ? 3.701 22.484 5.035 1 84.81 230 PHE B O 1
ATOM 5817 N N . LYS B 1 231 ? 3.646 20.406 4.02 1 76.38 231 LYS B N 1
ATOM 5818 C CA . LYS B 1 231 ? 4.195 21.062 2.836 1 76.38 231 LYS B CA 1
ATOM 5819 C C . LYS B 1 231 ? 3.09 21.672 1.974 1 76.38 231 LYS B C 1
ATOM 5821 O O . LYS B 1 231 ? 1.951 21.203 2 1 76.38 231 LYS B O 1
ATOM 5826 N N . SER B 1 232 ? 3.184 22.859 1.701 1 57.5 232 SER B N 1
ATOM 5827 C CA . SER B 1 232 ? 2.248 23.812 1.111 1 57.5 232 SER B CA 1
ATOM 5828 C C . SER B 1 232 ? 1.43 23.156 -0.002 1 57.5 232 SER B C 1
ATOM 5830 O O . SER B 1 232 ? 0.611 23.828 -0.642 1 57.5 232 SER B O 1
ATOM 5832 N N . HIS B 1 233 ? 1.707 21.766 -0.289 1 55.53 233 HIS B N 1
ATOM 5833 C CA . HIS B 1 233 ? 0.886 21.312 -1.41 1 55.53 233 HIS B CA 1
ATOM 5834 C C . HIS B 1 233 ? -0.289 20.469 -0.932 1 55.53 233 HIS B C 1
ATOM 5836 O O . HIS B 1 233 ? -0.099 19.484 -0.205 1 55.53 233 HIS B O 1
ATOM 5842 N N . ALA B 1 234 ? -1.49 21.156 -0.71 1 53.38 234 ALA B N 1
ATOM 5843 C CA . ALA B 1 234 ? -2.736 20.594 -0.197 1 53.38 234 ALA B CA 1
ATOM 5844 C C . ALA B 1 234 ? -3.027 19.234 -0.832 1 53.38 234 ALA B C 1
ATOM 5846 O O . ALA B 1 234 ? -3.77 18.438 -0.271 1 53.38 234 ALA B O 1
ATOM 5847 N N . PHE B 1 235 ? -2.227 18.828 -1.955 1 61.78 235 PHE B N 1
ATOM 5848 C CA . PHE B 1 235 ? -2.83 17.781 -2.781 1 61.78 235 PHE B CA 1
ATOM 5849 C C . PHE B 1 235 ? -1.786 16.766 -3.213 1 61.78 235 PHE B C 1
ATOM 5851 O O . PHE B 1 235 ? -1.85 16.234 -4.324 1 61.78 235 PHE B O 1
ATOM 5858 N N . CYS B 1 236 ? -1.002 16.516 -2.264 1 66.94 236 CYS B N 1
ATOM 5859 C CA . CYS B 1 236 ? -0.006 15.586 -2.787 1 66.94 236 CYS B CA 1
ATOM 5860 C C . CYS B 1 236 ? -0.499 14.148 -2.689 1 66.94 236 CYS B C 1
ATOM 5862 O O . CYS B 1 236 ? -0.416 13.531 -1.628 1 66.94 236 CYS B O 1
ATOM 5864 N N . ILE B 1 237 ? -0.92 13.602 -3.883 1 74.75 237 ILE B N 1
ATOM 5865 C CA . ILE B 1 237 ? -1.514 12.273 -3.936 1 74.75 237 ILE B CA 1
ATOM 5866 C C . ILE B 1 237 ? -0.433 11.219 -3.711 1 74.75 237 ILE B C 1
ATOM 5868 O O . ILE B 1 237 ? -0.732 10.086 -3.316 1 74.75 237 ILE B O 1
ATOM 5872 N N . ARG B 1 238 ? 0.811 11.633 -3.846 1 79.25 238 ARG B N 1
ATOM 5873 C CA . ARG B 1 238 ? 1.893 10.664 -3.721 1 79.25 238 ARG B CA 1
ATOM 5874 C C . ARG B 1 238 ? 2.123 10.289 -2.26 1 79.25 238 ARG B C 1
ATOM 5876 O O . ARG B 1 238 ? 2.799 9.297 -1.969 1 79.25 238 ARG B O 1
ATOM 5883 N N . GLN B 1 239 ? 1.504 11.148 -1.381 1 88.44 239 GLN B N 1
ATOM 5884 C CA . GLN B 1 239 ? 1.631 10.797 0.029 1 88.44 239 GLN B CA 1
ATOM 5885 C C . GLN B 1 239 ? 1.025 9.43 0.311 1 88.44 239 GLN B C 1
ATOM 5887 O O . GLN B 1 239 ? 1.372 8.781 1.302 1 88.44 239 GLN B O 1
ATOM 5892 N N . LEU B 1 240 ? 0.12 8.961 -0.614 1 91.5 240 LEU B N 1
ATOM 5893 C CA . LEU B 1 240 ? -0.487 7.641 -0.472 1 91.5 240 LEU B CA 1
ATOM 5894 C C . LEU B 1 240 ? 0.576 6.547 -0.501 1 91.5 240 LEU B C 1
ATOM 5896 O O . LEU B 1 240 ? 0.458 5.543 0.205 1 91.5 240 LEU B O 1
ATOM 5900 N N . LEU B 1 241 ? 1.664 6.773 -1.323 1 93 241 LEU B N 1
ATOM 5901 C CA . LEU B 1 241 ? 2.75 5.805 -1.415 1 93 241 LEU B CA 1
ATOM 5902 C C . LEU B 1 241 ? 3.424 5.613 -0.061 1 93 241 LEU B C 1
ATOM 5904 O O . LEU B 1 241 ? 3.729 4.484 0.332 1 93 241 LEU B O 1
ATOM 5908 N N . HIS B 1 242 ? 3.568 6.688 0.659 1 95.06 242 HIS B N 1
ATOM 5909 C CA . HIS B 1 242 ? 4.246 6.629 1.95 1 95.06 242 HIS B CA 1
ATOM 5910 C C . HIS B 1 242 ? 3.338 6.027 3.02 1 95.06 242 HIS B C 1
ATOM 5912 O O . HIS B 1 242 ? 3.795 5.25 3.861 1 95.06 242 HIS B O 1
ATOM 5918 N N . LEU B 1 243 ? 2.098 6.414 2.994 1 95.25 243 LEU B N 1
ATOM 5919 C CA . LEU B 1 243 ? 1.17 5.848 3.965 1 95.25 243 LEU B CA 1
ATOM 5920 C C . LEU B 1 243 ? 1.071 4.332 3.801 1 95.25 243 LEU B C 1
ATOM 5922 O O . LEU B 1 243 ? 1.187 3.59 4.777 1 95.25 243 LEU B O 1
ATOM 5926 N N . ARG B 1 244 ? 0.891 3.844 2.609 1 94.88 244 ARG B N 1
ATOM 5927 C CA . ARG B 1 244 ? 0.79 2.41 2.355 1 94.88 244 ARG B CA 1
ATOM 5928 C C . ARG B 1 244 ? 2.123 1.714 2.607 1 94.88 244 ARG B C 1
ATOM 5930 O O . ARG B 1 244 ? 2.156 0.565 3.055 1 94.88 244 ARG B O 1
ATOM 5937 N N . GLY B 1 245 ? 3.227 2.459 2.27 1 95.75 245 GLY B N 1
ATOM 5938 C CA . GLY B 1 245 ? 4.531 1.929 2.635 1 95.75 245 GLY B CA 1
ATOM 5939 C C . GLY B 1 245 ? 4.684 1.7 4.129 1 95.75 245 GLY B C 1
ATOM 5940 O O . GLY B 1 245 ? 5.195 0.661 4.551 1 95.75 245 GLY B O 1
ATOM 5941 N N . ALA B 1 246 ? 4.234 2.66 4.93 1 96.31 246 ALA B N 1
ATOM 5942 C CA . ALA B 1 246 ? 4.305 2.539 6.383 1 96.31 246 ALA B CA 1
ATOM 5943 C C . ALA B 1 246 ? 3.508 1.332 6.871 1 96.31 246 ALA B C 1
ATOM 5945 O O . ALA B 1 246 ? 4 0.542 7.68 1 96.31 246 ALA B O 1
ATOM 5946 N N . ILE B 1 247 ? 2.359 1.17 6.355 1 93.75 247 ILE B N 1
ATOM 5947 C CA . ILE B 1 247 ? 1.475 0.083 6.758 1 93.75 247 ILE B CA 1
ATOM 5948 C C . ILE B 1 247 ? 2.074 -1.256 6.336 1 93.75 247 ILE B C 1
ATOM 5950 O O . ILE B 1 247 ? 2.035 -2.229 7.094 1 93.75 247 ILE B O 1
ATOM 5954 N N . THR B 1 248 ? 2.609 -1.312 5.109 1 93.31 248 THR B N 1
ATOM 5955 C CA . THR B 1 248 ? 3.203 -2.551 4.613 1 93.31 248 THR B CA 1
ATOM 5956 C C . THR B 1 248 ? 4.367 -2.984 5.5 1 93.31 248 THR B C 1
ATOM 5958 O O . THR B 1 248 ? 4.457 -4.152 5.887 1 93.31 248 THR B O 1
ATOM 5961 N N . HIS B 1 249 ? 5.305 -2.074 5.832 1 93.25 249 HIS B N 1
ATOM 5962 C CA . HIS B 1 249 ? 6.406 -2.418 6.719 1 93.25 249 HIS B CA 1
ATOM 5963 C C . HIS B 1 249 ? 5.898 -2.916 8.07 1 93.25 249 HIS B C 1
ATOM 5965 O O . HIS B 1 249 ? 6.461 -3.85 8.641 1 93.25 249 HIS B O 1
ATOM 5971 N N . TYR B 1 250 ? 4.871 -2.281 8.602 1 91.81 250 TYR B N 1
ATOM 5972 C CA . TYR B 1 250 ? 4.273 -2.725 9.859 1 91.81 250 TYR B CA 1
ATOM 5973 C C . TYR B 1 250 ? 3.781 -4.164 9.75 1 91.81 250 TYR B C 1
ATOM 5975 O O . TYR B 1 250 ? 4.02 -4.977 10.641 1 91.81 250 TYR B O 1
ATOM 5983 N N . GLN B 1 251 ? 3.107 -4.461 8.695 1 87.44 251 GLN B N 1
ATOM 5984 C CA . GLN B 1 251 ? 2.547 -5.793 8.508 1 87.44 251 GLN B CA 1
ATOM 5985 C C . GLN B 1 251 ? 3.65 -6.832 8.312 1 87.44 251 GLN B C 1
ATOM 5987 O O . GLN B 1 251 ? 3.459 -8.016 8.617 1 87.44 251 GLN B O 1
ATOM 5992 N N . LEU B 1 252 ? 4.77 -6.391 7.836 1 86.94 252 LEU B N 1
ATOM 5993 C CA . LEU B 1 252 ? 5.891 -7.293 7.621 1 86.94 252 LEU B CA 1
ATOM 5994 C C . LEU B 1 252 ? 6.57 -7.641 8.945 1 86.94 252 LEU B C 1
ATOM 5996 O O . LEU B 1 252 ? 7.348 -8.594 9.016 1 86.94 252 LEU B O 1
ATOM 6000 N N . ILE B 1 253 ? 6.312 -6.816 10.031 1 84.62 253 ILE B N 1
ATOM 6001 C CA . ILE B 1 253 ? 6.863 -7.129 11.344 1 84.62 253 ILE B CA 1
ATOM 6002 C C . ILE B 1 253 ? 6.266 -8.438 11.852 1 84.62 253 ILE B C 1
ATOM 6004 O O . ILE B 1 253 ? 6.977 -9.273 12.422 1 84.62 253 ILE B O 1
ATOM 6008 N N . SER B 1 254 ? 4.898 -8.609 11.812 1 65.81 254 SER B N 1
ATOM 6009 C CA . SER B 1 254 ? 4.156 -9.742 12.352 1 65.81 254 SER B CA 1
ATOM 6010 C C . SER B 1 254 ? 4.613 -11.055 11.711 1 65.81 254 SER B C 1
ATOM 6012 O O . SER B 1 254 ? 4.469 -12.125 12.305 1 65.81 254 SER B O 1
ATOM 6014 N N . ALA B 1 255 ? 5.191 -10.844 10.562 1 61.66 255 ALA B N 1
ATOM 6015 C CA . ALA B 1 255 ? 5.629 -12.047 9.859 1 61.66 255 ALA B CA 1
ATOM 6016 C C . ALA B 1 255 ? 7.031 -12.461 10.297 1 61.66 255 ALA B C 1
ATOM 6018 O O . ALA B 1 255 ? 7.5 -13.547 9.953 1 61.66 255 ALA B O 1
ATOM 6019 N N . SER B 1 256 ? 7.582 -11.438 11.133 1 58.41 256 SER B N 1
ATOM 6020 C CA . SER B 1 256 ? 8.961 -11.695 11.523 1 58.41 256 SER B CA 1
ATOM 6021 C C . SER B 1 256 ? 9.023 -12.453 12.852 1 58.41 256 SER B C 1
ATOM 6023 O O . SER B 1 256 ? 8.078 -12.414 13.641 1 58.41 256 SER B O 1
ATOM 6025 N N . SER B 1 257 ? 9.875 -13.312 13.008 1 54.91 257 SER B N 1
ATOM 6026 C CA . SER B 1 257 ? 10.062 -14.211 14.141 1 54.91 257 SER B CA 1
ATOM 6027 C C . SER B 1 257 ? 10.352 -13.43 15.422 1 54.91 257 SER B C 1
ATOM 6029 O O . SER B 1 257 ? 10.125 -13.93 16.531 1 54.91 257 SER B O 1
ATOM 6031 N N . ASP B 1 258 ? 10.883 -12.156 15.32 1 58.12 258 ASP B N 1
ATOM 6032 C CA . ASP B 1 258 ? 11.312 -11.422 16.516 1 58.12 258 ASP B CA 1
ATOM 6033 C C . ASP B 1 258 ? 10.328 -10.305 16.844 1 58.12 258 ASP B C 1
ATOM 6035 O O . ASP B 1 258 ? 10.625 -9.125 16.656 1 58.12 258 ASP B O 1
ATOM 6039 N N . SER B 1 259 ? 9.078 -10.672 17.078 1 59.69 259 SER B N 1
ATOM 6040 C CA . SER B 1 259 ? 8.031 -9.656 17.062 1 59.69 259 SER B CA 1
ATOM 6041 C C . SER B 1 259 ? 8.023 -8.859 18.359 1 59.69 259 SER B C 1
ATOM 6043 O O . SER B 1 259 ? 7.227 -7.93 18.516 1 59.69 259 SER B O 1
ATOM 6045 N N . ASP B 1 260 ? 8.984 -9.062 19.188 1 59.78 260 ASP B N 1
ATOM 6046 C CA . ASP B 1 260 ? 8.844 -8.312 20.438 1 59.78 260 ASP B CA 1
ATOM 6047 C C . ASP B 1 260 ? 9.469 -6.922 20.312 1 59.78 260 ASP B C 1
ATOM 6049 O O . ASP B 1 260 ? 10.641 -6.73 20.625 1 59.78 260 ASP B O 1
ATOM 6053 N N . ILE B 1 261 ? 8.883 -6.117 19.547 1 68 261 ILE B N 1
ATOM 6054 C CA . ILE B 1 261 ? 9.344 -4.742 19.406 1 68 261 ILE B CA 1
ATOM 6055 C C . ILE B 1 261 ? 8.531 -3.824 20.312 1 68 261 ILE B C 1
ATOM 6057 O O . ILE B 1 261 ? 7.301 -3.838 20.281 1 68 261 ILE B O 1
ATOM 6061 N N . THR B 1 262 ? 9.266 -3.24 21.109 1 71.56 262 THR B N 1
ATOM 6062 C CA . THR B 1 262 ? 8.656 -2.215 21.953 1 71.56 262 THR B CA 1
ATOM 6063 C C . THR B 1 262 ? 8.023 -1.121 21.094 1 71.56 262 THR B C 1
ATOM 6065 O O . THR B 1 262 ? 8.602 -0.705 20.078 1 71.56 262 THR B O 1
ATOM 6068 N N . GLY B 1 263 ? 6.785 -0.819 21.219 1 79.12 263 GLY B N 1
ATOM 6069 C CA . GLY B 1 263 ? 6.148 0.29 20.531 1 79.12 263 GLY B CA 1
ATOM 6070 C C . GLY B 1 263 ? 5.242 -0.153 19.391 1 79.12 263 GLY B C 1
ATOM 6071 O O . GLY B 1 263 ? 4.652 0.679 18.703 1 79.12 263 GLY B O 1
ATOM 6072 N N . LEU B 1 264 ? 5.172 -1.459 19.203 1 83.62 264 LEU B N 1
ATOM 6073 C CA . LEU B 1 264 ? 4.371 -1.975 18.109 1 83.62 264 LEU B CA 1
ATOM 6074 C C . LEU B 1 264 ? 2.904 -1.582 18.266 1 83.62 264 LEU B C 1
ATOM 6076 O O . LEU B 1 264 ? 2.236 -1.238 17.297 1 83.62 264 LEU B O 1
ATOM 6080 N N . SER B 1 265 ? 2.496 -1.612 19.453 1 82.31 265 SER B N 1
ATOM 6081 C CA . SER B 1 265 ? 1.108 -1.241 19.719 1 82.31 265 SER B CA 1
ATOM 6082 C C . SER B 1 265 ? 0.863 0.233 19.406 1 82.31 265 SER B C 1
ATOM 6084 O O . SER B 1 265 ? -0.187 0.594 18.875 1 82.31 265 SER B O 1
ATOM 6086 N N . GLU B 1 266 ? 1.846 1.077 19.75 1 86.5 266 GLU B N 1
ATOM 6087 C CA . GLU B 1 266 ? 1.744 2.5 19.438 1 86.5 266 GLU B CA 1
ATOM 6088 C C . GLU B 1 266 ? 1.699 2.729 17.922 1 86.5 266 GLU B C 1
ATOM 6090 O O . GLU B 1 266 ? 0.906 3.535 17.438 1 86.5 266 GLU B O 1
ATOM 6095 N N . LEU B 1 267 ? 2.562 1.992 17.344 1 90.38 267 LEU B N 1
ATOM 6096 C CA . LEU B 1 267 ? 2.643 2.139 15.898 1 90.38 267 LEU B CA 1
ATOM 6097 C C . LEU B 1 267 ? 1.337 1.708 15.234 1 90.38 267 LEU B C 1
ATOM 6099 O O . LEU B 1 267 ? 0.858 2.369 14.312 1 90.38 267 LEU B O 1
ATOM 6103 N N . ARG B 1 268 ? 0.742 0.607 15.664 1 87.88 268 ARG B N 1
ATOM 6104 C CA . ARG B 1 268 ? -0.531 0.147 15.117 1 87.88 268 ARG B CA 1
ATOM 6105 C C . ARG B 1 268 ? -1.618 1.202 15.297 1 87.88 268 ARG B C 1
ATOM 6107 O O . ARG B 1 268 ? -2.381 1.48 14.375 1 87.88 268 ARG B O 1
ATOM 6114 N N . LEU B 1 269 ? -1.631 1.732 16.484 1 88.94 269 LEU B N 1
ATOM 6115 C CA . LEU B 1 269 ? -2.635 2.742 16.812 1 88.94 269 LEU B CA 1
ATOM 6116 C C . LEU B 1 269 ? -2.508 3.945 15.883 1 88.94 269 LEU B C 1
ATOM 6118 O O . LEU B 1 269 ? -3.51 4.438 15.352 1 88.94 269 LEU B O 1
ATOM 6122 N N . THR B 1 270 ? -1.325 4.395 15.719 1 92.5 270 THR B N 1
ATOM 6123 C CA . THR B 1 270 ? -1.074 5.57 14.898 1 92.5 270 THR B CA 1
ATOM 6124 C C . THR B 1 270 ? -1.403 5.285 13.43 1 92.5 270 THR B C 1
ATOM 6126 O O . THR B 1 270 ? -2.059 6.094 12.773 1 92.5 270 THR B O 1
ATOM 6129 N N . LEU B 1 271 ? -0.968 4.125 12.93 1 93.38 271 LEU B N 1
ATOM 6130 C CA . LEU B 1 271 ? -1.201 3.785 11.531 1 93.38 271 LEU B CA 1
ATOM 6131 C C . LEU B 1 271 ? -2.689 3.584 11.266 1 93.38 271 LEU B C 1
ATOM 6133 O O . LEU B 1 271 ? -3.197 4 10.219 1 93.38 271 LEU B O 1
ATOM 6137 N N . TYR B 1 272 ? -3.334 2.955 12.18 1 91.81 272 TYR B N 1
ATOM 6138 C CA . TYR B 1 272 ? -4.777 2.783 12.062 1 91.81 272 TYR B CA 1
ATOM 6139 C C . TYR B 1 272 ? -5.48 4.133 11.961 1 91.81 272 TYR B C 1
ATOM 6141 O O . TYR B 1 272 ? -6.32 4.336 11.078 1 91.81 272 TYR B O 1
ATOM 6149 N N . THR B 1 273 ? -5.141 5.008 12.812 1 92.31 273 THR B N 1
ATOM 6150 C CA . THR B 1 273 ? -5.762 6.324 12.852 1 92.31 273 THR B CA 1
ATOM 6151 C C . THR B 1 273 ? -5.43 7.125 11.602 1 92.31 273 THR B C 1
ATOM 6153 O O . THR B 1 273 ? -6.293 7.797 11.039 1 92.31 273 THR B O 1
ATOM 6156 N N . ALA B 1 274 ? -4.207 7.043 11.164 1 93.5 274 ALA B N 1
ATOM 6157 C CA . ALA B 1 274 ? -3.779 7.77 9.969 1 93.5 274 ALA B CA 1
ATOM 6158 C C . ALA B 1 274 ? -4.527 7.281 8.734 1 93.5 274 ALA B C 1
ATOM 6160 O O . ALA B 1 274 ? -5.004 8.086 7.93 1 93.5 274 ALA B O 1
ATOM 6161 N N . GLU B 1 275 ? -4.633 5.977 8.594 1 94.12 275 GLU B N 1
ATOM 6162 C CA . GLU B 1 275 ? -5.289 5.402 7.426 1 94.12 275 GLU B CA 1
ATOM 6163 C C . GLU B 1 275 ? -6.777 5.75 7.402 1 94.12 275 GLU B C 1
ATOM 6165 O O . GLU B 1 275 ? -7.312 6.137 6.363 1 94.12 275 GLU B O 1
ATOM 6170 N N . ARG B 1 276 ? -7.457 5.605 8.555 1 94 276 ARG B N 1
ATOM 6171 C CA . ARG B 1 276 ? -8.891 5.887 8.617 1 94 276 ARG B CA 1
ATOM 6172 C C . ARG B 1 276 ? -9.156 7.375 8.422 1 94 276 ARG B C 1
ATOM 6174 O O . ARG B 1 276 ? -10.141 7.754 7.77 1 94 276 ARG B O 1
ATOM 6181 N N . SER B 1 277 ? -8.297 8.172 9.023 1 94 277 SER B N 1
ATOM 6182 C CA . SER B 1 277 ? -8.422 9.609 8.836 1 94 277 SER B CA 1
ATOM 6183 C C . SER B 1 277 ? -8.273 9.992 7.367 1 94 277 SER B C 1
ATOM 6185 O O . SER B 1 277 ? -9.055 10.789 6.844 1 94 277 SER B O 1
ATOM 6187 N N . ALA B 1 278 ? -7.305 9.461 6.699 1 92.75 278 ALA B N 1
ATOM 6188 C CA . ALA B 1 278 ? -7.094 9.734 5.281 1 92.75 278 ALA B CA 1
ATOM 6189 C C . ALA B 1 278 ? -8.297 9.289 4.449 1 92.75 278 ALA B C 1
ATOM 6191 O O . ALA B 1 278 ? -8.695 9.977 3.504 1 92.75 278 ALA B O 1
ATOM 6192 N N . CYS B 1 279 ? -8.836 8.164 4.785 1 92.75 279 CYS B N 1
ATOM 6193 C CA . CYS B 1 279 ? -10 7.637 4.078 1 92.75 279 CYS B CA 1
ATOM 6194 C C . CYS B 1 279 ? -11.188 8.594 4.191 1 92.75 279 CYS B C 1
ATOM 6196 O O . CYS B 1 279 ? -11.914 8.797 3.219 1 92.75 279 CYS B O 1
ATOM 6198 N N . LEU B 1 280 ? -11.312 9.227 5.305 1 93.94 280 LEU B N 1
ATOM 6199 C CA . LEU B 1 280 ? -12.477 10.078 5.562 1 93.94 280 LEU B CA 1
ATOM 6200 C C . LEU B 1 280 ? -12.234 11.492 5.047 1 93.94 280 LEU B C 1
ATOM 6202 O O . LEU B 1 280 ? -13.156 12.133 4.527 1 93.94 280 LEU B O 1
ATOM 6206 N N . PHE B 1 281 ? -10.984 11.961 5.207 1 93 281 PHE B N 1
ATOM 6207 C CA . PHE B 1 281 ? -10.82 13.406 5.117 1 93 281 PHE B CA 1
ATOM 6208 C C . PHE B 1 281 ? -9.938 13.781 3.936 1 93 281 PHE B C 1
ATOM 6210 O O . PHE B 1 281 ? -9.852 14.953 3.557 1 93 281 PHE B O 1
ATOM 6217 N N . ALA B 1 282 ? -9.242 12.82 3.346 1 88.44 282 ALA B N 1
ATOM 6218 C CA . ALA B 1 282 ? -8.414 13.172 2.199 1 88.44 282 ALA B CA 1
ATOM 6219 C C . ALA B 1 282 ? -9.25 13.758 1.07 1 88.44 282 ALA B C 1
ATOM 6221 O O . ALA B 1 282 ? -10.406 13.367 0.883 1 88.44 282 ALA B O 1
ATOM 6222 N N . ILE B 1 283 ? -8.68 14.625 0.37 1 84.12 283 ILE B N 1
ATOM 6223 C CA . ILE B 1 283 ? -9.375 15.312 -0.716 1 84.12 283 ILE B CA 1
ATOM 6224 C C . ILE B 1 283 ? -9.492 14.375 -1.919 1 84.12 283 ILE B C 1
ATOM 6226 O O . ILE B 1 283 ? -10.555 14.297 -2.547 1 84.12 283 ILE B O 1
ATOM 6230 N N . ASP B 1 284 ? -8.492 13.664 -2.131 1 81.69 284 ASP B N 1
ATOM 6231 C CA . ASP B 1 284 ? -8.453 12.82 -3.32 1 81.69 284 ASP B CA 1
ATOM 6232 C C . ASP B 1 284 ? -9.133 11.477 -3.062 1 81.69 284 ASP B C 1
ATOM 6234 O O . ASP B 1 284 ? -8.93 10.859 -2.01 1 81.69 284 ASP B O 1
ATOM 6238 N N . GLU B 1 285 ? -9.805 10.961 -4.004 1 83.31 285 GLU B N 1
ATOM 6239 C CA . GLU B 1 285 ? -10.609 9.75 -3.891 1 83.31 285 GLU B CA 1
ATOM 6240 C C . GLU B 1 285 ? -9.727 8.508 -3.795 1 83.31 285 GLU B C 1
ATOM 6242 O O . GLU B 1 285 ? -10.18 7.449 -3.355 1 83.31 285 GLU B O 1
ATOM 6247 N N . VAL B 1 286 ? -8.516 8.656 -4.188 1 83.69 286 VAL B N 1
ATOM 6248 C CA . VAL B 1 286 ? -7.625 7.5 -4.219 1 83.69 286 VAL B CA 1
ATOM 6249 C C . VAL B 1 286 ? -7.406 6.977 -2.801 1 83.69 286 VAL B C 1
ATOM 6251 O O . VAL B 1 286 ? -7.062 5.809 -2.609 1 83.69 286 VAL B O 1
ATOM 6254 N N . PHE B 1 287 ? -7.648 7.844 -1.744 1 88.25 287 PHE B N 1
ATOM 6255 C CA . PHE B 1 287 ? -7.465 7.441 -0.355 1 88.25 287 PHE B CA 1
ATOM 6256 C C . PHE B 1 287 ? -8.672 6.664 0.148 1 88.25 287 PHE B C 1
ATOM 6258 O O . PHE B 1 287 ? -8.641 6.094 1.24 1 88.25 287 PHE B O 1
ATOM 6265 N N . ARG B 1 288 ? -9.766 6.637 -0.574 1 85 288 ARG B N 1
ATOM 6266 C CA . ARG B 1 288 ? -11.008 6 -0.144 1 85 288 ARG B CA 1
ATOM 6267 C C . ARG B 1 288 ? -11.023 4.52 -0.512 1 85 288 ARG B C 1
ATOM 6269 O O . ARG B 1 288 ? -12.039 3.84 -0.349 1 85 288 ARG B O 1
ATOM 6276 N N . GLY B 1 289 ? -9.898 3.988 -0.806 1 73.06 289 GLY B N 1
ATOM 6277 C CA . GLY B 1 289 ? -9.812 2.57 -1.12 1 73.06 289 GLY B CA 1
ATOM 6278 C C . GLY B 1 289 ? -9.875 1.682 0.108 1 73.06 289 GLY B C 1
ATOM 6279 O O . GLY B 1 289 ? -10.211 2.146 1.199 1 73.06 289 GLY B O 1
ATOM 6280 N N . ASN B 1 290 ? -9.727 0.429 -0.03 1 76.19 290 ASN B N 1
ATOM 6281 C CA . ASN B 1 290 ? -9.758 -0.552 1.05 1 76.19 290 ASN B CA 1
ATOM 6282 C C . ASN B 1 290 ? -8.641 -0.303 2.064 1 76.19 290 ASN B C 1
ATOM 6284 O O . ASN B 1 290 ? -7.512 0.001 1.688 1 76.19 290 ASN B O 1
ATOM 6288 N N . CYS B 1 291 ? -9.094 -0.247 3.301 1 82 291 CYS B N 1
ATOM 6289 C CA . CYS B 1 291 ? -8.141 -0.077 4.387 1 82 291 CYS B CA 1
ATOM 6290 C C . CYS B 1 291 ? -7.34 -1.354 4.617 1 82 291 CYS B C 1
ATOM 6292 O O . CYS B 1 291 ? -7.887 -2.455 4.555 1 82 291 CYS B O 1
ATOM 6294 N N . LEU B 1 292 ? -6.094 -1.178 4.785 1 85.31 292 LEU B N 1
ATOM 6295 C CA . LEU B 1 292 ? -5.184 -2.314 4.84 1 85.31 292 LEU B CA 1
ATOM 6296 C C . LEU B 1 292 ? -5.023 -2.816 6.273 1 85.31 292 LEU B C 1
ATOM 6298 O O . LEU B 1 292 ? -4.793 -4.008 6.496 1 85.31 292 LEU B O 1
ATOM 6302 N N . ILE B 1 293 ? -5.145 -1.883 7.281 1 83.38 293 ILE B N 1
ATOM 6303 C CA . ILE B 1 293 ? -4.945 -2.303 8.664 1 83.38 293 ILE B CA 1
ATOM 6304 C C . ILE B 1 293 ? -6.242 -2.898 9.211 1 83.38 293 ILE B C 1
ATOM 6306 O O . ILE B 1 293 ? -7.305 -2.279 9.117 1 83.38 293 ILE B O 1
ATOM 6310 N N . PHE B 1 294 ? -6.164 -4.09 9.641 1 70.56 294 PHE B N 1
ATOM 6311 C CA . PHE B 1 294 ? -7.336 -4.77 10.18 1 70.56 294 PHE B CA 1
ATOM 6312 C C . PHE B 1 294 ? -7.664 -4.258 11.578 1 70.56 294 PHE B C 1
ATOM 6314 O O . PHE B 1 294 ? -6.766 -3.898 12.344 1 70.56 294 PHE B O 1
ATOM 6321 N N . SER B 1 295 ? -8.914 -3.924 11.953 1 58.69 295 SER B N 1
ATOM 6322 C CA . SER B 1 295 ? -9.359 -3.441 13.258 1 58.69 295 SER B CA 1
ATOM 6323 C C . SER B 1 295 ? -9.68 -4.602 14.195 1 58.69 295 SER B C 1
ATOM 6325 O O . SER B 1 295 ? -9.773 -4.414 15.414 1 58.69 295 SER B O 1
ATOM 6327 N N . GLY B 1 296 ? -9.789 -5.891 13.703 1 52.59 296 GLY B N 1
ATOM 6328 C CA . GLY B 1 296 ? -10.391 -6.902 14.555 1 52.59 296 GLY B CA 1
ATOM 6329 C C . GLY B 1 296 ? -9.438 -7.445 15.602 1 52.59 296 GLY B C 1
ATOM 6330 O O . GLY B 1 296 ? -8.258 -7.094 15.617 1 52.59 296 GLY B O 1
ATOM 6331 N N . PRO B 1 297 ? -10.008 -7.82 16.734 1 45.38 297 PRO B N 1
ATOM 6332 C CA . PRO B 1 297 ? -9.289 -8.422 17.859 1 45.38 297 PRO B CA 1
ATOM 6333 C C . PRO B 1 297 ? -8.094 -9.266 17.406 1 45.38 297 PRO B C 1
ATOM 6335 O O . PRO B 1 297 ? -7.184 -9.523 18.203 1 45.38 297 PRO B O 1
ATOM 6338 N N . SER B 1 298 ? -8.281 -9.805 16.359 1 45.09 298 SER B N 1
ATOM 6339 C CA . SER B 1 298 ? -7.285 -10.773 15.922 1 45.09 298 SER B CA 1
ATOM 6340 C C . SER B 1 298 ? -5.977 -10.094 15.547 1 45.09 298 SER B C 1
ATOM 6342 O O . SER B 1 298 ? -5.051 -10.734 15.047 1 45.09 298 SER B O 1
ATOM 6344 N N . SER B 1 299 ? -6.098 -8.773 15.656 1 49.69 299 SER B N 1
ATOM 6345 C CA . SER B 1 299 ? -4.781 -8.25 15.305 1 49.69 299 SER B CA 1
ATOM 6346 C C . SER B 1 299 ? -3.768 -8.516 16.406 1 49.69 299 SER B C 1
ATOM 6348 O O . SER B 1 299 ? -4.055 -8.305 17.594 1 49.69 299 SER B O 1
ATOM 6350 N N . SER B 1 300 ? -2.969 -9.375 16.203 1 49.03 300 SER B N 1
ATOM 6351 C CA . SER B 1 300 ? -1.965 -9.812 17.172 1 49.03 300 SER B CA 1
ATOM 6352 C C . SER B 1 300 ? -1.469 -8.648 18.016 1 49.03 300 SER B C 1
ATOM 6354 O O . SER B 1 300 ? -0.838 -8.859 19.062 1 49.03 300 SER B O 1
ATOM 6356 N N . PHE B 1 301 ? -1.759 -7.461 17.609 1 50.97 301 PHE B N 1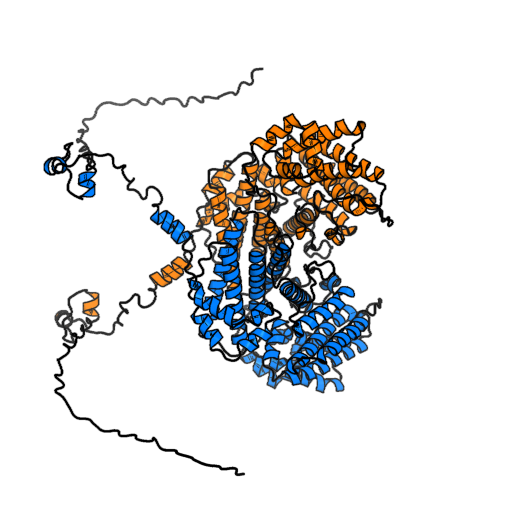
ATOM 6357 C CA . PHE B 1 301 ? -1.025 -6.43 18.344 1 50.97 301 PHE B CA 1
ATOM 6358 C C . PHE B 1 301 ? -1.976 -5.566 19.156 1 50.97 301 PHE B C 1
ATOM 6360 O O . PHE B 1 301 ? -1.633 -4.445 19.547 1 50.97 301 PHE B O 1
ATOM 6367 N N . TYR B 1 302 ? -3.238 -5.988 19.406 1 49.66 302 TYR B N 1
ATOM 6368 C CA . TYR B 1 302 ? -4.168 -5.141 20.141 1 49.66 302 TYR B CA 1
ATOM 6369 C C . TYR B 1 302 ? -3.869 -5.172 21.641 1 49.66 302 TYR B C 1
ATOM 6371 O O . TYR B 1 302 ? -4.266 -6.109 22.328 1 49.66 302 TYR B O 1
ATOM 6379 N N . ALA B 1 303 ? -2.648 -4.84 21.969 1 47.38 303 ALA B N 1
ATOM 6380 C CA . ALA B 1 303 ? -2.449 -4.773 23.422 1 47.38 303 ALA B CA 1
ATOM 6381 C C . ALA B 1 303 ? -2.785 -3.387 23.953 1 47.38 303 ALA B C 1
ATOM 6383 O O . ALA B 1 303 ? -2.707 -2.395 23.219 1 47.38 303 ALA B O 1
ATOM 6384 N N . ASP B 1 304 ? -3.477 -3.338 25.094 1 48.31 304 ASP B N 1
ATOM 6385 C CA . ASP B 1 304 ? -3.719 -2.166 25.938 1 48.31 304 ASP B CA 1
ATOM 6386 C C . ASP B 1 304 ? -2.455 -1.319 26.078 1 48.31 304 ASP B C 1
ATOM 6388 O O . ASP B 1 304 ? -1.41 -1.816 26.5 1 48.31 304 ASP B O 1
ATOM 6392 N N . PHE B 1 305 ? -2.324 -0.32 25.281 1 52.59 305 PHE B N 1
ATOM 6393 C CA . PHE B 1 305 ? -1.174 0.577 25.281 1 52.59 305 PHE B CA 1
ATOM 6394 C C . PHE B 1 305 ? -1.126 1.397 26.562 1 52.59 305 PHE B C 1
ATOM 6396 O O . PHE B 1 305 ? -2.143 1.944 27 1 52.59 305 PHE B O 1
ATOM 6403 N N . PRO B 1 306 ? -0.043 1.329 27.203 1 52.41 306 PRO B N 1
ATOM 6404 C CA . PRO B 1 306 ? 0.078 2.16 28.391 1 52.41 306 PRO B CA 1
ATOM 6405 C C . PRO B 1 306 ? -0.025 3.652 28.094 1 52.41 306 PRO B C 1
ATOM 6407 O O . PRO B 1 306 ? -0.51 4.422 28.922 1 52.41 306 PRO B O 1
ATOM 6410 N N . VAL B 1 307 ? 0.648 4.125 27.078 1 54.44 307 VAL B N 1
ATOM 6411 C CA . VAL B 1 307 ? 0.675 5.57 26.875 1 54.44 307 VAL B CA 1
ATOM 6412 C C . VAL B 1 307 ? -0.568 6.004 26.094 1 54.44 307 VAL B C 1
ATOM 6414 O O . VAL B 1 307 ? -0.767 5.598 24.953 1 54.44 307 VAL B O 1
ATOM 6417 N N . LYS B 1 308 ? -1.503 6.516 26.781 1 63 308 LYS B N 1
ATOM 6418 C CA . LYS B 1 308 ? -2.758 6.977 26.203 1 63 308 LYS B CA 1
ATOM 6419 C C . LYS B 1 308 ? -2.662 8.438 25.766 1 63 308 LYS B C 1
ATOM 6421 O O . LYS B 1 308 ? -2.201 9.281 26.531 1 63 308 LYS B O 1
ATOM 6426 N N . THR B 1 309 ? -2.416 8.641 24.453 1 72 309 THR B N 1
ATOM 6427 C CA . THR B 1 309 ? -2.648 9.969 23.906 1 72 309 THR B CA 1
ATOM 6428 C C . THR B 1 309 ? -4.133 10.188 23.609 1 72 309 THR B C 1
ATOM 6430 O O . THR B 1 309 ? -4.707 9.516 22.75 1 72 309 THR B O 1
ATOM 6433 N N . LEU B 1 310 ? -4.648 11.047 24.312 1 76 310 LEU B N 1
ATOM 6434 C CA . LEU B 1 310 ? -6.098 11.203 24.375 1 76 310 LEU B CA 1
ATOM 6435 C C . LEU B 1 310 ? -6.691 11.406 22.984 1 76 310 LEU B C 1
ATOM 6437 O O . LEU B 1 310 ? -7.711 10.797 22.656 1 76 310 LEU B O 1
ATOM 6441 N N . ILE B 1 311 ? -5.969 12.188 22.172 1 82.81 311 ILE B N 1
ATOM 6442 C CA . ILE B 1 311 ? -6.523 12.477 20.844 1 82.81 311 ILE B CA 1
ATOM 6443 C C . ILE B 1 311 ? -6.52 11.203 20 1 82.81 311 ILE B C 1
ATOM 6445 O O . ILE B 1 311 ? -7.52 10.875 19.359 1 82.81 311 ILE B O 1
ATOM 6449 N N . LEU B 1 312 ? -5.41 10.469 20.062 1 85.06 312 LEU B N 1
ATOM 6450 C CA . LEU B 1 312 ? -5.289 9.242 19.281 1 85.06 312 LEU B CA 1
ATOM 6451 C C . LEU B 1 312 ? -6.277 8.188 19.766 1 85.06 312 LEU B C 1
ATOM 6453 O O . LEU B 1 312 ? -6.875 7.473 18.953 1 85.06 312 LEU B O 1
ATOM 6457 N N . ASP B 1 313 ? -6.418 8.164 21.031 1 84.94 313 ASP B N 1
ATOM 6458 C CA . ASP B 1 313 ? -7.324 7.176 21.609 1 84.94 313 ASP B CA 1
ATOM 6459 C C . ASP B 1 313 ? -8.773 7.484 21.25 1 84.94 313 ASP B C 1
ATOM 6461 O O . ASP B 1 313 ? -9.547 6.578 20.938 1 84.94 313 ASP B O 1
ATOM 6465 N N . CYS B 1 314 ? -9.094 8.727 21.328 1 87.5 314 CYS B N 1
ATOM 6466 C CA . CYS B 1 314 ? -10.453 9.133 20.969 1 87.5 314 CYS B CA 1
ATOM 6467 C C . CYS B 1 314 ? -10.742 8.828 19.5 1 87.5 314 CYS B C 1
ATOM 6469 O O . CYS B 1 314 ? -11.789 8.266 19.188 1 87.5 314 CYS B O 1
ATOM 6471 N N . CYS B 1 315 ? -9.773 9.109 18.672 1 89.69 315 CYS B N 1
ATOM 6472 C CA . CYS B 1 315 ? -9.922 8.844 17.25 1 89.69 315 CYS B CA 1
ATOM 6473 C C . CYS B 1 315 ? -10.086 7.348 16.984 1 89.69 315 CYS B C 1
ATOM 6475 O O . CYS B 1 315 ? -10.969 6.934 16.25 1 89.69 315 CYS B O 1
ATOM 6477 N N . HIS B 1 316 ? -9.242 6.652 17.625 1 89.06 316 HIS B N 1
ATOM 6478 C CA . HIS B 1 316 ? -9.273 5.203 17.469 1 89.06 316 HIS B CA 1
ATOM 6479 C C . HIS B 1 316 ? -10.641 4.637 17.812 1 89.06 316 HIS B C 1
ATOM 6481 O O . HIS B 1 316 ? -11.211 3.848 17.062 1 89.06 316 HIS B O 1
ATOM 6487 N N . ASP B 1 317 ? -11.156 5.059 18.922 1 90.12 317 ASP B N 1
ATOM 6488 C CA . ASP B 1 317 ? -12.43 4.523 19.406 1 90.12 317 ASP B CA 1
ATOM 6489 C C . ASP B 1 317 ? -13.578 4.949 18.5 1 90.12 317 ASP B C 1
ATOM 6491 O O . ASP B 1 317 ? -14.484 4.16 18.219 1 90.12 317 ASP B O 1
ATOM 6495 N N . ILE B 1 318 ? -13.547 6.188 18.094 1 93.5 318 ILE B N 1
ATOM 6496 C CA . ILE B 1 318 ? -14.586 6.668 17.188 1 93.5 318 ILE B CA 1
ATOM 6497 C C . ILE B 1 318 ? -14.531 5.887 15.875 1 93.5 318 ILE B C 1
ATOM 6499 O O . ILE B 1 318 ? -15.562 5.445 15.359 1 93.5 318 ILE B O 1
ATOM 6503 N N . PHE B 1 319 ? -13.344 5.664 15.328 1 93.31 319 PHE B N 1
ATOM 6504 C CA . PHE B 1 319 ? -13.188 4.965 14.062 1 93.31 319 PHE B CA 1
ATOM 6505 C C . PHE B 1 319 ? -13.586 3.498 14.195 1 93.31 319 PHE B C 1
ATOM 6507 O O . PHE B 1 319 ? -14.102 2.902 13.25 1 93.31 319 PHE B O 1
ATOM 6514 N N . ASN B 1 320 ? -13.375 2.961 15.352 1 90.88 320 ASN B N 1
ATOM 6515 C CA . ASN B 1 320 ? -13.82 1.594 15.594 1 90.88 320 ASN B CA 1
ATOM 6516 C C . ASN B 1 320 ? -15.344 1.479 15.5 1 90.88 320 ASN B C 1
ATOM 6518 O O . ASN B 1 320 ? -15.867 0.469 15.023 1 90.88 320 ASN B O 1
ATOM 6522 N N . VAL B 1 321 ? -16.031 2.475 16 1 93.94 321 VAL B N 1
ATOM 6523 C CA . VAL B 1 321 ? -17.484 2.51 15.914 1 93.94 321 VAL B CA 1
ATOM 6524 C C . VAL B 1 321 ? -17.906 2.572 14.445 1 93.94 321 VAL B C 1
ATOM 6526 O O . VAL B 1 321 ? -18.844 1.884 14.031 1 93.94 321 VAL B O 1
ATOM 6529 N N . LEU B 1 322 ? -17.234 3.398 13.672 1 95 322 LEU B N 1
ATOM 6530 C CA . LEU B 1 322 ? -17.531 3.496 12.25 1 95 322 LEU B CA 1
ATOM 6531 C C . LEU B 1 322 ? -17.312 2.156 11.555 1 95 322 LEU B C 1
ATOM 6533 O O . LEU B 1 322 ? -18.094 1.762 10.688 1 95 322 LEU B O 1
ATOM 6537 N N . GLU B 1 323 ? -16.234 1.54 11.898 1 90.69 323 GLU B N 1
ATOM 6538 C CA . GLU B 1 323 ? -15.898 0.245 11.312 1 90.69 323 GLU B CA 1
ATOM 6539 C C . GLU B 1 323 ? -16.969 -0.794 11.625 1 90.69 323 GLU B C 1
ATOM 6541 O O . GLU B 1 323 ? -17.406 -1.531 10.734 1 90.69 323 GLU B O 1
ATOM 6546 N N . ALA B 1 324 ? -17.359 -0.848 12.859 1 89.88 324 ALA B N 1
ATOM 6547 C CA . ALA B 1 324 ? -18.375 -1.799 13.289 1 89.88 324 ALA B CA 1
ATOM 6548 C C . ALA B 1 324 ? -19.703 -1.545 12.578 1 89.88 324 ALA B C 1
ATOM 6550 O O . ALA B 1 324 ? -20.484 -2.477 12.344 1 89.88 324 ALA B O 1
ATOM 6551 N N . SER B 1 325 ? -19.922 -0.31 12.219 1 93.25 325 SER B N 1
ATOM 6552 C CA . SER B 1 325 ? -21.172 0.066 11.57 1 93.25 325 SER B CA 1
ATOM 6553 C C . SER B 1 325 ? -21.078 -0.095 10.055 1 93.25 325 SER B C 1
ATOM 6555 O O . SER B 1 325 ? -22.047 0.167 9.336 1 93.25 325 SER B O 1
ATOM 6557 N N . GLY B 1 326 ? -19.891 -0.408 9.492 1 88.75 326 GLY B N 1
ATOM 6558 C CA . GLY B 1 326 ? -19.719 -0.689 8.078 1 88.75 326 GLY B CA 1
ATOM 6559 C C . GLY B 1 326 ? -19.453 0.555 7.25 1 88.75 326 GLY B C 1
ATOM 6560 O O . GLY B 1 326 ? -19.547 0.52 6.023 1 88.75 326 GLY B O 1
ATOM 6561 N N . VAL B 1 327 ? -19.141 1.619 7.852 1 91.94 327 VAL B N 1
ATOM 6562 C CA . VAL B 1 327 ? -18.953 2.881 7.148 1 91.94 327 VAL B CA 1
ATOM 6563 C C . VAL B 1 327 ? -17.766 2.764 6.191 1 91.94 327 VAL B C 1
ATOM 6565 O O . VAL B 1 327 ? -17.828 3.215 5.047 1 91.94 327 VAL B O 1
ATOM 6568 N N . PHE B 1 328 ? -16.688 2.094 6.637 1 89.69 328 PHE B N 1
ATOM 6569 C CA . PHE B 1 328 ? -15.477 2.023 5.824 1 89.69 328 PHE B CA 1
ATOM 6570 C C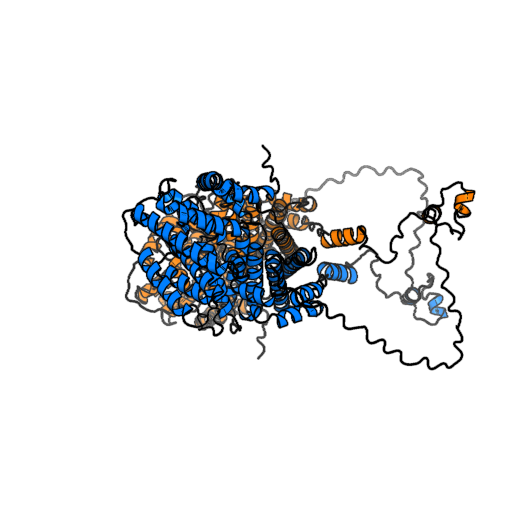 . PHE B 1 328 ? -15.648 1.032 4.68 1 89.69 328 PHE B C 1
ATOM 6572 O O . PHE B 1 328 ? -14.922 1.094 3.684 1 89.69 328 PHE B O 1
ATOM 6579 N N . MET B 1 329 ? -16.578 0.152 4.738 1 83 329 MET B N 1
ATOM 6580 C CA . MET B 1 329 ? -16.906 -0.727 3.619 1 83 329 MET B CA 1
ATOM 6581 C C . MET B 1 329 ? -17.594 0.048 2.504 1 83 329 MET B C 1
ATOM 6583 O O . MET B 1 329 ? -17.625 -0.398 1.356 1 83 329 MET B O 1
ATOM 6587 N N . ARG B 1 330 ? -18.109 1.246 2.855 1 86 330 ARG B N 1
ATOM 6588 C CA . ARG B 1 330 ? -18.812 2.09 1.892 1 86 330 ARG B CA 1
ATOM 6589 C C . ARG B 1 330 ? -18.016 3.354 1.591 1 86 330 ARG B C 1
ATOM 6591 O O . ARG B 1 330 ? -18.562 4.348 1.115 1 86 330 ARG B O 1
ATOM 6598 N N . SER B 1 331 ? -16.766 3.299 1.875 1 85.56 331 SER B N 1
ATOM 6599 C CA . SER B 1 331 ? -15.93 4.484 1.754 1 85.56 331 SER B CA 1
ATOM 6600 C C . SER B 1 331 ? -15.883 4.984 0.314 1 85.56 331 SER B C 1
ATOM 6602 O O . SER B 1 331 ? -15.734 6.184 0.073 1 85.56 331 SER B O 1
ATOM 6604 N N . SER B 1 332 ? -16.047 4.117 -0.687 1 80.69 332 SER B N 1
ATOM 6605 C CA . SER B 1 332 ? -16.016 4.508 -2.092 1 80.69 332 SER B CA 1
ATOM 6606 C C . SER B 1 332 ? -17.219 5.383 -2.449 1 80.69 332 SER B C 1
ATOM 6608 O O . SER B 1 332 ? -17.188 6.113 -3.441 1 80.69 332 SER B O 1
ATOM 6610 N N . SER B 1 333 ? -18.203 5.355 -1.604 1 86.12 333 SER B N 1
ATOM 6611 C CA . SER B 1 333 ? -19.406 6.121 -1.861 1 86.12 333 SER B CA 1
ATOM 6612 C C . SER B 1 333 ? -19.359 7.488 -1.183 1 86.12 333 SER B C 1
ATOM 6614 O O . SER B 1 333 ? -20.266 8.312 -1.36 1 86.12 333 SER B O 1
ATOM 6616 N N . LEU B 1 334 ? -18.312 7.734 -0.442 1 89.81 334 LEU B N 1
ATOM 6617 C CA . LEU B 1 334 ? -18.141 9.055 0.156 1 89.81 334 LEU B CA 1
ATOM 6618 C C . LEU B 1 334 ? -17.938 10.117 -0.919 1 89.81 334 LEU B C 1
ATOM 6620 O O . LEU B 1 334 ? -17.062 9.969 -1.778 1 89.81 334 LEU B O 1
ATOM 6624 N N . PRO B 1 335 ? -18.719 11.102 -0.849 1 89.19 335 PRO B N 1
ATOM 6625 C CA . PRO B 1 335 ? -18.547 12.125 -1.878 1 89.19 335 PRO B CA 1
ATOM 6626 C C . PRO B 1 335 ? -17.219 12.867 -1.757 1 89.19 335 PRO B C 1
ATOM 6628 O O . PRO B 1 335 ? -16.75 13.117 -0.646 1 89.19 335 PRO B O 1
ATOM 6631 N N . SER B 1 336 ? -16.703 13.219 -2.889 1 86 336 SER B N 1
ATOM 6632 C CA . SER B 1 336 ? -15.547 14.102 -2.908 1 86 336 SER B CA 1
ATOM 6633 C C . SER B 1 336 ? -15.914 15.508 -2.441 1 86 336 SER B C 1
ATOM 6635 O O . SER B 1 336 ? -17.094 15.859 -2.389 1 86 336 SER B O 1
ATOM 6637 N N . ILE B 1 337 ? -14.906 16.203 -2.127 1 88.69 337 ILE B N 1
ATOM 6638 C CA . ILE B 1 337 ? -15.148 17.547 -1.621 1 88.69 337 ILE B CA 1
ATOM 6639 C C . ILE B 1 337 ? -15.773 18.406 -2.719 1 88.69 337 ILE B C 1
ATOM 6641 O O . ILE B 1 337 ? -15.391 18.297 -3.887 1 88.69 337 ILE B O 1
ATOM 6645 N N . PHE B 1 338 ? -16.828 19.094 -2.346 1 90.56 338 PHE B N 1
ATOM 6646 C CA . PHE B 1 338 ? -17.484 20.125 -3.135 1 90.56 338 PHE B CA 1
ATOM 6647 C C . PHE B 1 338 ? -18.312 19.5 -4.25 1 90.56 338 PHE B C 1
ATOM 6649 O O . PHE B 1 338 ? -18.578 20.141 -5.266 1 90.56 338 PHE B O 1
ATOM 6656 N N . VAL B 1 339 ? -18.672 18.203 -4.141 1 90.12 339 VAL B N 1
ATOM 6657 C CA . VAL B 1 339 ? -19.422 17.562 -5.215 1 90.12 339 VAL B CA 1
ATOM 6658 C C . VAL B 1 339 ? -20.734 17 -4.66 1 90.12 339 VAL B C 1
ATOM 6660 O O . VAL B 1 339 ? -21.609 16.594 -5.422 1 90.12 339 VAL B O 1
ATOM 6663 N N . TRP B 1 340 ? -20.906 17.047 -3.41 1 92.88 340 TRP B N 1
ATOM 6664 C CA . TRP B 1 340 ? -22.062 16.422 -2.793 1 92.88 340 TRP B CA 1
ATOM 6665 C C . TRP B 1 340 ? -23.344 17.125 -3.195 1 92.88 340 TRP B C 1
ATOM 6667 O O . TRP B 1 340 ? -23.391 18.359 -3.242 1 92.88 340 TRP B O 1
ATOM 6677 N N . ARG B 1 341 ? -24.344 16.266 -3.516 1 92.31 341 ARG B N 1
ATOM 6678 C CA . ARG B 1 341 ? -25.719 16.719 -3.781 1 92.31 341 ARG B CA 1
ATOM 6679 C C . ARG B 1 341 ? -26.719 15.883 -2.998 1 92.31 341 ARG B C 1
ATOM 6681 O O . ARG B 1 341 ? -26.578 14.664 -2.891 1 92.31 341 ARG B O 1
ATOM 6688 N N . TYR B 1 342 ? -27.672 16.562 -2.477 1 92.5 342 TYR B N 1
ATOM 6689 C CA . TYR B 1 342 ? -28.688 15.844 -1.706 1 92.5 342 TYR B CA 1
ATOM 6690 C C . TYR B 1 342 ? -29.594 15.031 -2.619 1 92.5 342 TYR B C 1
ATOM 6692 O O . TYR B 1 342 ? -30.047 15.523 -3.65 1 92.5 342 TYR B O 1
ATOM 6700 N N . SER B 1 343 ? -29.703 13.789 -2.283 1 90.06 343 SER B N 1
ATOM 6701 C CA . SER B 1 343 ? -30.656 12.898 -2.949 1 90.06 343 SER B CA 1
ATOM 6702 C C . SER B 1 343 ? -31.297 11.938 -1.958 1 90.06 343 SER B C 1
ATOM 6704 O O . SER B 1 343 ? -30.594 11.25 -1.211 1 90.06 343 SER B O 1
ATOM 6706 N N . ALA B 1 344 ? -32.625 11.922 -1.949 1 88.38 344 ALA B N 1
ATOM 6707 C CA . ALA B 1 344 ? -33.344 11.055 -1.02 1 88.38 344 ALA B CA 1
ATOM 6708 C C . ALA B 1 344 ? -33.375 9.625 -1.546 1 88.38 344 ALA B C 1
ATOM 6710 O O . ALA B 1 344 ? -33.469 9.406 -2.756 1 88.38 344 ALA B O 1
ATOM 6711 N N . PHE B 1 345 ? -33.125 8.734 -0.564 1 83.06 345 PHE B N 1
ATOM 6712 C CA . PHE B 1 345 ? -33.344 7.355 -0.973 1 83.06 345 PHE B CA 1
ATOM 6713 C C . PHE B 1 345 ? -34.156 6.609 0.085 1 83.06 345 PHE B C 1
ATOM 6715 O O . PHE B 1 345 ? -34.344 7.102 1.201 1 83.06 345 PHE B O 1
ATOM 6722 N N . GLU B 1 346 ? -34.75 5.457 -0.277 1 74.38 346 GLU B N 1
ATOM 6723 C CA . GLU B 1 346 ? -35.812 4.785 0.436 1 74.38 346 GLU B CA 1
ATOM 6724 C C . GLU B 1 346 ? -35.312 4.016 1.643 1 74.38 346 GLU B C 1
ATOM 6726 O O . GLU B 1 346 ? -35.938 3.971 2.689 1 74.38 346 GLU B O 1
ATOM 6731 N N . THR B 1 347 ? -34.188 3.496 1.607 1 81.06 347 THR B N 1
ATOM 6732 C CA . THR B 1 347 ? -33.719 2.594 2.648 1 81.06 347 THR B CA 1
ATOM 6733 C C . THR B 1 347 ? -33.219 3.379 3.865 1 81.06 347 THR B C 1
ATOM 6735 O O . THR B 1 347 ? -32.406 4.305 3.734 1 81.06 347 THR B O 1
ATOM 6738 N N . ARG B 1 348 ? -33.969 3.049 5.059 1 85.19 348 ARG B N 1
ATOM 6739 C CA . ARG B 1 348 ? -33.531 3.658 6.316 1 85.19 348 ARG B CA 1
ATOM 6740 C C . ARG B 1 348 ? -32.781 2.654 7.188 1 85.19 348 ARG B C 1
ATOM 6742 O O . ARG B 1 348 ? -33.375 1.669 7.648 1 85.19 348 ARG B O 1
ATOM 6749 N N . THR B 1 349 ? -31.484 2.824 7.395 1 88.5 349 THR B N 1
ATOM 6750 C CA . THR B 1 349 ? -30.656 1.935 8.203 1 88.5 349 THR B CA 1
ATOM 6751 C C . THR B 1 349 ? -30.531 2.465 9.625 1 88.5 349 THR B C 1
ATOM 6753 O O . THR B 1 349 ? -30.359 1.689 10.57 1 88.5 349 THR B O 1
ATOM 6756 N N . GLY B 1 350 ? -30.625 3.838 9.797 1 93.12 350 GLY B N 1
ATOM 6757 C CA . GLY B 1 350 ? -30.453 4.461 11.094 1 93.12 350 GLY B CA 1
ATOM 6758 C C . GLY B 1 350 ? -29 4.484 11.555 1 93.12 350 GLY B C 1
ATOM 6759 O O . GLY B 1 350 ? -28.719 4.785 12.719 1 93.12 350 GLY B O 1
ATOM 6760 N N . ILE B 1 351 ? -28.125 4.219 10.711 1 95.44 351 ILE B N 1
ATOM 6761 C CA . ILE B 1 351 ? -26.719 4.07 11.031 1 95.44 351 ILE B CA 1
ATOM 6762 C C . ILE B 1 351 ? -26.156 5.41 11.508 1 95.44 351 ILE B C 1
ATOM 6764 O O . ILE B 1 351 ? -25.422 5.465 12.5 1 95.44 351 ILE B O 1
ATOM 6768 N N . TYR B 1 352 ? -26.516 6.512 10.875 1 96.56 352 TYR B N 1
ATOM 6769 C CA . TYR B 1 352 ? -26 7.824 11.273 1 96.56 352 TYR B CA 1
ATOM 6770 C C . TYR B 1 352 ? -26.406 8.148 12.703 1 96.56 352 TYR B C 1
ATOM 6772 O O . TYR B 1 352 ? -25.562 8.578 13.508 1 96.56 352 TYR B O 1
ATOM 6780 N N . GLY B 1 353 ? -27.703 7.957 13.023 1 96.38 353 GLY B N 1
ATOM 6781 C CA . GLY B 1 353 ? -28.172 8.219 14.375 1 96.38 353 GLY B CA 1
ATOM 6782 C C . GLY B 1 353 ? -27.438 7.398 15.43 1 96.38 353 GLY B C 1
ATOM 6783 O O . GLY B 1 353 ? -27.078 7.914 16.484 1 96.38 353 GLY B O 1
ATOM 6784 N N . SER B 1 354 ? -27.219 6.172 15.125 1 97.25 354 SER B N 1
ATOM 6785 C CA . SER B 1 354 ? -26.531 5.277 16.047 1 97.25 354 SER B CA 1
ATOM 6786 C C . SER B 1 354 ? -25.094 5.719 16.266 1 97.25 354 SER B C 1
ATOM 6788 O O . SER B 1 354 ? -24.609 5.766 17.406 1 97.25 354 SER B O 1
ATOM 6790 N N . ILE B 1 355 ? -24.422 6.043 15.211 1 97.56 355 ILE B N 1
ATOM 6791 C CA . ILE B 1 355 ? -23.031 6.48 15.289 1 97.56 355 ILE B CA 1
ATOM 6792 C C . ILE B 1 355 ? -22.938 7.785 16.078 1 97.56 355 ILE B C 1
ATOM 6794 O O . ILE B 1 355 ? -22.047 7.965 16.906 1 97.56 355 ILE B O 1
ATOM 6798 N N . LYS B 1 356 ? -23.844 8.703 15.828 1 97.44 356 LYS B N 1
ATOM 6799 C CA . LYS B 1 356 ? -23.875 9.992 16.5 1 97.44 356 LYS B CA 1
ATOM 6800 C C . LYS B 1 356 ? -23.953 9.82 18.016 1 97.44 356 LYS B C 1
ATOM 6802 O O . LYS B 1 356 ? -23.188 10.43 18.766 1 97.44 356 LYS B O 1
ATOM 6807 N N . VAL B 1 357 ? -24.797 8.93 18.453 1 97.56 357 VAL B N 1
ATOM 6808 C CA . VAL B 1 357 ? -24.969 8.688 19.891 1 97.56 357 VAL B CA 1
ATOM 6809 C C . VAL B 1 357 ? -23.719 8.039 20.469 1 97.56 357 VAL B C 1
ATOM 6811 O O . VAL B 1 357 ? -23.172 8.516 21.469 1 97.56 357 VAL B O 1
ATOM 6814 N N . LYS B 1 358 ? -23.25 7.02 19.859 1 96.94 358 LYS B N 1
ATOM 6815 C CA . LYS B 1 358 ? -22.094 6.27 20.359 1 96.94 358 LYS B CA 1
ATOM 6816 C C . LYS B 1 358 ? -20.844 7.133 20.391 1 96.94 358 LYS B C 1
ATOM 6818 O O . LYS B 1 358 ? -20.047 7.055 21.328 1 96.94 358 LYS B O 1
ATOM 6823 N N . ALA B 1 359 ? -20.625 7.891 19.297 1 95.81 359 ALA B N 1
ATOM 6824 C CA . ALA B 1 359 ? -19.453 8.742 19.219 1 95.81 359 ALA B CA 1
ATOM 6825 C C . ALA B 1 359 ? -19.453 9.805 20.312 1 95.81 359 ALA B C 1
ATOM 6827 O O . ALA B 1 359 ? -18.422 10.102 20.922 1 95.81 359 ALA B O 1
ATOM 6828 N N . HIS B 1 360 ? -20.625 10.391 20.609 1 94.56 360 HIS B N 1
ATOM 6829 C CA . HIS B 1 360 ? -20.734 11.367 21.688 1 94.56 360 HIS B CA 1
ATOM 6830 C C . HIS B 1 360 ? -20.484 10.727 23.047 1 94.56 360 HIS B C 1
ATOM 6832 O O . HIS B 1 360 ? -19.891 11.352 23.922 1 94.56 360 HIS B O 1
ATOM 6838 N N . GLU B 1 361 ? -20.906 9.539 23.188 1 93.94 361 GLU B N 1
ATOM 6839 C CA . GLU B 1 361 ? -20.656 8.82 24.422 1 93.94 361 GLU B CA 1
ATOM 6840 C C . GLU B 1 361 ? -19.172 8.586 24.641 1 93.94 361 GLU B C 1
ATOM 6842 O O . GLU B 1 361 ? -18.672 8.734 25.766 1 93.94 361 GLU B O 1
ATOM 6847 N N . ILE B 1 362 ? -18.484 8.234 23.609 1 90.94 362 ILE B N 1
ATOM 6848 C CA . ILE B 1 362 ? -17.047 7.992 23.688 1 90.94 362 ILE B CA 1
ATOM 6849 C C . ILE B 1 362 ? -16.328 9.273 24.109 1 90.94 362 ILE B C 1
ATOM 6851 O O . ILE B 1 362 ? -15.492 9.25 25.016 1 90.94 362 ILE B O 1
ATOM 6855 N N . VAL B 1 363 ? -16.656 10.383 23.469 1 89.19 363 VAL B N 1
ATOM 6856 C CA . VAL B 1 363 ? -15.992 11.656 23.734 1 89.19 363 VAL B CA 1
ATOM 6857 C C . VAL B 1 363 ? -16.328 12.133 25.156 1 89.19 363 VAL B C 1
ATOM 6859 O O . VAL B 1 363 ? -15.445 12.609 25.875 1 89.19 363 VAL B O 1
ATOM 6862 N N . SER B 1 364 ? -17.594 11.938 25.562 1 87.88 364 SER B N 1
ATOM 6863 C CA . SER B 1 364 ? -18 12.359 26.891 1 87.88 364 SER B CA 1
ATOM 6864 C C . SER B 1 364 ? -17.297 11.539 27.969 1 87.88 364 SER B C 1
ATOM 6866 O O . SER B 1 364 ? -16.906 12.07 29.016 1 87.88 364 SER B O 1
ATOM 6868 N N . ALA B 1 365 ? -17.109 10.359 27.734 1 83.94 365 ALA B N 1
ATOM 6869 C CA . ALA B 1 365 ? -16.438 9.477 28.688 1 83.94 365 ALA B CA 1
ATOM 6870 C C . ALA B 1 365 ? -14.969 9.836 28.828 1 83.94 365 ALA B C 1
ATOM 6872 O O . ALA B 1 365 ? -14.398 9.734 29.922 1 83.94 365 ALA B O 1
ATOM 6873 N N . LYS B 1 366 ? -14.406 10.266 27.766 1 78.75 366 LYS B N 1
ATOM 6874 C CA . LYS B 1 366 ? -12.969 10.539 27.766 1 78.75 366 LYS B CA 1
ATOM 6875 C C . LYS B 1 366 ? -12.688 11.961 28.25 1 78.75 366 LYS B C 1
ATOM 6877 O O . LYS B 1 366 ? -11.633 12.219 28.844 1 78.75 366 LYS B O 1
ATOM 6882 N N . LEU B 1 367 ? -13.492 12.984 27.984 1 74.25 367 LEU B N 1
ATOM 6883 C CA . LEU B 1 367 ? -13.32 14.383 28.375 1 74.25 367 LEU B CA 1
ATOM 6884 C C . LEU B 1 367 ? -13.328 14.531 29.891 1 74.25 367 LEU B C 1
ATOM 6886 O O . LEU B 1 367 ? -12.688 15.438 30.438 1 74.25 367 LEU B O 1
ATOM 6890 N N . ASN B 1 368 ? -14.086 13.828 30.609 1 63.62 368 ASN B N 1
ATOM 6891 C CA . ASN B 1 368 ? -14.203 13.969 32.062 1 63.62 368 ASN B CA 1
ATOM 6892 C C . ASN B 1 368 ? -12.898 13.633 32.781 1 63.62 368 ASN B C 1
ATOM 6894 O O . ASN B 1 368 ? -12.719 13.961 33.938 1 63.62 368 ASN B O 1
ATOM 6898 N N . ASN B 1 369 ? -11.906 13.188 32.188 1 60.59 369 ASN B N 1
ATOM 6899 C CA . ASN B 1 369 ? -10.836 12.711 33.062 1 60.59 369 ASN B CA 1
ATOM 6900 C C . ASN B 1 369 ? -9.578 13.555 32.906 1 60.59 369 ASN B C 1
ATOM 6902 O O . ASN B 1 369 ? -8.922 13.875 33.906 1 60.59 369 ASN B O 1
ATOM 6906 N N . THR B 1 370 ? -8.805 13.75 31.734 1 63.16 370 THR B N 1
ATOM 6907 C CA . THR B 1 370 ? -7.426 14.227 31.766 1 63.16 370 THR B CA 1
ATOM 6908 C C . THR B 1 370 ? -7.152 15.156 30.578 1 63.16 370 THR B C 1
ATOM 6910 O O . THR B 1 370 ? -6.023 15.609 30.391 1 63.16 370 THR B O 1
ATOM 6913 N N . MET B 1 371 ? -8.164 15.805 29.922 1 73 371 MET B N 1
ATOM 6914 C CA . MET B 1 371 ? -7.816 16.547 28.719 1 73 371 MET B CA 1
ATOM 6915 C C . MET B 1 371 ? -7.762 18.047 28.984 1 73 371 MET B C 1
ATOM 6917 O O . MET B 1 371 ? -8.539 18.562 29.797 1 73 371 MET B O 1
ATOM 6921 N N . THR B 1 372 ? -6.711 18.672 28.406 1 74.12 372 THR B N 1
ATOM 6922 C CA . THR B 1 372 ? -6.691 20.141 28.391 1 74.12 372 THR B CA 1
ATOM 6923 C C . THR B 1 372 ? -7.867 20.688 27.609 1 74.12 372 THR B C 1
ATOM 6925 O O . THR B 1 372 ? -8.492 19.969 26.828 1 74.12 372 THR B O 1
ATOM 6928 N N . ALA B 1 373 ? -8.219 21.922 27.922 1 73.69 373 ALA B N 1
ATOM 6929 C CA . ALA B 1 373 ? -9.312 22.578 27.219 1 73.69 373 ALA B CA 1
ATOM 6930 C C . ALA B 1 373 ? -9.078 22.547 25.703 1 73.69 373 ALA B C 1
ATOM 6932 O O . ALA B 1 373 ? -10.016 22.375 24.938 1 73.69 373 ALA B O 1
ATOM 6933 N N . SER B 1 374 ? -7.832 22.656 25.344 1 73.38 374 SER B N 1
ATOM 6934 C CA . SER B 1 374 ? -7.48 22.672 23.938 1 73.38 374 SER B CA 1
ATOM 6935 C C . SER B 1 374 ? -7.684 21.297 23.297 1 73.38 374 SER B C 1
ATOM 6937 O O . SER B 1 374 ? -8.211 21.188 22.188 1 73.38 374 SER B O 1
ATOM 6939 N N . GLU B 1 375 ? -7.285 20.344 24 1 77.94 375 GLU B N 1
ATOM 6940 C CA . GLU B 1 375 ? -7.453 18.984 23.5 1 77.94 375 GLU B CA 1
ATOM 6941 C C . GLU B 1 375 ? -8.93 18.609 23.406 1 77.94 375 GLU B C 1
ATOM 6943 O O . GLU B 1 375 ? -9.352 17.953 22.453 1 77.94 375 GLU B O 1
ATOM 6948 N N . ARG B 1 376 ? -9.641 19.109 24.344 1 83.06 376 ARG B N 1
ATOM 6949 C CA . ARG B 1 376 ? -11.078 18.828 24.359 1 83.06 376 ARG B CA 1
ATOM 6950 C C . ARG B 1 376 ? -11.766 19.516 23.188 1 83.06 376 ARG B C 1
ATOM 6952 O O . ARG B 1 376 ? -12.641 18.922 22.547 1 83.06 376 ARG B O 1
ATOM 6959 N N . SER B 1 377 ? -11.352 20.734 23.016 1 86.12 377 SER B N 1
ATOM 6960 C CA . SER B 1 377 ? -11.953 21.484 21.922 1 86.12 377 SER B CA 1
ATOM 6961 C C . SER B 1 377 ? -11.656 20.828 20.578 1 86.12 377 SER B C 1
ATOM 6963 O O . SER B 1 377 ? -12.531 20.766 19.703 1 86.12 377 SER B O 1
ATOM 6965 N N . PHE B 1 378 ? -10.469 20.297 20.422 1 89.5 378 PHE B N 1
ATOM 6966 C CA . PHE B 1 378 ? -10.125 19.688 19.141 1 89.5 378 PHE B CA 1
ATOM 6967 C C . PHE B 1 378 ? -10.883 18.391 18.938 1 89.5 378 PHE B C 1
ATOM 6969 O O . PHE B 1 378 ? -11.336 18.094 17.828 1 89.5 378 PHE B O 1
ATOM 6976 N N . VAL B 1 379 ? -10.953 17.594 19.953 1 89.69 379 VAL B N 1
ATOM 6977 C CA . VAL B 1 379 ? -11.68 16.328 19.844 1 89.69 379 VAL B CA 1
ATOM 6978 C C . VAL B 1 379 ? -13.133 16.578 19.453 1 89.69 379 VAL B C 1
ATOM 6980 O O . VAL B 1 379 ? -13.727 15.812 18.703 1 89.69 379 VAL B O 1
ATOM 6983 N N . GLN B 1 380 ? -13.625 17.703 19.953 1 91.06 380 GLN B N 1
ATOM 6984 C CA . GLN B 1 380 ? -14.984 18.094 19.594 1 91.06 380 GLN B CA 1
ATOM 6985 C C . GLN B 1 380 ? -15.078 18.438 18.109 1 91.06 380 GLN B C 1
ATOM 6987 O O . GLN B 1 380 ? -16.031 18.078 17.438 1 91.06 380 GLN B O 1
ATOM 6992 N N . VAL B 1 381 ? -14.086 19.156 17.672 1 94.25 381 VAL B N 1
ATOM 6993 C CA . VAL B 1 381 ? -14.062 19.5 16.25 1 94.25 381 VAL B CA 1
ATOM 6994 C C . VAL B 1 381 ? -13.953 18.219 15.414 1 94.25 381 VAL B C 1
ATOM 6996 O O . VAL B 1 381 ? -14.688 18.047 14.445 1 94.25 381 VAL B O 1
ATOM 6999 N N . LEU B 1 382 ? -13.07 17.391 15.797 1 94.19 382 LEU B N 1
ATOM 7000 C CA . LEU B 1 382 ? -12.859 16.141 15.07 1 94.19 382 LEU B CA 1
ATOM 7001 C C . LEU B 1 382 ? -14.148 15.312 15.016 1 94.19 382 LEU B C 1
ATOM 7003 O O . LEU B 1 382 ? -14.508 14.781 13.969 1 94.19 382 LEU B O 1
ATOM 7007 N N . LEU B 1 383 ? -14.812 15.227 16.125 1 96 383 LEU B N 1
ATOM 7008 C CA . LEU B 1 383 ? -16.078 14.5 16.188 1 96 383 LEU B CA 1
ATOM 7009 C C . LEU B 1 383 ? -17.078 15.07 15.211 1 96 383 LEU B C 1
ATOM 7011 O O . LEU B 1 383 ? -17.766 14.328 14.5 1 96 383 LEU B O 1
ATOM 7015 N N . LYS B 1 384 ? -17.203 16.344 15.156 1 97.38 384 LYS B N 1
ATOM 7016 C CA . LYS B 1 384 ? -18.172 16.969 14.273 1 97.38 384 LYS B CA 1
ATOM 7017 C C . LYS B 1 384 ? -17.875 16.656 12.812 1 97.38 384 LYS B C 1
ATOM 7019 O O . LYS B 1 384 ? -18.797 16.438 12.023 1 97.38 384 LYS B O 1
ATOM 7024 N N . PHE B 1 385 ? -16.656 16.562 12.477 1 97.38 385 PHE B N 1
ATOM 7025 C CA . PHE B 1 385 ? -16.344 16.328 11.07 1 97.38 385 PHE B CA 1
ATOM 7026 C C . PHE B 1 385 ? -16.422 14.852 10.727 1 97.38 385 PHE B C 1
ATOM 7028 O O . PHE B 1 385 ? -16.703 14.492 9.586 1 97.38 385 PHE B O 1
ATOM 7035 N N . VAL B 1 386 ? -16.172 14 11.688 1 97.44 386 VAL B N 1
ATOM 7036 C CA . VAL B 1 386 ? -16.484 12.586 11.469 1 97.44 386 VAL B CA 1
ATOM 7037 C C . VAL B 1 386 ? -17.984 12.43 11.203 1 97.44 386 VAL B C 1
ATOM 7039 O O . VAL B 1 386 ? -18.391 11.773 10.242 1 97.44 386 VAL B O 1
ATOM 7042 N N . LEU B 1 387 ? -18.766 13.102 12.031 1 98 387 LEU B N 1
ATOM 7043 C CA . LEU B 1 387 ? -20.219 13.031 11.883 1 98 387 LEU B CA 1
ATOM 7044 C C . LEU B 1 387 ? -20.656 13.656 10.562 1 98 387 LEU B C 1
ATOM 7046 O O . LEU B 1 387 ? -21.578 13.172 9.922 1 98 387 LEU B O 1
ATOM 7050 N N . PHE B 1 388 ? -19.984 14.695 10.211 1 98.31 388 PHE B N 1
ATOM 7051 C CA . PHE B 1 388 ? -20.266 15.336 8.938 1 98.31 388 PHE B CA 1
ATOM 7052 C C . PHE B 1 388 ? -20.094 14.359 7.781 1 98.31 388 PHE B C 1
ATOM 7054 O O . PHE B 1 388 ? -20.984 14.203 6.945 1 98.31 388 PHE B O 1
ATOM 7061 N N . ARG B 1 389 ? -19 13.672 7.684 1 96.94 389 ARG B N 1
ATOM 7062 C CA . ARG B 1 389 ? -18.719 12.734 6.605 1 96.94 389 ARG B CA 1
ATOM 7063 C C . ARG B 1 389 ? -19.719 11.578 6.613 1 96.94 389 ARG B C 1
ATOM 7065 O O . ARG B 1 389 ? -20.188 11.148 5.555 1 96.94 389 ARG B O 1
ATOM 7072 N N . VAL B 1 390 ? -20.062 11.094 7.797 1 97.19 390 VAL B N 1
ATOM 7073 C CA . VAL B 1 390 ? -21.016 9.992 7.918 1 97.19 390 VAL B CA 1
ATOM 7074 C C . VAL B 1 390 ? -22.391 10.461 7.477 1 97.19 390 VAL B C 1
ATOM 7076 O O . VAL B 1 390 ? -23.125 9.719 6.82 1 97.19 390 VAL B O 1
ATOM 7079 N N . LEU B 1 391 ? -22.719 11.688 7.875 1 97.5 391 LEU B N 1
ATOM 7080 C CA . LEU B 1 391 ? -24 12.242 7.48 1 97.5 391 LEU B CA 1
ATOM 7081 C C . LEU B 1 391 ? -24.125 12.289 5.961 1 97.5 391 LEU B C 1
ATOM 7083 O O . LEU B 1 391 ? -25.188 11.961 5.414 1 97.5 391 LEU B O 1
ATOM 7087 N N . LEU B 1 392 ? -23.094 12.719 5.281 1 96.31 392 LEU B N 1
ATOM 7088 C CA . LEU B 1 392 ? -23.141 12.812 3.828 1 96.31 392 LEU B CA 1
ATOM 7089 C C . LEU B 1 392 ? -23.406 11.438 3.205 1 96.31 392 LEU B C 1
ATOM 7091 O O . LEU B 1 392 ? -24.062 11.344 2.162 1 96.31 392 LEU B O 1
ATOM 7095 N N . LEU B 1 393 ? -22.906 10.406 3.801 1 93.25 393 LEU B N 1
ATOM 7096 C CA . LEU B 1 393 ? -23.062 9.047 3.297 1 93.25 393 LEU B CA 1
ATOM 7097 C C . LEU B 1 393 ? -24.5 8.57 3.455 1 93.25 393 LEU B C 1
ATOM 7099 O O . LEU B 1 393 ? -25 7.809 2.631 1 93.25 393 LEU B O 1
ATOM 7103 N N . TYR B 1 394 ? -25.172 9.078 4.496 1 94.56 394 TYR B N 1
ATOM 7104 C CA . TYR B 1 394 ? -26.5 8.547 4.824 1 94.56 394 TYR B CA 1
ATOM 7105 C C . TYR B 1 394 ? -27.562 9.625 4.73 1 94.56 394 TYR B C 1
ATOM 7107 O O . TYR B 1 394 ? -28.703 9.422 5.16 1 94.56 394 TYR B O 1
ATOM 7115 N N . ALA B 1 395 ? -27.219 10.75 4.23 1 95.44 395 ALA B N 1
ATOM 7116 C CA . ALA B 1 395 ? -28.109 11.906 4.172 1 95.44 395 ALA B CA 1
ATOM 7117 C C . ALA B 1 395 ? -29.422 11.555 3.465 1 95.44 395 ALA B C 1
ATOM 7119 O O . ALA B 1 395 ? -30.469 12.078 3.812 1 95.44 395 ALA B O 1
ATOM 7120 N N . GLY B 1 396 ? -29.312 10.664 2.543 1 94.12 396 GLY B N 1
ATOM 7121 C CA . GLY B 1 396 ? -30.484 10.312 1.751 1 94.12 396 GLY B CA 1
ATOM 7122 C C . GLY B 1 396 ? -31.547 9.602 2.551 1 94.12 396 GLY B C 1
ATOM 7123 O O . GLY B 1 396 ? -32.688 9.484 2.102 1 94.12 396 GLY B O 1
ATOM 7124 N N . GLU B 1 397 ? -31.234 9.18 3.676 1 95.25 397 GLU B N 1
ATOM 7125 C CA . GLU B 1 397 ? -32.188 8.484 4.531 1 95.25 397 GLU B CA 1
ATOM 7126 C C . GLU B 1 397 ? -33.094 9.469 5.25 1 95.25 397 GLU B C 1
ATOM 7128 O O . GLU B 1 397 ? -34.125 9.07 5.812 1 95.25 397 GLU B O 1
ATOM 7133 N N . TYR B 1 398 ? -32.781 10.734 5.203 1 94.88 398 TYR B N 1
ATOM 7134 C CA . TYR B 1 398 ? -33.5 11.758 5.961 1 94.88 398 TYR B CA 1
ATOM 7135 C C . TYR B 1 398 ? -34.062 12.828 5.031 1 94.88 398 TYR B C 1
ATOM 7137 O O . TYR B 1 398 ? -33.688 12.906 3.859 1 94.88 398 TYR B O 1
ATOM 7145 N N . SER B 1 399 ? -35 13.539 5.641 1 94.44 399 SER B N 1
ATOM 7146 C CA . SER B 1 399 ? -35.531 14.641 4.859 1 94.44 399 SER B CA 1
ATOM 7147 C C . SER B 1 399 ? -34.5 15.75 4.656 1 94.44 399 SER B C 1
ATOM 7149 O O . SER B 1 399 ? -33.594 15.883 5.449 1 94.44 399 SER B O 1
ATOM 7151 N N . GLN B 1 400 ? -34.688 16.453 3.639 1 95 400 GLN B N 1
ATOM 7152 C CA . GLN B 1 400 ? -33.781 17.562 3.324 1 95 400 GLN B CA 1
ATOM 7153 C C . GLN B 1 400 ? -33.688 18.547 4.488 1 95 400 GLN B C 1
ATOM 7155 O O . GLN B 1 400 ? -32.625 19.047 4.809 1 95 400 GLN B O 1
ATOM 7160 N N . ASP B 1 401 ? -34.812 18.828 5.074 1 94.81 401 ASP B N 1
ATOM 7161 C CA . ASP B 1 401 ? -34.844 19.75 6.203 1 94.81 401 ASP B CA 1
ATOM 7162 C C . ASP B 1 401 ? -34.062 19.203 7.387 1 94.81 401 ASP B C 1
ATOM 7164 O O . ASP B 1 401 ? -33.344 19.953 8.062 1 94.81 401 ASP B O 1
ATOM 7168 N N . THR B 1 402 ? -34.188 17.953 7.594 1 95.81 402 THR B N 1
ATOM 7169 C CA . THR B 1 402 ? -33.469 17.328 8.688 1 95.81 402 THR B CA 1
ATOM 7170 C C . THR B 1 402 ? -31.969 17.391 8.461 1 95.81 402 THR B C 1
ATOM 7172 O O . THR B 1 402 ? -31.203 17.688 9.383 1 95.81 402 THR B O 1
ATOM 7175 N N . VAL B 1 403 ? -31.594 17.141 7.215 1 97.44 403 VAL B N 1
ATOM 7176 C CA . VAL B 1 403 ? -30.172 17.172 6.863 1 97.44 403 VAL B CA 1
ATOM 7177 C C . VAL B 1 403 ? -29.641 18.594 6.996 1 97.44 403 VAL B C 1
ATOM 7179 O O . VAL B 1 403 ? -28.562 18.797 7.559 1 97.44 403 VAL B O 1
ATOM 7182 N N . SER B 1 404 ? -30.359 19.609 6.516 1 97.44 404 SER B N 1
ATOM 7183 C CA . SER B 1 404 ? -29.922 21 6.598 1 97.44 404 SER B CA 1
ATOM 7184 C C . SER B 1 404 ? -29.797 21.453 8.047 1 97.44 404 SER B C 1
ATOM 7186 O O . SER B 1 404 ? -28.859 22.172 8.391 1 97.44 404 SER B O 1
ATOM 7188 N N . ASN B 1 405 ? -30.703 21.031 8.867 1 97.38 405 ASN B N 1
ATOM 7189 C CA . ASN B 1 405 ? -30.641 21.375 10.281 1 97.38 405 ASN B CA 1
ATOM 7190 C C . ASN B 1 405 ? -29.438 20.734 10.969 1 97.38 405 ASN B C 1
ATOM 7192 O O . ASN B 1 405 ? -28.797 21.375 11.812 1 97.38 405 ASN B O 1
ATOM 7196 N N . GLU B 1 406 ? -29.219 19.469 10.602 1 98 406 GLU B N 1
ATOM 7197 C CA . GLU B 1 406 ? -28.062 18.766 11.164 1 98 406 GLU B CA 1
ATOM 7198 C C . GLU B 1 406 ? -26.75 19.453 10.742 1 98 406 GLU B C 1
ATOM 7200 O O . GLU B 1 406 ? -25.828 19.578 11.547 1 98 406 GLU B O 1
ATOM 7205 N N . LEU B 1 407 ? -26.656 19.844 9.492 1 98.38 407 LEU B N 1
ATOM 7206 C CA . LEU B 1 407 ? -25.484 20.516 8.984 1 98.38 407 LEU B CA 1
ATOM 7207 C C . LEU B 1 407 ? -25.281 21.859 9.695 1 98.38 407 LEU B C 1
ATOM 7209 O O . LEU B 1 407 ? -24.156 22.219 10.055 1 98.38 407 LEU B O 1
ATOM 7213 N N . LEU B 1 408 ? -26.344 22.594 9.875 1 98.19 408 LEU B N 1
ATOM 7214 C CA . LEU B 1 408 ? -26.266 23.875 10.562 1 98.19 408 LEU B CA 1
ATOM 7215 C C . LEU B 1 408 ? -25.844 23.688 12.016 1 98.19 408 LEU B C 1
ATOM 7217 O O . LEU B 1 408 ? -25.109 24.516 12.562 1 98.19 408 LEU B O 1
ATOM 7221 N N . GLU B 1 409 ? -26.359 22.641 12.609 1 98 409 GLU B N 1
ATOM 7222 C CA . GLU B 1 409 ? -25.938 22.344 13.977 1 98 409 GLU B CA 1
ATOM 7223 C C . GLU B 1 409 ? -24.438 22.031 14.039 1 98 409 GLU B C 1
ATOM 7225 O O . GLU B 1 409 ? -23.75 22.453 14.961 1 98 409 GLU B O 1
ATOM 7230 N N . LEU B 1 410 ? -23.953 21.234 13.094 1 98.25 410 LEU B N 1
ATOM 7231 C CA . LEU B 1 410 ? -22.531 20.938 13.023 1 98.25 410 LEU B CA 1
ATOM 7232 C C . LEU B 1 410 ? -21.719 22.219 12.859 1 98.25 410 LEU B C 1
ATOM 7234 O O . LEU B 1 410 ? -20.656 22.375 13.477 1 98.25 410 LEU B O 1
ATOM 7238 N N . ILE B 1 411 ? -22.203 23.156 12.055 1 98.19 411 ILE B N 1
ATOM 7239 C CA . ILE B 1 411 ? -21.547 24.422 11.828 1 98.19 411 ILE B CA 1
ATOM 7240 C C . ILE B 1 411 ? -21.484 25.219 13.141 1 98.19 411 ILE B C 1
ATOM 7242 O O . ILE B 1 411 ? -20.422 25.734 13.516 1 98.19 411 ILE B O 1
ATOM 7246 N N . THR B 1 412 ? -22.578 25.266 13.836 1 97.69 412 THR B N 1
ATOM 7247 C CA . THR B 1 412 ? -22.672 26.016 15.078 1 97.69 412 THR B CA 1
ATOM 7248 C C . THR B 1 412 ? -21.734 25.453 16.141 1 97.69 412 THR B C 1
ATOM 7250 O O . THR B 1 412 ? -21 26.203 16.797 1 97.69 412 THR B O 1
ATOM 7253 N N . GLN B 1 413 ? -21.75 24.188 16.266 1 96.5 413 GLN B N 1
ATOM 7254 C CA . GLN B 1 413 ? -20.922 23.531 17.266 1 96.5 413 GLN B CA 1
ATOM 7255 C C . GLN B 1 413 ? -19.438 23.656 16.906 1 96.5 413 GLN B C 1
ATOM 7257 O O . GLN B 1 413 ? -18.594 23.797 17.797 1 96.5 413 GLN B O 1
ATOM 7262 N N . THR B 1 414 ? -19.125 23.484 15.633 1 96.62 414 THR B N 1
ATOM 7263 C CA . THR B 1 414 ? -17.75 23.641 15.195 1 96.62 414 THR B CA 1
ATOM 7264 C C . THR B 1 414 ? -17.25 25.062 15.469 1 96.62 414 THR B C 1
ATOM 7266 O O . THR B 1 414 ? -16.125 25.25 15.914 1 96.62 414 THR B O 1
ATOM 7269 N N . THR B 1 415 ? -18.094 26.062 15.227 1 95.94 415 THR B N 1
ATOM 7270 C CA . THR B 1 415 ? -17.734 27.453 15.477 1 95.94 415 THR B CA 1
ATOM 7271 C C . THR B 1 415 ? -17.422 27.672 16.953 1 95.94 415 THR B C 1
ATOM 7273 O O . THR B 1 415 ? -16.438 28.328 17.281 1 95.94 415 THR B O 1
ATOM 7276 N N . ALA B 1 416 ? -18.234 27.109 17.781 1 93.75 416 ALA B N 1
ATOM 7277 C CA . ALA B 1 416 ? -18 27.234 19.219 1 93.75 416 ALA B CA 1
ATOM 7278 C C . ALA B 1 416 ? -16.688 26.594 19.625 1 93.75 416 ALA B C 1
ATOM 7280 O O . ALA B 1 416 ? -15.938 27.156 20.422 1 93.75 416 ALA B O 1
ATOM 7281 N N . ALA B 1 417 ? -16.391 25.422 19.078 1 91.69 417 ALA B N 1
ATOM 7282 C CA . ALA B 1 417 ? -15.156 24.719 19.406 1 91.69 417 ALA B CA 1
ATOM 7283 C C . ALA B 1 417 ? -13.945 25.484 18.875 1 91.69 417 ALA B C 1
ATOM 7285 O O . ALA B 1 417 ? -12.898 25.531 19.531 1 91.69 417 ALA B O 1
ATOM 7286 N N . LEU B 1 418 ? -14.07 26.078 17.672 1 91.44 418 LEU B N 1
ATOM 7287 C CA . LEU B 1 418 ? -12.984 26.844 17.078 1 91.44 418 LEU B CA 1
ATOM 7288 C C . LEU B 1 418 ? -12.688 28.094 17.922 1 91.44 418 LEU B C 1
ATOM 7290 O O . LEU B 1 418 ? -11.531 28.5 18.031 1 91.44 418 LEU B O 1
ATOM 7294 N N . ALA B 1 419 ? -13.703 28.672 18.484 1 90 419 ALA B N 1
ATOM 7295 C CA . ALA B 1 419 ? -13.539 29.859 19.312 1 90 419 ALA B CA 1
ATOM 7296 C C . ALA B 1 419 ? -12.719 29.547 20.547 1 90 419 ALA B C 1
ATOM 7298 O O . ALA B 1 419 ? -11.938 30.391 21.016 1 90 419 ALA B O 1
ATOM 7299 N N . ILE B 1 420 ? -12.867 28.359 21.031 1 85.88 420 ILE B N 1
ATOM 7300 C CA . ILE B 1 420 ? -12.133 27.953 22.219 1 85.88 420 ILE B CA 1
ATOM 7301 C C . ILE B 1 420 ? -10.695 27.594 21.859 1 85.88 420 ILE B C 1
ATOM 7303 O O . ILE B 1 420 ? -9.758 27.906 22.594 1 85.88 420 ILE B O 1
ATOM 7307 N N . GLY B 1 421 ? -10.523 27 20.719 1 83.81 421 GLY B N 1
ATOM 7308 C CA . GLY B 1 421 ? -9.219 26.484 20.312 1 83.81 421 GLY B CA 1
ATOM 7309 C C . GLY B 1 421 ? -8.344 27.547 19.672 1 83.81 421 GLY B C 1
ATOM 7310 O O . GLY B 1 421 ? -7.133 27.359 19.531 1 83.81 421 GLY B O 1
ATOM 7311 N N . LYS B 1 422 ? -8.836 28.688 19.328 1 77.62 422 LYS B N 1
ATOM 7312 C CA . LYS B 1 422 ? -8.148 29.719 18.547 1 77.62 422 LYS B CA 1
ATOM 7313 C C . LYS B 1 422 ? -6.855 30.141 19.219 1 77.62 422 LYS B C 1
ATOM 7315 O O . LYS B 1 422 ? -5.875 30.469 18.547 1 77.62 422 LYS B O 1
ATOM 7320 N N . ASP B 1 423 ? -6.809 30.047 20.484 1 75.56 423 ASP B N 1
ATOM 7321 C CA . ASP B 1 423 ? -5.652 30.562 21.203 1 75.56 423 ASP B CA 1
ATOM 7322 C C . ASP B 1 423 ? -4.633 29.469 21.469 1 75.56 423 ASP B C 1
ATOM 7324 O O . ASP B 1 423 ? -3.535 29.734 21.969 1 75.56 423 ASP B O 1
ATOM 7328 N N . ASP B 1 424 ? -5.012 28.25 21.141 1 76.12 424 ASP B N 1
ATOM 7329 C CA . ASP B 1 424 ? -4.113 27.125 21.359 1 76.12 424 ASP B CA 1
ATOM 7330 C C . ASP B 1 424 ? -3.238 26.875 20.141 1 76.12 424 ASP B C 1
ATOM 7332 O O . ASP B 1 424 ? -3.75 26.641 19.031 1 76.12 424 ASP B O 1
ATOM 7336 N N . PRO B 1 425 ? -1.97 26.969 20.453 1 72.75 425 PRO B N 1
ATOM 7337 C CA . PRO B 1 425 ? -1.072 26.75 19.328 1 72.75 425 PRO B CA 1
ATOM 7338 C C . PRO B 1 425 ? -1.14 25.328 18.766 1 72.75 425 PRO B C 1
ATOM 7340 O O . PRO B 1 425 ? -0.819 25.109 17.594 1 72.75 425 PRO B O 1
ATOM 7343 N N . PHE B 1 426 ? -1.636 24.406 19.516 1 79.25 426 PHE B N 1
ATOM 7344 C CA . PHE B 1 426 ? -1.728 23 19.109 1 79.25 426 PHE B CA 1
ATOM 7345 C C . PHE B 1 426 ? -2.926 22.797 18.188 1 79.25 426 PHE B C 1
ATOM 7347 O O . PHE B 1 426 ? -2.939 21.859 17.375 1 79.25 426 PHE B O 1
ATOM 7354 N N . PHE B 1 427 ? -3.758 23.719 18.344 1 84.62 427 PHE B N 1
ATOM 7355 C CA . PHE B 1 427 ? -5.039 23.547 17.672 1 84.62 427 PHE B CA 1
ATOM 7356 C C . PHE B 1 427 ? -4.875 23.594 16.156 1 84.62 427 PHE B C 1
ATOM 7358 O O . PHE B 1 427 ? -5.383 22.734 15.438 1 84.62 427 PHE B O 1
ATOM 7365 N N . LYS B 1 428 ? -4.043 24.531 15.703 1 83.19 428 LYS B N 1
ATOM 7366 C CA . LYS B 1 428 ? -3.822 24.688 14.266 1 83.19 428 LYS B CA 1
ATOM 7367 C C . LYS B 1 428 ? -3.037 23.5 13.695 1 83.19 428 LYS B C 1
ATOM 7369 O O . LYS B 1 428 ? -3.271 23.094 12.562 1 83.19 428 LYS B O 1
ATOM 7374 N N . ILE B 1 429 ? -2.156 22.969 14.484 1 87.25 429 ILE B N 1
ATOM 7375 C CA . ILE B 1 429 ? -1.365 21.828 14.055 1 87.25 429 ILE B CA 1
ATOM 7376 C C . ILE B 1 429 ? -2.264 20.594 13.922 1 87.25 429 ILE B C 1
ATOM 7378 O O . ILE B 1 429 ? -2.186 19.859 12.93 1 87.25 429 ILE B O 1
ATOM 7382 N N . HIS B 1 430 ? -3.148 20.438 14.891 1 89 430 HIS B N 1
ATOM 7383 C CA . HIS B 1 430 ? -4.055 19.297 14.852 1 89 430 HIS B CA 1
ATOM 7384 C C . HIS B 1 430 ? -4.988 19.375 13.648 1 89 430 HIS B C 1
ATOM 7386 O O . HIS B 1 430 ? -5.27 18.359 13.008 1 89 430 HIS B O 1
ATOM 7392 N N . ILE B 1 431 ? -5.43 20.562 13.336 1 89.69 431 ILE B N 1
ATOM 7393 C CA . ILE B 1 431 ? -6.32 20.766 12.195 1 89.69 431 ILE B CA 1
ATOM 7394 C C . ILE B 1 431 ? -5.613 20.344 10.906 1 89.69 431 ILE B C 1
ATOM 7396 O O . ILE B 1 431 ? -6.227 19.75 10.023 1 89.69 431 ILE B O 1
ATOM 7400 N N . ARG B 1 432 ? -4.332 20.625 10.867 1 86.69 432 ARG B N 1
ATOM 7401 C CA . ARG B 1 432 ? -3.557 20.297 9.672 1 86.69 432 ARG B CA 1
ATOM 7402 C C . ARG B 1 432 ? -3.24 18.812 9.617 1 86.69 432 ARG B C 1
ATOM 7404 O O . ARG B 1 432 ? -3.283 18.203 8.547 1 86.69 432 ARG B O 1
ATOM 7411 N N . VAL B 1 433 ? -2.938 18.25 10.719 1 89.56 433 VAL B N 1
ATOM 7412 C CA . VAL B 1 433 ? -2.58 16.844 10.82 1 89.56 433 VAL B CA 1
ATOM 7413 C C . VAL B 1 433 ? -3.734 15.984 10.305 1 89.56 433 VAL B C 1
ATOM 7415 O O . VAL B 1 433 ? -3.514 14.984 9.617 1 89.56 433 VAL B O 1
ATOM 7418 N N . PHE B 1 434 ? -4.977 16.406 10.562 1 91.31 434 PHE B N 1
ATOM 7419 C CA . PHE B 1 434 ? -6.141 15.617 10.18 1 91.31 434 PHE B CA 1
ATOM 7420 C C . PHE B 1 434 ? -6.789 16.172 8.914 1 91.31 434 PHE B C 1
ATOM 7422 O O . PHE B 1 434 ? -7.871 15.734 8.523 1 91.31 434 PHE B O 1
ATOM 7429 N N . SER B 1 435 ? -6.152 17.141 8.266 1 89.12 435 SER B N 1
ATOM 7430 C CA . SER B 1 435 ? -6.613 17.734 7.008 1 89.12 435 SER B CA 1
ATOM 7431 C C . SER B 1 435 ? -8.07 18.172 7.102 1 89.12 435 SER B C 1
ATOM 7433 O O . SER B 1 435 ? -8.891 17.797 6.258 1 89.12 435 SER B O 1
ATOM 7435 N N . LEU B 1 436 ? -8.375 19.031 8.062 1 92.75 436 LEU B N 1
ATOM 7436 C CA . LEU B 1 436 ? -9.773 19.344 8.336 1 92.75 436 LEU B CA 1
ATOM 7437 C C . LEU B 1 436 ? -10.195 20.625 7.629 1 92.75 436 LEU B C 1
ATOM 7439 O O . LEU B 1 436 ? -11.391 20.891 7.492 1 92.75 436 LEU B O 1
ATOM 7443 N N . ILE B 1 437 ? -9.32 21.422 7.156 1 90.5 437 ILE B N 1
ATOM 7444 C CA . ILE B 1 437 ? -9.664 22.719 6.574 1 90.5 437 ILE B CA 1
ATOM 7445 C C . ILE B 1 437 ? -10.531 22.516 5.336 1 90.5 437 ILE B C 1
ATOM 7447 O O . ILE B 1 437 ? -11.602 23.109 5.219 1 90.5 437 ILE B O 1
ATOM 7451 N N . PRO B 1 438 ? -10.141 21.625 4.445 1 91.5 438 PRO B N 1
ATOM 7452 C CA . PRO B 1 438 ? -11.023 21.406 3.295 1 91.5 438 PRO B CA 1
ATOM 7453 C C . PRO B 1 438 ? -12.398 20.875 3.695 1 91.5 438 PRO B C 1
ATOM 7455 O O . PRO B 1 438 ? -13.398 21.172 3.043 1 91.5 438 PRO B O 1
ATOM 7458 N N . GLN B 1 439 ? -12.398 20.156 4.73 1 94.38 439 GLN B N 1
ATOM 7459 C CA . GLN B 1 439 ? -13.664 19.625 5.223 1 94.38 439 GLN B CA 1
ATOM 7460 C C . GLN B 1 439 ? -14.555 20.734 5.781 1 94.38 439 GLN B C 1
ATOM 7462 O O . GLN B 1 439 ? -15.781 20.688 5.66 1 94.38 439 GLN B O 1
ATOM 7467 N N . MET B 1 440 ? -13.93 21.656 6.398 1 95.56 440 MET B N 1
ATOM 7468 C CA . MET B 1 440 ? -14.68 22.797 6.926 1 95.56 440 MET B CA 1
ATOM 7469 C C . MET B 1 440 ? -15.312 23.609 5.797 1 95.56 440 MET B C 1
ATOM 7471 O O . MET B 1 440 ? -16.453 24.047 5.906 1 95.56 440 MET B O 1
ATOM 7475 N N . LEU B 1 441 ? -14.586 23.75 4.785 1 94 441 LEU B N 1
ATOM 7476 C CA . LEU B 1 441 ? -15.133 24.406 3.611 1 94 441 LEU B CA 1
ATOM 7477 C C . LEU B 1 441 ? -16.281 23.609 3.004 1 94 441 LEU B C 1
ATOM 7479 O O . LEU B 1 441 ? -17.297 24.156 2.619 1 94 441 LEU B O 1
ATOM 7483 N N . ASP B 1 442 ? -16.062 22.359 2.955 1 95.88 442 ASP B N 1
ATOM 7484 C CA . ASP B 1 442 ? -17.062 21.469 2.355 1 95.88 442 ASP B CA 1
ATOM 7485 C C . ASP B 1 442 ? -18.344 21.453 3.188 1 95.88 442 ASP B C 1
ATOM 7487 O O . ASP B 1 442 ? -19.438 21.312 2.643 1 95.88 442 ASP B O 1
ATOM 7491 N N . LEU B 1 443 ? -18.172 21.5 4.496 1 97.75 443 LEU B N 1
ATOM 7492 C CA . LEU B 1 443 ? -19.328 21.562 5.375 1 97.75 443 LEU B CA 1
ATOM 7493 C C . LEU B 1 443 ? -20.188 22.797 5.059 1 97.75 443 LEU B C 1
ATOM 7495 O O . LEU B 1 443 ? -21.406 22.688 4.953 1 97.75 443 LEU B O 1
ATOM 7499 N N . LEU B 1 444 ? -19.547 23.906 4.922 1 96.25 444 LEU B N 1
ATOM 7500 C CA . LEU B 1 444 ? -20.266 25.125 4.559 1 96.25 444 LEU B CA 1
ATOM 7501 C C . LEU B 1 444 ? -20.938 24.984 3.203 1 96.25 444 LEU B C 1
ATOM 7503 O O . LEU B 1 444 ? -22.109 25.328 3.055 1 96.25 444 LEU B O 1
ATOM 7507 N N . ARG B 1 445 ? -20.234 24.453 2.27 1 96.12 445 ARG B N 1
ATOM 7508 C CA . ARG B 1 445 ? -20.766 24.266 0.921 1 96.12 445 ARG B CA 1
ATOM 7509 C C . ARG B 1 445 ? -21.953 23.312 0.927 1 96.12 445 ARG B C 1
ATOM 7511 O O . ARG B 1 445 ? -22.969 23.562 0.256 1 96.12 445 ARG B O 1
ATOM 7518 N N . SER B 1 446 ? -21.828 22.234 1.636 1 97.19 446 SER B N 1
ATOM 7519 C CA . SER B 1 446 ? -22.891 21.234 1.705 1 97.19 446 SER B CA 1
ATOM 7520 C C . SER B 1 446 ? -24.156 21.812 2.346 1 97.19 446 SER B C 1
ATOM 7522 O O . SER B 1 446 ? -25.266 21.422 1.981 1 97.19 446 SER B O 1
ATOM 7524 N N . TYR B 1 447 ? -23.984 22.656 3.348 1 97.81 447 TYR B N 1
ATOM 7525 C CA . TYR B 1 447 ? -25.141 23.312 3.93 1 97.81 447 TYR B CA 1
ATOM 7526 C C . TYR B 1 447 ? -25.891 24.141 2.883 1 97.81 447 TYR B C 1
ATOM 7528 O O . TYR B 1 447 ? -27.109 24.047 2.756 1 97.81 447 TYR B O 1
ATOM 7536 N N . PHE B 1 448 ? -25.172 24.938 2.131 1 96.06 448 PHE B N 1
ATOM 7537 C CA . PHE B 1 448 ? -25.797 25.766 1.102 1 96.06 448 PHE B CA 1
ATOM 7538 C C . PHE B 1 448 ? -26.5 24.891 0.061 1 96.06 448 PHE B C 1
ATOM 7540 O O . PHE B 1 448 ? -27.578 25.234 -0.41 1 96.06 448 PHE B O 1
ATOM 7547 N N . GLU B 1 449 ? -25.828 23.781 -0.265 1 94.94 449 GLU B N 1
ATOM 7548 C CA . GLU B 1 449 ? -26.438 22.844 -1.2 1 94.94 449 GLU B CA 1
ATOM 7549 C C . GLU B 1 449 ? -27.75 22.281 -0.643 1 94.94 449 GLU B C 1
ATOM 7551 O O . GLU B 1 449 ? -28.719 22.094 -1.385 1 94.94 449 GLU B O 1
ATOM 7556 N N . SER B 1 450 ? -27.766 22.016 0.637 1 95.69 450 SER B N 1
ATOM 7557 C CA . SER B 1 450 ? -28.938 21.406 1.27 1 95.69 450 SER B CA 1
ATOM 7558 C C . SER B 1 450 ? -30.109 22.359 1.33 1 95.69 450 SER B C 1
ATOM 7560 O O . SER B 1 450 ? -31.266 21.938 1.453 1 95.69 450 SER B O 1
ATOM 7562 N N . VAL B 1 451 ? -29.922 23.703 1.212 1 95.56 451 VAL B N 1
ATOM 7563 C CA . VAL B 1 451 ? -31 24.672 1.31 1 95.56 451 VAL B CA 1
ATOM 7564 C C . VAL B 1 451 ? -31.203 25.359 -0.042 1 95.56 451 VAL B C 1
ATOM 7566 O O . VAL B 1 451 ? -31.766 26.453 -0.114 1 95.56 451 VAL B O 1
ATOM 7569 N N . GLY B 1 452 ? -30.656 24.812 -1.089 1 91.5 452 GLY B N 1
ATOM 7570 C CA . GLY B 1 452 ? -30.828 25.344 -2.428 1 91.5 452 GLY B CA 1
ATOM 7571 C C . GLY B 1 452 ? -30.141 26.688 -2.633 1 91.5 452 GLY B C 1
ATOM 7572 O O . GLY B 1 452 ? -30.672 27.578 -3.283 1 91.5 452 GLY B O 1
ATOM 7573 N N . ASN B 1 453 ? -28.984 26.844 -1.881 1 88 453 ASN B N 1
ATOM 7574 C CA . ASN B 1 453 ? -28.141 28.016 -1.968 1 88 453 ASN B CA 1
ATOM 7575 C C . ASN B 1 453 ? -28.844 29.266 -1.438 1 88 453 ASN B C 1
ATOM 7577 O O . ASN B 1 453 ? -28.453 30.391 -1.757 1 88 453 ASN B O 1
ATOM 7581 N N . ASN B 1 454 ? -29.922 29.078 -0.796 1 87.94 454 ASN B N 1
ATOM 7582 C CA . ASN B 1 454 ? -30.672 30.156 -0.155 1 87.94 454 ASN B CA 1
ATOM 7583 C C . ASN B 1 454 ? -30.859 29.891 1.336 1 87.94 454 ASN B C 1
ATOM 7585 O O . ASN B 1 454 ? -31.906 29.391 1.754 1 87.94 454 ASN B O 1
ATOM 7589 N N . ALA B 1 455 ? -29.938 30.359 2.072 1 91 455 ALA B N 1
ATOM 7590 C CA . ALA B 1 455 ? -29.984 30.141 3.516 1 91 455 ALA B CA 1
ATOM 7591 C C . ALA B 1 455 ? -31.031 31.031 4.18 1 91 455 ALA B C 1
ATOM 7593 O O . ALA B 1 455 ? -31.125 32.219 3.883 1 91 455 ALA B O 1
ATOM 7594 N N . PRO B 1 456 ? -31.766 30.5 5.027 1 92.75 456 PRO B N 1
ATOM 7595 C CA . PRO B 1 456 ? -32.75 31.312 5.77 1 92.75 456 PRO B CA 1
ATOM 7596 C C . PRO B 1 456 ? -32.094 32.406 6.605 1 92.75 456 PRO B C 1
ATOM 7598 O O . PRO B 1 456 ? -30.922 32.25 7.012 1 92.75 456 PRO B O 1
ATOM 7601 N N . ALA B 1 457 ? -32.812 33.438 6.922 1 91.31 457 ALA B N 1
ATOM 7602 C CA . ALA B 1 457 ? -32.281 34.625 7.617 1 91.31 457 ALA B CA 1
ATOM 7603 C C . ALA B 1 457 ? -31.781 34.25 9.008 1 91.31 457 ALA B C 1
ATOM 7605 O O . ALA B 1 457 ? -30.797 34.812 9.484 1 91.31 457 ALA B O 1
ATOM 7606 N N . GLU B 1 458 ? -32.375 33.281 9.617 1 91.31 458 GLU B N 1
ATOM 7607 C CA . GLU B 1 458 ? -32.031 32.875 10.977 1 91.31 458 GLU B CA 1
ATOM 7608 C C . GLU B 1 458 ? -30.656 32.219 11.016 1 91.31 458 GLU B C 1
ATOM 7610 O O . GLU B 1 458 ? -29.984 32.219 12.055 1 91.31 458 GLU B O 1
ATOM 7615 N N . ALA B 1 459 ? -30.219 31.688 9.898 1 94.62 459 ALA B N 1
ATOM 7616 C CA . ALA B 1 459 ? -28.953 30.969 9.836 1 94.62 459 ALA B CA 1
ATOM 7617 C C . ALA B 1 459 ? -27.797 31.891 9.477 1 94.62 459 ALA B C 1
ATOM 7619 O O . ALA B 1 459 ? -26.641 31.547 9.672 1 94.62 459 ALA B O 1
ATOM 7620 N N . HIS B 1 460 ? -28.062 33.094 9.023 1 91.81 460 HIS B N 1
ATOM 7621 C CA . HIS B 1 460 ? -27.062 34 8.469 1 91.81 460 HIS B CA 1
ATOM 7622 C C . HIS B 1 460 ? -26.016 34.375 9.516 1 91.81 460 HIS B C 1
ATOM 7624 O O . HIS B 1 460 ? -24.812 34.406 9.219 1 91.81 460 HIS B O 1
ATOM 7630 N N . GLY B 1 461 ? -26.516 34.656 10.719 1 91.75 461 GLY B N 1
ATOM 7631 C CA . GLY B 1 461 ? -25.562 35 11.773 1 91.75 461 GLY B CA 1
ATOM 7632 C C . GLY B 1 461 ? -24.578 33.906 12.07 1 91.75 461 GLY B C 1
ATOM 7633 O O . GLY B 1 461 ? -23.375 34.156 12.211 1 91.75 461 GLY B O 1
ATOM 7634 N N . ARG B 1 462 ? -25.047 32.719 12.125 1 95.44 462 ARG B N 1
ATOM 7635 C CA . ARG B 1 462 ? -24.203 31.562 12.414 1 95.44 462 ARG B CA 1
ATOM 7636 C C . ARG B 1 462 ? -23.234 31.297 11.273 1 95.44 462 ARG B C 1
ATOM 7638 O O . ARG B 1 462 ? -22.078 30.953 11.508 1 95.44 462 ARG B O 1
ATOM 7645 N N . LEU B 1 463 ? -23.719 31.438 10.055 1 94.94 463 LEU B N 1
ATOM 7646 C CA . LEU B 1 463 ? -22.891 31.203 8.883 1 94.94 463 LEU B CA 1
ATOM 7647 C C . LEU B 1 463 ? -21.781 32.25 8.781 1 94.94 463 LEU B C 1
ATOM 7649 O O . LEU B 1 463 ? -20.656 31.922 8.391 1 94.94 463 LEU B O 1
ATOM 7653 N N . LYS B 1 464 ? -22.078 33.438 9.148 1 91.5 464 LYS B N 1
ATOM 7654 C CA . LYS B 1 464 ? -21.078 34.5 9.125 1 91.5 464 LYS B CA 1
ATOM 7655 C C . LYS B 1 464 ? -19.969 34.25 10.148 1 91.5 464 LYS B C 1
ATOM 7657 O O . LYS B 1 464 ? -18.797 34.438 9.844 1 91.5 464 LYS B O 1
ATOM 7662 N N . GLU B 1 465 ? -20.422 33.875 11.328 1 92.56 465 GLU B N 1
ATOM 7663 C CA . GLU B 1 465 ? -19.438 33.562 12.367 1 92.56 465 GLU B CA 1
ATOM 7664 C C . GLU B 1 465 ? -18.531 32.406 11.953 1 92.56 465 GLU B C 1
ATOM 7666 O O . GLU B 1 465 ? -17.312 32.469 12.172 1 92.56 465 GLU B O 1
ATOM 7671 N N . TYR B 1 466 ? -19.125 31.406 11.398 1 94.88 466 TYR B N 1
ATOM 7672 C CA . TYR B 1 466 ? -18.359 30.266 10.922 1 94.88 466 TYR B CA 1
ATOM 7673 C C . TYR B 1 466 ? -17.375 30.672 9.836 1 94.88 466 TYR B C 1
ATOM 7675 O O . TYR B 1 466 ? -16.219 30.25 9.844 1 94.88 466 TYR B O 1
ATOM 7683 N N . THR B 1 467 ? -17.828 31.453 8.922 1 91.12 467 THR B N 1
ATOM 7684 C CA . THR B 1 467 ? -17 31.906 7.805 1 91.12 467 THR B CA 1
ATOM 7685 C C . THR B 1 467 ? -15.805 32.688 8.305 1 91.12 467 THR B C 1
ATOM 7687 O O . THR B 1 467 ? -14.688 32.531 7.797 1 91.12 467 THR B O 1
ATOM 7690 N N . HIS B 1 468 ? -16 33.5 9.32 1 88.19 468 HIS B N 1
ATOM 7691 C CA . HIS B 1 468 ? -14.906 34.281 9.883 1 88.19 468 HIS B CA 1
ATOM 7692 C C . HIS B 1 468 ? -13.859 33.375 10.516 1 88.19 468 HIS B C 1
ATOM 7694 O O . HIS B 1 468 ? -12.656 33.594 10.344 1 88.19 468 HIS B O 1
ATOM 7700 N N . ALA B 1 469 ? -14.344 32.406 11.242 1 89.88 469 ALA B N 1
ATOM 7701 C CA . ALA B 1 469 ? -13.422 31.453 11.859 1 89.88 469 ALA B CA 1
ATOM 7702 C C . ALA B 1 469 ? -12.656 30.672 10.797 1 89.88 469 ALA B C 1
ATOM 7704 O O . ALA B 1 469 ? -11.469 30.391 10.961 1 89.88 469 ALA B O 1
ATOM 7705 N N . LEU B 1 470 ? -13.32 30.328 9.75 1 89.44 470 LEU B N 1
ATOM 7706 C CA . LEU B 1 470 ? -12.742 29.547 8.656 1 89.44 470 LEU B CA 1
ATOM 7707 C C . LEU B 1 470 ? -11.68 30.344 7.914 1 89.44 470 LEU B C 1
ATOM 7709 O O . LEU B 1 470 ? -10.633 29.812 7.547 1 89.44 470 LEU B O 1
ATOM 7713 N N . LEU B 1 471 ? -11.906 31.547 7.684 1 83.31 471 LEU B N 1
ATOM 7714 C CA . LEU B 1 471 ? -10.977 32.406 6.949 1 83.31 471 LEU B CA 1
ATOM 7715 C C . LEU B 1 471 ? -9.672 32.562 7.719 1 83.31 471 LEU B C 1
ATOM 7717 O O . LEU B 1 471 ? -8.594 32.625 7.117 1 83.31 471 LEU B O 1
ATOM 7721 N N . ALA B 1 472 ? -9.836 32.594 9.008 1 82.12 472 ALA B N 1
ATOM 7722 C CA . ALA B 1 472 ? -8.641 32.688 9.836 1 82.12 472 ALA B CA 1
ATOM 7723 C C . ALA B 1 472 ? -7.773 31.438 9.719 1 82.12 472 ALA B C 1
ATOM 7725 O O . ALA B 1 472 ? -6.543 31.516 9.781 1 82.12 472 ALA B O 1
ATOM 7726 N N . LEU B 1 473 ? -8.406 30.359 9.453 1 83.94 473 LEU B N 1
ATOM 7727 C CA . LEU B 1 473 ? -7.691 29.094 9.336 1 83.94 473 LEU B CA 1
ATOM 7728 C C . LEU B 1 473 ? -7.117 28.906 7.938 1 83.94 473 LEU B C 1
ATOM 7730 O O . LEU B 1 473 ? -6.102 28.234 7.758 1 83.94 473 LEU B O 1
ATOM 7734 N N . CYS B 1 474 ? -7.781 29.453 6.949 1 79.12 474 CYS B N 1
ATOM 7735 C CA . CYS B 1 474 ? -7.371 29.312 5.555 1 79.12 474 CYS B CA 1
ATOM 7736 C C . CYS B 1 474 ? -6.219 30.25 5.223 1 79.12 474 CYS B C 1
ATOM 7738 O O . CYS B 1 474 ? -5.57 30.094 4.184 1 79.12 474 CYS B O 1
ATOM 7740 N N . GLU B 1 475 ? -5.934 31.062 6.121 1 71.44 475 GLU B N 1
ATOM 7741 C CA . GLU B 1 475 ? -4.867 32.031 5.855 1 71.44 475 GLU B CA 1
ATOM 7742 C C . GLU B 1 475 ? -3.539 31.312 5.605 1 71.44 475 GLU B C 1
ATOM 7744 O O . GLU B 1 475 ? -3.154 30.422 6.355 1 71.44 475 GLU B O 1
ATOM 7749 N N . HIS B 1 476 ? -2.863 31.531 4.555 1 64.44 476 HIS B N 1
ATOM 7750 C CA . HIS B 1 476 ? -1.562 31 4.156 1 64.44 476 HIS B CA 1
ATOM 7751 C C . HIS B 1 476 ? -1.654 29.531 3.787 1 64.44 476 HIS B C 1
ATOM 7753 O O . HIS B 1 476 ? -0.717 28.766 4.027 1 64.44 476 HIS B O 1
ATOM 7759 N N . THR B 1 477 ? -2.906 29.156 3.514 1 72.25 477 THR B N 1
ATOM 7760 C CA . THR B 1 477 ? -3.1 27.797 2.998 1 72.25 477 THR B CA 1
ATOM 7761 C C . THR B 1 477 ? -3.648 27.844 1.575 1 72.25 477 THR B C 1
ATOM 7763 O O . THR B 1 477 ? -4.199 28.859 1.143 1 72.25 477 THR B O 1
ATOM 7766 N N . PRO B 1 478 ? -3.432 26.828 0.854 1 71 478 PRO B N 1
ATOM 7767 C CA . PRO B 1 478 ? -3.938 26.828 -0.521 1 71 478 PRO B CA 1
ATOM 7768 C C . PRO B 1 478 ? -5.449 26.625 -0.59 1 71 478 PRO B C 1
ATOM 7770 O O . PRO B 1 478 ? -6.027 26.625 -1.681 1 71 478 PRO B O 1
ATOM 7773 N N . 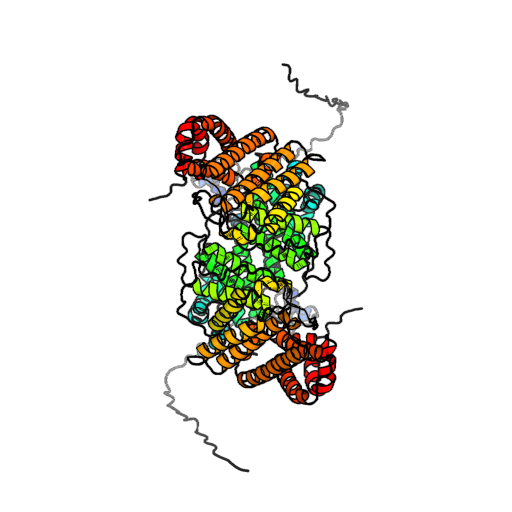PHE B 1 479 ? -6.141 26.594 0.499 1 77.25 479 PHE B N 1
ATOM 7774 C CA . PHE B 1 479 ? -7.539 26.188 0.492 1 77.25 479 PHE B CA 1
ATOM 7775 C C . PHE B 1 479 ? -8.453 27.375 0.244 1 77.25 479 PHE B C 1
ATOM 7777 O O . PHE B 1 479 ? -9.617 27.219 -0.113 1 77.25 479 PHE B O 1
ATOM 7784 N N . GLY B 1 480 ? -7.844 28.547 0.446 1 73.19 480 GLY B N 1
ATOM 7785 C CA . GLY B 1 480 ? -8.586 29.719 0.042 1 73.19 480 GLY B CA 1
ATOM 7786 C C . GLY B 1 480 ? -8.914 29.75 -1.439 1 73.19 480 GLY B C 1
ATOM 7787 O O . GLY B 1 480 ? -10.031 30.094 -1.831 1 73.19 480 GLY B O 1
ATOM 7788 N N . ALA B 1 481 ? -8.062 29.234 -2.174 1 74.62 481 ALA B N 1
ATOM 7789 C CA . ALA B 1 481 ? -8.242 29.203 -3.623 1 74.62 481 ALA B CA 1
ATOM 7790 C C . ALA B 1 481 ? -9.305 28.172 -4.02 1 74.62 481 ALA B C 1
ATOM 7792 O O . ALA B 1 481 ? -10.047 28.391 -4.98 1 74.62 481 ALA B O 1
ATOM 7793 N N . MET B 1 482 ? -9.422 27.203 -3.254 1 78.31 482 MET B N 1
ATOM 7794 C CA . MET B 1 482 ? -10.438 26.188 -3.518 1 78.31 482 MET B CA 1
ATOM 7795 C C . MET B 1 482 ? -11.844 26.766 -3.34 1 78.31 482 MET B C 1
ATOM 7797 O O . MET B 1 482 ? -12.742 26.469 -4.121 1 78.31 482 MET B O 1
ATOM 7801 N N . ALA B 1 483 ? -11.922 27.547 -2.322 1 79.56 483 ALA B N 1
ATOM 7802 C CA . ALA B 1 483 ? -13.211 28.172 -2.045 1 79.56 483 ALA B CA 1
ATOM 7803 C C . ALA B 1 483 ? -13.586 29.156 -3.148 1 79.56 483 ALA B C 1
ATOM 7805 O O . ALA B 1 483 ? -14.766 29.281 -3.502 1 79.56 483 ALA B O 1
ATOM 7806 N N . GLU B 1 484 ? -12.625 29.688 -3.775 1 78.5 484 GLU B N 1
ATOM 7807 C CA . GLU B 1 484 ? -12.859 30.656 -4.84 1 78.5 484 GLU B CA 1
ATOM 7808 C C . GLU B 1 484 ? -13.273 29.969 -6.133 1 78.5 484 GLU B C 1
ATOM 7810 O O . GLU B 1 484 ? -14 30.547 -6.949 1 78.5 484 GLU B O 1
ATOM 7815 N N . MET B 1 485 ? -12.891 28.844 -6.23 1 82.75 485 MET B N 1
ATOM 7816 C CA . MET B 1 485 ? -13.156 28.109 -7.469 1 82.75 485 MET B CA 1
ATOM 7817 C C . MET B 1 485 ? -14.539 27.469 -7.434 1 82.75 485 MET B C 1
ATOM 7819 O O . MET B 1 485 ? -15.117 27.172 -8.484 1 82.75 485 MET B O 1
ATOM 7823 N N . ASP B 1 486 ? -15.008 27.297 -6.234 1 88 486 ASP B N 1
ATOM 7824 C CA . ASP B 1 486 ? -16.328 26.688 -6.117 1 88 486 ASP B CA 1
ATOM 7825 C C . ASP B 1 486 ? -17.422 27.75 -6.258 1 88 486 ASP B C 1
ATOM 7827 O O . ASP B 1 486 ? -17.391 28.781 -5.594 1 88 486 ASP B O 1
ATOM 7831 N N . GLU B 1 487 ? -18.406 27.5 -7.082 1 89.06 487 GLU B N 1
ATOM 7832 C CA . GLU B 1 487 ? -19.438 28.484 -7.418 1 89.06 487 GLU B CA 1
ATOM 7833 C C . GLU B 1 487 ? -20.25 28.875 -6.188 1 89.06 487 GLU B C 1
ATOM 7835 O O . GLU B 1 487 ? -20.578 30.062 -6.004 1 89.06 487 GLU B O 1
ATOM 7840 N N . ILE B 1 488 ? -20.547 28 -5.355 1 90.75 488 ILE B N 1
ATOM 7841 C CA . ILE B 1 488 ? -21.406 28.25 -4.207 1 90.75 488 ILE B CA 1
ATOM 7842 C C . ILE B 1 488 ? -20.641 29.047 -3.146 1 90.75 488 ILE B C 1
ATOM 7844 O O . ILE B 1 488 ? -21.141 30.047 -2.637 1 90.75 488 ILE B O 1
ATOM 7848 N N . LEU B 1 489 ? -19.5 28.625 -2.861 1 90.19 489 LEU B N 1
ATOM 7849 C CA . LEU B 1 489 ? -18.688 29.281 -1.838 1 90.19 489 LEU B CA 1
ATOM 7850 C C . LEU B 1 489 ? -18.234 30.656 -2.312 1 90.19 489 LEU B C 1
ATOM 7852 O O . LEU B 1 489 ? -18.156 31.609 -1.524 1 90.19 489 LEU B O 1
ATOM 7856 N N . CYS B 1 490 ? -17.906 30.719 -3.566 1 86.75 490 CYS B N 1
ATOM 7857 C CA . CYS B 1 490 ? -17.484 32 -4.129 1 86.75 490 CYS B CA 1
ATOM 7858 C C . CYS B 1 490 ? -18.578 33.062 -3.963 1 86.75 490 CYS B C 1
ATOM 7860 O O . CYS B 1 490 ? -18.281 34.188 -3.58 1 86.75 490 CYS B O 1
ATOM 7862 N N . HIS B 1 491 ? -19.766 32.688 -4.266 1 87.38 491 HIS B N 1
ATOM 7863 C CA . HIS B 1 491 ? -20.891 33.625 -4.141 1 87.38 491 HIS B CA 1
ATOM 7864 C C . HIS B 1 491 ? -21.062 34.094 -2.699 1 87.38 491 HIS B C 1
ATOM 7866 O O . HIS B 1 491 ? -21.266 35.281 -2.451 1 87.38 491 HIS B O 1
ATOM 7872 N N . TRP B 1 492 ? -20.922 33.25 -1.786 1 88.88 492 TRP B N 1
ATOM 7873 C CA . TRP B 1 492 ? -21.094 33.562 -0.375 1 88.88 492 TRP B CA 1
ATOM 7874 C C . TRP B 1 492 ? -19.953 34.438 0.133 1 88.88 492 TRP B C 1
ATOM 7876 O O . TRP B 1 492 ? -20.172 35.438 0.837 1 88.88 492 TRP B O 1
ATOM 7886 N N . PHE B 1 493 ? -18.781 34.125 -0.238 1 84.06 493 PHE B N 1
ATOM 7887 C CA . PHE B 1 493 ? -17.609 34.844 0.248 1 84.06 493 PHE B CA 1
ATOM 7888 C C . PHE B 1 493 ? -17.547 36.25 -0.347 1 84.06 493 PHE B C 1
ATOM 7890 O O . PHE B 1 493 ? -17.094 37.188 0.309 1 84.06 493 PHE B O 1
ATOM 7897 N N . THR B 1 494 ? -17.984 36.375 -1.588 1 79.94 494 THR B N 1
ATOM 7898 C CA . THR B 1 494 ? -18.016 37.688 -2.229 1 79.94 494 THR B CA 1
ATOM 7899 C C . THR B 1 494 ? -19.062 38.594 -1.573 1 79.94 494 THR B C 1
ATOM 7901 O O . THR B 1 494 ? -18.844 39.781 -1.426 1 79.94 494 THR B O 1
ATOM 7904 N N . LYS B 1 495 ? -20.141 38.094 -1.297 1 77.5 495 LYS B N 1
ATOM 7905 C CA . LYS B 1 495 ? -21.234 38.875 -0.713 1 77.5 495 LYS B CA 1
ATOM 7906 C C . LYS B 1 495 ? -20.922 39.281 0.728 1 77.5 495 LYS B C 1
ATOM 7908 O O . LYS B 1 495 ? -21.141 40.406 1.126 1 77.5 495 LYS B O 1
ATOM 7913 N N . GLU B 1 496 ? -20.625 38.344 1.454 1 69.31 496 GLU B N 1
ATOM 7914 C CA . GLU B 1 496 ? -20.547 38.562 2.895 1 69.31 496 GLU B CA 1
ATOM 7915 C C . GLU B 1 496 ? -19.109 38.844 3.332 1 69.31 496 GLU B C 1
ATOM 7917 O O . GLU B 1 496 ? -18.891 39.531 4.34 1 69.31 496 GLU B O 1
ATOM 7922 N N . ALA B 1 497 ? -18.156 38.312 2.518 1 61.16 497 ALA B N 1
ATOM 7923 C CA . ALA B 1 497 ? -16.812 38.344 3.104 1 61.16 497 ALA B CA 1
ATOM 7924 C C . ALA B 1 497 ? -15.898 39.281 2.346 1 61.16 497 ALA B C 1
ATOM 7926 O O . ALA B 1 497 ? -14.695 39.031 2.221 1 61.16 497 ALA B O 1
ATOM 7927 N N . ASN B 1 498 ? -16.359 40.188 1.607 1 56.59 498 ASN B N 1
ATOM 7928 C CA . ASN B 1 498 ? -15.617 41.125 0.783 1 56.59 498 ASN B CA 1
ATOM 7929 C C . ASN B 1 498 ? -14.367 41.656 1.498 1 56.59 498 ASN B C 1
ATOM 7931 O O . ASN B 1 498 ? -13.289 41.719 0.901 1 56.59 498 ASN B O 1
ATOM 7935 N N . ASP B 1 499 ? -14.539 42.188 2.617 1 51.47 499 ASP B N 1
ATOM 7936 C CA . ASP B 1 499 ? -13.398 42.75 3.344 1 51.47 499 ASP B CA 1
ATOM 7937 C C . ASP B 1 499 ? -12.43 41.625 3.75 1 51.47 499 ASP B C 1
ATOM 7939 O O . ASP B 1 499 ? -11.219 41.844 3.811 1 51.47 499 ASP B O 1
ATOM 7943 N N . LEU B 1 500 ? -12.867 40.562 4.051 1 51.28 500 LEU B N 1
ATOM 7944 C CA . LEU B 1 500 ? -12.078 39.469 4.609 1 51.28 500 LEU B CA 1
ATOM 7945 C C . LEU B 1 500 ? -11.336 38.719 3.51 1 51.28 500 LEU B C 1
ATOM 7947 O O . LEU B 1 500 ? -10.203 38.281 3.711 1 51.28 500 LEU B O 1
ATOM 7951 N N . TRP B 1 501 ? -11.93 38.656 2.316 1 54.19 501 TRP B N 1
ATOM 7952 C CA . TRP B 1 501 ? -11.414 37.938 1.161 1 54.19 501 TRP B CA 1
ATOM 7953 C C . TRP B 1 501 ? -10.297 38.719 0.479 1 54.19 501 TRP B C 1
ATOM 7955 O O . TRP B 1 501 ? -9.328 38.156 -0.018 1 54.19 501 TRP B O 1
ATOM 7965 N N . THR B 1 502 ? -10.375 39.969 0.406 1 52.81 502 THR B N 1
ATOM 7966 C CA . THR B 1 502 ? -9.273 40.781 -0.117 1 52.81 502 THR B CA 1
ATOM 7967 C C . THR B 1 502 ? -7.969 40.406 0.585 1 52.81 502 THR B C 1
ATOM 7969 O O . THR B 1 502 ? -6.902 40.438 -0.032 1 52.81 502 THR B O 1
ATOM 7972 N N . ALA B 1 503 ? -8.086 40 1.684 1 48.97 503 ALA B N 1
ATOM 7973 C CA . ALA B 1 503 ? -6.875 39.656 2.426 1 48.97 503 ALA B CA 1
ATOM 7974 C C . ALA B 1 503 ? -6.316 38.312 1.989 1 48.97 503 ALA B C 1
ATOM 7976 O O . ALA B 1 503 ? -5.102 38.125 1.95 1 48.97 503 ALA B O 1
ATOM 7977 N N . LEU B 1 504 ? -7.145 37.406 1.604 1 51.28 504 LEU B N 1
ATOM 7978 C CA . LEU B 1 504 ? -6.707 36.062 1.188 1 51.28 504 LEU B CA 1
ATOM 7979 C C . LEU B 1 504 ? -6.109 36.094 -0.214 1 51.28 504 LEU B C 1
ATOM 7981 O O . LEU B 1 504 ? -5.16 35.375 -0.51 1 51.28 504 LEU B O 1
ATOM 7985 N N . SER B 1 505 ? -6.699 36.844 -1.264 1 49.19 505 SER B N 1
ATOM 7986 C CA . SER B 1 505 ? -6.293 36.938 -2.662 1 49.19 505 SER B CA 1
ATOM 7987 C C . SER B 1 505 ? -4.949 37.656 -2.809 1 49.19 505 SER B C 1
ATOM 7989 O O . SER B 1 505 ? -4.289 37.531 -3.844 1 49.19 505 SER B O 1
ATOM 7991 N N . SER B 1 506 ? -4.609 38.594 -2.119 1 45.56 506 SER B N 1
ATOM 7992 C CA . SER B 1 506 ? -3.381 39.344 -2.34 1 45.56 506 SER B CA 1
ATOM 7993 C C . SER B 1 506 ? -2.152 38.469 -2.211 1 45.56 506 SER B C 1
ATOM 7995 O O . SER B 1 506 ? -1.099 38.75 -2.777 1 45.56 506 SER B O 1
ATOM 7997 N N . GLU B 1 507 ? -2.236 37.406 -1.429 1 41.03 507 GLU B N 1
ATOM 7998 C CA . GLU B 1 507 ? -0.992 36.656 -1.287 1 41.03 507 GLU B CA 1
ATOM 7999 C C . GLU B 1 507 ? -0.976 35.438 -2.205 1 41.03 507 GLU B C 1
ATOM 8001 O O . GLU B 1 507 ? -0.077 34.594 -2.117 1 41.03 507 GLU B O 1
ATOM 8006 N N . SER B 1 508 ? -2.043 35.219 -3.074 1 37.34 508 SER B N 1
ATOM 8007 C CA . SER B 1 508 ? -1.867 34.062 -3.967 1 37.34 508 SER B CA 1
ATOM 8008 C C . SER B 1 508 ? -0.842 34.375 -5.055 1 37.34 508 SER B C 1
ATOM 8010 O O . SER B 1 508 ? -0.988 35.344 -5.801 1 37.34 508 SER B O 1
ATOM 8012 N N . PRO B 1 509 ? 0.283 33.906 -5.086 1 34.78 509 PRO B N 1
ATOM 8013 C CA . PRO B 1 509 ? 1.116 34.094 -6.273 1 34.78 509 PRO B CA 1
ATOM 8014 C C . PRO B 1 509 ? 0.396 33.719 -7.566 1 34.78 509 PRO B C 1
ATOM 8016 O O . PRO B 1 509 ? -0.537 32.906 -7.547 1 34.78 509 PRO B O 1
ATOM 8019 N N . GLY B 1 510 ? 0.408 34.531 -8.664 1 29.81 510 GLY B N 1
ATOM 8020 C CA . GLY B 1 510 ? -0.092 34.531 -10.031 1 29.81 510 GLY B CA 1
ATOM 8021 C C . GLY B 1 510 ? 0.038 33.188 -10.703 1 29.81 510 GLY B C 1
ATOM 8022 O O . GLY B 1 510 ? 1.135 32.781 -11.094 1 29.81 510 GLY B O 1
ATOM 8023 N N . MET B 1 511 ? -0.602 32.125 -10.312 1 30.28 511 MET B N 1
ATOM 8024 C CA . MET B 1 511 ? -0.665 31.031 -11.281 1 30.28 511 MET B CA 1
ATOM 8025 C C . MET B 1 511 ? -1.393 31.469 -12.547 1 30.28 511 MET B C 1
ATOM 8027 O O . MET B 1 511 ? -2.6 31.719 -12.516 1 30.28 511 MET B O 1
ATOM 8031 N N . SER B 1 512 ? -0.743 32.344 -13.492 1 24.91 512 SER B N 1
ATOM 8032 C CA . SER B 1 512 ? -1.2 32.5 -14.867 1 24.91 512 SER B CA 1
ATOM 8033 C C . SER B 1 512 ? -1.538 31.141 -15.492 1 24.91 512 SER B C 1
ATOM 8035 O O . SER B 1 512 ? -0.669 30.266 -15.617 1 24.91 512 SER B O 1
ATOM 8037 N N . LEU B 1 513 ? -2.65 30.625 -15.359 1 24.06 513 LEU B N 1
ATOM 8038 C CA . LEU B 1 513 ? -3.258 29.688 -16.297 1 24.06 513 LEU B CA 1
ATOM 8039 C C . LEU B 1 513 ? -3.203 30.234 -17.719 1 24.06 513 LEU B C 1
ATOM 8041 O O . LEU B 1 513 ? -3.797 31.266 -18.016 1 24.06 513 LEU B O 1
ATOM 8045 N N . GLY B 1 514 ? -2.012 30.359 -18.406 1 19.31 514 GLY B N 1
ATOM 8046 C CA . GLY B 1 514 ? -2.018 30.656 -19.828 1 19.31 514 GLY B CA 1
ATOM 8047 C C . GLY B 1 514 ? -3.141 29.969 -20.578 1 19.31 514 GLY B C 1
ATOM 8048 O O . GLY B 1 514 ? -3.588 28.891 -20.188 1 19.31 514 GLY B O 1
ATOM 8049 N N . SER B 1 515 ? -3.906 30.812 -21.531 1 20.55 515 SER B N 1
ATOM 8050 C CA . SER B 1 515 ? -4.781 30.453 -22.641 1 20.55 515 SER B CA 1
ATOM 8051 C C . SER B 1 515 ? -4.156 29.359 -23.5 1 20.55 515 SER B C 1
ATOM 8053 O O . SER B 1 515 ? -2.955 29.375 -23.766 1 20.55 515 SER B O 1
#

Radius of gyration: 36.74 Å; Cα contacts (8 Å, |Δi|>4): 1213; chains: 2; bounding box: 113×107×100 Å

Sequence (1030 aa):
MSANLYFAYSIKKEYSSPVTPNGDAADEARKERKKFIRACDACSIRKTKCDESRPCRNCYNNGLECTELRERKKMGPKKLRKRTLDTINALGKTRRLAPDLTPVADVLSTTPFCETVARALVPLTVPSLSLCLPEILNYLKNSNSHNANNLEGMAKDVAMASWALLLLAALSAKGNPPPKNTITELAEYVTQAHADFSSQSFLSLKETTTSATHYYMSLAELHMYGYFAFKSHAFCIRQLLHLRGAITHYQLISASSDSDITGLSELRLTLYTAERSACLFAIDEVFRGNCLIFSGPSSSFYADFPVKTLILDCCHDIFNVLEASGVFMRSSSLPSIFVWRYSAFETRTGIYGSIKVKAHEIVSAKLNNTMTASERSFVQVLLKFVLFRVLLLYAGEYSQDTVSNELLELITQTTAALAIGKDDPFFKIHIRVFSLIPQMLDLLRSYFESVGNNAPAEAHGRLKEYTHALLALCEHTPFGAMAEMDEILCHWFTKEANDLWTALSSESPGMSLGSMSANLYFAYSIKKEYSSPVTPNGDAADEARKERKKFIRACDACSIRKTKCDESRPCRNCYNNGLECTELRERKKMGPKKLRKRTLDTINALGKTRRLAPDLTPVADVLSTTPFCETVARALVPLTVPSLSLCLPEILNYLKNSNSHNANNLEGMAKDVAMASWALLLLAALSAKGNPPPKNTITELAEYVTQAHADFSSQSFLSLKETTTSATHYYMSLAELHMYGYFAFKSHAFCIRQLLHLRGAITHYQLISASSDSDITGLSELRLTLYTAERSACLFAIDEVFRGNCLIFSGPSSSFYADFPVKTLILDCCHDIFNVLEASGVFMRSSSLPSIFVWRYSAFETRTGIYGSIKVKAHEIVSAKLNNTMTASERSFVQVLLKFVLFRVLLLYAGEYSQDTVSNELLELITQTTAALAIGKDDPFFKIHIRVFSLIPQMLDLLRSYFESVGNNAPAEAHGRLKEYTHALLALCEHTPFGAMAEMDEILCHWFTKEANDLWTALSSESPGMSLGS

Nearest PDB structures (foldseek):
  8ufe-assembly1_A  TM=1.831E-01  e=1.798E+00  Mycolicibacterium smegmatis
  7xc7-assembly1_D  TM=2.955E-01  e=6.134E+00  Candidatus Scalindua brodae
  8rst-assembly1_A-2  TM=2.957E-01  e=1.202E+00  Bacillus phage phi3T

Secondary structure (DSSP, 8-state):
-------------------------------------PPPHHHHHHT----SSSS-HHHHHHT------S----TTT-S--HHHHHHHHHHHS--------HHHHHHHHHSTTHHHHHHHTGGGS-HHHHS-HHHHHHHHHTGGG----SHHHHHHHHHHHHHHHHHHHHHHHTT-PPSTTHHHHHHHHHHHHHHHHHHHHHH---S---HHHHHHHHHHHHHHHHHHHHSS-S--TTHHHHHHHHHHHHHHHHTSS----TTHHHHHHHHHHHHHHHHHH-SSGGGGS---S--STT-TT----SS--HHHHHHHHHHHHHHHTTTGGGGGGSPPTTT------S----HHHHHHHHHHHHHHHHHTTS--HHHHHHHHHHHHHHHHHHHHHHGGGS-HHHHHHHHHHHHHHHHHHHHHHTT-HHHHHHHHHTT-HHHHHHHHHHHHHHTTT---HHHHHHHHHHHHHHHHHHTTSTHHHHHHHSHHHHHHHHHH-HHHHHHHHTTS-------/----------------------S--------------PPPHHHHHHT----SSSS-HHHHHHT------S----TTT-S--HHHHHHHHHHHS--------HHHHHHHHHSTTHHHHHHHTGGGS-HHHHS-HHHHHHHHHTGGG----SHHHHHHHHHHHHHHHHHHHHHHHTT-PPSTTHHHHHHHHHHHHHHHHHHHHHH---S---HHHHHHHHHHHHHHHHHHHHSS-TT-TTHHHHHHHHHHHHHHHHTSS----TTHHHHHHHHHHHHHHHHHH-SSGGGGS---S--STT-TT----SS--HHHHHHHHHHHHHHHTTTGGGGGGSPPTTT------S----HHHHHHHHHHHHHHHHHTTS--HHHHHHHHHHHHHHHHHHHHHHGGGS-HHHHHHHHHHHHHHHHHHHHHHTT-HHHHHHHHHTT-HHHHHHHHHHHHHHTTT---HHHHHHHHHHHHHHHHHHTTSTHHHHHHHSHHHHHHHHHH-HHHHHHHHTTS-------

Foldseek 3Di:
DCPPPCPPPPPPDPPPPDPPDDDDPPPPPPPPPPPPQDFFPVCVVVVHDFDNDVVTPVCVVVVHHRHRPPPPPPPPCPPVPCVNVCCCCCVVVVVVQQPQLLLLLVQLVPDPCLLVLLLLCCLLAFPVCSNPSVVLSVCSNCVSVQPVPDLLSLLQSLLSLLSSLLSQLLCVLLVNHDPPCSNVVSVVSSVVSVVVSVVCVVPPPDPADALSSLQSNLNSLSSVLSSVLSPQDLDDPCSVVSLVSSVVSLVVSVVHPNNPDPRNLRSLLSSVLLLLLCLQFPQDLVSLDDDDRDLDPPPVRNDPDPDDPPLSVLSNVLVVLCVVLCVSVCSSLQDHFLPAAAAADDDDPCSLVVSLVVSVVSLVVSVPPDDDLLSNLLSQLVSLLVSVRVCSSCVNHDDLVVSLVSLLVSLQSNLVSLVSNVVPSSNLVNCSSSVCLSSLLSSLSVSCNSVVLDDDPVSVVSSLSSVVSSLVSCASHPCLVVLCVRPSSVVVCVVRVVVSNVVRVVPPPPPPPDD/DDDDDDDPPPDDPPCPPDDPDDDDPPVPPPPPPPPPQDFFPVCVVVVHDFDNDVVTPVCVVVVHHRHNPPPPPPPPCPPVPCCNVCCCVCVVVVPVQQPQLLLLLVQLVPDPCLLVLLLLCCLLAFPVCSNPSVVLSVCSNCVSVQPVPDLLSLLQSLLSLLSSLLSQLLCVLLVNHDPPCSNVVSVVSSVVSVVVSVVCVVPVPPPADALSSLQSNLNSLSSVLSSVLSVQPLADPCSVVSLVSSVVSLVVSVVHPPNPDPRNLRSLLSSVLLLLLCLQQPQDLVSLDDDDRDLDPPPVRNDDDPDDDLLSVLSNQLVVLCVVLCVSVCSSVQDHFLPAAAAADDDDPCSLVVSLVVSVVSLVVSVPPDDDLQSNLLSQLVSLLVSVRVCSSCVNPDDLVVSLVSLLVSLQSNLVSLVSNVVPSSNLVNCSSSVCLSSLLRSLSVSCNSVVLDDDPVSVVSSLSSVVSSLVSCASHPCLVVLCVRPSSVVVCVVRVVVSNVRRPVPDPPPPPDD

=== Feature glossary ===
A reading guide for the features in this record.

Start from the sequence.

  · Sequence gives the chain of amino acids in standard one-letter code (A=alanine, C=cysteine, …, Y=tyrosine), read N→C. It is the only feature that is directly encoded by the gene; all structural features are derived from the folded form of this sequence.

Fold it, and you get atomic coordinates and the backbone conformation that goes with them.

  · Structure coordinates are given as an mmCIF _atom_site loop: one row per atom with element, residue name, chain id, sequence number, and x/y/z position in Å. Only the four main-chain atoms per residue are included here; side chains are omitted to keep the record compact.

  · Backbone dihedral angles. Every residue except chain termini has a φ (preceding-C → N → Cα → C) and a ψ (N → Cα → C → next-N). They are reported in degrees following the IUPAC sign convention. Secondary structure is essentially a statement about which (φ, ψ) basin each residue occupies.

  · Eight-state secondary structure (DSSP): H is the canonical α-helix, G the tighter 3₁₀-helix, I the wider π-helix; E/B are β-structure, T and S are turns and bends, and '-' is everything else. DSSP derives these from the pattern of main-chain N–H···O=C hydrogen bonds, not from the sequence.

  · SS3 is a coarse helix/strand/coil call (letters a/b/c) made by the P-SEA algorithm from inter-Cα distances and dihedrals. It is less detailed than DSSP but needs only Cα positions.

Summarize the fold with a handful of shape descriptors and a per-residue structural alphabet.

  · Radius of gyration (Rg) is the root-mean-square distance of Cα atoms from their centroid — a single number for overall size and compactness. A globular domain of N residues has Rg ≈ 2.2·N^0.38 Å; an extended or disordered chain has a much larger Rg. The Cα contact count is the number of residue pairs whose Cα atoms are within 8 Å and are more than four positions apart in sequence — a standard proxy for tertiary packing density. The bounding box is the smallest axis-aligned box enclosing all Cα atoms.

  · 3Di is Foldseek's structural alphabet. Each residue is assigned one of twenty discrete states based on how its Cα sits relative to its spatial (not sequential) neighbors. Aligning 3Di strings finds structural homologs roughly as well as full 3D superposition, but orders of magnitude faster.

  · Solvent-accessible surface area (SASA) is the area in Å² traced out by the centre of a 1.4 Å probe sphere (a water molecule) rolled over the protein's van der Waals surface (Shrake–Rupley / Lee–Richards construction). Buried residues have near-zero SASA; fully exposed residues can exceed 200 Å². The total SASA scales roughly with the number of surface residues.

Ask how reliable the model is.

  · For AlphaFold models, the B-factor field carries pLDDT — the model's own estimate of local accuracy on a 0–100 scale. Regions with pLDDT<50 should be treated as essentially unmodeled; they often correspond to intrinsically disordered segments.

  · For experimental (PDB) structures, the B-factor (temperature factor) quantifies the positional spread of each atom in the crystal — a combination of thermal vibration and static disorder — in units of Å². High B-factors mark flexible loops or poorly resolved regions; low B-factors mark the rigid, well-ordered core.

  · Predicted Aligned Error (PAE) is an AlphaFold confidence matrix: entry (i, j) is the expected error in the position of residue j, in ångströms, when the prediction is superimposed on the true structure at residue i. Low PAE within a block of residues means that block is internally rigid and well-predicted; high PAE between two blocks means their relative placement is uncertain even if each block individually is confident.

Place it in context: what it resembles, what it is annotated as, and how it looks.

  · Structural nearest neighbors (via Foldseek easy-search vs the PDB). Reported per hit: target PDB id, E-value, and alignment TM-score. A TM-score above ~0.5 is the conventional threshold for 'same fold'.

  · Functional annotations link the protein to curated databases. InterPro entries identify conserved domains and families by matching the sequence against member-database signatures (Pfam, PROSITE, CDD, …). Gene Ontology (GO) terms describe molecular function, biological process, and cellular component in a controlled vocabulary. CATH places the structure in a hierarchical fold classification (Class/Architecture/Topology/Homologous-superfamily). The organism is the source species.

  · The contact map is a binary N×N matrix image: pixel (i, j) is dark where Cα_i and Cα_j are within 8 Å and |i−j|>4. Because the |i−j|>4 filter removes local helical contacts, off-diagonal stripes parallel to the main diagonal indicate parallel β-sheets; stripes perpendicular to it indicate antiparallel β-sheets. The Ramachandran plot scatters every residue's (φ, ψ) pair against the sterically allowed regions. The PAE heatmap renders the predicted-aligned-error matrix.

  · Six rendered views show the 3D structure from the faces of a cube — i.e. along ±x, ±y, ±z. Rendering representation is drawn randomly per protein from cartoon (secondary-structure ribbons), sticks (backbone bonds), or molecular surface; coloring is either N→C rainbow (blue at the N-terminus through red at the C-terminus) or one color per chain.